Protein AF-0000000078568867 (afdb_homodimer)

Nearest PDB structures (foldseek):
  6jbj-assembly1_B  TM=8.547E-01  e=1.380E-29  Homo sapiens
  8jxq-assembly1_A  TM=6.816E-01  e=1.260E-15  Homo sapiens
  8jy4-assembly1_A  TM=6.192E-01  e=1.119E-14  Homo sapiens
  9br2-assembly1_A  TM=6.337E-01  e=1.371E-14  Homo sapiens
  9c2i-assembly1_A  TM=6.452E-01  e=4.409E-14  Homo sapiens

InterPro domains:
  IPR003439 ABC transporter-like, ATP-binding domain [PF00005] (253-400)
  IPR003439 ABC transporter-like, ATP-binding domain [PS50893] (235-458)
  IPR003593 AAA+ ATPase domain [SM00382] (261-450)
  IPR011527 ABC transporter type 1, transmembrane domain [PF06472] (1-153)
  IPR017871 ABC transporter-like, conserved site [PS00211] (372-386)
  IPR027417 P-loop containing nucleoside triphosphate hydrolase [G3DSA:3.40.50.300] (222-439)
  IPR027417 P-loop containing nucleoside triphosphate hydrolase [SSF52540] (234-438)
  IPR036640 ABC transporter type 1, transmembrane domain superfamily [G3DSA:1.20.1560.10] (2-210)
  IPR050835 ATP-binding cassette sub-family D [PTHR11384] (1-449)

Solvent-accessible surface area (backbone atoms only — not comparable to full-atom values): 48227 Å² total; per-residue (Å²): 102,69,62,53,55,51,30,50,49,51,32,51,48,42,41,62,67,51,36,48,57,48,66,68,47,42,59,59,52,46,52,52,30,48,52,54,35,33,75,67,46,33,69,65,38,45,49,53,53,52,52,53,43,53,53,49,41,55,54,48,50,65,50,46,58,60,50,57,57,33,49,52,52,30,50,50,35,48,49,52,39,50,49,50,52,50,48,50,63,77,36,41,65,43,36,55,45,52,65,21,62,67,35,52,50,53,53,51,48,51,40,46,49,54,29,50,53,42,42,49,53,36,51,62,53,46,46,62,46,51,48,52,51,51,49,50,59,58,47,45,54,53,46,29,57,57,51,50,46,40,38,54,69,68,62,45,73,52,71,89,49,54,69,70,58,43,53,50,49,50,53,51,49,34,50,37,39,38,52,39,50,52,49,48,54,51,48,44,53,31,51,52,48,49,55,55,34,48,56,32,48,50,55,51,48,49,50,52,51,50,52,50,45,46,59,64,68,58,59,65,58,75,76,64,44,58,49,50,91,77,54,70,37,34,35,38,32,47,45,24,17,35,42,56,88,93,43,86,61,60,29,35,40,59,41,62,50,74,39,46,59,89,50,26,38,33,40,34,47,55,79,87,33,40,70,66,56,50,52,32,37,73,74,63,75,37,72,66,74,38,62,45,75,47,48,40,50,42,81,85,40,38,46,42,40,44,59,62,68,76,55,78,75,78,41,52,15,56,46,46,61,34,48,45,51,54,80,69,89,76,65,91,51,87,81,64,58,66,66,60,52,52,51,46,28,49,75,65,71,45,52,65,55,39,66,73,38,75,31,51,78,33,58,29,95,60,54,60,66,77,70,48,50,69,38,54,39,30,48,48,54,47,41,19,48,63,70,69,55,35,54,32,37,39,29,35,38,47,54,56,64,41,24,65,66,56,37,52,49,51,55,49,48,36,54,72,72,62,36,34,42,38,37,36,50,59,60,72,77,54,53,83,78,29,41,22,35,38,41,41,71,34,38,75,42,65,48,77,40,77,46,41,69,64,51,61,70,74,104,102,69,63,52,54,50,30,50,49,50,34,51,45,40,41,62,68,49,37,48,57,48,65,68,47,43,60,59,54,45,50,52,32,48,50,55,34,32,75,68,47,32,69,65,40,47,49,53,52,52,52,53,43,53,52,51,41,55,53,47,51,65,49,46,57,61,48,56,59,33,50,51,52,31,50,51,34,47,50,52,38,48,49,52,54,51,49,49,62,77,38,40,65,44,36,55,45,51,66,21,62,66,35,53,51,52,52,51,47,51,38,48,50,54,29,50,52,40,44,50,52,36,53,61,53,46,47,61,46,51,48,51,50,51,50,50,59,56,47,43,54,53,47,30,57,56,52,51,46,40,37,54,68,68,62,46,73,53,72,86,49,54,70,70,58,43,54,50,50,50,52,52,51,33,51,36,39,39,52,40,49,52,49,46,54,51,47,44,54,31,52,52,46,51,54,55,33,49,55,30,49,48,53,50,47,50,50,51,50,48,52,50,46,46,57,63,70,56,58,64,56,74,78,61,44,55,50,50,90,77,54,70,40,33,36,37,32,47,45,24,20,34,41,56,87,93,42,86,62,61,29,35,39,58,42,61,48,74,38,45,59,90,49,26,38,34,39,34,47,54,79,86,33,39,70,65,56,49,52,32,36,74,73,61,74,38,72,65,74,36,62,44,73,48,49,40,50,40,81,87,40,37,46,41,41,44,57,61,69,77,54,79,77,78,40,51,16,58,48,45,62,34,49,44,52,54,80,70,89,72,70,89,52,85,82,65,59,64,65,60,50,52,52,46,29,49,74,65,70,44,52,65,55,37,66,73,38,76,31,52,77,33,58,29,94,58,54,60,67,77,70,47,50,68,39,52,38,30,48,48,53,47,42,20,48,64,69,69,56,34,55,31,36,41,29,34,37,47,54,58,64,39,24,65,67,57,39,50,50,51,55,51,48,35,55,72,72,62,37,34,41,38,35,36,50,57,60,74,76,54,53,83,77,29,40,22,34,39,40,41,70,35,38,74,40,65,47,78,41,78,47,41,66,65,51,58,70,72,104

Secondary structure (DSSP, 8-state):
-HHHHHHHHHHHHIIIIIIHHHHHHHHHHHHHHHHHHHHHHHHHHHHHHHHHHHHHHHHHHHHHHHHHHHHHHHHHHHHHHHHHHHHHHHTHHHHHHTT-HHHHHHHHHHHHHHHHHHHHHHHHHHHHHHHHHHHHHHHHHHHHHHHHHIIIIIS-TTTTS-HHHHHHHHHHHHHHHHHHHHHHHHHHHHHHHHHHHHHHHHHHHHHHHHHHHHHHH----TT-----TT-SEEEEEEEEEEE-TT--SEEEEEEEEEEETT--EEEEE-TTSSHHHHHHHHTTSS--SEEEEEE---TTTEEEE-SS-----SS--HHHHHHTTS---SS--TTS-HHHHHHHHHHTT-THHHHHHTSSSSPPSS-HHHHS-HHHHHHHHHHHHHHH--SEEEEESTTTTS-HHHHHHHHHHHHHTT-EEEEE---GGGGGG-SEEEEE-SBT-EEEES-HHHHHHH-/-HHHHHHHHHHHHIIIIIIHHHHHHHHHHHHHHHHHHHHHHHHHHHHHHHHHHHHHHHHHHHHHHHHHHHHHHHHHHHHHHHHHHHHHHHTHHHHHHTT-HHHHHHHHHHHHHHHHHHHHHHHHHHHHHHHHHHHHHHHHHHHHHHHHHIIIIIS-TTTTS-HHHHHHHHHHHHHHHHHHHHHHHHHHHHHHHHHHHHHHHHHHHHHHHHHHHHHHH----GGG----TT-SEEEEEEEEEEE-TT--SEEEEEEEEEEETT--EEEEE-TTSSHHHHHHHHTTSS--SEEEEEE---TTTEEEE-SS-----SS--HHHHHHTTS---STT-TTS-HHHHHHHHHHTT-THHHHHHTSSSSPPSS-HHHHS-HHHHHHHHHHHHHHH--SEEEEESTTTTS-HHHHHHHHHHHHHTT-EEEEE---GGGGGG-SEEEEE-SBT-EEEES-HHHHHHH-

Foldseek 3Di:
DVLLVVLVVLLVCLCVPQAVVLVVVLVVLLVVLLVVLCVQLNPVLSVVLVVLLVVLLVVLCVLCVVLLVLVVQLVVLVVVLVVLVVVCVLCVVVCVVVVCPVVSVVVSVVSVVSSVVSVVVSVVSVVVSVVSLVVLLVVLLVVLLVSNCCVVPPVVVCVPPDPVVVVVSSVVSSVSSNSSSVSSSSVSSNVSSVVSSVVSVVVNVVVVVVVVVCVVPPVVVLVPLVQPVPDQFQKFWAQWWADDVPDPDTLATGDTDTHGLQFAEEEEEDPPSQLLVVVCVLSVVGPTPDTDMHGNDHPLQEEEADQAFDQDDDQFFLLCRLQPPDDDPQDPPVPADPVLLCVLCVLLVNNVVCVQQVHRRHGRPDGPSSPDDRQNRLSSSLSNCLRSLHQEYEYENSCVPPDLVSVVSSLVSCVVSNHHYYYYDHDPSCLVSGQKYWYGYTYHDIDIGRGSVVVVVVD/DVLLVVLVVLLVCLCVPQAVVLVVVLVVLLVVLLVVLCVQLNPVLSVVLVVLLVVLLVVLCVLCVVLLVLVVQLVVLVVVLVVLVVVCVLCVVVCVVVVCPVVSVVVSVVSVVSSVVSVVVSVVSVVVSVVSLVVSLVVLLVVLLVSNCCVVPPVVVCVPPDPVVVVVSSVVSSVSSNSSSVSSSSVSSNVSSVVSSVVSVVVNVVVVVVVVVCVVPPVVVLVPLPQPVPDQFQKFWAQWWADDVPDPDTLATGDTDTHGLQFAEEEEEDPPSQLLVVVCVLSVVGPTPDTDMHGNDHPLQEEEADQAFDQDDDQFFLLCRLQPPDDDPADDPVPADVVLLCVLCVLLVNNVVCVQQVHRRHGRPDGPSSPDDRQNRLSSSLSNCLRSLHQEYEYENSCVPPDLVSVVSSLVSCVVSNHHYYYYDHDPSCLVSGQKYWYRYTYHDIDIGRGSVVVVVVD

Structure (mmCIF, N/CA/C/O backbone):
data_AF-0000000078568867-model_v1
#
loop_
_entity.id
_entity.type
_entity.pdbx_description
1 polymer 'ABC transporter domain-containing protein'
#
loop_
_atom_site.group_PDB
_atom_site.id
_atom_site.type_symbol
_atom_site.label_atom_id
_atom_site.label_alt_id
_atom_site.label_comp_id
_atom_site.label_asym_id
_atom_site.label_entity_id
_atom_site.label_seq_id
_atom_site.pdbx_PDB_ins_code
_atom_site.Cartn_x
_atom_site.Cartn_y
_atom_site.Cartn_z
_atom_site.occupancy
_atom_site.B_iso_or_equiv
_atom_site.auth_seq_id
_atom_site.auth_comp_id
_atom_site.auth_asym_id
_atom_site.auth_atom_id
_atom_site.pdbx_PDB_model_num
ATOM 1 N N . ASP A 1 1 ? -5.836 -9.906 3.936 1 60.16 1 ASP A N 1
ATOM 2 C CA . ASP A 1 1 ? -6.773 -9.852 2.816 1 60.16 1 ASP A CA 1
ATOM 3 C C . ASP A 1 1 ? -6.199 -10.555 1.587 1 60.16 1 ASP A C 1
ATOM 5 O O . ASP A 1 1 ? -6.848 -11.422 1 1 60.16 1 ASP A O 1
ATOM 9 N N . GLN A 1 2 ? -5.012 -10.109 1.369 1 57.75 2 GLN A N 1
ATOM 10 C CA . GLN A 1 2 ? -4.41 -10.773 0.221 1 57.75 2 GLN A CA 1
ATOM 11 C C . GLN A 1 2 ? -4.27 -12.273 0.468 1 57.75 2 GLN A C 1
ATOM 13 O O . GLN A 1 2 ? -4.527 -13.086 -0.427 1 57.75 2 GLN A O 1
ATOM 18 N N . ARG A 1 3 ? -4.062 -12.477 1.697 1 62.53 3 ARG A N 1
ATOM 19 C CA . ARG A 1 3 ? -3.893 -13.875 2.066 1 62.53 3 ARG A CA 1
ATOM 20 C C . ARG A 1 3 ? -5.203 -14.641 1.921 1 62.53 3 ARG A C 1
ATOM 22 O O . ARG A 1 3 ? -5.215 -15.773 1.436 1 62.53 3 ARG A O 1
ATOM 29 N N . ILE A 1 4 ? -6.312 -13.953 2.154 1 71.19 4 ILE A N 1
ATOM 30 C CA . ILE A 1 4 ? -7.605 -14.625 2.109 1 71.19 4 ILE A CA 1
ATOM 31 C C . ILE A 1 4 ? -8.008 -14.883 0.657 1 71.19 4 ILE A C 1
ATOM 33 O O . ILE A 1 4 ? -8.5 -15.961 0.321 1 71.19 4 ILE A O 1
ATOM 37 N N . THR A 1 5 ? -7.773 -13.844 -0.093 1 68.75 5 THR A N 1
ATOM 38 C CA . THR A 1 5 ? -8.109 -13.992 -1.505 1 68.75 5 THR A CA 1
ATOM 39 C C . THR A 1 5 ? -7.266 -15.086 -2.152 1 68.75 5 THR A C 1
ATOM 41 O O . THR A 1 5 ? -7.777 -15.891 -2.939 1 68.75 5 THR A O 1
ATOM 44 N N . GLN A 1 6 ? -6.031 -15.039 -1.758 1 67.62 6 GLN A N 1
ATOM 45 C CA . GLN A 1 6 ? -5.141 -16.047 -2.301 1 67.62 6 GLN A CA 1
ATOM 46 C C . GLN A 1 6 ? -5.52 -17.438 -1.8 1 67.62 6 GLN A C 1
ATOM 48 O O . GLN A 1 6 ? -5.492 -18.406 -2.561 1 67.62 6 GLN A O 1
ATOM 53 N N . ASP A 1 7 ? -5.895 -17.484 -0.525 1 72.19 7 ASP A N 1
ATOM 54 C CA . ASP A 1 7 ? -6.312 -18.75 0.047 1 72.19 7 ASP A CA 1
ATOM 55 C C . ASP A 1 7 ? -7.586 -19.266 -0.623 1 72.19 7 ASP A C 1
ATOM 57 O O . ASP A 1 7 ? -7.711 -20.469 -0.903 1 72.19 7 ASP A O 1
ATOM 61 N N . ALA A 1 8 ? -8.523 -18.359 -0.867 1 77.31 8 ALA A N 1
ATOM 62 C CA . ALA A 1 8 ? -9.773 -18.75 -1.521 1 77.31 8 ALA A CA 1
ATOM 63 C C . ALA A 1 8 ? -9.516 -19.25 -2.941 1 77.31 8 ALA A C 1
ATOM 65 O O . ALA A 1 8 ? -10.102 -20.234 -3.377 1 77.31 8 ALA A O 1
ATOM 66 N N . GLU A 1 9 ? -8.672 -18.547 -3.582 1 74.69 9 GLU A N 1
ATOM 67 C CA . GLU A 1 9 ? -8.344 -18.938 -4.949 1 74.69 9 GLU A CA 1
ATOM 68 C C . GLU A 1 9 ? -7.656 -20.297 -4.98 1 74.69 9 GLU A C 1
ATOM 70 O O . GLU A 1 9 ? -7.984 -21.141 -5.816 1 74.69 9 GLU A O 1
ATOM 75 N N . ARG A 1 10 ? -6.719 -20.469 -4.145 1 73.5 10 ARG A N 1
ATOM 76 C CA . ARG A 1 10 ? -5.996 -21.734 -4.086 1 73.5 10 ARG A CA 1
ATOM 77 C C . ARG A 1 10 ? -6.926 -22.875 -3.693 1 73.5 10 ARG A C 1
ATOM 79 O O . ARG A 1 10 ? -6.82 -23.984 -4.23 1 73.5 10 ARG A O 1
ATOM 86 N N . MET A 1 11 ? -7.816 -22.594 -2.758 1 79.31 11 MET A N 1
ATOM 87 C CA . MET A 1 11 ? -8.789 -23.594 -2.34 1 79.31 11 MET A CA 1
ATOM 88 C C . MET A 1 11 ? -9.68 -24.016 -3.506 1 79.31 11 MET A C 1
ATOM 90 O O . MET A 1 11 ? -9.852 -25.203 -3.77 1 79.31 11 MET A O 1
ATOM 94 N N . CYS A 1 12 ? -10.227 -23 -4.223 1 79.12 12 CYS A N 1
ATOM 95 C CA . CYS A 1 12 ? -11.133 -23.281 -5.324 1 79.12 12 CYS A CA 1
ATOM 96 C C . CYS A 1 12 ? -10.406 -23.984 -6.469 1 79.12 12 CYS A C 1
ATOM 98 O O . CYS A 1 12 ? -10.938 -24.906 -7.074 1 79.12 12 CYS A O 1
ATOM 100 N N . SER A 1 13 ? -9.211 -23.547 -6.707 1 77.25 13 SER A N 1
ATOM 101 C CA . SER A 1 13 ? -8.43 -24.172 -7.777 1 77.25 13 SER A CA 1
ATOM 102 C C . SER A 1 13 ? -8.055 -25.594 -7.43 1 77.25 13 SER A C 1
ATOM 104 O O . SER A 1 13 ? -8.156 -26.5 -8.273 1 77.25 13 SER A O 1
ATOM 106 N N . THR A 1 14 ? -7.605 -25.781 -6.195 1 76.25 14 THR A N 1
ATOM 107 C CA . THR A 1 14 ? -7.242 -27.125 -5.75 1 76.25 14 THR A CA 1
ATOM 108 C C . THR A 1 14 ? -8.461 -28.047 -5.77 1 76.25 14 THR A C 1
ATOM 110 O O . THR A 1 14 ? -8.359 -29.203 -6.168 1 76.25 14 THR A O 1
ATOM 113 N N . LEU A 1 15 ? -9.578 -27.5 -5.398 1 79.94 15 LEU A N 1
ATOM 114 C CA . LEU A 1 15 ? -10.812 -28.281 -5.379 1 79.94 15 LEU A CA 1
ATOM 115 C C . LEU A 1 15 ? -11.242 -28.641 -6.793 1 79.94 15 LEU A C 1
ATOM 117 O O . LEU A 1 15 ? -11.539 -29.812 -7.07 1 79.94 15 LEU A O 1
ATOM 121 N N . ALA A 1 16 ? -11.211 -27.672 -7.648 1 76.62 16 ALA A N 1
ATOM 122 C CA . ALA A 1 16 ? -11.758 -27.859 -8.992 1 76.62 16 ALA A CA 1
ATOM 123 C C . ALA A 1 16 ? -10.789 -28.656 -9.867 1 76.62 16 ALA A C 1
ATOM 125 O O . ALA A 1 16 ? -11.211 -29.516 -10.656 1 76.62 16 ALA A O 1
ATOM 126 N N . LYS A 1 17 ? -9.445 -28.422 -9.68 1 74.69 17 LYS A N 1
ATOM 127 C CA . LYS A 1 17 ? -8.484 -29 -10.617 1 74.69 17 LYS A CA 1
ATOM 128 C C . LYS A 1 17 ? -7.895 -30.297 -10.055 1 74.69 17 LYS A C 1
ATOM 130 O O . LYS A 1 17 ? -7.648 -31.25 -10.805 1 74.69 17 LYS A O 1
ATOM 135 N N . ASN A 1 18 ? -7.711 -30.328 -8.781 1 75.31 18 ASN A N 1
ATOM 136 C CA . ASN A 1 18 ? -6.91 -31.422 -8.25 1 75.31 18 ASN A CA 1
ATOM 137 C C . ASN A 1 18 ? -7.77 -32.406 -7.477 1 75.31 18 ASN A C 1
ATOM 139 O O . ASN A 1 18 ? -7.402 -33.594 -7.34 1 75.31 18 ASN A O 1
ATOM 143 N N . ILE A 1 19 ? -8.969 -32 -6.98 1 78.56 19 ILE A N 1
ATOM 144 C CA . ILE A 1 19 ? -9.711 -32.906 -6.094 1 78.56 19 ILE A CA 1
ATOM 145 C C . ILE A 1 19 ? -10.93 -33.469 -6.82 1 78.56 19 ILE A C 1
ATOM 147 O O . ILE A 1 19 ? -11.094 -34.688 -6.906 1 78.56 19 ILE A O 1
ATOM 151 N N . PHE A 1 20 ? -11.719 -32.688 -7.504 1 79.81 20 PHE A N 1
ATOM 152 C CA . PHE A 1 20 ? -12.992 -33.094 -8.078 1 79.81 20 PHE A CA 1
ATOM 153 C C . PHE A 1 20 ? -12.781 -34.156 -9.164 1 79.81 20 PHE A C 1
ATOM 155 O O . PHE A 1 20 ? -13.438 -35.188 -9.172 1 79.81 20 PHE A O 1
ATOM 162 N N . PRO A 1 21 ? -11.836 -33.906 -10.086 1 75.81 21 PRO A N 1
ATOM 163 C CA . PRO A 1 21 ? -11.656 -34.938 -11.133 1 75.81 21 PRO A CA 1
ATOM 164 C C . PRO A 1 21 ? -11.195 -36.281 -10.578 1 75.81 21 PRO A C 1
ATOM 166 O O . PRO A 1 21 ? -11.641 -37.312 -11.047 1 75.81 21 PRO A O 1
ATOM 169 N N . TYR A 1 22 ? -10.383 -36.281 -9.594 1 75.44 22 TYR A N 1
ATOM 170 C CA . TYR A 1 22 ? -9.82 -37.5 -9.062 1 75.44 22 TYR A CA 1
ATOM 171 C C . TYR A 1 22 ? -10.844 -38.25 -8.219 1 75.44 22 TYR A C 1
ATOM 173 O O . TYR A 1 22 ? -10.938 -39.469 -8.273 1 75.44 22 TYR A O 1
ATOM 181 N N . ILE A 1 23 ? -11.664 -37.469 -7.5 1 76.94 23 ILE A N 1
ATOM 182 C CA . ILE A 1 23 ? -12.656 -38.094 -6.637 1 76.94 23 ILE A CA 1
ATOM 183 C C . ILE A 1 23 ? -13.75 -38.719 -7.492 1 76.94 23 ILE A C 1
ATOM 185 O O . ILE A 1 23 ? -14.289 -39.781 -7.137 1 76.94 23 ILE A O 1
ATOM 189 N N . LEU A 1 24 ? -14.039 -38.188 -8.625 1 77.25 24 LEU A N 1
ATOM 190 C CA . LEU A 1 24 ? -15.141 -38.656 -9.461 1 77.25 24 LEU A CA 1
ATOM 191 C C . LEU A 1 24 ? -14.703 -39.875 -10.297 1 77.25 24 LEU A C 1
ATOM 193 O O . LEU A 1 24 ? -15.469 -40.812 -10.469 1 77.25 24 LEU A O 1
ATOM 197 N N . ILE A 1 25 ? -13.461 -39.906 -10.797 1 76.19 25 ILE A N 1
ATOM 198 C CA . ILE A 1 25 ? -13.039 -40.906 -11.773 1 76.19 25 ILE A CA 1
ATOM 199 C C . ILE A 1 25 ? -12.266 -42.031 -11.07 1 76.19 25 ILE A C 1
ATOM 201 O O . ILE A 1 25 ? -12.406 -43.219 -11.414 1 76.19 25 ILE A O 1
ATOM 205 N N . SER A 1 26 ? -11.555 -41.719 -10.023 1 77.25 26 SER A N 1
ATOM 206 C CA . SER A 1 26 ? -10.578 -42.656 -9.438 1 77.25 26 SER A CA 1
ATOM 207 C C . SER A 1 26 ? -11.258 -43.875 -8.82 1 77.25 26 SER A C 1
ATOM 209 O O . SER A 1 26 ? -10.812 -45 -9.023 1 77.25 26 SER A O 1
ATOM 211 N N . PRO A 1 27 ? -12.375 -43.688 -8.133 1 77.44 27 PRO A N 1
ATOM 212 C CA . PRO A 1 27 ? -12.969 -44.875 -7.531 1 77.44 27 PRO A CA 1
ATOM 213 C C . PRO A 1 27 ? -13.438 -45.875 -8.57 1 77.44 27 PRO A C 1
ATOM 215 O O . PRO A 1 27 ? -13.289 -47.094 -8.367 1 77.44 27 PRO A O 1
ATOM 218 N N . GLY A 1 28 ? -14.008 -45.406 -9.648 1 79.06 28 GLY A N 1
ATOM 219 C CA . GLY A 1 28 ? -14.43 -46.312 -10.711 1 79.06 28 GLY A CA 1
ATOM 220 C C . GLY A 1 28 ? -13.273 -47.031 -11.375 1 79.06 28 GLY A C 1
ATOM 221 O O . GLY A 1 28 ? -13.344 -48.25 -11.602 1 79.06 28 GLY A O 1
ATOM 222 N N . VAL A 1 29 ? -12.211 -46.344 -11.617 1 80.56 29 VAL A N 1
ATOM 223 C CA . VAL A 1 29 ? -11.055 -46.938 -12.281 1 80.56 29 VAL A CA 1
ATOM 224 C C . VAL A 1 29 ? -10.352 -47.906 -11.344 1 80.56 29 VAL A C 1
ATOM 226 O O . VAL A 1 29 ? -9.945 -49 -11.758 1 80.56 29 VAL A O 1
ATOM 229 N N . ILE A 1 30 ? -10.242 -47.562 -10.094 1 81.94 30 ILE A N 1
ATOM 230 C CA . ILE A 1 30 ? -9.578 -48.406 -9.117 1 81.94 30 ILE A CA 1
ATOM 231 C C . ILE A 1 30 ? -10.375 -49.719 -8.938 1 81.94 30 ILE A C 1
ATOM 233 O O . ILE A 1 30 ? -9.805 -50.812 -8.898 1 81.94 30 ILE A O 1
ATOM 237 N N . ALA A 1 31 ? -11.703 -49.562 -8.914 1 83.38 31 ALA A N 1
ATOM 238 C CA . ALA A 1 31 ? -12.547 -50.75 -8.742 1 83.38 31 ALA A CA 1
ATOM 239 C C . ALA A 1 31 ? -12.438 -51.688 -9.938 1 83.38 31 ALA A C 1
ATOM 241 O O . ALA A 1 31 ? -12.312 -52.906 -9.781 1 83.38 31 ALA A O 1
ATOM 242 N N . TRP A 1 32 ? -12.438 -51.094 -11.117 1 84.06 32 TRP A N 1
ATOM 243 C CA . TRP A 1 32 ? -12.375 -51.875 -12.336 1 84.06 32 TRP A CA 1
ATOM 244 C C . TRP A 1 32 ? -11.047 -52.625 -12.438 1 84.06 32 TRP A C 1
ATOM 246 O O . TRP A 1 32 ? -11.016 -53.844 -12.68 1 84.06 32 TRP A O 1
ATOM 256 N N . TYR A 1 33 ? -10.016 -52 -12.164 1 81.44 33 TYR A N 1
ATOM 257 C CA . TYR A 1 33 ? -8.703 -52.594 -12.344 1 81.44 33 TYR A CA 1
ATOM 258 C C . TYR A 1 33 ? -8.359 -53.531 -11.18 1 81.44 33 TYR A C 1
ATOM 260 O O . TYR A 1 33 ? -7.551 -54.438 -11.328 1 81.44 33 TYR A O 1
ATOM 268 N N . THR A 1 34 ? -8.922 -53.25 -10.055 1 83.44 34 THR A N 1
ATOM 269 C CA . THR A 1 34 ? -8.789 -54.219 -8.953 1 83.44 34 THR A CA 1
ATOM 270 C C . THR A 1 34 ? -9.461 -55.531 -9.297 1 83.44 34 THR A C 1
ATOM 272 O O . THR A 1 34 ? -8.906 -56.594 -9.031 1 83.44 34 THR A O 1
ATOM 275 N N . TYR A 1 35 ? -10.617 -55.375 -9.938 1 84 35 TYR A N 1
ATOM 276 C CA . TYR A 1 35 ? -11.344 -56.594 -10.344 1 84 35 TYR A CA 1
ATOM 277 C C . TYR A 1 35 ? -10.562 -57.375 -11.398 1 84 35 TYR A C 1
ATOM 279 O O . TYR A 1 35 ? -10.445 -58.594 -11.312 1 84 35 TYR A O 1
ATOM 287 N N . LYS A 1 36 ? -10.023 -56.688 -12.336 1 80.94 36 LYS A N 1
ATOM 288 C CA . LYS A 1 36 ? -9.266 -57.344 -13.398 1 80.94 36 LYS A CA 1
ATOM 289 C C . LYS A 1 36 ? -7.992 -58 -12.859 1 80.94 36 LYS A C 1
ATOM 291 O O . LYS A 1 36 ? -7.578 -59.062 -13.32 1 80.94 36 LYS A O 1
ATOM 296 N N . THR A 1 37 ? -7.367 -57.344 -11.945 1 78.69 37 THR A N 1
ATOM 297 C CA . THR A 1 37 ? -6.16 -57.906 -11.328 1 78.69 37 THR A CA 1
ATOM 298 C C . THR A 1 37 ? -6.492 -59.125 -10.492 1 78.69 37 THR A C 1
ATOM 300 O O . THR A 1 37 ? -5.727 -60.094 -10.461 1 78.69 37 THR A O 1
ATOM 303 N N . TRP A 1 38 ? -7.613 -59 -9.875 1 79.19 38 TRP A N 1
ATOM 304 C CA . TRP A 1 38 ? -8.055 -60.156 -9.086 1 79.19 38 TRP A CA 1
ATOM 305 C C . TRP A 1 38 ? -8.305 -61.375 -9.977 1 79.19 38 TRP A C 1
ATOM 307 O O . TRP A 1 38 ? -7.961 -62.5 -9.609 1 79.19 38 TRP A O 1
ATOM 317 N N . ALA A 1 39 ? -8.82 -61.188 -11.117 1 77.31 39 ALA A N 1
ATOM 318 C CA . ALA A 1 39 ? -9.141 -62.281 -12.039 1 77.31 39 ALA A CA 1
ATOM 319 C C . ALA A 1 39 ? -7.875 -62.906 -12.625 1 77.31 39 ALA A C 1
ATOM 321 O O . ALA A 1 39 ? -7.852 -64.062 -12.961 1 77.31 39 ALA A O 1
ATOM 322 N N . THR A 1 40 ? -6.891 -62.031 -12.633 1 72.69 40 THR A N 1
ATOM 323 C CA . THR A 1 40 ?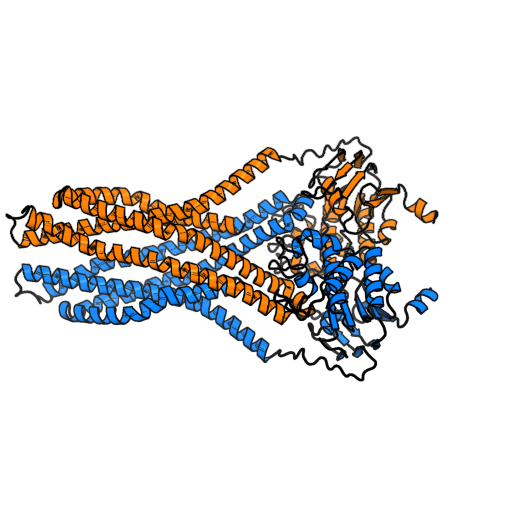 -5.695 -62.531 -13.305 1 72.69 40 THR A CA 1
ATOM 324 C C . THR A 1 40 ? -4.664 -63.031 -12.297 1 72.69 40 THR A C 1
ATOM 326 O O . THR A 1 40 ? -4.047 -64.062 -12.484 1 72.69 40 THR A O 1
ATOM 329 N N . ALA A 1 41 ? -4.367 -62.156 -11.281 1 72.44 41 ALA A N 1
ATOM 330 C CA . ALA A 1 41 ? -3.279 -62.469 -10.359 1 72.44 41 ALA A CA 1
ATOM 331 C C . ALA A 1 41 ? -3.82 -62.906 -9 1 72.44 41 ALA A C 1
ATOM 333 O O . ALA A 1 41 ? -3.049 -63.188 -8.078 1 72.44 41 ALA A O 1
ATOM 334 N N . GLY A 1 42 ? -5.141 -63.094 -8.852 1 72.31 42 GLY A N 1
ATOM 335 C CA . GLY A 1 42 ? -5.73 -63.562 -7.609 1 72.31 42 GLY A CA 1
ATOM 336 C C . GLY A 1 42 ? -5.629 -62.562 -6.48 1 72.31 42 GLY A C 1
ATOM 337 O O . GLY A 1 42 ? -5.254 -61.406 -6.699 1 72.31 42 GLY A O 1
ATOM 338 N N . GLY A 1 43 ? -5.98 -62.875 -5.332 1 72.88 43 GLY A N 1
ATOM 339 C CA . GLY A 1 43 ? -5.988 -62.062 -4.133 1 72.88 43 GLY A CA 1
ATOM 340 C C . GLY A 1 43 ? -4.602 -61.625 -3.705 1 72.88 43 GLY A C 1
ATOM 341 O O . GLY A 1 43 ? -4.43 -60.5 -3.197 1 72.88 43 GLY A O 1
ATOM 342 N N . PHE A 1 44 ? -3.643 -62.5 -4.059 1 75.06 44 PHE A N 1
ATOM 343 C CA . PHE A 1 44 ? -2.271 -62.188 -3.678 1 75.06 44 PHE A CA 1
ATOM 344 C C . PHE A 1 44 ? -1.736 -61.031 -4.496 1 75.06 44 PHE A C 1
ATOM 346 O O . PHE A 1 44 ? -1.054 -60.156 -3.965 1 75.06 44 PHE A O 1
ATOM 353 N N . GLY A 1 45 ? -2.102 -60.938 -5.77 1 72.75 45 GLY A N 1
ATOM 354 C CA . GLY A 1 45 ? -1.673 -59.812 -6.605 1 72.75 45 GLY A CA 1
ATOM 355 C C . GLY A 1 45 ? -2.264 -58.5 -6.18 1 72.75 45 GLY A C 1
ATOM 356 O O . GLY A 1 45 ? -1.55 -57.469 -6.09 1 72.75 45 GLY A O 1
ATOM 357 N N . VAL A 1 46 ? -3.494 -58.562 -5.801 1 76.75 46 VAL A N 1
ATOM 358 C CA . VAL A 1 46 ? -4.188 -57.344 -5.371 1 76.75 46 VAL A CA 1
ATOM 359 C C . VAL A 1 46 ? -3.631 -56.906 -4.023 1 76.75 46 VAL A C 1
ATOM 361 O O . VAL A 1 46 ? -3.4 -55.688 -3.818 1 76.75 46 VAL A O 1
ATOM 364 N N . GLY A 1 47 ? -3.359 -57.812 -3.16 1 80.06 47 GLY A N 1
ATOM 365 C CA . GLY A 1 47 ? -2.85 -57.469 -1.837 1 80.06 47 GLY A CA 1
ATOM 366 C C . GLY A 1 47 ? -1.49 -56.812 -1.869 1 80.06 47 GLY A C 1
ATOM 367 O O . GLY A 1 47 ? -1.256 -55.844 -1.149 1 80.06 47 GLY A O 1
ATOM 368 N N . ILE A 1 48 ? -0.622 -57.25 -2.768 1 78.69 48 ILE A N 1
ATOM 369 C CA . ILE A 1 48 ? 0.729 -56.719 -2.852 1 78.69 48 ILE A CA 1
ATOM 370 C C . ILE A 1 48 ? 0.68 -55.312 -3.41 1 78.69 48 ILE A C 1
ATOM 372 O O . ILE A 1 48 ? 1.44 -54.438 -2.98 1 78.69 48 ILE A O 1
ATOM 376 N N . ILE A 1 49 ? -0.205 -55.094 -4.355 1 77.88 49 ILE A N 1
ATOM 377 C CA . ILE A 1 49 ? -0.316 -53.781 -4.957 1 77.88 49 ILE A CA 1
ATOM 378 C C . ILE A 1 49 ? -0.857 -52.781 -3.93 1 77.88 49 ILE A C 1
ATOM 380 O O . ILE A 1 49 ? -0.343 -51.656 -3.801 1 77.88 49 ILE A O 1
ATOM 384 N N . TYR A 1 50 ? -1.868 -53.219 -3.197 1 82.06 50 TYR A N 1
ATOM 385 C CA . TYR A 1 50 ? -2.467 -52.344 -2.199 1 82.06 50 TYR A CA 1
ATOM 386 C C . TYR A 1 50 ? -1.494 -52.094 -1.059 1 82.06 50 TYR A C 1
ATOM 388 O O . TYR A 1 50 ? -1.453 -50.969 -0.521 1 82.06 50 TYR A O 1
ATOM 396 N N . LEU A 1 51 ? -0.736 -53.094 -0.691 1 81.75 51 LEU A N 1
ATOM 397 C CA . LEU A 1 51 ? 0.274 -52.906 0.344 1 81.75 51 LEU A CA 1
ATOM 398 C C . LEU A 1 51 ? 1.34 -51.906 -0.116 1 81.75 51 LEU A C 1
ATOM 400 O O . LEU A 1 51 ? 1.775 -51.062 0.661 1 81.75 51 LEU A O 1
ATOM 404 N N . TYR A 1 52 ? 1.766 -51.969 -1.35 1 78.88 52 TYR A N 1
ATOM 405 C CA . TYR A 1 52 ? 2.723 -51.031 -1.948 1 78.88 52 TYR A CA 1
ATOM 406 C C . TYR A 1 52 ? 2.189 -49.625 -1.928 1 78.88 52 TYR A C 1
ATOM 408 O O . TYR A 1 52 ? 2.928 -48.688 -1.62 1 78.88 52 TYR A O 1
ATOM 416 N N . PHE A 1 53 ? 0.959 -49.531 -2.16 1 77.44 53 PHE A N 1
ATOM 417 C CA . PHE A 1 53 ? 0.333 -48.219 -2.219 1 77.44 53 PHE A CA 1
ATOM 418 C C . PHE A 1 53 ? 0.209 -47.625 -0.826 1 77.44 53 PHE A C 1
ATOM 420 O O . PHE A 1 53 ? 0.439 -46.406 -0.639 1 77.44 53 PHE A O 1
ATOM 427 N N . ILE A 1 54 ? -0.236 -48.375 0.078 1 80.06 54 ILE A N 1
ATOM 428 C CA . ILE A 1 54 ? -0.418 -47.906 1.441 1 80.06 54 ILE A CA 1
ATOM 429 C C . ILE A 1 54 ? 0.922 -47.438 2.008 1 80.06 54 ILE A C 1
ATOM 431 O O . ILE A 1 54 ? 1.001 -46.406 2.66 1 80.06 54 ILE A O 1
ATOM 435 N N . LEU A 1 55 ? 1.987 -48.125 1.655 1 78.81 55 LEU A N 1
ATOM 436 C CA . LEU A 1 55 ? 3.32 -47.75 2.107 1 78.81 55 LEU A CA 1
ATOM 437 C C . LEU A 1 55 ? 3.766 -46.469 1.462 1 78.81 55 LEU A C 1
ATOM 439 O O . LEU A 1 55 ? 4.387 -45.625 2.115 1 78.81 55 LEU A O 1
ATOM 443 N N . GLY A 1 56 ? 3.451 -46.281 0.198 1 75.25 56 GLY A N 1
ATOM 444 C CA . GLY A 1 56 ? 3.793 -45.031 -0.496 1 75.25 56 GLY A CA 1
ATOM 445 C C . GLY A 1 56 ? 3.057 -43.812 0.043 1 75.25 56 GLY A C 1
ATOM 446 O O . GLY A 1 56 ? 3.648 -42.75 0.216 1 75.25 56 GLY A O 1
ATOM 447 N N . VAL A 1 57 ? 1.802 -44.125 0.331 1 74.06 57 VAL A N 1
ATOM 448 C CA . VAL A 1 57 ? 0.96 -43.031 0.821 1 74.06 57 VAL A CA 1
ATOM 449 C C . VAL A 1 57 ? 1.436 -42.594 2.205 1 74.06 57 VAL A C 1
ATOM 451 O O . VAL A 1 57 ? 1.506 -41.406 2.494 1 74.06 57 VAL A O 1
ATOM 454 N N . ILE A 1 58 ? 1.699 -43.5 3.018 1 77 58 ILE A N 1
ATOM 455 C CA . ILE A 1 58 ? 2.146 -43.188 4.375 1 77 58 ILE A CA 1
ATOM 456 C C . ILE A 1 58 ? 3.484 -42.469 4.328 1 77 58 ILE A C 1
ATOM 458 O O . ILE A 1 58 ? 3.676 -41.469 5.023 1 77 58 ILE A O 1
ATOM 462 N N . ALA A 1 59 ? 4.379 -42.875 3.451 1 76.31 59 ALA A N 1
ATOM 463 C CA . ALA A 1 59 ? 5.688 -42.25 3.312 1 76.31 59 ALA A CA 1
ATOM 464 C C . ALA A 1 59 ? 5.551 -40.812 2.791 1 76.31 59 ALA A C 1
ATOM 466 O O . ALA A 1 59 ? 6.242 -39.906 3.262 1 76.31 59 ALA A O 1
ATOM 467 N N . ASN A 1 60 ? 4.676 -40.625 1.872 1 74.81 60 ASN A N 1
ATOM 468 C CA . ASN A 1 60 ? 4.461 -39.312 1.283 1 74.81 60 ASN A CA 1
ATOM 469 C C . ASN A 1 60 ? 3.855 -38.312 2.293 1 74.81 60 ASN A C 1
ATOM 471 O O . ASN A 1 60 ? 4.219 -37.156 2.322 1 74.81 60 ASN A O 1
ATOM 475 N N . ARG A 1 61 ? 2.982 -38.844 3.07 1 73.31 61 ARG A N 1
ATOM 476 C CA . ARG A 1 61 ? 2.332 -38 4.066 1 73.31 61 ARG A CA 1
ATOM 477 C C . ARG A 1 61 ? 3.33 -37.5 5.113 1 73.31 61 ARG A C 1
ATOM 479 O O . ARG A 1 61 ? 3.277 -36.375 5.551 1 73.31 61 ARG A O 1
ATOM 486 N N . ILE A 1 62 ? 4.172 -38.312 5.473 1 77.88 62 ILE A N 1
ATOM 487 C CA . ILE A 1 62 ? 5.148 -38 6.508 1 77.88 62 ILE A CA 1
ATOM 488 C C . ILE A 1 62 ? 6.141 -36.969 5.977 1 77.88 62 ILE A C 1
ATOM 490 O O . ILE A 1 62 ? 6.52 -36.031 6.688 1 77.88 62 ILE A O 1
ATOM 494 N N . ILE A 1 63 ? 6.457 -37.031 4.734 1 75.75 63 ILE A N 1
ATOM 495 C CA . ILE A 1 63 ? 7.496 -36.156 4.168 1 75.75 63 ILE A CA 1
ATOM 496 C C . ILE A 1 63 ? 6.895 -34.844 3.746 1 75.75 63 ILE A C 1
ATOM 498 O O . ILE A 1 63 ? 7.527 -33.781 3.889 1 75.75 63 ILE A O 1
ATOM 502 N N . VAL A 1 64 ? 5.652 -34.844 3.299 1 73.25 64 VAL A N 1
ATOM 503 C CA . VAL A 1 64 ? 5.035 -33.656 2.719 1 73.25 64 VAL A CA 1
ATOM 504 C C . VAL A 1 64 ? 4.449 -32.781 3.828 1 73.25 64 VAL A C 1
ATOM 506 O O . VAL A 1 64 ? 4.352 -31.562 3.678 1 73.25 64 VAL A O 1
ATOM 509 N N . SER A 1 65 ? 4.141 -33.281 4.949 1 75.5 65 SER A N 1
ATOM 510 C CA . SER A 1 65 ? 3.484 -32.562 6.027 1 75.5 65 SER A CA 1
ATOM 511 C C . SER A 1 65 ? 4.312 -31.359 6.465 1 75.5 65 SER A C 1
ATOM 513 O O . SER A 1 65 ? 3.797 -30.234 6.566 1 75.5 65 SER A O 1
ATOM 515 N N . PRO A 1 66 ? 5.617 -31.531 6.641 1 75.62 66 PRO A N 1
ATOM 516 C CA . PRO A 1 66 ? 6.402 -30.359 7.043 1 75.62 66 PRO A CA 1
ATOM 517 C C . PRO A 1 66 ? 6.559 -29.344 5.918 1 75.62 66 PRO A C 1
ATOM 519 O O . PRO A 1 66 ? 6.859 -28.172 6.176 1 75.62 66 PRO A O 1
ATOM 522 N N . LEU A 1 67 ? 6.387 -29.734 4.68 1 75.25 67 LEU A N 1
ATOM 523 C CA . LEU A 1 67 ? 6.559 -28.859 3.523 1 75.25 67 LEU A CA 1
ATOM 524 C C . LEU A 1 67 ? 5.516 -27.734 3.527 1 75.25 67 LEU A C 1
ATOM 526 O O . LEU A 1 67 ? 5.793 -26.625 3.084 1 75.25 67 LEU A O 1
ATOM 530 N N . THR A 1 68 ? 4.406 -28.031 4.098 1 70.69 68 THR A N 1
ATOM 531 C CA . THR A 1 68 ? 3.342 -27.031 4.145 1 70.69 68 THR A CA 1
ATOM 532 C C . THR A 1 68 ? 3.736 -25.859 5.039 1 70.69 68 THR A C 1
ATOM 534 O O . THR A 1 68 ? 3.473 -24.703 4.707 1 70.69 68 THR A O 1
ATOM 537 N N . LYS A 1 69 ? 4.375 -26.234 6.09 1 76.88 69 LYS A N 1
ATOM 538 C CA . LYS A 1 69 ? 4.824 -25.172 7 1 76.88 69 LYS A CA 1
ATOM 539 C C . LYS A 1 69 ? 5.941 -24.344 6.371 1 76.88 69 LYS A C 1
ATOM 541 O O . LYS A 1 69 ? 5.98 -23.125 6.539 1 76.88 69 LYS A O 1
ATOM 546 N N . TRP A 1 70 ? 6.797 -25.016 5.586 1 79.81 70 TRP A N 1
ATOM 547 C CA . TRP A 1 70 ? 7.895 -24.312 4.922 1 79.81 70 TRP A CA 1
ATOM 548 C C . TRP A 1 70 ? 7.363 -23.375 3.836 1 79.81 70 TRP A C 1
ATOM 550 O O . TRP A 1 70 ? 7.859 -22.266 3.672 1 79.81 70 TRP A O 1
ATOM 560 N N . THR A 1 71 ? 6.391 -23.75 3.217 1 75.81 71 THR A N 1
ATOM 561 C CA . THR A 1 71 ? 5.809 -22.938 2.16 1 75.81 71 THR A CA 1
ATOM 562 C C . THR A 1 71 ? 5.141 -21.688 2.748 1 75.81 71 THR A C 1
ATOM 564 O O . THR A 1 71 ? 5.227 -20.609 2.176 1 75.81 71 THR A O 1
ATOM 567 N N . ALA A 1 72 ? 4.543 -21.938 3.859 1 75.5 72 ALA A N 1
ATOM 568 C CA . ALA A 1 72 ? 3.906 -20.812 4.527 1 75.5 72 ALA A CA 1
ATOM 569 C C . ALA A 1 72 ? 4.938 -19.766 4.953 1 75.5 72 ALA A C 1
ATOM 571 O O . ALA A 1 72 ? 4.703 -18.562 4.828 1 75.5 72 ALA A O 1
ATOM 572 N N . ARG A 1 73 ? 6.066 -20.297 5.395 1 83.81 73 ARG A N 1
ATOM 573 C CA . ARG A 1 73 ? 7.137 -19.391 5.812 1 83.81 73 ARG A CA 1
ATOM 574 C C . ARG A 1 73 ? 7.691 -18.625 4.625 1 83.81 73 ARG A C 1
ATOM 576 O O . ARG A 1 73 ? 7.996 -17.438 4.738 1 83.81 73 ARG A O 1
ATOM 583 N N . VAL A 1 74 ? 7.824 -19.219 3.561 1 82.75 74 VAL A N 1
ATOM 584 C CA . VAL A 1 74 ? 8.328 -18.578 2.354 1 82.75 74 VAL A CA 1
ATOM 585 C C . VAL A 1 74 ? 7.344 -17.516 1.882 1 82.75 74 VAL A C 1
ATOM 587 O O . VAL A 1 74 ? 7.746 -16.422 1.489 1 82.75 74 VAL A O 1
ATOM 590 N N . GLU A 1 75 ? 6.09 -17.844 1.964 1 75.69 75 GLU A N 1
ATOM 591 C CA . GLU A 1 75 ? 5.059 -16.906 1.53 1 75.69 75 GLU A CA 1
ATOM 592 C C . GLU A 1 75 ? 5.055 -15.656 2.396 1 75.69 75 GLU A C 1
ATOM 594 O O . GLU A 1 75 ? 4.871 -14.547 1.891 1 75.69 75 GLU A O 1
ATOM 599 N N . LYS A 1 76 ? 5.246 -15.922 3.604 1 81.69 76 LYS A N 1
ATOM 600 C CA . LYS A 1 76 ? 5.312 -14.781 4.512 1 81.69 76 LYS A CA 1
ATOM 601 C C . LYS A 1 76 ? 6.508 -13.891 4.191 1 81.69 76 LYS A C 1
ATOM 603 O O . LYS A 1 76 ? 6.375 -12.664 4.129 1 81.69 76 LYS A O 1
ATOM 608 N N . CYS A 1 77 ? 7.656 -14.469 4 1 85.81 77 CYS A N 1
ATOM 609 C CA . CYS A 1 77 ? 8.859 -13.711 3.678 1 85.81 77 CYS A CA 1
ATOM 610 C C . CYS A 1 77 ? 8.711 -13 2.338 1 85.81 77 CYS A C 1
ATOM 612 O O . CYS A 1 77 ? 9.219 -11.891 2.162 1 85.81 77 CYS A O 1
ATOM 614 N N . GLU A 1 78 ? 8.055 -13.609 1.453 1 81.56 78 GLU A N 1
ATOM 615 C CA . GLU A 1 78 ? 7.797 -12.984 0.16 1 81.56 78 GLU A CA 1
ATOM 616 C C . GLU A 1 78 ? 6.879 -11.773 0.306 1 81.56 78 GLU A C 1
ATOM 618 O O . GLU A 1 78 ? 7.086 -10.75 -0.354 1 81.56 78 GLU A O 1
ATOM 623 N N . GLY A 1 79 ? 5.91 -11.945 1.085 1 76.94 79 GLY A N 1
ATOM 624 C CA . GLY A 1 79 ? 5.023 -10.828 1.366 1 76.94 79 GLY A CA 1
ATOM 625 C C . GLY A 1 79 ? 5.734 -9.641 1.987 1 76.94 79 GLY A C 1
ATOM 626 O O . GLY A 1 79 ? 5.5 -8.492 1.596 1 76.94 79 GLY A O 1
ATOM 627 N N . ASP A 1 80 ? 6.559 -9.93 2.912 1 83.75 80 ASP A N 1
ATOM 628 C CA . ASP A 1 80 ? 7.336 -8.883 3.561 1 83.75 80 ASP A CA 1
ATOM 629 C C . ASP A 1 80 ? 8.25 -8.18 2.561 1 83.75 80 ASP A C 1
ATOM 631 O O . ASP A 1 80 ? 8.414 -6.957 2.609 1 83.75 80 ASP A O 1
ATOM 635 N N . PHE A 1 81 ? 8.859 -8.945 1.742 1 85.69 81 PHE A N 1
ATOM 636 C CA . PHE A 1 81 ? 9.75 -8.398 0.727 1 85.69 81 PHE A CA 1
ATOM 637 C C . PHE A 1 81 ? 8.984 -7.516 -0.251 1 85.69 81 PHE A C 1
ATOM 639 O O . PHE A 1 81 ? 9.461 -6.441 -0.632 1 85.69 81 PHE A O 1
ATOM 646 N N . ARG A 1 82 ? 7.875 -7.93 -0.583 1 77.62 82 ARG A N 1
ATOM 647 C CA . ARG A 1 82 ? 7.035 -7.141 -1.479 1 77.62 82 ARG A CA 1
ATOM 648 C C . ARG A 1 82 ? 6.594 -5.844 -0.814 1 77.62 82 ARG A C 1
ATOM 650 O O . ARG A 1 82 ? 6.551 -4.793 -1.458 1 77.62 82 ARG A O 1
ATOM 657 N N . TYR A 1 83 ? 6.242 -5.949 0.32 1 81.56 83 TYR A N 1
ATOM 658 C CA . TYR A 1 83 ? 5.836 -4.77 1.072 1 81.56 83 TYR A CA 1
ATOM 659 C C . TYR A 1 83 ? 6.961 -3.744 1.132 1 81.56 83 TYR A C 1
ATOM 661 O O . TYR A 1 83 ? 6.723 -2.543 0.996 1 81.56 83 TYR A O 1
ATOM 669 N N . LYS A 1 84 ? 8.125 -4.262 1.413 1 86.75 84 LYS A N 1
ATOM 670 C CA . LYS A 1 84 ? 9.281 -3.373 1.453 1 86.75 84 LYS A CA 1
ATOM 671 C C . LYS A 1 84 ? 9.477 -2.664 0.115 1 86.75 84 LYS A C 1
ATOM 673 O O . LYS A 1 84 ? 9.75 -1.462 0.077 1 86.75 84 LYS A O 1
ATOM 678 N N . HIS A 1 85 ? 9.297 -3.318 -0.964 1 83.19 85 HIS A N 1
ATOM 679 C CA . HIS A 1 85 ? 9.453 -2.727 -2.287 1 83.19 85 HIS A CA 1
ATOM 680 C C . HIS A 1 85 ? 8.391 -1.662 -2.545 1 83.19 85 HIS A C 1
ATOM 682 O O . HIS A 1 85 ? 8.688 -0.609 -3.115 1 83.19 85 HIS A O 1
ATOM 688 N N . VAL A 1 86 ? 7.223 -1.952 -2.145 1 78.94 86 VAL A N 1
ATOM 689 C CA . VAL A 1 86 ? 6.133 -1.002 -2.326 1 78.94 86 VAL A CA 1
ATOM 690 C C . VAL A 1 86 ? 6.402 0.26 -1.511 1 78.94 86 VAL A C 1
ATOM 692 O O . VAL A 1 86 ? 6.172 1.375 -1.985 1 78.94 86 VAL A O 1
ATOM 695 N N . THR A 1 87 ? 6.879 0.043 -0.354 1 85.19 87 THR A N 1
ATOM 696 C CA . THR A 1 87 ? 7.16 1.169 0.528 1 85.19 87 THR A CA 1
ATOM 697 C C . THR A 1 87 ? 8.266 2.049 -0.056 1 85.19 87 THR A C 1
ATOM 699 O O . THR A 1 87 ? 8.203 3.275 0.045 1 85.19 87 THR A O 1
ATOM 702 N N . VAL A 1 88 ? 9.297 1.438 -0.621 1 87.44 88 VAL A N 1
ATOM 703 C CA . VAL A 1 88 ? 10.391 2.184 -1.223 1 87.44 88 VAL A CA 1
ATOM 704 C C . VAL A 1 88 ? 9.875 3.014 -2.395 1 87.44 88 VAL A C 1
ATOM 706 O O . VAL A 1 88 ? 10.273 4.168 -2.572 1 87.44 88 VAL A O 1
ATOM 709 N N . ARG A 1 89 ? 8.977 2.502 -3.111 1 82.75 89 ARG A N 1
ATOM 710 C CA . ARG A 1 89 ? 8.43 3.201 -4.27 1 82.75 89 ARG A CA 1
ATOM 711 C C . ARG A 1 89 ? 7.527 4.352 -3.838 1 82.75 89 ARG A C 1
ATOM 713 O O . ARG A 1 89 ? 7.609 5.453 -4.387 1 82.75 89 ARG A O 1
ATOM 720 N N . LYS A 1 90 ? 6.68 4.051 -2.871 1 80.94 90 LYS A N 1
ATOM 721 C CA . LYS A 1 90 ? 5.695 5.035 -2.42 1 80.94 90 LYS A CA 1
ATOM 722 C C . LYS A 1 90 ? 6.375 6.203 -1.711 1 80.94 90 LYS A C 1
ATOM 724 O O . LYS A 1 90 ? 5.871 7.328 -1.738 1 80.94 90 LYS A O 1
ATOM 729 N N . ASN A 1 91 ? 7.504 5.855 -1.1 1 88.38 91 ASN A N 1
ATOM 730 C CA . ASN A 1 91 ? 8.203 6.883 -0.333 1 88.38 91 ASN A CA 1
ATOM 731 C C . ASN A 1 91 ? 9.547 7.234 -0.961 1 88.38 91 ASN A C 1
ATOM 733 O O . ASN A 1 91 ? 10.523 7.48 -0.251 1 88.38 91 ASN A O 1
ATOM 737 N N . ALA A 1 92 ? 9.547 7.16 -2.289 1 86.94 92 ALA A N 1
ATOM 738 C CA . ALA A 1 92 ? 10.805 7.418 -2.998 1 86.94 92 ALA A CA 1
ATOM 739 C C . ALA A 1 92 ? 11.281 8.844 -2.76 1 86.94 92 ALA A C 1
ATOM 741 O O . ALA A 1 92 ? 12.477 9.078 -2.551 1 86.94 92 ALA A O 1
ATOM 742 N N . GLU A 1 93 ? 10.398 9.789 -2.754 1 87.31 93 GLU A N 1
ATOM 743 C CA . GLU A 1 93 ? 10.773 11.18 -2.547 1 87.31 93 GLU A CA 1
ATOM 744 C C . GLU A 1 93 ? 11.281 11.414 -1.128 1 87.31 93 GLU A C 1
ATOM 746 O O . GLU A 1 93 ? 12.305 12.062 -0.929 1 87.31 93 GLU A O 1
ATOM 751 N N . GLU A 1 94 ? 10.539 10.922 -0.229 1 90.38 94 GLU A N 1
ATOM 752 C CA . GLU A 1 94 ? 10.938 11.086 1.168 1 90.38 94 GLU A CA 1
ATOM 753 C C . GLU A 1 94 ? 12.289 10.43 1.441 1 90.38 94 GLU A C 1
ATOM 755 O O . GLU A 1 94 ? 13.109 10.984 2.17 1 90.38 94 GLU A O 1
ATOM 760 N N . SER A 1 95 ? 12.438 9.242 0.863 1 91.31 95 SER A N 1
ATOM 761 C CA . SER A 1 95 ? 13.719 8.562 1.005 1 91.31 95 SER A CA 1
ATOM 762 C C . SER A 1 95 ? 14.844 9.375 0.373 1 91.31 95 SER A C 1
ATOM 764 O O . SER A 1 95 ? 15.953 9.43 0.913 1 91.31 95 SER A O 1
ATOM 766 N N . ALA A 1 96 ? 14.57 9.992 -0.74 1 88.69 96 ALA A N 1
ATOM 767 C CA . ALA A 1 96 ? 15.57 10.805 -1.422 1 88.69 96 ALA A CA 1
ATOM 768 C C . ALA A 1 96 ? 15.898 12.055 -0.611 1 88.69 96 ALA A C 1
ATOM 770 O O . ALA A 1 96 ? 17.047 12.5 -0.585 1 88.69 96 ALA A O 1
ATOM 771 N N . PHE A 1 97 ? 14.914 12.578 0.038 1 90.5 97 PHE A N 1
ATOM 772 C CA . PHE A 1 97 ? 15.141 13.742 0.894 1 90.5 97 PHE A CA 1
ATOM 773 C C . PHE A 1 97 ? 16.141 13.414 1.989 1 90.5 97 PHE A C 1
ATOM 775 O O . PHE A 1 97 ? 17.062 14.195 2.246 1 90.5 97 PHE A O 1
ATOM 782 N N . PHE A 1 98 ? 16.078 12.195 2.48 1 90.75 98 PHE A N 1
ATOM 783 C CA . PHE A 1 98 ? 16.953 11.789 3.58 1 90.75 98 PHE A CA 1
ATOM 784 C C . PHE A 1 98 ? 18.25 11.203 3.053 1 90.75 98 PHE A C 1
ATOM 786 O O . PHE A 1 98 ? 19.125 10.805 3.832 1 90.75 98 PHE A O 1
ATOM 793 N N . ASN A 1 99 ? 18.422 11.164 1.781 1 87.69 99 ASN A N 1
ATOM 794 C CA . ASN A 1 99 ? 19.578 10.484 1.197 1 87.69 99 ASN A CA 1
ATOM 795 C C . ASN A 1 99 ? 19.719 9.062 1.735 1 87.69 99 ASN A C 1
ATOM 797 O O . ASN A 1 99 ? 20.797 8.68 2.191 1 87.69 99 ASN A O 1
ATOM 801 N N . ALA A 1 100 ? 18.578 8.383 1.688 1 90.06 100 ALA A N 1
ATOM 802 C CA . ALA A 1 100 ? 18.516 7.082 2.354 1 90.06 100 ALA A CA 1
ATOM 803 C C . ALA A 1 100 ? 18.656 5.941 1.348 1 90.06 100 ALA A C 1
ATOM 805 O O . ALA A 1 100 ? 18.141 4.844 1.57 1 90.06 100 ALA A O 1
ATOM 806 N N . ALA A 1 101 ? 19.344 6.137 0.229 1 87.94 101 ALA A N 1
ATOM 807 C CA . ALA A 1 101 ? 19.469 5.102 -0.794 1 87.94 101 ALA A CA 1
ATOM 808 C C . ALA A 1 101 ? 20.203 3.881 -0.25 1 87.94 101 ALA A C 1
ATOM 810 O O . ALA A 1 101 ? 19.797 2.744 -0.485 1 87.94 101 ALA A O 1
ATOM 811 N N . ALA A 1 102 ? 21.297 4.145 0.454 1 89.62 102 ALA A N 1
ATOM 812 C CA . ALA A 1 102 ? 22.094 3.045 0.999 1 89.62 102 ALA A CA 1
ATOM 813 C C . ALA A 1 102 ? 21.297 2.258 2.037 1 89.62 102 ALA A C 1
ATOM 815 O O . ALA A 1 102 ? 21.375 1.027 2.086 1 89.62 102 ALA A O 1
ATOM 816 N N . PHE A 1 103 ? 20.609 2.969 2.82 1 91.62 103 PHE A N 1
ATOM 817 C CA . PHE A 1 103 ? 19.781 2.316 3.828 1 91.62 103 PHE A CA 1
ATOM 818 C C . PHE A 1 103 ? 18.719 1.437 3.172 1 91.62 103 PHE A C 1
ATOM 820 O O . PHE A 1 103 ? 18.516 0.29 3.578 1 91.62 103 PHE A O 1
ATOM 827 N N . GLU A 1 104 ? 18.016 1.996 2.221 1 91.81 104 GLU A N 1
ATOM 828 C CA . GLU A 1 104 ? 16.969 1.245 1.537 1 91.81 104 GLU A CA 1
ATOM 829 C C . GLU A 1 104 ? 17.531 -0.001 0.861 1 91.81 104 GLU A C 1
ATOM 831 O O . GLU A 1 104 ? 16.891 -1.052 0.846 1 91.81 104 GLU A O 1
ATOM 836 N N . GLU A 1 105 ? 18.75 0.136 0.291 1 91.81 105 GLU A N 1
ATOM 837 C CA . GLU A 1 105 ? 19.391 -1.019 -0.328 1 91.81 105 GLU A CA 1
ATOM 838 C C . GLU A 1 105 ? 19.703 -2.096 0.708 1 91.81 105 GLU A C 1
ATOM 840 O O . GLU A 1 105 ? 19.438 -3.277 0.482 1 91.81 105 GLU A O 1
ATOM 845 N N . SER A 1 106 ? 20.266 -1.652 1.793 1 91.56 106 SER A N 1
ATOM 846 C CA . SER A 1 106 ? 20.641 -2.59 2.846 1 91.56 106 SER A CA 1
ATOM 847 C C . SER A 1 106 ? 19.422 -3.311 3.408 1 91.56 106 SER A C 1
ATOM 849 O O . SER A 1 106 ? 19.438 -4.527 3.598 1 91.56 106 SER A O 1
ATOM 851 N N . GLU A 1 107 ? 18.391 -2.535 3.697 1 91.44 107 GLU A N 1
ATOM 852 C CA . GLU A 1 107 ? 17.188 -3.133 4.254 1 91.44 107 GLU A CA 1
ATOM 853 C C . GLU A 1 107 ? 16.5 -4.047 3.24 1 91.44 107 GLU A C 1
ATOM 855 O O . GLU A 1 107 ? 15.977 -5.102 3.602 1 91.44 107 GLU A O 1
ATOM 860 N N . SER A 1 108 ? 16.422 -3.656 2.016 1 91.44 108 SER A N 1
ATOM 861 C CA . SER A 1 108 ? 15.859 -4.512 0.978 1 91.44 108 SER A CA 1
ATOM 862 C C . SER A 1 108 ? 16.641 -5.812 0.845 1 91.44 108 SER A C 1
ATOM 864 O O . SER A 1 108 ? 16.062 -6.879 0.655 1 91.44 108 SER A O 1
ATOM 866 N N . ASN A 1 109 ? 17.984 -5.723 0.933 1 92.19 109 ASN A N 1
ATOM 867 C CA . ASN A 1 109 ? 18.828 -6.91 0.863 1 92.19 109 ASN A CA 1
ATOM 868 C C . ASN A 1 109 ? 18.594 -7.832 2.059 1 92.19 109 ASN A C 1
ATOM 870 O O . ASN A 1 109 ? 18.672 -9.055 1.931 1 92.19 109 ASN A O 1
ATOM 874 N N . ARG A 1 110 ? 18.391 -7.164 3.146 1 90.75 110 ARG A N 1
ATOM 875 C CA . ARG A 1 110 ? 18.109 -7.961 4.336 1 90.75 110 ARG A CA 1
ATOM 876 C C . ARG A 1 110 ? 16.828 -8.781 4.148 1 90.75 110 ARG A C 1
ATOM 878 O O . ARG A 1 110 ? 16.812 -9.977 4.445 1 90.75 110 ARG A O 1
ATOM 885 N N . PHE A 1 111 ? 15.766 -8.172 3.668 1 91.06 111 PHE A N 1
ATOM 886 C CA . PHE A 1 111 ? 14.523 -8.875 3.395 1 91.06 111 PHE A CA 1
ATOM 887 C C . PHE A 1 111 ? 14.727 -9.953 2.338 1 91.06 111 PHE A C 1
ATOM 889 O O . PHE A 1 111 ? 14.18 -11.047 2.449 1 91.06 111 PHE A O 1
ATOM 896 N N . PHE A 1 112 ? 15.562 -9.633 1.318 1 91.5 112 PHE A N 1
ATOM 897 C CA . PHE A 1 112 ? 15.836 -10.562 0.228 1 91.5 112 PHE A CA 1
ATOM 898 C C . PHE A 1 112 ? 16.578 -11.797 0.738 1 91.5 112 PHE A C 1
ATOM 900 O O . PHE A 1 112 ? 16.234 -12.922 0.378 1 91.5 112 PHE A O 1
ATOM 907 N N . MET A 1 113 ? 17.547 -11.578 1.562 1 92.38 113 MET A N 1
ATOM 908 C CA . MET A 1 113 ? 18.344 -12.695 2.076 1 92.38 113 MET A CA 1
ATOM 909 C C . MET A 1 113 ? 17.5 -13.594 2.975 1 92.38 113 MET A C 1
ATOM 911 O O . MET A 1 113 ? 17.672 -14.812 2.973 1 92.38 113 MET A O 1
ATOM 915 N N . ARG A 1 114 ? 16.672 -12.992 3.744 1 91 114 ARG A N 1
ATOM 916 C CA . ARG A 1 114 ? 15.75 -13.781 4.566 1 91 114 ARG A CA 1
ATOM 917 C C . ARG A 1 114 ? 14.852 -14.656 3.699 1 91 114 ARG A C 1
ATOM 919 O O . ARG A 1 114 ? 14.594 -15.812 4.027 1 91 114 ARG A O 1
ATOM 926 N N . LEU A 1 115 ? 14.336 -14.094 2.633 1 90.31 115 LEU A N 1
ATOM 927 C CA . LEU A 1 115 ? 13.5 -14.836 1.694 1 90.31 115 LEU A CA 1
ATOM 928 C C . LEU A 1 115 ? 14.289 -15.961 1.033 1 90.31 115 LEU A C 1
ATOM 930 O O . LEU A 1 115 ? 13.805 -17.094 0.935 1 90.31 115 LEU A O 1
ATOM 934 N N . LEU A 1 116 ? 15.555 -15.68 0.632 1 92 116 LEU A N 1
ATOM 935 C CA . LEU A 1 116 ? 16.391 -16.656 -0.041 1 92 116 LEU A CA 1
ATOM 936 C C . LEU A 1 116 ? 16.688 -17.844 0.879 1 92 116 LEU A C 1
ATOM 938 O O . LEU A 1 116 ? 16.672 -19 0.443 1 92 116 LEU A O 1
ATOM 942 N N . LYS A 1 117 ? 16.953 -17.516 2.135 1 92.81 117 LYS A N 1
ATOM 943 C CA . LYS A 1 117 ? 17.266 -18.578 3.1 1 92.81 117 LYS A CA 1
ATOM 944 C C . LYS A 1 117 ? 16.062 -19.484 3.322 1 92.81 117 LYS A C 1
ATOM 946 O O . LYS A 1 117 ? 16.188 -20.703 3.35 1 92.81 117 LYS A O 1
ATOM 951 N N . ARG A 1 118 ? 14.922 -18.891 3.502 1 89.69 118 ARG A N 1
ATOM 952 C CA . ARG A 1 118 ? 13.711 -19.672 3.713 1 89.69 118 ARG A CA 1
ATOM 953 C C . ARG A 1 118 ? 13.344 -20.453 2.453 1 89.69 118 ARG A C 1
ATOM 955 O O . ARG A 1 118 ? 12.836 -21.578 2.535 1 89.69 118 ARG A O 1
ATOM 962 N N . GLN A 1 119 ? 13.547 -19.891 1.273 1 87.88 119 GLN A N 1
ATOM 963 C CA . GLN A 1 119 ? 13.266 -20.562 0.005 1 87.88 119 GLN A CA 1
ATOM 964 C C . GLN A 1 119 ? 14.18 -21.766 -0.198 1 87.88 119 GLN A C 1
ATOM 966 O O . GLN A 1 119 ? 13.75 -22.797 -0.699 1 87.88 119 GLN A O 1
ATOM 971 N N . LEU A 1 120 ? 15.469 -21.594 0.123 1 89.75 120 LEU A N 1
ATOM 972 C CA . LEU A 1 120 ? 16.406 -22.703 0.029 1 89.75 120 LEU A CA 1
ATOM 973 C C . LEU A 1 120 ? 16.016 -23.828 0.977 1 89.75 120 LEU A C 1
ATOM 975 O O . LEU A 1 120 ? 16.109 -25 0.618 1 89.75 120 LEU A O 1
ATOM 979 N N . GLY A 1 121 ? 15.602 -23.438 2.16 1 85.81 121 GLY A N 1
ATOM 980 C CA . GLY A 1 121 ? 15.125 -24.438 3.092 1 85.81 121 GLY A CA 1
ATOM 981 C C . GLY A 1 121 ? 13.922 -25.219 2.576 1 85.81 121 GLY A C 1
ATOM 982 O O . GLY A 1 121 ? 13.883 -26.438 2.676 1 85.81 121 GLY A O 1
ATOM 983 N N . ALA A 1 122 ? 12.977 -24.547 2.014 1 83.69 122 ALA A N 1
ATOM 984 C CA . ALA A 1 122 ? 11.781 -25.172 1.462 1 83.69 122 ALA A CA 1
ATOM 985 C C . ALA A 1 122 ? 12.133 -26.078 0.278 1 83.69 122 ALA A C 1
ATOM 987 O O . ALA A 1 122 ? 11.586 -27.172 0.139 1 83.69 122 ALA A O 1
ATOM 988 N N . THR A 1 123 ? 13.094 -25.625 -0.609 1 83.81 123 THR A N 1
ATOM 989 C CA . THR A 1 123 ? 13.492 -26.391 -1.783 1 83.81 123 THR A CA 1
ATOM 990 C C . THR A 1 123 ? 14.227 -27.672 -1.373 1 83.81 123 THR A C 1
ATOM 992 O O . THR A 1 123 ? 14.023 -28.719 -1.976 1 83.81 123 THR A O 1
ATOM 995 N N . LEU A 1 124 ? 15.047 -27.547 -0.36 1 85.56 124 LEU A N 1
ATOM 996 C CA . LEU A 1 124 ? 15.781 -28.703 0.12 1 85.56 124 LEU A CA 1
ATOM 997 C C . LEU A 1 124 ? 14.828 -29.734 0.729 1 85.56 124 LEU A C 1
ATOM 999 O O . LEU A 1 124 ? 15.078 -30.938 0.64 1 85.56 124 LEU A O 1
ATOM 1003 N N . TRP A 1 125 ? 13.766 -29.219 1.235 1 80.62 125 TRP A N 1
ATOM 1004 C CA . TRP A 1 125 ? 12.789 -30.141 1.822 1 80.62 125 TRP A CA 1
ATOM 1005 C C . TRP A 1 125 ? 11.906 -30.766 0.744 1 80.62 125 TRP A C 1
ATOM 1007 O O . TRP A 1 125 ? 11.32 -31.828 0.951 1 80.62 125 TRP A O 1
ATOM 1017 N N . LYS A 1 126 ? 11.75 -30.156 -0.378 1 78.56 126 LYS A N 1
ATOM 1018 C CA . LYS A 1 126 ? 10.969 -30.688 -1.489 1 78.56 126 LYS A CA 1
ATOM 1019 C C . LYS A 1 126 ? 11.695 -31.844 -2.178 1 78.56 126 LYS A C 1
ATOM 1021 O O . LYS A 1 126 ? 11.062 -32.719 -2.752 1 78.56 126 LYS A O 1
ATOM 1026 N N . TYR A 1 127 ? 13.023 -31.906 -2.02 1 82.5 127 TYR A N 1
ATOM 1027 C CA . TYR A 1 127 ? 13.844 -32.875 -2.729 1 82.5 127 TYR A CA 1
ATOM 1028 C C . TYR A 1 127 ? 13.516 -34.312 -2.275 1 82.5 127 TYR A C 1
ATOM 1030 O O . TYR A 1 127 ? 13.25 -35.188 -3.102 1 82.5 127 TYR A O 1
ATOM 1038 N N . PRO A 1 128 ? 13.508 -34.562 -0.979 1 78.56 128 PRO A N 1
ATOM 1039 C CA . PRO A 1 128 ? 13.188 -35.938 -0.566 1 78.56 128 PRO A CA 1
ATOM 1040 C C . PRO A 1 128 ? 11.773 -36.344 -0.962 1 78.56 128 PRO A C 1
ATOM 1042 O O . PRO A 1 128 ? 11.539 -37.5 -1.3 1 78.56 128 PRO A O 1
ATOM 1045 N N . ALA A 1 129 ? 10.852 -35.406 -0.882 1 73.88 129 ALA A N 1
ATOM 1046 C CA . ALA A 1 129 ? 9.484 -35.719 -1.279 1 73.88 129 ALA A CA 1
ATOM 1047 C C . ALA A 1 129 ? 9.414 -36.094 -2.758 1 73.88 129 ALA A C 1
ATOM 1049 O O . ALA A 1 129 ? 8.75 -37.062 -3.135 1 73.88 129 ALA A O 1
ATOM 1050 N N . GLN A 1 130 ? 10.117 -35.375 -3.592 1 75.12 130 GLN A N 1
ATOM 1051 C CA . GLN A 1 130 ? 10.125 -35.625 -5.027 1 75.12 130 GLN A CA 1
ATOM 1052 C C . GLN A 1 130 ? 10.859 -36.938 -5.336 1 75.12 130 GLN A C 1
ATOM 1054 O O . GLN A 1 130 ? 10.469 -37.688 -6.238 1 75.12 130 GLN A O 1
ATOM 1059 N N . PHE A 1 131 ? 11.891 -37.125 -4.617 1 77.69 131 PHE A N 1
ATOM 1060 C CA . PHE A 1 131 ? 12.648 -38.375 -4.785 1 77.69 131 PHE A CA 1
ATOM 1061 C C . PHE A 1 131 ? 11.773 -39.594 -4.477 1 77.69 131 PHE A C 1
ATOM 1063 O O . PHE A 1 131 ? 11.758 -40.562 -5.234 1 77.69 131 PHE A O 1
ATOM 1070 N N . LEU A 1 132 ? 11.109 -39.531 -3.408 1 75.31 132 LEU A N 1
ATOM 1071 C CA . LEU A 1 132 ? 10.242 -40.625 -3.008 1 75.31 132 LEU A CA 1
ATOM 1072 C C . LEU A 1 132 ? 9.148 -40.875 -4.039 1 75.31 132 LEU A C 1
ATOM 1074 O O . LEU A 1 132 ? 8.82 -42 -4.355 1 75.31 132 LEU A O 1
ATOM 1078 N N . GLN A 1 133 ? 8.664 -39.781 -4.488 1 72.69 133 GLN A N 1
ATOM 1079 C CA . GLN A 1 133 ? 7.609 -39.906 -5.488 1 72.69 133 GLN A CA 1
ATOM 1080 C C . GLN A 1 133 ? 8.133 -40.562 -6.77 1 72.69 133 GLN A C 1
ATOM 1082 O O . GLN A 1 133 ? 7.492 -41.438 -7.316 1 72.69 133 GLN A O 1
ATOM 1087 N N . ASN A 1 134 ? 9.273 -40.094 -7.211 1 73 134 ASN A N 1
ATOM 1088 C CA . ASN A 1 134 ? 9.875 -40.656 -8.414 1 73 134 ASN A CA 1
ATOM 1089 C C . ASN A 1 134 ? 10.25 -42.125 -8.211 1 73 134 ASN A C 1
ATOM 1091 O O . ASN A 1 134 ? 10.117 -42.938 -9.125 1 73 134 ASN A O 1
ATOM 1095 N N . PHE A 1 135 ? 10.711 -42.375 -7.031 1 74.06 135 PHE A N 1
ATOM 1096 C CA . PHE A 1 135 ? 11.062 -43.75 -6.68 1 74.06 135 PHE A CA 1
ATOM 1097 C C . PHE A 1 135 ? 9.836 -44.656 -6.758 1 74.06 135 PHE A C 1
ATOM 1099 O O . PHE A 1 135 ? 9.898 -45.75 -7.336 1 74.06 135 PHE A O 1
ATOM 1106 N N . PHE A 1 136 ? 8.781 -44.219 -6.258 1 72.31 136 PHE A N 1
ATOM 1107 C CA . PHE A 1 136 ? 7.559 -45 -6.234 1 72.31 136 PHE A CA 1
ATOM 1108 C C . PHE A 1 136 ? 6.988 -45.156 -7.641 1 72.31 136 PHE A C 1
ATOM 1110 O O . PHE A 1 136 ? 6.438 -46.219 -7.98 1 72.31 136 PHE A O 1
ATOM 1117 N N . ASP A 1 137 ? 7.125 -44.125 -8.461 1 69.62 137 ASP A N 1
ATOM 1118 C CA . ASP A 1 137 ? 6.621 -44.188 -9.828 1 69.62 137 ASP A CA 1
ATOM 1119 C C . ASP A 1 137 ? 7.418 -45.188 -10.664 1 69.62 137 ASP A C 1
ATOM 1121 O O . ASP A 1 137 ? 6.844 -46 -11.406 1 69.62 137 ASP A O 1
ATOM 1125 N N . TYR A 1 138 ? 8.688 -45.156 -10.492 1 69.19 138 TYR A N 1
ATOM 1126 C CA . TYR A 1 138 ? 9.562 -46.031 -11.273 1 69.19 138 TYR A CA 1
ATOM 1127 C C . TYR A 1 138 ? 9.469 -47.469 -10.797 1 69.19 138 TYR A C 1
ATOM 1129 O O . TYR A 1 138 ? 9.359 -48.406 -11.609 1 69.19 138 TYR A O 1
ATOM 1137 N N . TYR A 1 139 ? 9.422 -47.656 -9.562 1 72.94 139 TYR A N 1
ATOM 1138 C CA . TYR A 1 139 ? 9.453 -49 -9.031 1 72.94 139 TYR A CA 1
ATOM 1139 C C . TYR A 1 139 ? 8.062 -49.625 -9.047 1 72.94 139 TYR A C 1
ATOM 1141 O O . TYR A 1 139 ? 7.922 -50.875 -9.008 1 72.94 139 TYR A O 1
ATOM 1149 N N . GLY A 1 140 ? 7.051 -48.75 -9.125 1 70.38 140 GLY A N 1
ATOM 1150 C CA . GLY A 1 140 ? 5.719 -49.312 -9.336 1 70.38 140 GLY A CA 1
ATOM 1151 C C . GLY A 1 140 ? 5.59 -50.062 -10.641 1 70.38 140 GLY A C 1
ATOM 1152 O O . GLY A 1 140 ? 4.945 -51.125 -10.68 1 70.38 140 GLY A O 1
ATOM 1153 N N . ALA A 1 141 ? 6.32 -49.594 -11.641 1 68.06 141 ALA A N 1
ATOM 1154 C CA . ALA A 1 141 ? 6.32 -50.281 -12.93 1 68.06 141 ALA A CA 1
ATOM 1155 C C . ALA A 1 141 ? 7.02 -51.656 -12.828 1 68.06 141 ALA A C 1
ATOM 1157 O O . ALA A 1 141 ? 6.559 -52.625 -13.398 1 68.06 141 ALA A O 1
ATOM 1158 N N . ILE A 1 142 ? 8.078 -51.688 -12.016 1 71.81 142 ILE A N 1
ATOM 1159 C CA . ILE A 1 142 ? 8.828 -52.906 -11.852 1 71.81 142 ILE A CA 1
ATOM 1160 C C . ILE A 1 142 ? 7.996 -53.906 -11.055 1 71.81 142 ILE A C 1
ATOM 1162 O O . ILE A 1 142 ? 7.977 -55.125 -11.375 1 71.81 142 ILE A O 1
ATOM 1166 N N . LEU A 1 143 ? 7.312 -53.375 -10.109 1 75.56 143 LEU A N 1
ATOM 1167 C CA . LEU A 1 143 ? 6.484 -54.219 -9.258 1 75.56 143 LEU A CA 1
ATOM 1168 C C . LEU A 1 143 ? 5.406 -54.938 -10.07 1 75.56 143 LEU A C 1
ATOM 1170 O O . LEU A 1 143 ? 5.059 -56.062 -9.781 1 75.56 143 LEU A O 1
ATOM 1174 N N . SER A 1 144 ? 4.918 -54.281 -11.148 1 73 144 SER A N 1
ATOM 1175 C CA . SER A 1 144 ? 3.885 -54.875 -12 1 73 144 SER A CA 1
ATOM 1176 C C . SER A 1 144 ? 4.383 -56.156 -12.672 1 73 144 SER A C 1
ATOM 1178 O O . SER A 1 144 ? 3.627 -57.125 -12.82 1 73 144 SER A O 1
ATOM 1180 N N . TYR A 1 145 ? 5.703 -56.219 -12.914 1 73.38 145 TYR A N 1
ATOM 1181 C CA . TYR A 1 145 ? 6.27 -57.406 -13.555 1 73.38 145 TYR A CA 1
ATOM 1182 C C . TYR A 1 145 ? 6.586 -58.469 -12.531 1 73.38 145 TYR A C 1
ATOM 1184 O O . TYR A 1 145 ? 6.43 -59.688 -12.812 1 73.38 145 TYR A O 1
ATOM 1192 N N . VAL A 1 146 ? 6.941 -58.031 -11.359 1 74.5 146 VAL A N 1
ATOM 1193 C CA . VAL A 1 146 ? 7.316 -58.969 -10.312 1 74.5 146 VAL A CA 1
ATOM 1194 C C . VAL A 1 146 ? 6.074 -59.719 -9.828 1 74.5 146 VAL A C 1
ATOM 1196 O O . VAL A 1 146 ? 6.133 -60.938 -9.531 1 74.5 146 VAL A O 1
ATOM 1199 N N . ILE A 1 147 ? 4.965 -59.094 -9.867 1 74.69 147 ILE A N 1
ATOM 1200 C CA . ILE A 1 147 ? 3.723 -59.688 -9.375 1 74.69 147 ILE A CA 1
ATOM 1201 C C . ILE A 1 147 ? 3.291 -60.812 -10.305 1 74.69 147 ILE A C 1
ATOM 1203 O O . ILE A 1 147 ? 2.719 -61.812 -9.859 1 74.69 147 ILE A O 1
ATOM 1207 N N . GLN A 1 148 ? 3.707 -60.688 -11.562 1 72.5 148 GLN A N 1
ATOM 1208 C CA . GLN A 1 148 ? 3.275 -61.656 -12.539 1 72.5 148 GLN A CA 1
ATOM 1209 C C . GLN A 1 148 ? 4.062 -62.969 -12.391 1 72.5 148 GLN A C 1
ATOM 1211 O O . GLN A 1 148 ? 3.637 -64 -12.875 1 72.5 148 GLN A O 1
ATOM 1216 N N . VAL A 1 149 ? 5.168 -62.844 -11.734 1 69.31 149 VAL A N 1
ATOM 1217 C CA . VAL A 1 149 ? 5.996 -64.062 -11.555 1 69.31 149 VAL A CA 1
ATOM 1218 C C . VAL A 1 149 ? 5.266 -65.062 -10.672 1 69.31 149 VAL A C 1
ATOM 1220 O O . VAL A 1 149 ? 5.418 -66.25 -10.852 1 69.31 149 VAL A O 1
ATOM 1223 N N . PHE A 1 150 ? 4.418 -64.562 -9.938 1 68.5 150 PHE A N 1
ATOM 1224 C CA . PHE A 1 150 ? 3.781 -65.438 -8.969 1 68.5 150 PHE A CA 1
ATOM 1225 C C . PHE A 1 150 ? 2.744 -66.312 -9.648 1 68.5 150 PHE A C 1
ATOM 1227 O O . PHE A 1 150 ? 2.791 -67.562 -9.516 1 68.5 150 PHE A O 1
ATOM 1234 N N . PRO A 1 151 ? 1.808 -65.75 -10.391 1 65.25 151 PRO A N 1
ATOM 1235 C CA . PRO A 1 151 ? 0.853 -66.625 -11.047 1 65.25 151 PRO A CA 1
ATOM 1236 C C . PRO A 1 151 ? 1.513 -67.562 -12.078 1 65.25 151 PRO A C 1
ATOM 1238 O O . PRO A 1 151 ? 1.071 -68.688 -12.281 1 65.25 151 PRO A O 1
ATOM 1241 N N . ILE A 1 152 ? 2.564 -67.125 -12.672 1 67.56 152 ILE A N 1
ATOM 1242 C CA . ILE A 1 152 ? 3.172 -67.938 -13.742 1 67.56 152 ILE A CA 1
ATOM 1243 C C . ILE A 1 152 ? 4.043 -69 -13.156 1 67.56 152 ILE A C 1
ATOM 1245 O O . ILE A 1 152 ? 3.957 -70.188 -13.586 1 67.56 152 ILE A O 1
ATOM 1249 N N . PHE A 1 153 ? 4.816 -68.625 -12.188 1 65.38 153 PHE A N 1
ATOM 1250 C CA . PHE A 1 153 ? 5.816 -69.562 -11.758 1 65.38 153 PHE A CA 1
ATOM 1251 C C . PHE A 1 153 ? 5.387 -70.25 -10.469 1 65.38 153 PHE A C 1
ATOM 1253 O O . PHE A 1 153 ? 5.73 -71.438 -10.227 1 65.38 153 PHE A O 1
ATOM 1260 N N . ILE A 1 154 ? 4.691 -69.5 -9.734 1 63.28 154 ILE A N 1
ATOM 1261 C CA . ILE A 1 154 ? 4.4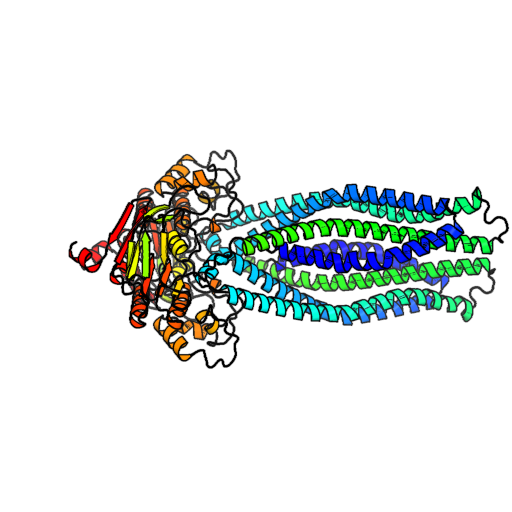22 -70.125 -8.414 1 63.28 154 ILE A CA 1
ATOM 1262 C C . ILE A 1 154 ? 3.066 -70.812 -8.43 1 63.28 154 ILE A C 1
ATOM 1264 O O . ILE A 1 154 ? 2.951 -71.938 -7.988 1 63.28 154 ILE A O 1
ATOM 1268 N N . PHE A 1 155 ? 2.07 -70.125 -8.953 1 63.88 155 PHE A N 1
ATOM 1269 C CA . PHE A 1 155 ? 0.741 -70.688 -8.867 1 63.88 155 PHE A CA 1
ATOM 1270 C C . PHE A 1 155 ? 0.433 -71.5 -10.117 1 63.88 155 PHE A C 1
ATOM 1272 O O . PHE A 1 155 ? -0.543 -72.25 -10.148 1 63.88 155 PHE A O 1
ATOM 1279 N N . ASN A 1 156 ? 1.433 -71.625 -11.109 1 63.75 156 ASN A N 1
ATOM 1280 C CA . ASN A 1 156 ? 1.313 -72.375 -12.344 1 63.75 156 ASN A CA 1
ATOM 1281 C C . ASN A 1 156 ? -0.07 -72.25 -12.969 1 63.75 156 ASN A C 1
ATOM 1283 O O . ASN A 1 156 ? -0.675 -73.188 -13.406 1 63.75 156 ASN A O 1
ATOM 1287 N N . SER A 1 157 ? -0.64 -71 -12.773 1 60.66 157 SER A N 1
ATOM 1288 C CA . SER A 1 157 ? -2.012 -70.812 -13.219 1 60.66 157 SER A CA 1
ATOM 1289 C C . SER A 1 157 ? -2.113 -70.875 -14.734 1 60.66 157 SER A C 1
ATOM 1291 O O . SER A 1 157 ? -3.201 -71 -15.289 1 60.66 157 SER A O 1
ATOM 1293 N N . TYR A 1 158 ? -0.965 -70.812 -15.5 1 63.47 158 TYR A N 1
ATOM 1294 C CA . TYR A 1 158 ? -1.008 -70.75 -16.953 1 63.47 158 TYR A CA 1
ATOM 1295 C C . TYR A 1 158 ? -0.276 -71.938 -17.562 1 63.47 158 TYR A C 1
ATOM 1297 O O . TYR A 1 158 ? 0.228 -71.812 -18.688 1 63.47 158 TYR A O 1
ATOM 1305 N N . LYS A 1 159 ? -0.132 -73 -16.906 1 63.53 159 LYS A N 1
ATOM 1306 C CA . LYS A 1 159 ? 0.622 -74.125 -17.359 1 63.53 159 LYS A CA 1
ATOM 1307 C C . LYS A 1 159 ? 0.1 -74.625 -18.703 1 63.53 159 LYS A C 1
ATOM 1309 O O . LYS A 1 159 ? 0.878 -75.062 -19.562 1 63.53 159 LYS A O 1
ATOM 1314 N N . ASP A 1 160 ? -1.304 -74.562 -18.859 1 64.88 160 ASP A N 1
ATOM 1315 C CA . ASP A 1 160 ? -1.827 -75.188 -20.062 1 64.88 160 ASP A CA 1
ATOM 1316 C C . ASP A 1 160 ? -1.945 -74.188 -21.219 1 64.88 160 ASP A C 1
ATOM 1318 O O . ASP A 1 160 ? -2.488 -74.562 -22.281 1 64.88 160 ASP A O 1
ATOM 1322 N N . MET A 1 161 ? -1.401 -73.062 -21.047 1 66.25 161 MET A N 1
ATOM 1323 C CA . MET A 1 161 ? -1.627 -72.062 -22.094 1 66.25 161 MET A CA 1
ATOM 1324 C C . MET A 1 161 ? -0.465 -72.062 -23.078 1 66.25 161 MET A C 1
ATOM 1326 O O . MET A 1 161 ? 0.682 -72.312 -22.703 1 66.25 161 MET A O 1
ATOM 1330 N N . ASP A 1 162 ? -0.765 -72 -24.375 1 73.19 162 ASP A N 1
ATOM 1331 C CA . ASP A 1 162 ? 0.23 -71.938 -25.438 1 73.19 162 ASP A CA 1
ATOM 1332 C C . ASP A 1 162 ? 1.081 -70.625 -25.281 1 73.19 162 ASP A C 1
ATOM 1334 O O . ASP A 1 162 ? 0.627 -69.688 -24.703 1 73.19 162 ASP A O 1
ATOM 1338 N N . PRO A 1 163 ? 2.34 -70.75 -25.547 1 69.62 163 PRO A N 1
ATOM 1339 C CA . PRO A 1 163 ? 3.314 -69.688 -25.297 1 69.62 163 PRO A CA 1
ATOM 1340 C C . PRO A 1 163 ? 2.842 -68.312 -25.828 1 69.62 163 PRO A C 1
ATOM 1342 O O . PRO A 1 163 ? 2.986 -67.312 -25.141 1 69.62 163 PRO A O 1
ATOM 1345 N N . PRO A 1 164 ? 2.211 -68.312 -27.031 1 66.5 164 PRO A N 1
ATOM 1346 C CA . PRO A 1 164 ? 1.765 -67 -27.484 1 66.5 164 PRO A CA 1
ATOM 1347 C C . PRO A 1 164 ? 0.643 -66.438 -26.625 1 66.5 164 PRO A C 1
ATOM 1349 O O . PRO A 1 164 ? 0.619 -65.188 -26.375 1 66.5 164 PRO A O 1
ATOM 1352 N N . THR A 1 165 ? -0.219 -67.312 -26.234 1 71 165 THR A N 1
ATOM 1353 C CA . THR A 1 165 ? -1.328 -66.875 -25.406 1 71 165 THR A CA 1
ATOM 1354 C C . THR A 1 165 ? -0.833 -66.438 -24.016 1 71 165 THR A C 1
ATOM 1356 O O . THR A 1 165 ? -1.358 -65.5 -23.422 1 71 165 THR A O 1
ATOM 1359 N N . LEU A 1 166 ? 0.212 -67.062 -23.641 1 71.81 166 LEU A N 1
ATOM 1360 C CA . LEU A 1 166 ? 0.802 -66.75 -22.344 1 71.81 166 LEU A CA 1
ATOM 1361 C C . LEU A 1 166 ? 1.455 -65.375 -22.391 1 71.81 166 LEU A C 1
ATOM 1363 O O . LEU A 1 166 ? 1.326 -64.625 -21.453 1 71.81 166 LEU A O 1
ATOM 1367 N N . ALA A 1 167 ? 2.121 -65.062 -23.453 1 68.5 167 ALA A N 1
ATOM 1368 C CA . ALA A 1 167 ? 2.77 -63.781 -23.609 1 68.5 167 ALA A CA 1
ATOM 1369 C C . ALA A 1 167 ? 1.741 -62.656 -23.656 1 68.5 167 ALA A C 1
ATOM 1371 O O . ALA A 1 167 ? 1.963 -61.594 -23.078 1 68.5 167 ALA A O 1
ATOM 1372 N N . GLN A 1 168 ? 0.648 -62.938 -24.281 1 67.75 168 GLN A N 1
ATOM 1373 C CA . GLN A 1 168 ? -0.426 -61.969 -24.359 1 67.75 168 GLN A CA 1
ATOM 1374 C C . GLN A 1 168 ? -1.037 -61.719 -22.984 1 67.75 168 GLN A C 1
ATOM 1376 O O . GLN A 1 168 ? -1.328 -60.562 -22.625 1 67.75 168 GLN A O 1
ATOM 1381 N N . GLN A 1 169 ? -1.208 -62.75 -22.297 1 70.56 169 GLN A N 1
ATOM 1382 C CA . GLN A 1 169 ? -1.803 -62.625 -20.969 1 70.56 169 GLN A CA 1
ATOM 1383 C C . GLN A 1 169 ? -0.871 -61.875 -20.016 1 70.56 169 GLN A C 1
ATOM 1385 O O . GLN A 1 169 ? -1.324 -61.094 -19.188 1 70.56 169 GLN A O 1
ATOM 1390 N N . ILE A 1 170 ? 0.374 -62.094 -20.188 1 71.12 170 ILE A N 1
ATOM 1391 C CA . ILE A 1 170 ? 1.364 -61.438 -19.359 1 71.12 170 ILE A CA 1
ATOM 1392 C C . ILE A 1 170 ? 1.354 -59.938 -19.641 1 71.12 170 ILE A C 1
ATOM 1394 O O . ILE A 1 170 ? 1.396 -59.125 -18.719 1 71.12 170 ILE A O 1
ATOM 1398 N N . SER A 1 171 ? 1.261 -59.594 -20.875 1 69.88 171 SER A N 1
ATOM 1399 C CA . SER A 1 171 ? 1.222 -58.188 -21.266 1 69.88 171 SER A CA 1
ATOM 1400 C C . SER A 1 171 ? -0.054 -57.531 -20.781 1 69.88 171 SER A C 1
ATOM 1402 O O . SER A 1 171 ? -0.014 -56.406 -20.281 1 69.88 171 SER A O 1
ATOM 1404 N N . ASN A 1 172 ? -1.162 -58.25 -20.891 1 70 172 ASN A N 1
ATOM 1405 C CA . ASN A 1 172 ? -2.428 -57.688 -20.422 1 70 172 ASN A CA 1
ATOM 1406 C C . ASN A 1 172 ? -2.42 -57.469 -18.906 1 70 172 ASN A C 1
ATOM 1408 O O . ASN A 1 172 ? -2.893 -56.438 -18.422 1 70 172 ASN A O 1
ATOM 1412 N N . ASN A 1 173 ? -1.897 -58.438 -18.266 1 72.62 173 ASN A N 1
ATOM 1413 C CA . ASN A 1 173 ? -1.827 -58.312 -16.812 1 72.62 173 ASN A CA 1
ATOM 1414 C C . ASN A 1 173 ? -0.919 -57.156 -16.391 1 72.62 173 ASN A C 1
ATOM 1416 O O . ASN A 1 173 ? -1.222 -56.469 -15.438 1 72.62 173 ASN A O 1
ATOM 1420 N N . ALA A 1 174 ? 0.155 -57.062 -17.125 1 71.88 174 ALA A N 1
ATOM 1421 C CA . ALA A 1 174 ? 1.072 -55.969 -16.828 1 71.88 174 ALA A CA 1
ATOM 1422 C C . ALA A 1 174 ? 0.385 -54.594 -16.984 1 71.88 174 ALA A C 1
ATOM 1424 O O . ALA A 1 174 ? 0.59 -53.688 -16.188 1 71.88 174 ALA A O 1
ATOM 1425 N N . PHE A 1 175 ? -0.459 -54.5 -17.969 1 69.88 175 PHE A N 1
ATOM 1426 C CA . PHE A 1 175 ? -1.198 -53.281 -18.219 1 69.88 175 PHE A CA 1
ATOM 1427 C C . PHE A 1 175 ? -2.168 -52.969 -17.094 1 69.88 175 PHE A C 1
ATOM 1429 O O . PHE A 1 175 ? -2.256 -51.844 -16.625 1 69.88 175 PHE A O 1
ATOM 1436 N N . TYR A 1 176 ? -2.811 -53.938 -16.641 1 73.25 176 TYR A N 1
ATOM 1437 C CA . TYR A 1 176 ? -3.77 -53.75 -15.555 1 73.25 176 TYR A CA 1
ATOM 1438 C C . TYR A 1 176 ? -3.068 -53.312 -14.281 1 73.25 176 TYR A C 1
ATOM 1440 O O . TYR A 1 176 ? -3.557 -52.438 -13.57 1 73.25 176 TYR A O 1
ATOM 1448 N N . PHE A 1 177 ? -1.946 -53.906 -14.078 1 74.38 177 PHE A N 1
ATOM 1449 C CA . PHE A 1 177 ? -1.224 -53.594 -12.852 1 74.38 177 PHE A CA 1
ATOM 1450 C C . PHE A 1 177 ? -0.669 -52.156 -12.898 1 74.38 177 PHE A C 1
ATOM 1452 O O . PHE A 1 177 ? -0.729 -51.438 -11.898 1 74.38 177 PHE A O 1
ATOM 1459 N N . ILE A 1 178 ? -0.209 -51.812 -14 1 73.81 178 ILE A N 1
ATOM 1460 C CA . ILE A 1 178 ? 0.356 -50.469 -14.164 1 73.81 178 ILE A CA 1
ATOM 1461 C C . ILE A 1 178 ? -0.737 -49.438 -13.977 1 73.81 178 ILE A C 1
ATOM 1463 O O . ILE A 1 178 ? -0.522 -48.406 -13.312 1 73.81 178 ILE A O 1
ATOM 1467 N N . TYR A 1 179 ? -1.846 -49.656 -14.523 1 72.75 179 TYR A N 1
ATOM 1468 C CA . TYR A 1 179 ? -2.961 -48.719 -14.406 1 72.75 179 TYR A CA 1
ATOM 1469 C C . TYR A 1 179 ? -3.43 -48.594 -12.961 1 72.75 179 TYR A C 1
ATOM 1471 O O . TYR A 1 179 ? -3.789 -47.531 -12.5 1 72.75 179 TYR A O 1
ATOM 1479 N N . LEU A 1 180 ? -3.473 -49.719 -12.305 1 74.38 180 LEU A N 1
ATOM 1480 C CA . LEU A 1 180 ? -3.854 -49.719 -10.898 1 74.38 180 LEU A CA 1
ATOM 1481 C C . LEU A 1 180 ? -2.84 -48.938 -10.07 1 74.38 180 LEU A C 1
ATOM 1483 O O . LEU A 1 180 ? -3.217 -48.125 -9.211 1 74.38 180 LEU A O 1
ATOM 1487 N N . ILE A 1 181 ? -1.641 -49.156 -10.367 1 74.19 181 ILE A N 1
ATOM 1488 C CA . ILE A 1 181 ? -0.573 -48.469 -9.664 1 74.19 181 ILE A CA 1
ATOM 1489 C C . ILE A 1 181 ? -0.662 -46.969 -9.938 1 74.19 181 ILE A C 1
ATOM 1491 O O . ILE A 1 181 ? -0.517 -46.156 -9.023 1 74.19 181 ILE A O 1
ATOM 1495 N N . ASN A 1 182 ? -0.924 -46.5 -11.18 1 73.5 182 ASN A N 1
ATOM 1496 C CA . ASN A 1 182 ? -1.081 -45.125 -11.555 1 73.5 182 ASN A CA 1
ATOM 1497 C C . ASN A 1 182 ? -2.271 -44.469 -10.844 1 73.5 182 ASN A C 1
ATOM 1499 O O . ASN A 1 182 ? -2.213 -43.312 -10.461 1 73.5 182 ASN A O 1
ATOM 1503 N N . SER A 1 183 ? -3.291 -45.25 -10.703 1 74.31 183 SER A N 1
ATOM 1504 C CA . SER A 1 183 ? -4.465 -44.75 -9.992 1 74.31 183 SER A CA 1
ATOM 1505 C C . SER A 1 183 ? -4.145 -44.438 -8.531 1 74.31 183 SER A C 1
ATOM 1507 O O . SER A 1 183 ? -4.633 -43.469 -7.973 1 74.31 183 SER A O 1
ATOM 1509 N N . PHE A 1 184 ? -3.336 -45.281 -8.023 1 73.06 184 PHE A N 1
ATOM 1510 C CA . PHE A 1 184 ? -2.98 -45.062 -6.625 1 73.06 184 PHE A CA 1
ATOM 1511 C C . PHE A 1 184 ? -2.055 -43.844 -6.48 1 73.06 184 PHE A C 1
ATOM 1513 O O . PHE A 1 184 ? -2.133 -43.125 -5.492 1 73.06 184 PHE A O 1
ATOM 1520 N N . THR A 1 185 ? -1.166 -43.656 -7.434 1 70.31 185 THR A N 1
ATOM 1521 C CA . THR A 1 185 ? -0.331 -42.438 -7.441 1 70.31 185 THR A CA 1
ATOM 1522 C C . THR A 1 185 ? -1.189 -41.188 -7.48 1 70.31 185 THR A C 1
ATOM 1524 O O . THR A 1 185 ? -0.903 -40.219 -6.785 1 70.31 185 THR A O 1
ATOM 1527 N N . ARG A 1 186 ? -2.18 -41.25 -8.219 1 73.06 186 ARG A N 1
ATOM 1528 C CA . ARG A 1 186 ? -3.102 -40.125 -8.312 1 73.06 186 ARG A CA 1
ATOM 1529 C C . ARG A 1 186 ? -3.82 -39.875 -6.984 1 73.06 186 ARG A C 1
ATOM 1531 O O . ARG A 1 186 ? -4.113 -38.75 -6.621 1 73.06 186 ARG A O 1
ATOM 1538 N N . LEU A 1 187 ? -4.113 -40.906 -6.289 1 71.69 187 LEU A N 1
ATOM 1539 C CA . LEU A 1 187 ? -4.766 -40.812 -4.988 1 71.69 187 LEU A CA 1
ATOM 1540 C C . LEU A 1 187 ? -3.85 -40.125 -3.98 1 71.69 187 LEU A C 1
ATOM 1542 O O . LEU A 1 187 ? -4.312 -39.375 -3.125 1 71.69 187 LEU A O 1
ATOM 1546 N N . THR A 1 188 ? -2.66 -40.469 -4.066 1 69.81 188 THR A N 1
ATOM 1547 C CA . THR A 1 188 ? -1.706 -39.812 -3.182 1 69.81 188 THR A CA 1
ATOM 1548 C C . THR A 1 188 ? -1.638 -38.312 -3.477 1 69.81 188 THR A C 1
ATOM 1550 O O . THR A 1 188 ? -1.562 -37.5 -2.557 1 69.81 188 THR A O 1
ATOM 1553 N N . ASP A 1 189 ? -1.636 -37.938 -4.793 1 71.69 189 ASP A N 1
ATOM 1554 C CA . ASP A 1 189 ? -1.693 -36.531 -5.18 1 71.69 189 ASP A CA 1
ATOM 1555 C C . ASP A 1 189 ? -2.943 -35.844 -4.621 1 71.69 189 ASP A C 1
ATOM 1557 O O . ASP A 1 189 ? -2.891 -34.688 -4.184 1 71.69 189 ASP A O 1
ATOM 1561 N N . LEU A 1 190 ? -3.994 -36.594 -4.609 1 72.5 190 LEU A N 1
ATOM 1562 C CA . LEU A 1 190 ? -5.258 -36.125 -4.078 1 72.5 190 LEU A CA 1
ATOM 1563 C C . LEU A 1 190 ? -5.156 -35.875 -2.576 1 72.5 190 LEU A C 1
ATOM 1565 O O . LEU A 1 190 ? -5.648 -34.844 -2.076 1 72.5 190 LEU A O 1
ATOM 1569 N N . ALA A 1 191 ? -4.535 -36.812 -1.918 1 67.81 191 ALA A N 1
ATOM 1570 C CA . ALA A 1 191 ? -4.383 -36.656 -0.473 1 67.81 191 ALA A CA 1
ATOM 1571 C C . ALA A 1 191 ? -3.572 -35.406 -0.13 1 67.81 191 ALA A C 1
ATOM 1573 O O . ALA A 1 191 ? -3.91 -34.688 0.804 1 67.81 191 ALA A O 1
ATOM 1574 N N . LEU A 1 192 ? -2.531 -35.188 -0.884 1 67.88 192 LEU A N 1
ATOM 1575 C CA . LEU A 1 192 ? -1.7 -34 -0.672 1 67.88 192 LEU A CA 1
ATOM 1576 C C . LEU A 1 192 ? -2.484 -32.719 -0.954 1 67.88 192 LEU A C 1
ATOM 1578 O O . LEU A 1 192 ? -2.391 -31.75 -0.199 1 67.88 192 LEU A O 1
ATOM 1582 N N . ALA A 1 193 ? -3.197 -32.781 -2.008 1 70.69 193 ALA A N 1
ATOM 1583 C CA . ALA A 1 193 ? -4.027 -31.641 -2.369 1 70.69 193 ALA A CA 1
ATOM 1584 C C . ALA A 1 193 ? -5.074 -31.359 -1.292 1 70.69 193 ALA A C 1
ATOM 1586 O O . ALA A 1 193 ? -5.348 -30.203 -0.971 1 70.69 193 ALA A O 1
ATOM 1587 N N . LEU A 1 194 ? -5.648 -32.406 -0.743 1 72.38 194 LEU A N 1
ATOM 1588 C CA . LEU A 1 194 ? -6.637 -32.281 0.321 1 72.38 194 LEU A CA 1
ATOM 1589 C C . LEU A 1 194 ? -6.008 -31.672 1.572 1 72.38 194 LEU A C 1
ATOM 1591 O O . LEU A 1 194 ? -6.637 -30.875 2.262 1 72.38 194 LEU A O 1
ATOM 1595 N N . GLY A 1 195 ? -4.832 -32.156 1.854 1 67.88 195 GLY A N 1
ATOM 1596 C CA . GLY A 1 195 ? -4.117 -31.562 2.98 1 67.88 195 GLY A CA 1
ATOM 1597 C C . GLY A 1 195 ? -3.869 -30.078 2.83 1 67.88 195 GLY A C 1
ATOM 1598 O O . GLY A 1 195 ? -4.078 -29.312 3.771 1 67.88 195 GLY A O 1
ATOM 1599 N N . GLU A 1 196 ? -3.406 -29.719 1.64 1 70.06 196 GLU A N 1
ATOM 1600 C CA . GLU A 1 196 ? -3.195 -28.312 1.358 1 70.06 196 GLU A CA 1
ATOM 1601 C C . GLU A 1 196 ? -4.5 -27.531 1.464 1 70.06 196 GLU A C 1
ATOM 1603 O O . GLU A 1 196 ? -4.52 -26.406 1.994 1 70.06 196 GLU A O 1
ATOM 1608 N N . MET A 1 197 ? -5.543 -28.078 0.957 1 77.25 197 MET A N 1
ATOM 1609 C CA . MET A 1 197 ? -6.848 -27.422 0.964 1 77.25 197 MET A CA 1
ATOM 1610 C C . MET A 1 197 ? -7.355 -27.234 2.391 1 77.25 197 MET A C 1
ATOM 1612 O O . MET A 1 197 ? -8.016 -26.234 2.693 1 77.25 197 MET A O 1
ATOM 1616 N N . ALA A 1 198 ? -7.094 -28.219 3.191 1 74.75 198 ALA A N 1
ATOM 1617 C CA . ALA A 1 198 ? -7.531 -28.125 4.582 1 74.75 198 ALA A CA 1
ATOM 1618 C C . ALA A 1 198 ? -6.961 -26.875 5.258 1 74.75 198 ALA A C 1
ATOM 1620 O O . ALA A 1 198 ? -7.645 -26.219 6.043 1 74.75 198 ALA A O 1
ATOM 1621 N N . GLY A 1 199 ? -5.719 -26.625 4.992 1 69.31 199 GLY A N 1
ATOM 1622 C CA . GLY A 1 199 ? -5.117 -25.422 5.527 1 69.31 199 GLY A CA 1
ATOM 1623 C C . GLY A 1 199 ? -5.82 -24.156 5.078 1 69.31 199 GLY A C 1
ATOM 1624 O O . GLY A 1 199 ? -6.133 -23.281 5.898 1 69.31 199 GLY A O 1
ATOM 1625 N N . TYR A 1 200 ? -6.062 -24.078 3.758 1 76.38 200 TYR A N 1
ATOM 1626 C CA . TYR A 1 200 ? -6.773 -22.922 3.225 1 76.38 200 TYR A CA 1
ATOM 1627 C C . TYR A 1 200 ? -8.172 -22.828 3.822 1 76.38 200 TYR A C 1
ATOM 1629 O O . TYR A 1 200 ? -8.602 -21.734 4.219 1 76.38 200 TYR A O 1
ATOM 1637 N N . THR A 1 201 ? -8.852 -23.922 3.91 1 79.44 201 THR A N 1
ATOM 1638 C CA . THR A 1 201 ? -10.242 -23.969 4.367 1 79.44 201 THR A CA 1
ATOM 1639 C C . THR A 1 201 ? -10.336 -23.531 5.832 1 79.44 201 THR A C 1
ATOM 1641 O O . THR A 1 201 ? -11.289 -22.859 6.219 1 79.44 201 THR A O 1
ATOM 1644 N N . GLN A 1 202 ? -9.398 -23.984 6.586 1 77.94 202 GLN A N 1
ATOM 1645 C CA . GLN A 1 202 ? -9.406 -23.625 8 1 77.94 202 GLN A CA 1
ATOM 1646 C C . GLN A 1 202 ? -9.273 -22.109 8.18 1 77.94 202 GLN A C 1
ATOM 1648 O O . GLN A 1 202 ? -9.977 -21.516 9 1 77.94 202 GLN A O 1
ATOM 1653 N N . ARG A 1 203 ? -8.383 -21.578 7.469 1 74.44 203 ARG A N 1
ATOM 1654 C CA . ARG A 1 203 ? -8.172 -20.141 7.578 1 74.44 203 ARG A CA 1
ATOM 1655 C C . ARG A 1 203 ? -9.398 -19.375 7.105 1 74.44 203 ARG A C 1
ATOM 1657 O O . ARG A 1 203 ? -9.797 -18.391 7.727 1 74.44 203 ARG A O 1
ATOM 1664 N N . ILE A 1 204 ? -9.93 -19.781 6.059 1 80.75 204 ILE A N 1
ATOM 1665 C CA . ILE A 1 204 ? -11.133 -19.141 5.531 1 80.75 204 ILE A CA 1
ATOM 1666 C C . ILE A 1 204 ? -12.289 -19.328 6.512 1 80.75 204 ILE A C 1
ATOM 1668 O O . ILE A 1 204 ? -13.062 -18.391 6.75 1 80.75 204 ILE A O 1
ATOM 1672 N N . ALA A 1 205 ? -12.375 -20.484 7.016 1 80.94 205 ALA A N 1
ATOM 1673 C CA . ALA A 1 205 ? -13.445 -20.781 7.969 1 80.94 205 ALA A CA 1
ATOM 1674 C C . ALA A 1 205 ? -13.312 -19.922 9.219 1 80.94 205 ALA A C 1
ATOM 1676 O O . ALA A 1 205 ? -14.312 -19.453 9.766 1 80.94 205 ALA A O 1
ATOM 1677 N N . GLU A 1 206 ? -12.148 -19.781 9.664 1 81.19 206 GLU A N 1
ATOM 1678 C CA . GLU A 1 206 ? -11.906 -18.922 10.828 1 81.19 206 GLU A CA 1
ATOM 1679 C C . GLU A 1 206 ? -12.344 -17.484 10.555 1 81.19 206 GLU A C 1
ATOM 1681 O O . GLU A 1 206 ? -12.922 -16.828 11.43 1 81.19 206 GLU A O 1
ATOM 1686 N N . LEU A 1 207 ? -12 -17.031 9.422 1 81.12 207 LEU A N 1
ATOM 1687 C CA . LEU A 1 207 ? -12.398 -15.68 9.062 1 81.12 207 LEU A CA 1
ATOM 1688 C C . LEU A 1 207 ? -13.914 -15.547 9.016 1 81.12 207 LEU A C 1
ATOM 1690 O O . LEU A 1 207 ? -14.477 -14.57 9.508 1 81.12 207 LEU A O 1
ATOM 1694 N N . VAL A 1 208 ? -14.562 -16.516 8.43 1 81.75 208 VAL A N 1
ATOM 1695 C CA . VAL A 1 208 ? -16.016 -16.5 8.289 1 81.75 208 VAL A CA 1
ATOM 1696 C C . VAL A 1 208 ? -16.672 -16.578 9.664 1 81.75 208 VAL A C 1
ATOM 1698 O O . VAL A 1 208 ? -17.672 -15.906 9.922 1 81.75 208 VAL A O 1
ATOM 1701 N N . ARG A 1 209 ? -16.109 -17.375 10.469 1 81.75 209 ARG A N 1
ATOM 1702 C CA . ARG A 1 209 ? -16.641 -17.5 11.828 1 81.75 209 ARG A CA 1
ATOM 1703 C C . ARG A 1 209 ? -16.5 -16.188 12.586 1 81.75 209 ARG A C 1
ATOM 1705 O O . ARG A 1 209 ? -17.422 -15.781 13.297 1 81.75 209 ARG A O 1
ATOM 1712 N N . TYR A 1 210 ? -15.375 -15.617 12.406 1 81.06 210 TYR A N 1
ATOM 1713 C CA . TYR A 1 210 ? -15.148 -14.344 13.07 1 81.06 210 TYR A CA 1
ATOM 1714 C C . TYR A 1 210 ? -16.094 -13.273 12.547 1 81.06 210 TYR A C 1
ATOM 1716 O O . TYR A 1 210 ? -16.641 -12.484 13.32 1 81.06 210 TYR A O 1
ATOM 1724 N N . MET A 1 211 ? -16.25 -13.211 11.289 1 80.06 211 MET A N 1
ATOM 1725 C CA . MET A 1 211 ? -17.141 -12.227 10.68 1 80.06 211 MET A CA 1
ATOM 1726 C C . MET A 1 211 ? -18.578 -12.438 11.133 1 80.06 211 MET A C 1
ATOM 1728 O O . MET A 1 211 ? -19.312 -11.477 11.359 1 80.06 211 MET A O 1
ATOM 1732 N N . ARG A 1 212 ? -18.922 -13.641 11.258 1 76.81 212 ARG A N 1
ATOM 1733 C CA . ARG A 1 212 ? -20.281 -13.969 11.719 1 76.81 212 ARG A CA 1
ATOM 1734 C C . ARG A 1 212 ? -20.469 -13.555 13.172 1 76.81 212 ARG A C 1
ATOM 1736 O O . ARG A 1 212 ? -21.547 -13.078 13.547 1 76.81 212 ARG A O 1
ATOM 1743 N N . ARG A 1 213 ? -19.5 -13.703 13.922 1 76.69 213 ARG A N 1
ATOM 1744 C CA . ARG A 1 213 ? -19.562 -13.297 15.328 1 76.69 213 ARG A CA 1
ATOM 1745 C C . ARG A 1 213 ? -19.719 -11.789 15.461 1 76.69 213 ARG A C 1
ATOM 1747 O O . ARG A 1 213 ? -20.5 -11.305 16.281 1 76.69 213 ARG A O 1
ATOM 1754 N N . ILE A 1 214 ? -18.891 -11.109 14.664 1 73.81 214 ILE A N 1
ATOM 1755 C CA . ILE A 1 214 ? -18.953 -9.656 14.711 1 73.81 214 ILE A CA 1
ATOM 1756 C C . ILE A 1 214 ? -20.328 -9.18 14.266 1 73.81 214 ILE A C 1
ATOM 1758 O O . ILE A 1 214 ? -20.875 -8.234 14.836 1 73.81 214 ILE A O 1
ATOM 1762 N N . ASN A 1 215 ? -20.797 -9.844 13.234 1 65.88 215 ASN A N 1
ATOM 1763 C CA . ASN A 1 215 ? -22.109 -9.469 12.742 1 65.88 215 ASN A CA 1
ATOM 1764 C C . ASN A 1 215 ? -23.203 -9.734 13.781 1 65.88 215 ASN A C 1
ATOM 1766 O O . ASN A 1 215 ? -24.188 -8.992 13.859 1 65.88 215 ASN A O 1
ATOM 1770 N N . TYR A 1 216 ? -22.969 -10.766 14.5 1 60.88 216 TYR A N 1
ATOM 1771 C CA . TYR A 1 216 ? -23.938 -11.117 15.523 1 60.88 216 TYR A CA 1
ATOM 1772 C C . TYR A 1 216 ? -23.797 -10.227 16.75 1 60.88 216 TYR A C 1
ATOM 1774 O O . TYR A 1 216 ? -24.797 -9.805 17.344 1 60.88 216 TYR A O 1
ATOM 1782 N N . GLU A 1 217 ? -22.609 -10.203 17.25 1 57.97 217 GLU A N 1
ATOM 1783 C CA . GLU A 1 217 ? -22.391 -9.414 18.453 1 57.97 217 GLU A CA 1
ATOM 1784 C C . GLU A 1 217 ? -22.641 -7.93 18.203 1 57.97 217 GLU A C 1
ATOM 1786 O O . GLU A 1 217 ? -23.234 -7.242 19.031 1 57.97 217 GLU A O 1
ATOM 1791 N N . ASP A 1 218 ? -21.781 -7.363 17.391 1 53.69 218 ASP A N 1
ATOM 1792 C CA . ASP A 1 218 ? -21.641 -5.914 17.328 1 53.69 218 ASP A CA 1
ATOM 1793 C C . ASP A 1 218 ? -22.656 -5.305 16.375 1 53.69 218 ASP A C 1
ATOM 1795 O O . ASP A 1 218 ? -22.312 -4.457 15.547 1 53.69 218 ASP A O 1
ATOM 1799 N N . GLY A 1 219 ? -23.75 -5.98 16.047 1 49.69 219 GLY A N 1
ATOM 1800 C CA . GLY A 1 219 ? -24.75 -5.121 15.438 1 49.69 219 GLY A CA 1
ATOM 1801 C C . GLY A 1 219 ? -24.844 -3.75 16.078 1 49.69 219 GLY A C 1
ATOM 1802 O O . GLY A 1 219 ? -25.703 -3.512 16.938 1 49.69 219 GLY A O 1
ATOM 1803 N N . ILE A 1 220 ? -23.766 -3.264 16.391 1 48.06 220 ILE A N 1
ATOM 1804 C CA . ILE A 1 220 ? -23.875 -1.865 16.781 1 48.06 220 ILE A CA 1
ATOM 1805 C C . ILE A 1 220 ? -24.797 -1.124 15.828 1 48.06 220 ILE A C 1
ATOM 1807 O O . ILE A 1 220 ? -24.531 -1.05 14.625 1 48.06 220 ILE A O 1
ATOM 1811 N N . ASP A 1 221 ? -26 -1.226 15.984 1 47.88 221 ASP A N 1
ATOM 1812 C CA . ASP A 1 221 ? -27.031 -0.462 15.289 1 47.88 221 ASP A CA 1
ATOM 1813 C C . ASP A 1 221 ? -26.609 0.995 15.109 1 47.88 221 ASP A C 1
ATOM 1815 O O . ASP A 1 221 ? -26.641 1.777 16.062 1 47.88 221 ASP A O 1
ATOM 1819 N N . LEU A 1 222 ? -25.641 1.219 14.391 1 49.81 222 LEU A N 1
ATOM 1820 C CA . LEU A 1 222 ? -25.391 2.6 13.992 1 49.81 222 LEU A CA 1
ATOM 1821 C C . LEU A 1 222 ? -26.703 3.359 13.828 1 49.81 222 LEU A C 1
ATOM 1823 O O . LEU A 1 222 ? -26.703 4.59 13.742 1 49.81 222 LEU A O 1
ATOM 1827 N N . ASN A 1 223 ? -27.75 2.537 13.531 1 50.94 223 ASN A N 1
ATOM 1828 C CA . ASN A 1 223 ? -29.062 3.18 13.359 1 50.94 223 ASN A CA 1
ATOM 1829 C C . ASN A 1 223 ? -29.484 3.936 14.617 1 50.94 223 ASN A C 1
ATOM 1831 O O . ASN A 1 223 ? -30.469 4.676 14.594 1 50.94 223 ASN A O 1
ATOM 1835 N N . GLU A 1 224 ? -28.781 3.67 15.664 1 54.72 224 GLU A N 1
ATOM 1836 C CA . GLU A 1 224 ? -29.453 4.172 16.859 1 54.72 224 GLU A CA 1
ATOM 1837 C C . GLU A 1 224 ? -28.984 5.59 17.188 1 54.72 224 GLU A C 1
ATOM 1839 O O . GLU A 1 224 ? -28.469 5.836 18.281 1 54.72 224 GLU A O 1
ATOM 1844 N N . PHE A 1 225 ? -28.484 6.312 16.156 1 59.03 225 PHE A N 1
ATOM 1845 C CA . PHE A 1 225 ? -28.453 7.703 16.594 1 59.03 225 PHE A CA 1
ATOM 1846 C C . PHE A 1 225 ? -29.828 8.172 17.016 1 59.03 225 PHE A C 1
ATOM 1848 O O . PHE A 1 225 ? -30.812 7.984 16.297 1 59.03 225 PHE A O 1
ATOM 1855 N N . ASP A 1 226 ? -30.172 8.133 18.281 1 58.75 226 ASP A N 1
ATOM 1856 C CA . ASP A 1 226 ? -31.422 8.641 18.812 1 58.75 226 ASP A CA 1
ATOM 1857 C C . ASP A 1 226 ? -31.562 10.141 18.562 1 58.75 226 ASP A C 1
ATOM 1859 O O . ASP A 1 226 ? -30.953 10.953 19.266 1 58.75 226 ASP A O 1
ATOM 1863 N N . ASP A 1 227 ? -31.828 10.453 17.266 1 61.5 227 ASP A N 1
ATOM 1864 C CA . ASP A 1 227 ? -32.156 11.859 17.047 1 61.5 227 ASP A CA 1
ATOM 1865 C C . ASP A 1 227 ? -33.438 12.234 17.766 1 61.5 227 ASP A C 1
ATOM 1867 O O . ASP A 1 227 ? -34.531 11.828 17.344 1 61.5 227 ASP A O 1
ATOM 1871 N N . GLU A 1 228 ? -33.25 12.57 18.969 1 62.25 228 GLU A N 1
ATOM 1872 C CA . GLU A 1 228 ? -34.438 13.094 19.625 1 62.25 228 GLU A CA 1
ATOM 1873 C C . GLU A 1 228 ? -34.812 14.477 19.094 1 62.25 228 GLU A C 1
ATOM 1875 O O . GLU A 1 228 ? -34.156 15.461 19.438 1 62.25 228 GLU A O 1
ATOM 1880 N N . GLU A 1 229 ? -35.594 14.641 17.938 1 62.06 229 GLU A N 1
ATOM 1881 C CA . GLU A 1 229 ? -36.031 15.836 17.234 1 62.06 229 GLU A CA 1
ATOM 1882 C C . GLU A 1 229 ? -36.406 16.953 18.203 1 62.06 229 GLU A C 1
ATOM 1884 O O . GLU A 1 229 ? -36.281 18.125 17.875 1 62.06 229 GLU A O 1
ATOM 1889 N N . GLY A 1 230 ? -36.281 16.641 19.406 1 68.38 230 GLY A N 1
ATOM 1890 C CA . GLY A 1 230 ? -36.781 17.641 20.328 1 68.38 230 GLY A CA 1
ATOM 1891 C C . GLY A 1 230 ? -35.719 18.188 21.266 1 68.38 230 GLY A C 1
ATOM 1892 O O . GLY A 1 230 ? -35.969 19.141 22.016 1 68.38 230 GLY A O 1
ATOM 1893 N N . SER A 1 231 ? -34.562 17.75 21.016 1 83.44 231 SER A N 1
ATOM 1894 C CA . SER A 1 231 ? -33.562 18.219 21.969 1 83.44 231 SER A CA 1
ATOM 1895 C C . SER A 1 231 ? -32.906 19.5 21.484 1 83.44 231 SER A C 1
ATOM 1897 O O . SER A 1 231 ? -32.719 19.688 20.266 1 83.44 231 SER A O 1
ATOM 1899 N N . ALA A 1 232 ? -32.656 20.453 22.406 1 89.56 232 ALA A N 1
ATOM 1900 C CA . ALA A 1 232 ? -32 21.734 22.094 1 89.56 232 ALA A CA 1
ATOM 1901 C C . ALA A 1 232 ? -30.5 21.547 21.875 1 89.56 232 ALA A C 1
ATOM 1903 O O . ALA A 1 232 ? -29.844 22.375 21.25 1 89.56 232 ALA A O 1
ATOM 1904 N N . ASN A 1 233 ? -30.062 20.391 22.328 1 93.19 233 ASN A N 1
ATOM 1905 C CA . ASN A 1 233 ? -28.625 20.172 22.25 1 93.19 233 ASN A CA 1
ATOM 1906 C C . ASN A 1 233 ? -28.266 19.219 21.125 1 93.19 233 ASN A C 1
ATOM 1908 O O . ASN A 1 233 ? -28.984 18.266 20.859 1 93.19 233 ASN A O 1
ATOM 1912 N N . LEU A 1 234 ? -27.234 19.594 20.438 1 94.19 234 LEU A N 1
ATOM 1913 C CA . LEU A 1 234 ? -26.672 18.719 19.422 1 94.19 234 LEU A CA 1
ATOM 1914 C C . LEU A 1 234 ? -25.953 17.516 20.047 1 94.19 234 LEU A C 1
ATOM 1916 O O . LEU A 1 234 ? -26.125 16.391 19.609 1 94.19 234 LEU A O 1
ATOM 1920 N N . LEU A 1 235 ? -25.172 17.812 21.094 1 93.56 235 LEU A N 1
ATOM 1921 C CA . LEU A 1 235 ? -24.359 16.844 21.812 1 93.56 235 LEU A CA 1
ATOM 1922 C C . LEU A 1 235 ? -24.375 17.109 23.312 1 93.56 235 LEU A C 1
ATOM 1924 O O . LEU A 1 235 ? -24.297 18.266 23.734 1 93.56 235 LEU A O 1
ATOM 1928 N N . ALA A 1 236 ? -24.578 16.078 24.031 1 94.38 236 ALA A N 1
ATOM 1929 C CA . ALA A 1 236 ? -24.531 16.203 25.484 1 94.38 236 ALA A CA 1
ATOM 1930 C C . ALA A 1 236 ? -23.781 15.023 26.109 1 94.38 236 ALA A C 1
ATOM 1932 O O . ALA A 1 236 ? -24.031 13.867 25.75 1 94.38 236 ALA A O 1
ATOM 1933 N N . THR A 1 237 ? -22.797 15.328 26.859 1 95.88 237 THR A N 1
ATOM 1934 C CA . THR A 1 237 ? -22.047 14.289 27.562 1 95.88 237 THR A CA 1
ATOM 1935 C C . THR A 1 237 ? -22.188 14.445 29.062 1 95.88 237 THR A C 1
ATOM 1937 O O . THR A 1 237 ? -22.312 15.562 29.578 1 95.88 237 THR A O 1
ATOM 1940 N N . GLU A 1 238 ? -22.281 13.352 29.766 1 95.94 238 GLU A N 1
ATOM 1941 C CA . GLU A 1 238 ? -22.297 13.312 31.219 1 95.94 238 GLU A CA 1
ATOM 1942 C C . GLU A 1 238 ? -21.219 12.375 31.766 1 95.94 238 GLU A C 1
ATOM 1944 O O . GLU A 1 238 ? -21.328 11.156 31.641 1 95.94 238 GLU A O 1
ATOM 1949 N N . ASN A 1 239 ? -20.203 12.953 32.438 1 96.5 239 ASN A N 1
ATOM 1950 C CA . ASN A 1 239 ? -19.078 12.211 33 1 96.5 239 ASN A CA 1
ATOM 1951 C C . ASN A 1 239 ? -18.484 11.227 32 1 96.5 239 ASN A C 1
ATOM 1953 O O . ASN A 1 239 ? -18.25 10.062 32.344 1 96.5 239 ASN A O 1
ATOM 1957 N N . LEU A 1 240 ? -18.344 11.727 30.859 1 96.19 240 LEU A N 1
ATOM 1958 C CA . LEU A 1 240 ? -17.844 10.883 29.766 1 96.19 240 LEU A CA 1
ATOM 1959 C C . LEU A 1 240 ? -16.344 10.641 29.906 1 96.19 240 LEU A C 1
ATOM 1961 O O . LEU A 1 240 ? -15.586 11.586 30.141 1 96.19 240 LEU A O 1
ATOM 1965 N N . SER A 1 241 ? -15.969 9.414 29.859 1 96.31 241 SER A N 1
ATOM 1966 C CA . SER A 1 241 ? -14.562 9.016 29.844 1 96.31 241 SER A CA 1
ATOM 1967 C C . SER A 1 241 ? -14.266 8.07 28.688 1 96.31 241 SER A C 1
ATOM 1969 O O . SER A 1 241 ? -15.102 7.25 28.312 1 96.31 241 SER A O 1
ATOM 1971 N N . TYR A 1 242 ? -13.172 8.266 28.047 1 93.88 242 TYR A N 1
ATOM 1972 C CA . TYR A 1 242 ? -12.789 7.383 26.953 1 93.88 242 TYR A CA 1
ATOM 1973 C C . TYR A 1 242 ? -11.281 7.168 26.922 1 93.88 242 TYR A C 1
ATOM 1975 O O . TYR A 1 242 ? -10.523 7.977 27.469 1 93.88 242 TYR A O 1
ATOM 1983 N N . ALA A 1 243 ? -10.891 6.059 26.375 1 89.69 243 ALA A N 1
ATOM 1984 C CA . ALA A 1 243 ? -9.5 5.625 26.234 1 89.69 243 ALA A CA 1
ATOM 1985 C C . ALA A 1 243 ? -9.258 4.949 24.891 1 89.69 243 ALA A C 1
ATOM 1987 O O . ALA A 1 243 ? -10.211 4.57 24.203 1 89.69 243 ALA A O 1
ATOM 1988 N N . THR A 1 244 ? -8.008 4.973 24.469 1 83.06 244 THR A N 1
ATOM 1989 C CA . THR A 1 244 ? -7.656 4.199 23.281 1 83.06 244 THR A CA 1
ATOM 1990 C C . THR A 1 244 ? -8.016 2.729 23.469 1 83.06 244 THR A C 1
ATOM 1992 O O . THR A 1 244 ? -7.777 2.156 24.531 1 83.06 244 THR A O 1
ATOM 1995 N N . PRO A 1 245 ? -8.609 2.186 22.453 1 79.81 245 PRO A N 1
ATOM 1996 C CA . PRO A 1 245 ? -8.977 0.776 22.609 1 79.81 245 PRO A CA 1
ATOM 1997 C C . PRO A 1 245 ? -7.797 -0.11 23 1 79.81 245 PRO A C 1
ATOM 1999 O O . PRO A 1 245 ? -6.754 -0.074 22.328 1 79.81 245 PRO A O 1
ATOM 2002 N N . GLY A 1 246 ? -7.898 -0.833 23.953 1 70.94 246 GLY A N 1
ATOM 2003 C CA . GLY A 1 246 ? -6.848 -1.725 24.422 1 70.94 246 GLY A CA 1
ATOM 2004 C C . GLY A 1 246 ? -5.918 -1.074 25.422 1 70.94 246 GLY A C 1
ATOM 2005 O O . GLY A 1 246 ? -5.105 -1.754 26.062 1 70.94 246 GLY A O 1
ATOM 2006 N N . ASP A 1 247 ? -5.965 0.229 25.516 1 75 247 ASP A N 1
ATOM 2007 C CA . ASP A 1 247 ? -5.137 0.95 26.469 1 75 247 ASP A CA 1
ATOM 2008 C C . ASP A 1 247 ? -5.914 1.251 27.75 1 75 247 ASP A C 1
ATOM 2010 O O . ASP A 1 247 ? -7.012 1.806 27.703 1 75 247 ASP A O 1
ATOM 2014 N N . PRO A 1 248 ? -5.355 0.792 28.781 1 74.94 248 PRO A N 1
ATOM 2015 C CA . PRO A 1 248 ? -6.043 1.054 30.047 1 74.94 248 PRO A CA 1
ATOM 2016 C C . PRO A 1 248 ? -5.992 2.523 30.453 1 74.94 248 PRO A C 1
ATOM 2018 O O . PRO A 1 248 ? -6.82 2.979 31.25 1 74.94 248 PRO A O 1
ATOM 2021 N N . ASP A 1 249 ? -5.047 3.26 29.938 1 82.12 249 ASP A N 1
ATOM 2022 C CA . ASP A 1 249 ? -4.91 4.66 30.328 1 82.12 249 ASP A CA 1
ATOM 2023 C C . ASP A 1 249 ? -5.965 5.527 29.641 1 82.12 249 ASP A C 1
ATOM 2025 O O . ASP A 1 249 ? -6.086 5.52 28.422 1 82.12 249 ASP A O 1
ATOM 2029 N N . GLN A 1 250 ? -6.695 6.242 30.531 1 89.44 250 GLN A N 1
ATOM 2030 C CA . GLN A 1 250 ? -7.738 7.117 30.016 1 89.44 250 GLN A CA 1
ATOM 2031 C C . GLN A 1 250 ? -7.141 8.383 29.391 1 89.44 250 GLN A C 1
ATOM 2033 O O . GLN A 1 250 ? -6.156 8.922 29.906 1 89.44 250 GLN A O 1
ATOM 2038 N N . LEU A 1 251 ? -7.641 8.766 28.312 1 88.88 251 LEU A N 1
ATOM 2039 C CA . LEU A 1 251 ? -7.238 10.016 27.688 1 88.88 251 LEU A CA 1
ATOM 2040 C C . LEU A 1 251 ? -7.953 11.203 28.328 1 88.88 251 LEU A C 1
ATOM 2042 O O . LEU A 1 251 ? -7.316 12.172 28.734 1 88.88 251 LEU A O 1
ATOM 2046 N N . VAL A 1 252 ? -9.281 11.086 28.422 1 94.12 252 VAL A N 1
ATOM 2047 C CA . VAL A 1 252 ? -10.125 12.094 29.047 1 94.12 252 VAL A CA 1
ATOM 2048 C C . VAL A 1 252 ? -11.086 11.43 30.031 1 94.12 252 VAL A C 1
ATOM 2050 O O . VAL A 1 252 ? -11.617 10.352 29.75 1 94.12 252 VAL A O 1
ATOM 2053 N N . THR A 1 253 ? -11.219 12.055 31.172 1 95.19 253 THR A N 1
ATOM 2054 C CA . THR A 1 253 ? -12.102 11.516 32.188 1 95.19 253 THR A CA 1
ATOM 2055 C C . THR A 1 253 ? -13.141 12.555 32.625 1 95.19 253 THR A C 1
ATOM 2057 O O . THR A 1 253 ? -12.852 13.75 32.656 1 95.19 253 THR A O 1
ATOM 2060 N N . ASP A 1 254 ? -14.359 12.125 32.812 1 95.75 254 ASP A N 1
ATOM 2061 C CA . ASP A 1 254 ? -15.438 12.875 33.438 1 95.75 254 ASP A CA 1
ATOM 2062 C C . ASP A 1 254 ? -15.773 14.133 32.656 1 95.75 254 ASP A C 1
ATOM 2064 O O . ASP A 1 254 ? -15.906 15.219 33.219 1 95.75 254 ASP A O 1
ATOM 2068 N N . LEU A 1 255 ? -15.789 13.961 31.344 1 96.06 255 LEU A N 1
ATOM 2069 C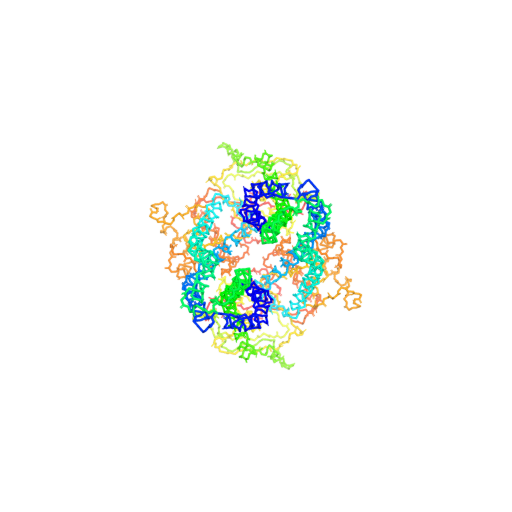 CA . LEU A 1 255 ? -16.125 15.086 30.453 1 96.06 255 LEU A CA 1
ATOM 2070 C C . LEU A 1 255 ? -17.625 15.312 30.422 1 96.06 255 LEU A C 1
ATOM 2072 O O . LEU A 1 255 ? -18.391 14.422 30.031 1 96.06 255 LEU A O 1
ATOM 2076 N N . SER A 1 256 ? -18.094 16.453 30.906 1 95.56 256 SER A N 1
ATOM 2077 C CA . SER A 1 256 ? -19.5 16.844 30.859 1 95.56 256 SER A CA 1
ATOM 2078 C C . SER A 1 256 ? -19.688 18.156 30.109 1 95.56 256 SER A C 1
ATOM 2080 O O . SER A 1 256 ? -19.125 19.188 30.5 1 95.56 256 SER A O 1
ATOM 2082 N N . LEU A 1 257 ? -20.406 18.062 29.016 1 94.62 257 LEU A N 1
ATOM 2083 C CA . LEU A 1 257 ? -20.641 19.281 28.234 1 94.62 257 LEU A CA 1
ATOM 2084 C C . LEU A 1 257 ? -21.938 19.156 27.453 1 94.62 257 LEU A C 1
ATOM 2086 O O . LEU A 1 257 ? -22.469 18.062 27.266 1 94.62 257 LEU A O 1
ATOM 2090 N N . SER A 1 258 ? -22.5 20.312 27.094 1 94.75 258 SER A N 1
ATOM 2091 C CA . SER A 1 258 ? -23.656 20.422 26.219 1 94.75 258 SER A CA 1
ATOM 2092 C C . SER A 1 258 ? -23.391 21.406 25.078 1 94.75 258 SER A C 1
ATOM 2094 O O . SER A 1 258 ? -23 22.547 25.328 1 94.75 258 SER A O 1
ATOM 2096 N N . VAL A 1 259 ? -23.609 20.906 23.922 1 95.62 259 VAL A N 1
ATOM 2097 C CA . VAL A 1 259 ? -23.422 21.75 22.734 1 95.62 259 VAL A CA 1
ATOM 2098 C C . VAL A 1 259 ? -24.766 22.031 22.078 1 95.62 259 VAL A C 1
ATOM 2100 O O . VAL A 1 259 ? -25.391 21.125 21.531 1 95.62 259 VAL A O 1
ATOM 2103 N N . PRO A 1 260 ? -25.172 23.312 22.109 1 95.62 260 PRO A N 1
ATOM 2104 C CA . PRO A 1 260 ? -26.453 23.641 21.453 1 95.62 260 PRO A CA 1
ATOM 2105 C C . PRO A 1 260 ? -26.406 23.422 19.953 1 95.62 260 PRO A C 1
ATOM 2107 O O . PRO A 1 260 ? -25.359 23.562 19.328 1 95.62 260 PRO A O 1
ATOM 2110 N N . LYS A 1 261 ? -27.562 23.203 19.312 1 94.5 261 LYS A N 1
ATOM 2111 C CA . LYS A 1 261 ? -27.703 22.922 17.891 1 94.5 261 LYS A CA 1
ATOM 2112 C C . LYS A 1 261 ? -27.328 24.125 17.047 1 94.5 261 LYS A C 1
ATOM 2114 O O . LYS A 1 261 ? -26.891 23.984 15.898 1 94.5 261 LYS A O 1
ATOM 2119 N N . ASN A 1 262 ? -27.391 25.281 17.578 1 93.38 262 ASN A N 1
ATOM 2120 C CA . ASN A 1 262 ? -27.156 26.484 16.797 1 93.38 262 ASN A CA 1
ATOM 2121 C C . ASN A 1 262 ? -25.781 27.078 17.078 1 93.38 262 ASN A C 1
ATOM 2123 O O . ASN A 1 262 ? -25.469 28.188 16.609 1 93.38 262 ASN A O 1
ATOM 2127 N N . LYS A 1 263 ? -24.969 26.359 17.797 1 96.19 263 LYS A N 1
ATOM 2128 C CA . LYS A 1 263 ? -23.641 26.875 18.141 1 96.19 263 LYS A CA 1
ATOM 2129 C C . LYS A 1 263 ? -22.547 25.969 17.578 1 96.19 263 LYS A C 1
ATOM 2131 O O . LYS A 1 263 ? -22.734 24.75 17.453 1 96.19 263 LYS A O 1
ATOM 2136 N N . THR A 1 264 ? -21.5 26.625 17.188 1 97.44 264 THR A N 1
ATOM 2137 C CA . THR A 1 264 ? -20.328 25.906 16.703 1 97.44 264 THR A CA 1
ATOM 2138 C C . THR A 1 264 ? -19.328 25.672 17.828 1 97.44 264 THR A C 1
ATOM 2140 O O . THR A 1 264 ? -19.219 26.5 18.75 1 97.44 264 THR A O 1
ATOM 2143 N N . LEU A 1 265 ? -18.656 24.531 17.781 1 97.88 265 LEU A N 1
ATOM 2144 C CA . LEU A 1 265 ? -17.734 24.156 18.859 1 97.88 265 LEU A CA 1
ATOM 2145 C C . LEU A 1 265 ? -16.344 23.875 18.297 1 97.88 265 LEU A C 1
ATOM 2147 O O . LEU A 1 265 ? -16.188 23.172 17.297 1 97.88 265 LEU A O 1
ATOM 2151 N N . LEU A 1 266 ? -15.352 24.5 18.906 1 97.56 266 LEU A N 1
ATOM 2152 C CA . LEU A 1 266 ? -13.945 24.234 18.625 1 97.56 266 LEU A CA 1
ATOM 2153 C C . LEU A 1 266 ? -13.32 23.375 19.734 1 97.56 266 LEU A C 1
ATOM 2155 O O . LEU A 1 266 ? -13.398 23.734 20.906 1 97.56 266 LEU A O 1
ATOM 2159 N N . ILE A 1 267 ? -12.812 22.266 19.359 1 96.38 267 ILE A N 1
ATOM 2160 C CA . ILE A 1 267 ? -12.109 21.422 20.312 1 96.38 267 ILE A CA 1
ATOM 2161 C C . ILE A 1 267 ? -10.602 21.609 20.156 1 96.38 267 ILE A C 1
ATOM 2163 O O . ILE A 1 267 ? -10.039 21.359 19.078 1 96.38 267 ILE A O 1
ATOM 2167 N N . THR A 1 268 ? -9.93 22.062 21.188 1 92.62 268 THR A N 1
ATOM 2168 C CA . THR A 1 268 ? -8.5 22.344 21.156 1 92.62 268 THR A CA 1
ATOM 2169 C C . THR A 1 268 ? -7.762 21.547 22.234 1 92.62 268 THR A C 1
ATOM 2171 O O . THR A 1 268 ? -8.391 21.016 23.141 1 92.62 268 THR A O 1
ATOM 2174 N N . GLY A 1 269 ? -6.5 21.438 22.047 1 86.12 269 GLY A N 1
ATOM 2175 C CA . GLY A 1 269 ? -5.633 20.719 22.953 1 86.12 269 GLY A CA 1
ATOM 2176 C C . GLY A 1 269 ? -4.316 20.297 22.328 1 86.12 269 GLY A C 1
ATOM 2177 O O . GLY A 1 269 ? -4.137 20.406 21.109 1 86.12 269 GLY A O 1
ATOM 2178 N N . THR A 1 270 ? -3.494 19.859 23.219 1 77.81 270 THR A N 1
ATOM 2179 C CA . THR A 1 270 ? -2.184 19.422 22.734 1 77.81 270 THR A CA 1
ATOM 2180 C C . THR A 1 270 ? -2.295 18.125 21.953 1 77.81 270 THR A C 1
ATOM 2182 O O . THR A 1 270 ? -3.311 17.422 22.031 1 77.81 270 THR A O 1
ATOM 2185 N N . SER A 1 271 ? -1.278 17.891 21.156 1 73 271 SER A N 1
ATOM 2186 C CA . SER A 1 271 ? -1.265 16.656 20.375 1 73 271 SER A CA 1
ATOM 2187 C C . SER A 1 271 ? -1.307 15.43 21.281 1 73 271 SER A C 1
ATOM 2189 O O . SER A 1 271 ? -0.576 15.359 22.281 1 73 271 SER A O 1
ATOM 2191 N N . GLY A 1 272 ? -2.211 14.5 21 1 75.12 272 GLY A N 1
ATOM 2192 C CA . GLY A 1 272 ? -2.297 13.25 21.734 1 75.12 272 GLY A CA 1
ATOM 2193 C C . GLY A 1 272 ? -3.199 13.344 22.953 1 75.12 272 GLY A C 1
ATOM 2194 O O . GLY A 1 272 ? -3.391 12.352 23.672 1 75.12 272 GLY A O 1
ATOM 2195 N N . VAL A 1 273 ? -3.787 14.43 23.094 1 80.69 273 VAL A N 1
ATOM 2196 C CA . VAL A 1 273 ? -4.562 14.648 24.312 1 80.69 273 VAL A CA 1
ATOM 2197 C C . VAL A 1 273 ? -5.891 13.898 24.219 1 80.69 273 VAL A C 1
ATOM 2199 O O . VAL A 1 273 ? -6.508 13.586 25.234 1 80.69 273 VAL A O 1
ATOM 2202 N N . GLY A 1 274 ? -6.398 13.641 22.953 1 87.56 274 GLY A N 1
ATOM 2203 C CA . GLY A 1 274 ? -7.633 12.883 22.828 1 87.56 274 GLY A CA 1
ATOM 2204 C C . GLY A 1 274 ? -8.656 13.57 21.938 1 87.56 274 GLY A C 1
ATOM 2205 O O . GLY A 1 274 ? -9.836 13.203 21.953 1 87.56 274 GLY A O 1
ATOM 2206 N N . LYS A 1 275 ? -8.344 14.609 21.219 1 90.62 275 LYS A N 1
ATOM 2207 C CA . LYS A 1 275 ? -9.273 15.32 20.344 1 90.62 275 LYS A CA 1
ATOM 2208 C C . LYS A 1 275 ? -9.906 14.375 19.328 1 90.62 275 LYS A C 1
ATOM 2210 O O . LYS A 1 275 ? -11.133 14.312 19.203 1 90.62 275 LYS A O 1
ATOM 2215 N N . THR A 1 276 ? -9.023 13.633 18.625 1 88.69 276 THR A N 1
ATOM 2216 C CA . THR A 1 276 ? -9.477 12.711 17.594 1 88.69 276 THR A CA 1
ATOM 2217 C C . THR A 1 276 ? -10.281 11.562 18.188 1 88.69 276 THR A C 1
ATOM 2219 O O . THR A 1 276 ? -11.273 11.125 17.609 1 88.69 276 THR A O 1
ATOM 2222 N N . SER A 1 277 ? -9.852 11.141 19.344 1 90.81 277 SER A N 1
ATOM 2223 C CA . SER A 1 277 ? -10.562 10.078 20.047 1 90.81 277 SER A CA 1
ATOM 2224 C C . SER A 1 277 ? -11.984 10.508 20.406 1 90.81 277 SER A C 1
ATOM 2226 O O . SER A 1 277 ? -12.914 9.703 20.344 1 90.81 277 SER A O 1
ATOM 2228 N N . PHE A 1 278 ? -12.125 11.758 20.828 1 94.94 278 PHE A N 1
ATOM 2229 C CA . PHE A 1 278 ? -13.453 12.273 21.141 1 94.94 278 PHE A CA 1
ATOM 2230 C C . PHE A 1 278 ? -14.352 12.234 19.922 1 94.94 278 PHE A C 1
ATOM 2232 O O . PHE A 1 278 ? -15.516 11.836 20.016 1 94.94 278 PHE A O 1
ATOM 2239 N N . VAL A 1 279 ? -13.82 12.617 18.766 1 94.81 279 VAL A N 1
ATOM 2240 C CA . VAL A 1 279 ? -14.594 12.602 17.531 1 94.81 279 VAL A CA 1
ATOM 2241 C C . VAL A 1 279 ? -14.977 11.172 17.188 1 94.81 279 VAL A C 1
ATOM 2243 O O . VAL A 1 279 ? -16.094 10.922 16.703 1 94.81 279 VAL A O 1
ATOM 2246 N N . ARG A 1 280 ? -14.047 10.234 17.453 1 93.06 280 ARG A N 1
ATOM 2247 C CA . ARG A 1 280 ? -14.336 8.82 17.234 1 93.06 280 ARG A CA 1
ATOM 2248 C C . ARG A 1 280 ? -15.484 8.352 18.125 1 93.06 280 ARG A C 1
ATOM 2250 O O . ARG A 1 280 ? -16.312 7.551 17.703 1 93.06 280 ARG A O 1
ATOM 2257 N N . VAL A 1 281 ? -15.5 8.828 19.281 1 93.25 281 VAL A N 1
ATOM 2258 C CA . VAL A 1 281 ? -16.547 8.477 20.219 1 93.25 281 VAL A CA 1
ATOM 2259 C C . VAL A 1 281 ? -17.875 9.062 19.75 1 93.25 281 VAL A C 1
ATOM 2261 O O . VAL A 1 281 ? -18.906 8.391 19.797 1 93.25 281 VAL A O 1
ATOM 2264 N N . ILE A 1 282 ? -17.844 10.328 19.312 1 93.88 282 ILE A N 1
ATOM 2265 C CA . ILE A 1 282 ? -19.047 10.977 18.812 1 93.88 282 ILE A CA 1
ATOM 2266 C C . ILE A 1 282 ? -19.609 10.18 17.641 1 93.88 282 ILE A C 1
ATOM 2268 O O . ILE A 1 282 ? -20.828 9.984 17.547 1 93.88 282 ILE A O 1
ATOM 2272 N N . ARG A 1 283 ? -18.703 9.711 16.734 1 92.81 283 ARG A N 1
ATOM 2273 C CA . ARG A 1 283 ? -19.094 8.984 15.539 1 92.81 283 ARG A CA 1
ATOM 2274 C C . ARG A 1 283 ? -19.438 7.535 15.852 1 92.81 283 ARG A C 1
ATOM 2276 O O . ARG A 1 283 ? -19.844 6.777 14.969 1 92.81 283 ARG A O 1
ATOM 2283 N N . LYS A 1 284 ? -19.234 7.062 17.109 1 89.5 284 LYS A N 1
ATOM 2284 C CA . LYS A 1 284 ? -19.516 5.723 17.609 1 89.5 284 LYS A CA 1
ATOM 2285 C C . LYS A 1 284 ? -18.531 4.703 17.047 1 89.5 284 LYS A C 1
ATOM 2287 O O . LYS A 1 284 ? -18.891 3.547 16.812 1 89.5 284 LYS A O 1
ATOM 2292 N N . LEU A 1 285 ? -17.438 5.23 16.719 1 88.44 285 LEU A N 1
ATOM 2293 C CA . LEU A 1 285 ? -16.375 4.316 16.312 1 88.44 285 LEU A CA 1
ATOM 2294 C C . LEU A 1 285 ? -15.688 3.713 17.547 1 88.44 285 LEU A C 1
ATOM 2296 O O . LEU A 1 285 ? -15.188 2.588 17.484 1 88.44 285 LEU A O 1
ATOM 2300 N N . TRP A 1 286 ? -15.609 4.52 18.578 1 89.5 286 TRP A N 1
ATOM 2301 C CA . TRP A 1 286 ? -15.086 4.074 19.859 1 89.5 286 TRP A CA 1
ATOM 2302 C C . TRP A 1 286 ? -16.172 4.078 20.922 1 89.5 286 TRP A C 1
ATOM 2304 O O . TRP A 1 286 ? -17.016 4.973 20.953 1 89.5 286 TRP A O 1
ATOM 2314 N N . LYS A 1 287 ? -16.094 3.088 21.781 1 89.06 287 LYS A N 1
ATOM 2315 C CA . LYS A 1 287 ? -17 3.053 22.922 1 89.06 287 LYS A CA 1
ATOM 2316 C C . LYS A 1 287 ? -16.422 3.791 24.125 1 89.06 287 LYS A C 1
ATOM 2318 O O . LYS A 1 287 ? -15.227 3.66 24.422 1 89.06 287 LYS A O 1
ATOM 2323 N N . PRO A 1 288 ? -17.297 4.594 24.703 1 93.19 288 PRO A N 1
ATOM 2324 C CA . PRO A 1 288 ? -16.812 5.219 25.938 1 93.19 288 PRO A CA 1
ATOM 2325 C C . PRO A 1 288 ? -16.531 4.203 27.031 1 93.19 288 PRO A C 1
ATOM 2327 O O . PRO A 1 288 ? -17.156 3.143 27.078 1 93.19 288 PRO A O 1
ATOM 2330 N N . THR A 1 289 ? -15.531 4.492 27.844 1 93.19 289 THR A N 1
ATOM 2331 C CA . THR A 1 289 ? -15.18 3.627 28.953 1 93.19 289 THR A CA 1
ATOM 2332 C C . THR A 1 289 ? -16.125 3.867 30.141 1 93.19 289 THR A C 1
ATOM 2334 O O . THR A 1 289 ? -16.406 2.949 30.906 1 93.19 289 THR A O 1
ATOM 2337 N N . ALA A 1 290 ? -16.547 5.023 30.281 1 93.75 290 ALA A N 1
ATOM 2338 C CA . ALA A 1 290 ? -17.484 5.406 31.344 1 93.75 290 ALA A CA 1
ATOM 2339 C C . ALA A 1 290 ? -18.297 6.629 30.938 1 93.75 290 ALA A C 1
ATOM 2341 O O . ALA A 1 290 ? -17.922 7.352 30 1 93.75 290 ALA A O 1
ATOM 2342 N N . GLY A 1 291 ? -19.469 6.734 31.531 1 94.88 291 GLY A N 1
ATOM 2343 C CA . GLY A 1 291 ? -20.312 7.883 31.266 1 94.88 291 GLY A CA 1
ATOM 2344 C C . GLY A 1 291 ? -21.266 7.664 30.094 1 94.88 291 GLY A C 1
ATOM 2345 O O . GLY A 1 291 ? -21.453 6.531 29.641 1 94.88 291 GLY A O 1
ATOM 2346 N N . THR A 1 292 ? -21.922 8.805 29.719 1 93.81 292 THR A N 1
ATOM 2347 C CA . THR A 1 292 ? -22.906 8.703 28.641 1 93.81 292 THR A CA 1
ATOM 2348 C C . THR A 1 292 ? -22.734 9.852 27.656 1 93.81 292 THR A C 1
ATOM 2350 O O . THR A 1 292 ? -22.234 10.914 28 1 93.81 292 THR A O 1
ATOM 2353 N N . ILE A 1 293 ? -23.125 9.562 26.469 1 93.5 293 ILE A N 1
ATOM 2354 C CA . ILE A 1 293 ? -23.141 10.562 25.406 1 93.5 293 ILE A CA 1
ATOM 2355 C C . ILE A 1 293 ? -24.453 10.5 24.641 1 93.5 293 ILE A C 1
ATOM 2357 O O . ILE A 1 293 ? -24.906 9.422 24.25 1 93.5 293 ILE A O 1
ATOM 2361 N N . VAL A 1 294 ? -25.109 11.633 24.609 1 92.06 294 VAL A N 1
ATOM 2362 C CA . VAL A 1 294 ? -26.344 11.742 23.844 1 92.06 294 VAL A CA 1
ATOM 2363 C C . VAL A 1 294 ? -26.094 12.492 22.547 1 92.06 294 VAL A C 1
ATOM 2365 O O . VAL A 1 294 ? -25.562 13.609 22.547 1 92.06 294 VAL A O 1
ATOM 2368 N N . ARG A 1 295 ? -26.453 11.867 21.484 1 92.88 295 ARG A N 1
ATOM 2369 C CA . ARG A 1 295 ? -26.266 12.414 20.141 1 92.88 295 ARG A CA 1
ATOM 2370 C C . ARG A 1 295 ? -27.594 12.773 19.5 1 92.88 295 ARG A C 1
ATOM 2372 O O . ARG A 1 295 ? -28.438 11.898 19.266 1 92.88 295 ARG A O 1
ATOM 2379 N N . ASN A 1 296 ? -27.781 13.992 19.266 1 91.94 296 ASN A N 1
ATOM 2380 C CA . ASN A 1 296 ? -29.047 14.414 18.672 1 91.94 296 ASN A CA 1
ATOM 2381 C C . ASN A 1 296 ? -28.875 14.766 17.188 1 91.94 296 ASN A C 1
ATOM 2383 O O . ASN A 1 296 ? -29.266 15.859 16.766 1 91.94 296 ASN A O 1
ATOM 2387 N N . PHE A 1 297 ? -28.234 13.914 16.453 1 90.94 297 PHE A N 1
ATOM 2388 C CA . PHE A 1 297 ? -28.094 14 15.008 1 90.94 297 PHE A CA 1
ATOM 2389 C C . PHE A 1 297 ? -28.234 12.625 14.367 1 90.94 297 PHE A C 1
ATOM 2391 O O . PHE A 1 297 ? -28.219 11.602 15.055 1 90.94 297 PHE A O 1
ATOM 2398 N N . ASN A 1 298 ? -28.469 12.594 13.102 1 87 298 ASN A N 1
ATOM 2399 C CA . ASN A 1 298 ? -28.625 11.352 12.359 1 87 298 ASN A CA 1
ATOM 2400 C C . ASN A 1 298 ? -27.719 11.32 11.133 1 87 298 ASN A C 1
ATOM 2402 O O . ASN A 1 298 ? -27.172 12.352 10.727 1 87 298 ASN A O 1
ATOM 2406 N N . PRO A 1 299 ? -27.422 10.188 10.656 1 82.94 299 PRO A N 1
ATOM 2407 C CA . PRO A 1 299 ? -26.5 10.039 9.531 1 82.94 299 PRO A CA 1
ATOM 2408 C C . PRO A 1 299 ? -26.969 10.797 8.289 1 82.94 299 PRO A C 1
ATOM 2410 O O . PRO A 1 299 ? -26.156 11.117 7.418 1 82.94 299 PRO A O 1
ATOM 2413 N N . ARG A 1 300 ? -28.266 11.188 8.266 1 86.5 300 ARG A N 1
ATOM 2414 C CA . ARG A 1 300 ? -28.812 11.859 7.09 1 86.5 300 ARG A CA 1
ATOM 2415 C C . ARG A 1 300 ? -28.5 13.352 7.125 1 86.5 300 ARG A C 1
ATOM 2417 O O . ARG A 1 300 ? -28.359 13.984 6.074 1 86.5 300 ARG A O 1
ATOM 2424 N N . ASN A 1 301 ? -28.344 13.836 8.281 1 91.44 301 ASN A N 1
ATOM 2425 C CA . ASN A 1 301 ? -28.156 15.281 8.367 1 91.44 301 ASN A CA 1
ATOM 2426 C C . ASN A 1 301 ? -26.766 15.641 8.859 1 91.44 301 ASN A C 1
ATOM 2428 O O . ASN A 1 301 ? -26.484 16.797 9.164 1 91.44 301 ASN A O 1
ATOM 2432 N N . THR A 1 302 ? -25.969 14.625 8.938 1 94.5 302 THR A N 1
ATOM 2433 C CA . THR A 1 302 ? -24.641 14.891 9.477 1 94.5 302 THR A CA 1
ATOM 2434 C C . THR A 1 302 ? -23.562 14.273 8.594 1 94.5 302 THR A C 1
ATOM 2436 O O . THR A 1 302 ? -23.812 13.273 7.914 1 94.5 302 THR A O 1
ATOM 2439 N N . MET A 1 303 ? -22.422 14.875 8.57 1 95.81 303 MET A N 1
ATOM 2440 C CA . MET A 1 303 ? -21.234 14.344 7.91 1 95.81 303 MET A CA 1
ATOM 2441 C C . MET A 1 303 ? -20 14.445 8.812 1 95.81 303 MET A C 1
ATOM 2443 O O . MET A 1 303 ? -19.938 15.336 9.664 1 95.81 303 MET A O 1
ATOM 2447 N N . PHE A 1 304 ? -19.188 13.484 8.68 1 96.62 304 PHE A N 1
ATOM 2448 C CA . PHE A 1 304 ? -17.938 13.469 9.422 1 96.62 304 PHE A CA 1
ATOM 2449 C C . PHE A 1 304 ? -16.75 13.539 8.469 1 96.62 304 PHE A C 1
ATOM 2451 O O . PHE A 1 304 ? -16.734 12.867 7.438 1 96.62 304 PHE A O 1
ATOM 2458 N N . VAL A 1 305 ? -15.836 14.414 8.758 1 96.12 305 VAL A N 1
ATOM 2459 C CA . VAL A 1 305 ? -14.625 14.562 7.965 1 96.12 305 VAL A CA 1
ATOM 2460 C C . VAL A 1 305 ? -13.414 14.117 8.789 1 96.12 305 VAL A C 1
ATOM 2462 O O . VAL A 1 305 ? -13.078 14.742 9.789 1 96.12 305 VAL A O 1
ATOM 2465 N N . PRO A 1 306 ? -12.711 13.086 8.32 1 93.44 306 PRO A N 1
ATOM 2466 C CA . PRO A 1 306 ? -11.562 12.586 9.078 1 93.44 306 PRO A CA 1
ATOM 2467 C C . PRO A 1 306 ? -10.328 13.469 8.922 1 93.44 306 PRO A C 1
ATOM 2469 O O . PRO A 1 306 ? -10.297 14.344 8.055 1 93.44 306 PRO A O 1
ATOM 2472 N N . GLN A 1 307 ? -9.453 13.164 9.82 1 86.88 307 GLN A N 1
ATOM 2473 C CA . GLN A 1 307 ? -8.195 13.906 9.812 1 86.88 307 GLN A CA 1
ATOM 2474 C C . GLN A 1 307 ? -7.438 13.688 8.508 1 86.88 307 GLN A C 1
ATOM 2476 O O . GLN A 1 307 ? -6.977 14.648 7.883 1 86.88 307 GLN A O 1
ATOM 2481 N N . ARG A 1 308 ? -7.41 12.453 8.148 1 86.25 308 ARG A N 1
ATOM 2482 C CA . ARG A 1 308 ? -6.789 12.117 6.875 1 86.25 308 ARG A CA 1
ATOM 2483 C C . ARG A 1 308 ? -7.82 12.07 5.754 1 86.25 308 ARG A C 1
ATOM 2485 O O . ARG A 1 308 ? -8.766 11.273 5.809 1 86.25 308 ARG A O 1
ATOM 2492 N N . PRO A 1 309 ? -7.605 12.938 4.75 1 90.44 309 PRO A N 1
ATOM 2493 C CA . PRO A 1 309 ? -8.547 12.859 3.633 1 90.44 309 PRO A CA 1
ATOM 2494 C C . PRO A 1 309 ? -8.531 11.5 2.936 1 90.44 309 PRO A C 1
ATOM 2496 O O . PRO A 1 309 ? -7.469 10.891 2.797 1 90.44 309 PRO A O 1
ATOM 2499 N N . TYR A 1 310 ? -9.711 11.102 2.623 1 92.88 310 TYR A N 1
ATOM 2500 C CA . TYR A 1 310 ? -9.844 9.836 1.91 1 92.88 310 TYR A CA 1
ATOM 2501 C C . TYR A 1 310 ? -10.438 10.047 0.523 1 92.88 310 TYR A C 1
ATOM 2503 O O . TYR A 1 310 ? -11.594 10.461 0.393 1 92.88 310 TYR A O 1
ATOM 2511 N N . LEU A 1 311 ? -9.648 9.75 -0.451 1 93.75 311 LEU A N 1
ATOM 2512 C CA . LEU A 1 311 ? -10.062 9.789 -1.849 1 93.75 311 LEU A CA 1
ATOM 2513 C C . LEU A 1 311 ? -10.039 8.391 -2.463 1 93.75 311 LEU A C 1
ATOM 2515 O O . LEU A 1 311 ? -8.977 7.914 -2.881 1 93.75 311 LEU A O 1
ATOM 2519 N N . PRO A 1 312 ? -11.195 7.781 -2.545 1 91.75 312 PRO A N 1
ATOM 2520 C CA . PRO A 1 312 ? -11.25 6.391 -2.998 1 91.75 312 PRO A CA 1
ATOM 2521 C C . PRO A 1 312 ? -10.602 6.191 -4.367 1 91.75 312 PRO A C 1
ATOM 2523 O O . PRO A 1 312 ? -10.742 7.043 -5.25 1 91.75 312 PRO A O 1
ATOM 2526 N N . PRO A 1 313 ? -9.938 5.105 -4.527 1 89 313 PRO A N 1
ATOM 2527 C CA . PRO A 1 313 ? -9.328 4.789 -5.82 1 89 313 PRO A CA 1
ATOM 2528 C C . PRO A 1 313 ? -10.32 4.191 -6.809 1 89 313 PRO A C 1
ATOM 2530 O O . PRO A 1 313 ? -11.477 3.947 -6.457 1 89 313 PRO A O 1
ATOM 2533 N N . GLY A 1 314 ? -9.875 3.943 -8.094 1 84.44 314 GLY A N 1
ATOM 2534 C CA . GLY A 1 314 ? -10.703 3.285 -9.094 1 84.44 314 GLY A CA 1
ATOM 2535 C C . GLY A 1 314 ? -10.984 4.16 -10.305 1 84.44 314 GLY A C 1
ATOM 2536 O O . GLY A 1 314 ? -12.047 4.047 -10.922 1 84.44 314 GLY A O 1
ATOM 2537 N N . GLN A 1 315 ? -10.164 5.027 -10.516 1 86.75 315 GLN A N 1
ATOM 2538 C CA . GLN A 1 315 ? -10.32 5.918 -11.664 1 86.75 315 GLN A CA 1
ATOM 2539 C C . GLN A 1 315 ? -11.648 6.66 -11.609 1 86.75 315 GLN A C 1
ATOM 2541 O O . GLN A 1 315 ? -12.367 6.723 -12.609 1 86.75 315 GLN A O 1
ATOM 2546 N N . LEU A 1 316 ? -11.938 7.07 -10.422 1 90.69 316 LEU A N 1
ATOM 2547 C CA . LEU A 1 316 ? -13.172 7.82 -10.25 1 90.69 316 LEU A CA 1
ATOM 2548 C C . LEU A 1 316 ? -13.055 9.211 -10.867 1 90.69 316 LEU A C 1
ATOM 2550 O O . LEU A 1 316 ? -11.984 9.828 -10.82 1 90.69 316 LEU A O 1
ATOM 2554 N N . SER A 1 317 ? -14.156 9.656 -11.414 1 92.31 317 SER A N 1
ATOM 2555 C CA . SER A 1 317 ? -14.203 11.016 -11.945 1 92.31 317 SER A CA 1
ATOM 2556 C C . SER A 1 317 ? -14.219 12.047 -10.82 1 92.31 317 SER A C 1
ATOM 2558 O O . SER A 1 317 ? -14.398 11.695 -9.648 1 92.31 317 SER A O 1
ATOM 2560 N N . LEU A 1 318 ? -13.984 13.289 -11.211 1 94.44 318 LEU A N 1
ATOM 2561 C CA . LEU A 1 318 ? -14.039 14.375 -10.242 1 94.44 318 LEU A CA 1
ATOM 2562 C C . LEU A 1 318 ? -15.422 14.469 -9.609 1 94.44 318 LEU A C 1
ATOM 2564 O O . LEU A 1 318 ? -15.539 14.68 -8.398 1 94.44 318 LEU A O 1
ATOM 2568 N N . ARG A 1 319 ? -16.422 14.32 -10.414 1 93.88 319 ARG A N 1
ATOM 2569 C CA . ARG A 1 319 ? -17.781 14.328 -9.914 1 93.88 319 ARG A CA 1
ATOM 2570 C C . ARG A 1 319 ? -18 13.234 -8.875 1 93.88 319 ARG A C 1
ATOM 2572 O O . ARG A 1 319 ? -18.562 13.477 -7.809 1 93.88 319 ARG A O 1
ATOM 2579 N N . GLN A 1 320 ? -17.531 12.078 -9.172 1 92.69 320 GLN A N 1
ATOM 2580 C CA . GLN A 1 320 ? -17.703 10.945 -8.273 1 92.69 320 GLN A CA 1
ATOM 2581 C C . GLN A 1 320 ? -16.969 11.18 -6.949 1 92.69 320 GLN A C 1
ATOM 2583 O O . GLN A 1 320 ? -17.438 10.758 -5.891 1 92.69 320 GLN A O 1
ATOM 2588 N N . GLN A 1 321 ? -15.836 11.797 -7.059 1 94.12 321 GLN A N 1
ATOM 2589 C CA . GLN A 1 321 ? -15.078 12.117 -5.852 1 94.12 321 GLN A CA 1
ATOM 2590 C C . GLN A 1 321 ? -15.859 13.07 -4.953 1 94.12 321 GLN A C 1
ATOM 2592 O O . GLN A 1 321 ? -15.844 12.93 -3.73 1 94.12 321 GLN A O 1
ATOM 2597 N N . ILE A 1 322 ? -16.547 13.992 -5.566 1 95.06 322 ILE A N 1
ATOM 2598 C CA . ILE A 1 322 ? -17.25 15.031 -4.816 1 95.06 322 ILE A CA 1
ATOM 2599 C C . ILE A 1 322 ? -18.547 14.469 -4.246 1 95.06 322 ILE A C 1
ATOM 2601 O O . ILE A 1 322 ? -18.922 14.781 -3.111 1 95.06 322 ILE A O 1
ATOM 2605 N N . VAL A 1 323 ? -19.172 13.609 -4.988 1 94 323 VAL A N 1
ATOM 2606 C CA . VAL A 1 323 ? -20.469 13.078 -4.574 1 94 323 VAL A CA 1
ATOM 2607 C C . VAL A 1 323 ? -20.266 11.961 -3.553 1 94 323 VAL A C 1
ATOM 2609 O O . VAL A 1 323 ? -21.188 11.617 -2.814 1 94 323 VAL A O 1
ATOM 2612 N N . PHE A 1 324 ? -19.047 11.539 -3.504 1 93.38 324 PHE A N 1
ATOM 2613 C CA . PHE A 1 324 ? -18.719 10.547 -2.486 1 93.38 324 PHE A CA 1
ATOM 2614 C C . PHE A 1 324 ? -19.188 11.008 -1.112 1 93.38 324 PHE A C 1
ATOM 2616 O O . PHE A 1 324 ? -19.031 12.172 -0.753 1 93.38 324 PHE A O 1
ATOM 2623 N N . PRO A 1 325 ? -19.969 10.031 -0.423 1 92.19 325 PRO A N 1
ATOM 2624 C CA . PRO A 1 325 ? -20.031 8.57 -0.496 1 92.19 325 PRO A CA 1
ATOM 2625 C C . PRO A 1 325 ? -21.25 8.078 -1.279 1 92.19 325 PRO A C 1
ATOM 2627 O O . PRO A 1 325 ? -21.547 6.875 -1.287 1 92.19 325 PRO A O 1
ATOM 2630 N N . GLN A 1 326 ? -21.953 9.062 -1.821 1 89.38 326 GLN A N 1
ATOM 2631 C CA . GLN A 1 326 ? -23.062 8.68 -2.688 1 89.38 326 GLN A CA 1
ATOM 2632 C C . GLN A 1 326 ? -22.562 7.949 -3.932 1 89.38 326 GLN A C 1
ATOM 2634 O O . GLN A 1 326 ? -21.516 8.305 -4.492 1 89.38 326 GLN A O 1
ATOM 2639 N N . ILE A 1 327 ? -23.281 6.938 -4.32 1 86.75 327 ILE A N 1
ATOM 2640 C CA . ILE A 1 327 ? -22.891 6.145 -5.48 1 86.75 327 ILE A CA 1
ATOM 2641 C C . ILE A 1 327 ? -23.391 6.812 -6.758 1 86.75 327 ILE A C 1
ATOM 2643 O O . ILE A 1 327 ? -24.578 7.102 -6.887 1 86.75 327 ILE A O 1
ATOM 2647 N N . ASP A 1 328 ? -22.406 7.184 -7.559 1 80.62 328 ASP A N 1
ATOM 2648 C CA . ASP A 1 328 ? -22.719 7.754 -8.867 1 80.62 328 ASP A CA 1
ATOM 2649 C C . ASP A 1 328 ? -22.516 6.73 -9.977 1 80.62 328 ASP A C 1
ATOM 2651 O O . ASP A 1 328 ? -21.391 6.336 -10.273 1 80.62 328 ASP A O 1
ATOM 2655 N N . HIS A 1 329 ? -23.516 6.184 -10.492 1 71.06 329 HIS A N 1
ATOM 2656 C CA . HIS A 1 329 ? -23.422 5.16 -11.523 1 71.06 329 HIS A CA 1
ATOM 2657 C C . HIS A 1 329 ? -23.234 5.789 -12.906 1 71.06 329 HIS A C 1
ATOM 2659 O O . HIS A 1 329 ? -23.328 5.102 -13.922 1 71.06 329 HIS A O 1
ATOM 2665 N N . GLY A 1 330 ? -22.594 6.973 -13.008 1 61.62 330 GLY A N 1
ATOM 2666 C CA . GLY A 1 330 ? -22.188 7.551 -14.281 1 61.62 330 GLY A CA 1
ATOM 2667 C C . GLY A 1 330 ? -23.281 8.375 -14.938 1 61.62 330 GLY A C 1
ATOM 2668 O O . GLY A 1 330 ? -23.047 9.508 -15.352 1 61.62 330 GLY A O 1
ATOM 2669 N N . HIS A 1 331 ? -24.328 7.668 -15.469 1 55.84 331 HIS A N 1
ATOM 2670 C CA . HIS A 1 331 ? -25.188 8.281 -16.469 1 55.84 331 HIS A CA 1
ATOM 2671 C C . HIS A 1 331 ? -25.906 9.508 -15.898 1 55.84 331 HIS A C 1
ATOM 2673 O O . HIS A 1 331 ? -25.859 9.758 -14.695 1 55.84 331 HIS A O 1
ATOM 2679 N N . ASP A 1 332 ? -26.797 10.125 -16.812 1 56.06 332 ASP A N 1
ATOM 2680 C CA . ASP A 1 332 ? -27.656 11.297 -16.766 1 56.06 332 ASP A CA 1
ATOM 2681 C C . ASP A 1 332 ? -28.453 11.344 -15.469 1 56.06 332 ASP A C 1
ATOM 2683 O O . ASP A 1 332 ? -29.656 11.07 -15.453 1 56.06 332 ASP A O 1
ATOM 2687 N N . THR A 1 333 ? -27.734 11 -14.492 1 59.69 333 THR A N 1
ATOM 2688 C CA . THR A 1 333 ? -28.641 11.086 -13.352 1 59.69 333 THR A CA 1
ATOM 2689 C C . THR A 1 333 ? -28.984 12.531 -13.047 1 59.69 333 THR A C 1
ATOM 2691 O O . THR A 1 333 ? -28.109 13.359 -12.797 1 59.69 333 THR A O 1
ATOM 2694 N N . LYS A 1 334 ? -30.125 12.969 -13.445 1 60.41 334 LYS A N 1
ATOM 2695 C CA . LYS A 1 334 ? -30.766 14.273 -13.258 1 60.41 334 LYS A CA 1
ATOM 2696 C C . LYS A 1 334 ? -30.625 14.742 -11.812 1 60.41 334 LYS A C 1
ATOM 2698 O O . LYS A 1 334 ? -30.781 15.93 -11.516 1 60.41 334 LYS A O 1
ATOM 2703 N N . GLU A 1 335 ? -29.969 13.797 -10.984 1 75.81 335 GLU A N 1
ATOM 2704 C CA . GLU A 1 335 ? -30.016 14.148 -9.57 1 75.81 335 GLU A CA 1
ATOM 2705 C C . GLU A 1 335 ? -28.734 14.875 -9.141 1 75.81 335 GLU A C 1
ATOM 2707 O O . GLU A 1 335 ? -28.719 15.57 -8.125 1 75.81 335 GLU A O 1
ATOM 2712 N N . ILE A 1 336 ? -27.734 14.805 -10.086 1 82 336 ILE A N 1
ATOM 2713 C CA . ILE A 1 336 ? -26.484 15.453 -9.695 1 82 336 ILE A CA 1
ATOM 2714 C C . ILE A 1 336 ? -26.328 16.781 -10.438 1 82 336 ILE A C 1
ATOM 2716 O O . ILE A 1 336 ? -26.422 16.828 -11.672 1 82 336 ILE A O 1
ATOM 2720 N N . ASP A 1 337 ? -26.234 17.828 -9.734 1 85.19 337 ASP A N 1
ATOM 2721 C CA . ASP A 1 337 ? -26.109 19.188 -10.266 1 85.19 337 ASP A CA 1
ATOM 2722 C C . ASP A 1 337 ? -24.656 19.531 -10.562 1 85.19 337 ASP A C 1
ATOM 2724 O O . ASP A 1 337 ? -23.922 19.953 -9.664 1 85.19 337 ASP A O 1
ATOM 2728 N N . ASN A 1 338 ? -24.328 19.453 -11.812 1 90.31 338 ASN A N 1
ATOM 2729 C CA . ASN A 1 338 ? -22.953 19.734 -12.219 1 90.31 338 ASN A CA 1
ATOM 2730 C C . ASN A 1 338 ? -22.594 21.203 -12.008 1 90.31 338 ASN A C 1
ATOM 2732 O O . ASN A 1 338 ? -21.438 21.531 -11.703 1 90.31 338 ASN A O 1
ATOM 2736 N N . ASN A 1 339 ? -23.562 22.016 -12.094 1 91.94 339 ASN A N 1
ATOM 2737 C CA . ASN A 1 339 ? -23.312 23.438 -11.898 1 91.94 339 ASN A CA 1
ATOM 2738 C C . ASN A 1 339 ? -22.969 23.75 -10.445 1 91.94 339 ASN A C 1
ATOM 2740 O O . ASN A 1 339 ? -22.109 24.578 -10.172 1 91.94 339 ASN A O 1
ATOM 2744 N N . LYS A 1 340 ? -23.688 23.062 -9.586 1 94.62 340 LYS A N 1
ATOM 2745 C CA . LYS A 1 340 ? -23.391 23.203 -8.164 1 94.62 340 LYS A CA 1
ATOM 2746 C C . LYS A 1 340 ? -21.953 22.781 -7.859 1 94.62 340 LYS A C 1
ATOM 2748 O O . LYS A 1 340 ? -21.25 23.438 -7.102 1 94.62 340 LYS A O 1
ATOM 2753 N N . ILE A 1 341 ? -21.578 21.766 -8.516 1 95.5 341 ILE A N 1
ATOM 2754 C CA . ILE A 1 341 ? -20.234 21.219 -8.297 1 95.5 341 ILE A CA 1
ATOM 2755 C C . ILE A 1 341 ? -19.188 22.219 -8.797 1 95.5 341 ILE A C 1
ATOM 2757 O O . ILE A 1 341 ? -18.203 22.484 -8.102 1 95.5 341 ILE A O 1
ATOM 2761 N N . VAL A 1 342 ? -19.422 22.766 -9.938 1 95.62 342 VAL A N 1
ATOM 2762 C CA . VAL A 1 342 ? -18.469 23.703 -10.523 1 95.62 342 VAL A CA 1
ATOM 2763 C C . VAL A 1 342 ? -18.359 24.938 -9.633 1 95.62 342 VAL A C 1
ATOM 2765 O O . VAL A 1 342 ? -17.25 25.438 -9.391 1 95.62 342 VAL A O 1
ATOM 2768 N N . SER A 1 343 ? -19.422 25.391 -9.133 1 96.5 343 SER A N 1
ATOM 2769 C CA . SER A 1 343 ? -19.453 26.562 -8.266 1 96.5 343 SER A CA 1
ATOM 2770 C C . SER A 1 343 ? -18.672 26.312 -6.977 1 96.5 343 SER A C 1
ATOM 2772 O O . SER A 1 343 ? -17.938 27.188 -6.508 1 96.5 343 SER A O 1
ATOM 2774 N N . ILE A 1 344 ? -18.844 25.156 -6.457 1 97.12 344 ILE A N 1
ATOM 2775 C CA . ILE A 1 344 ? -18.172 24.797 -5.223 1 97.12 344 ILE A CA 1
ATOM 2776 C C . ILE A 1 344 ? -16.672 24.703 -5.469 1 97.12 344 ILE A C 1
ATOM 2778 O O . ILE A 1 344 ? -15.867 25.203 -4.668 1 97.12 344 ILE A O 1
ATOM 2782 N N . LEU A 1 345 ? -16.328 24.141 -6.586 1 96.31 345 LEU A N 1
ATOM 2783 C CA . LEU A 1 345 ? -14.914 24 -6.926 1 96.31 345 LEU A CA 1
ATOM 2784 C C . LEU A 1 345 ? -14.266 25.359 -7.125 1 96.31 345 LEU A C 1
ATOM 2786 O O . LEU A 1 345 ? -13.125 25.578 -6.711 1 96.31 345 LEU A O 1
ATOM 2790 N N . GLU A 1 346 ? -14.961 26.188 -7.68 1 95.31 346 GLU A N 1
ATOM 2791 C CA . GLU A 1 346 ? -14.453 27.547 -7.871 1 95.31 346 GLU A CA 1
ATOM 2792 C C . GLU A 1 346 ? -14.305 28.266 -6.539 1 95.31 346 GLU A C 1
ATOM 2794 O O . GLU A 1 346 ? -13.289 28.938 -6.301 1 95.31 346 GLU A O 1
ATOM 2799 N N . ALA A 1 347 ? -15.281 28.109 -5.711 1 96.06 347 ALA A N 1
ATOM 2800 C CA . ALA A 1 347 ? -15.258 28.766 -4.402 1 96.06 347 ALA A CA 1
ATOM 2801 C C . ALA A 1 347 ? -14.086 28.281 -3.562 1 96.06 347 ALA A C 1
ATOM 2803 O O . ALA A 1 347 ? -13.539 29.031 -2.754 1 96.06 347 ALA A O 1
ATOM 2804 N N . LEU A 1 348 ? -13.695 27.047 -3.762 1 95.38 348 LEU A N 1
ATOM 2805 C CA . LEU A 1 348 ? -12.617 26.453 -2.977 1 95.38 348 LEU A CA 1
ATOM 2806 C C . LEU A 1 348 ? -11.289 26.531 -3.727 1 95.38 348 LEU A C 1
ATOM 2808 O O . LEU A 1 348 ? -10.312 25.891 -3.322 1 95.38 348 LEU A O 1
ATOM 2812 N N . ARG A 1 349 ? -11.266 27.156 -4.844 1 89.25 349 ARG A N 1
ATOM 2813 C CA . ARG A 1 349 ? -10.07 27.359 -5.656 1 89.25 349 ARG A CA 1
ATOM 2814 C C . ARG A 1 349 ? -9.531 26.031 -6.176 1 89.25 349 ARG A C 1
ATOM 2816 O O . ARG A 1 349 ? -8.32 25.781 -6.098 1 89.25 349 ARG A O 1
ATOM 2823 N N . LEU A 1 350 ? -10.445 25.156 -6.633 1 91.62 350 LEU A N 1
ATOM 2824 C CA . LEU A 1 350 ? -10.062 23.844 -7.164 1 91.62 350 LEU A CA 1
ATOM 2825 C C . LEU A 1 350 ? -10.484 23.719 -8.625 1 91.62 350 LEU A C 1
ATOM 2827 O O . LEU A 1 350 ? -10.594 22.594 -9.148 1 91.62 350 LEU A O 1
ATOM 2831 N N . ARG A 1 351 ? -10.734 24.781 -9.258 1 89.12 351 ARG A N 1
ATOM 2832 C CA . ARG A 1 351 ? -11.219 24.75 -10.641 1 89.12 351 ARG A CA 1
ATOM 2833 C C . ARG A 1 351 ? -10.211 24.078 -11.555 1 89.12 351 ARG A C 1
ATOM 2835 O O . ARG A 1 351 ? -10.594 23.422 -12.531 1 89.12 351 ARG A O 1
ATOM 2842 N N . THR A 1 352 ? -8.969 24.125 -11.297 1 85.88 352 THR A N 1
ATOM 2843 C CA . THR A 1 352 ? -7.902 23.562 -12.125 1 85.88 352 THR A CA 1
ATOM 2844 C C . THR A 1 352 ? -8.016 22.047 -12.203 1 85.88 352 THR A C 1
ATOM 2846 O O . THR A 1 352 ? -7.504 21.438 -13.141 1 85.88 352 THR A O 1
ATOM 2849 N N . LEU A 1 353 ? -8.641 21.469 -11.242 1 89.75 353 LEU A N 1
ATOM 2850 C CA . LEU A 1 353 ? -8.805 20.016 -11.242 1 89.75 353 LEU A CA 1
ATOM 2851 C C . LEU A 1 353 ? -9.695 19.578 -12.391 1 89.75 353 LEU A C 1
ATOM 2853 O O . LEU A 1 353 ? -9.555 18.453 -12.898 1 89.75 353 LEU A O 1
ATOM 2857 N N . ILE A 1 354 ? -10.617 20.469 -12.797 1 91.12 354 ILE A N 1
ATOM 2858 C CA . ILE A 1 354 ? -11.508 20.141 -13.906 1 91.12 354 ILE A CA 1
ATOM 2859 C C . ILE A 1 354 ? -10.695 19.969 -15.188 1 91.12 354 ILE A C 1
ATOM 2861 O O . ILE A 1 354 ? -10.906 19.016 -15.938 1 91.12 354 ILE A O 1
ATOM 2865 N N . SER A 1 355 ? -9.758 20.844 -15.344 1 86.06 355 SER A N 1
ATOM 2866 C CA . SER A 1 355 ? -8.914 20.781 -16.531 1 86.06 355 SER A CA 1
ATOM 2867 C C . SER A 1 355 ? -7.965 19.578 -16.469 1 86.06 355 SER A C 1
ATOM 2869 O O . SER A 1 355 ? -7.684 18.953 -17.5 1 86.06 355 SER A O 1
ATOM 2871 N N . MET A 1 356 ? -7.555 19.312 -15.359 1 84.06 356 MET A N 1
ATOM 2872 C CA . MET A 1 356 ? -6.629 18.188 -15.18 1 84.06 356 MET A CA 1
ATOM 2873 C C . MET A 1 356 ? -7.289 16.875 -15.555 1 84.06 356 MET A C 1
ATOM 2875 O O . MET A 1 356 ? -6.633 15.977 -16.094 1 84.06 356 MET A O 1
ATOM 2879 N N . CYS A 1 357 ? -8.57 16.734 -15.266 1 87.38 357 CYS A N 1
ATOM 2880 C CA . CYS A 1 357 ? -9.289 15.484 -15.5 1 87.38 357 CYS A CA 1
ATOM 2881 C C . CYS A 1 357 ? -9.93 15.477 -16.891 1 87.38 357 CYS A C 1
ATOM 2883 O O . CYS A 1 357 ? -10.391 14.438 -17.359 1 87.38 357 CYS A O 1
ATOM 2885 N N . GLY A 1 358 ? -9.953 16.562 -17.578 1 84.25 358 GLY A N 1
ATOM 2886 C CA . GLY A 1 358 ? -10.609 16.656 -18.875 1 84.25 358 GLY A CA 1
ATOM 2887 C C . GLY A 1 358 ? -12.094 16.969 -18.766 1 84.25 358 GLY A C 1
ATOM 2888 O O . GLY A 1 358 ? -12.742 17.25 -19.766 1 84.25 358 GLY A O 1
ATOM 2889 N N . GLY A 1 359 ? -12.656 16.859 -17.578 1 87.75 359 GLY A N 1
ATOM 2890 C CA . GLY A 1 359 ? -14.062 17.094 -17.328 1 87.75 359 GLY A CA 1
ATOM 2891 C C . GLY A 1 359 ? -14.508 16.625 -15.953 1 87.75 359 GLY A C 1
ATOM 2892 O O . GLY A 1 359 ? -13.703 16.125 -15.172 1 87.75 359 GLY A O 1
ATOM 2893 N N . LEU A 1 360 ? -15.828 16.797 -15.727 1 90.75 360 LEU A N 1
ATOM 2894 C CA . LEU A 1 360 ? -16.375 16.438 -14.422 1 90.75 360 LEU A CA 1
ATOM 2895 C C . LEU A 1 360 ? -16.688 14.945 -14.367 1 90.75 360 LEU A C 1
ATOM 2897 O O . LEU A 1 360 ? -16.625 14.336 -13.297 1 90.75 360 LEU A O 1
ATOM 2901 N N . THR A 1 361 ? -17.016 14.391 -15.516 1 89.56 361 THR A N 1
ATOM 2902 C CA . THR A 1 361 ? -17.531 13.031 -15.516 1 89.56 361 THR A CA 1
ATOM 2903 C C . THR A 1 361 ? -16.516 12.055 -16.109 1 89.56 361 THR A C 1
ATOM 2905 O O . THR A 1 361 ? -16.734 10.844 -16.078 1 89.56 361 THR A O 1
ATOM 2908 N N . ASP A 1 362 ? -15.43 12.562 -16.531 1 88.81 362 ASP A N 1
ATOM 2909 C CA . ASP A 1 362 ? -14.422 11.703 -17.141 1 88.81 362 ASP A CA 1
ATOM 2910 C C . ASP A 1 362 ? -13.633 10.945 -16.062 1 88.81 362 ASP A C 1
ATOM 2912 O O . ASP A 1 362 ? -13.266 11.516 -15.039 1 88.81 362 ASP A O 1
ATOM 2916 N N . PRO A 1 363 ? -13.5 9.695 -16.375 1 88.81 363 PRO A N 1
ATOM 2917 C CA . PRO A 1 363 ? -12.648 8.953 -15.438 1 88.81 363 PRO A CA 1
ATOM 2918 C C . PRO A 1 363 ? -11.219 9.492 -15.391 1 88.81 363 PRO A C 1
ATOM 2920 O O . PRO A 1 363 ? -10.672 9.898 -16.422 1 88.81 363 PRO A O 1
ATOM 2923 N N . SER A 1 364 ? -10.664 9.445 -14.203 1 87.75 364 SER A N 1
ATOM 2924 C CA . SER A 1 364 ? -9.312 9.977 -14.031 1 87.75 364 SER A CA 1
ATOM 2925 C C . SER A 1 364 ? -8.266 8.953 -14.453 1 87.75 364 SER A C 1
ATOM 2927 O O . SER A 1 364 ? -8.461 7.75 -14.273 1 87.75 364 SER A O 1
ATOM 2929 N N . ASN A 1 365 ? -7.211 9.438 -15 1 84.81 365 ASN A N 1
ATOM 2930 C CA . ASN A 1 365 ? -6.105 8.57 -15.398 1 84.81 365 ASN A CA 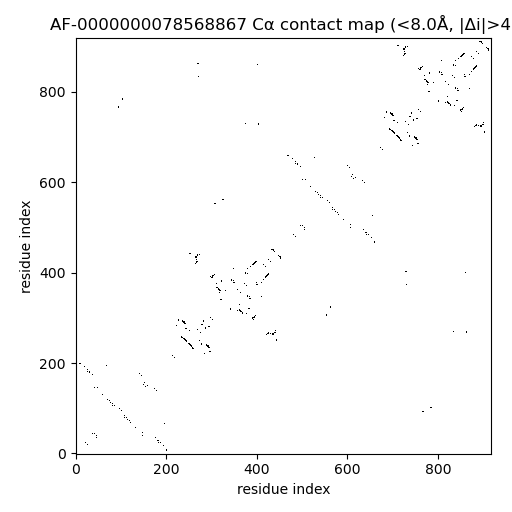1
ATOM 2931 C C . ASN A 1 365 ? -5.039 8.492 -14.312 1 84.81 365 ASN A C 1
ATOM 2933 O O . ASN A 1 365 ? -3.949 7.961 -14.547 1 84.81 365 ASN A O 1
ATOM 2937 N N . PHE A 1 366 ? -5.371 9.102 -13.141 1 82.75 366 PHE A N 1
ATOM 2938 C CA . PHE A 1 366 ? -4.449 9.094 -12.016 1 82.75 366 PHE A CA 1
ATOM 2939 C C . PHE A 1 366 ? -5.184 8.781 -10.719 1 82.75 366 PHE A C 1
ATOM 2941 O O . PHE A 1 366 ? -6.414 8.781 -10.68 1 82.75 366 PHE A O 1
ATOM 2948 N N . GLU A 1 367 ? -4.406 8.438 -9.734 1 85.38 367 GLU A N 1
ATOM 2949 C CA . GLU A 1 367 ? -4.98 8.234 -8.406 1 85.38 367 GLU A CA 1
ATOM 2950 C C . GLU A 1 367 ? -4.996 9.531 -7.602 1 85.38 367 GLU A C 1
ATOM 2952 O O . GLU A 1 367 ? -3.951 10.148 -7.398 1 85.38 367 GLU A O 1
ATOM 2957 N N . TRP A 1 368 ? -6.113 9.891 -7.195 1 89.31 368 TRP A N 1
ATOM 2958 C CA . TRP A 1 368 ? -6.34 11.172 -6.531 1 89.31 368 TRP A CA 1
ATOM 2959 C C . TRP A 1 368 ? -5.473 11.305 -5.285 1 89.31 368 TRP A C 1
ATOM 2961 O O . TRP A 1 368 ? -4.84 12.344 -5.07 1 89.31 368 TRP A O 1
ATOM 2971 N N . GLN A 1 369 ? -5.402 10.258 -4.488 1 86.44 369 GLN A N 1
ATOM 2972 C CA . GLN A 1 369 ? -4.715 10.273 -3.203 1 86.44 369 GLN A CA 1
ATOM 2973 C C . GLN A 1 369 ? -3.219 10.516 -3.385 1 86.44 369 GLN A C 1
ATOM 2975 O O . GLN A 1 369 ? -2.584 11.164 -2.547 1 86.44 369 GLN A O 1
ATOM 2980 N N . ASP A 1 370 ? -2.717 10.133 -4.496 1 77.62 370 ASP A N 1
ATOM 2981 C CA . ASP A 1 370 ? -1.277 10.188 -4.727 1 77.62 370 ASP A CA 1
ATOM 2982 C C . ASP A 1 370 ? -0.889 11.461 -5.465 1 77.62 370 ASP A C 1
ATOM 2984 O O . ASP A 1 370 ? 0.26 11.906 -5.395 1 77.62 370 ASP A O 1
ATOM 2988 N N . THR A 1 371 ? -1.804 12.023 -6.117 1 80 371 THR A N 1
ATOM 2989 C CA . THR A 1 371 ? -1.496 13.109 -7.039 1 80 371 THR A CA 1
ATOM 2990 C C . THR A 1 371 ? -1.734 14.469 -6.371 1 80 371 THR A C 1
ATOM 2992 O O . THR A 1 371 ? -0.961 15.406 -6.57 1 80 371 THR A O 1
ATOM 2995 N N . LEU A 1 372 ? -2.691 14.539 -5.508 1 84.06 372 LEU A N 1
ATOM 2996 C CA . LEU A 1 372 ? -3.064 15.82 -4.926 1 84.06 372 LEU A CA 1
ATOM 2997 C C . LEU A 1 372 ? -2.213 16.125 -3.697 1 84.06 372 LEU A C 1
ATOM 2999 O O . LEU A 1 372 ? -1.842 15.219 -2.949 1 84.06 372 LEU A O 1
ATOM 3003 N N . SER A 1 373 ? -1.966 17.391 -3.502 1 77.12 373 SER A N 1
ATOM 3004 C CA . SER A 1 373 ? -1.316 17.859 -2.277 1 77.12 373 SER A CA 1
ATOM 3005 C C . SER A 1 373 ? -2.242 17.719 -1.074 1 77.12 373 SER A C 1
ATOM 3007 O O . SER A 1 373 ? -3.457 17.578 -1.231 1 77.12 373 SER A O 1
ATOM 3009 N N . PRO A 1 374 ? -1.676 17.703 0.106 1 82.06 374 PRO A N 1
ATOM 3010 C CA . PRO A 1 374 ? -2.514 17.609 1.304 1 82.06 374 PRO A CA 1
ATOM 3011 C C . PRO A 1 374 ? -3.562 18.719 1.378 1 82.06 374 PRO A C 1
ATOM 3013 O O . PRO A 1 374 ? -4.707 18.469 1.763 1 82.06 374 PRO A O 1
ATOM 3016 N N . GLY A 1 375 ? -3.195 19.906 1.018 1 85.5 375 GLY A N 1
ATOM 3017 C CA . GLY A 1 375 ? -4.148 21 1.006 1 85.5 375 GLY A CA 1
ATOM 3018 C C . GLY A 1 375 ? -5.266 20.812 -0.005 1 85.5 375 GLY A C 1
ATOM 3019 O O . GLY A 1 375 ? -6.426 21.094 0.284 1 85.5 375 GLY A O 1
ATOM 3020 N N . GLU A 1 376 ? -4.871 20.328 -1.137 1 85.75 376 GLU A N 1
ATOM 3021 C CA . GLU A 1 376 ? -5.867 20.062 -2.168 1 85.75 376 GLU A CA 1
ATOM 3022 C C . GLU A 1 376 ? -6.816 18.938 -1.739 1 85.75 376 GLU A C 1
ATOM 3024 O O . GLU A 1 376 ? -8.016 19 -2.004 1 85.75 376 GLU A O 1
ATOM 3029 N N . GLN A 1 377 ? -6.234 18 -1.087 1 92.12 377 GLN A N 1
ATOM 3030 C CA . GLN A 1 377 ? -7.047 16.875 -0.604 1 92.12 377 GLN A CA 1
ATOM 3031 C C . GLN A 1 377 ? -8.062 17.359 0.432 1 92.12 377 GLN A C 1
ATOM 3033 O O . GLN A 1 377 ? -9.227 16.938 0.408 1 92.12 377 GLN A O 1
ATOM 3038 N N . GLN A 1 378 ? -7.629 18.203 1.323 1 92.75 378 GLN A N 1
ATOM 3039 C CA . GLN A 1 378 ? -8.531 18.719 2.35 1 92.75 378 GLN A CA 1
ATOM 3040 C C . GLN A 1 378 ? -9.617 19.594 1.736 1 92.75 378 GLN A C 1
ATOM 3042 O O . GLN A 1 378 ? -10.789 19.5 2.121 1 92.75 378 GLN A O 1
ATOM 3047 N N . ARG A 1 379 ? -9.227 20.422 0.767 1 94.81 379 ARG A N 1
ATOM 3048 C CA . ARG A 1 379 ? -10.227 21.266 0.112 1 94.81 379 ARG A CA 1
ATOM 3049 C C . ARG A 1 379 ? -11.234 20.422 -0.664 1 94.81 379 ARG A C 1
ATOM 3051 O O . ARG A 1 379 ? -12.422 20.75 -0.7 1 94.81 379 ARG A O 1
ATOM 3058 N N . LEU A 1 380 ? -10.758 19.391 -1.269 1 95.31 380 LEU A N 1
ATOM 3059 C CA . LEU A 1 380 ? -11.664 18.516 -1.99 1 95.31 380 LEU A CA 1
ATOM 3060 C C . LEU A 1 380 ? -12.625 17.812 -1.029 1 95.31 380 LEU A C 1
ATOM 3062 O O . LEU A 1 380 ? -13.797 17.609 -1.354 1 95.31 380 LEU A O 1
ATOM 3066 N N . SER A 1 381 ? -12.141 17.406 0.1 1 96.06 381 SER A N 1
ATOM 3067 C CA . SER A 1 381 ? -13 16.844 1.13 1 96.06 381 SER A CA 1
ATOM 3068 C C . SER A 1 381 ? -14.078 17.828 1.559 1 96.06 381 SER A C 1
ATOM 3070 O O . SER A 1 381 ? -15.227 17.438 1.802 1 96.06 381 SER A O 1
ATOM 3072 N N . MET A 1 382 ? -13.695 19.078 1.62 1 97.25 382 MET A N 1
ATOM 3073 C CA . MET A 1 382 ? -14.656 20.109 1.992 1 97.25 382 MET A CA 1
ATOM 3074 C C . MET A 1 382 ? -15.68 20.328 0.882 1 97.25 382 MET A C 1
ATOM 3076 O O . MET A 1 382 ? -16.828 20.656 1.154 1 97.25 382 MET A O 1
ATOM 3080 N N . ALA A 1 383 ? -15.203 20.125 -0.346 1 97.38 383 ALA A N 1
ATOM 3081 C CA . ALA A 1 383 ? -16.141 20.219 -1.463 1 97.38 383 ALA A CA 1
ATOM 3082 C C . ALA A 1 383 ? -17.281 19.203 -1.3 1 97.38 383 ALA A C 1
ATOM 3084 O O . ALA A 1 383 ? -18.438 19.516 -1.623 1 97.38 383 ALA A O 1
ATOM 3085 N N . ARG A 1 384 ? -16.984 18.078 -0.77 1 96.12 384 ARG A N 1
ATOM 3086 C CA . ARG A 1 384 ? -17.984 17.047 -0.486 1 96.12 384 ARG A CA 1
ATOM 3087 C C . ARG A 1 384 ? -19 17.562 0.528 1 96.12 384 ARG A C 1
ATOM 3089 O O . ARG A 1 384 ? -20.203 17.375 0.355 1 96.12 384 ARG A O 1
ATOM 3096 N N . VAL A 1 385 ? -18.516 18.172 1.515 1 97.38 385 VAL A N 1
ATOM 3097 C CA . VAL A 1 385 ? -19.375 18.656 2.588 1 97.38 385 VAL A CA 1
ATOM 3098 C C . VAL A 1 385 ? -20.312 19.734 2.043 1 97.38 385 VAL A C 1
ATOM 3100 O O . VAL A 1 385 ? -21.516 19.703 2.309 1 97.38 385 VAL A O 1
ATOM 3103 N N . LEU A 1 386 ? -19.781 20.641 1.29 1 97.88 386 LEU A N 1
ATOM 3104 C CA . LEU A 1 386 ? -20.594 21.719 0.742 1 97.88 386 LEU A CA 1
ATOM 3105 C C . LEU A 1 386 ? -21.625 21.172 -0.242 1 97.88 386 LEU A C 1
ATOM 3107 O O . LEU A 1 386 ? -22.75 21.688 -0.31 1 97.88 386 LEU A O 1
ATOM 3111 N N . TYR A 1 387 ? -21.203 20.188 -0.999 1 96.81 387 TYR A N 1
ATOM 3112 C CA . TYR A 1 387 ? -22.125 19.609 -1.976 1 96.81 387 TYR A CA 1
ATOM 3113 C C . TYR A 1 387 ? -23.312 18.938 -1.284 1 96.81 387 TYR A C 1
ATOM 3115 O O . TYR A 1 387 ? -24.469 19.172 -1.656 1 96.81 387 TYR A O 1
ATOM 3123 N N . HIS A 1 388 ? -23.047 18.109 -0.297 1 95.31 388 HIS A N 1
ATOM 3124 C CA . HIS A 1 388 ? -24.094 17.391 0.403 1 95.31 388 HIS A CA 1
ATOM 3125 C C . HIS A 1 388 ? -24.875 18.312 1.33 1 95.31 388 HIS A C 1
ATOM 3127 O O . HIS A 1 388 ? -26.031 18.031 1.674 1 95.31 388 HIS A O 1
ATOM 3133 N N . ASN A 1 389 ? -24.281 19.359 1.781 1 96.25 389 ASN A N 1
ATOM 3134 C CA . ASN A 1 389 ? -24.891 20.406 2.58 1 96.25 389 ASN A CA 1
ATOM 3135 C C . ASN A 1 389 ? -25.609 19.844 3.803 1 96.25 389 ASN A C 1
ATOM 3137 O O . ASN A 1 389 ? -26.797 20.094 3.996 1 96.25 389 ASN A O 1
ATOM 3141 N N . PRO A 1 390 ? -24.875 19.141 4.676 1 96.31 390 PRO A N 1
ATOM 3142 C CA . PRO A 1 390 ? -25.484 18.641 5.91 1 96.31 390 PRO A CA 1
ATOM 3143 C C . PRO A 1 390 ? -25.812 19.75 6.906 1 96.31 390 PRO A C 1
ATOM 3145 O O . PRO A 1 390 ? -25.281 20.859 6.797 1 96.31 390 PRO A O 1
ATOM 3148 N N . THR A 1 391 ? -26.703 19.422 7.836 1 96.06 391 THR A N 1
ATOM 3149 C CA . THR A 1 391 ? -27.016 20.375 8.891 1 96.06 391 THR A CA 1
ATOM 3150 C C . THR A 1 391 ? -25.844 20.531 9.844 1 96.06 391 THR A C 1
ATOM 3152 O O . THR A 1 391 ? -25.562 21.641 10.305 1 96.06 391 THR A O 1
ATOM 3155 N N . TYR A 1 392 ? -25.234 19.406 10.109 1 96.56 392 TYR A N 1
ATOM 3156 C CA . TYR A 1 392 ? -24.094 19.391 11.016 1 96.56 392 TYR A CA 1
ATOM 3157 C C . TYR A 1 392 ? -22.891 18.703 10.383 1 96.56 392 TYR A C 1
ATOM 3159 O O . TYR A 1 392 ? -23.031 17.703 9.672 1 96.56 392 TYR A O 1
ATOM 3167 N N . VAL A 1 393 ? -21.719 19.203 10.648 1 97.81 393 VAL A N 1
ATOM 3168 C CA . VAL A 1 393 ? -20.516 18.531 10.18 1 97.81 393 VAL A CA 1
ATOM 3169 C C . VAL A 1 393 ? -19.484 18.469 11.32 1 97.81 393 VAL A C 1
ATOM 3171 O O . VAL A 1 393 ? -19.344 19.422 12.078 1 97.81 393 VAL A O 1
ATOM 3174 N N . PHE A 1 394 ? -18.969 17.328 11.531 1 97.81 394 PHE A N 1
ATOM 3175 C CA . PHE A 1 394 ? -17.875 17.109 12.469 1 97.81 394 PHE A CA 1
ATOM 3176 C C . PHE A 1 394 ? -16.547 16.984 11.734 1 97.81 394 PHE A C 1
ATOM 3178 O O . PHE A 1 394 ? -16.391 16.109 10.875 1 97.81 394 PHE A O 1
ATOM 3185 N N . MET A 1 395 ? -15.625 17.828 12.062 1 97.19 395 MET A N 1
ATOM 3186 C CA . MET A 1 395 ? -14.375 17.875 11.312 1 97.19 395 MET A CA 1
ATOM 3187 C C . MET A 1 395 ? -13.18 17.641 12.227 1 97.19 395 MET A C 1
ATOM 3189 O O . MET A 1 395 ? -12.922 18.406 13.148 1 97.19 395 MET A O 1
ATOM 3193 N N . ASP A 1 396 ? -12.445 16.625 11.914 1 94.75 396 ASP A N 1
ATOM 3194 C CA . ASP A 1 396 ? -11.25 16.297 12.68 1 94.75 396 ASP A CA 1
ATOM 3195 C C . ASP A 1 396 ? -10 16.844 12.008 1 94.75 396 ASP A C 1
ATOM 3197 O O . ASP A 1 396 ? -9.406 16.172 11.156 1 94.75 396 ASP A O 1
ATOM 3201 N N . GLU A 1 397 ? -9.539 17.953 12.383 1 90.62 397 GLU A N 1
ATOM 3202 C CA . GLU A 1 397 ? -8.367 18.641 11.836 1 90.62 397 GLU A CA 1
ATOM 3203 C C . GLU A 1 397 ? -8.406 18.656 10.312 1 90.62 397 GLU A C 1
ATOM 3205 O O . GLU A 1 397 ? -7.414 18.312 9.656 1 90.62 397 GLU A O 1
ATOM 3210 N N . ALA A 1 398 ? -9.555 19.062 9.852 1 92.94 398 ALA A N 1
ATOM 3211 C CA . ALA A 1 398 ? -9.836 18.938 8.422 1 92.94 398 ALA A CA 1
ATOM 3212 C C . ALA A 1 398 ? -9.219 20.094 7.641 1 92.94 398 ALA A C 1
ATOM 3214 O O . ALA A 1 398 ? -9.227 20.094 6.41 1 92.94 398 ALA A O 1
ATOM 3215 N N . THR A 1 399 ? -8.648 21.109 8.359 1 91.56 399 THR A N 1
ATOM 3216 C CA . THR A 1 399 ? -8.07 22.266 7.68 1 91.56 399 THR A CA 1
ATOM 3217 C C . THR A 1 399 ? -6.621 22.484 8.117 1 91.56 399 THR A C 1
ATOM 3219 O O . THR A 1 399 ? -6.09 23.578 8 1 91.56 399 THR A O 1
ATOM 3222 N N . SER A 1 400 ? -6.051 21.438 8.609 1 83.88 400 SER A N 1
ATOM 3223 C CA . SER A 1 400 ? -4.723 21.547 9.203 1 83.88 400 SER A CA 1
ATOM 3224 C C . SER A 1 400 ? -3.662 21.812 8.133 1 83.88 400 SER A C 1
ATOM 3226 O O . SER A 1 400 ? -2.635 22.422 8.414 1 83.88 400 SER A O 1
ATOM 3228 N N . SER A 1 401 ? -3.914 21.391 6.945 1 81.06 401 SER A N 1
ATOM 3229 C CA . SER A 1 401 ? -2.92 21.531 5.887 1 81.06 401 SER A CA 1
ATOM 3230 C C . SER A 1 401 ? -3.232 22.734 4.992 1 81.06 401 SER A C 1
ATOM 3232 O O . SER A 1 401 ? -2.6 22.906 3.951 1 81.06 401 SER A O 1
ATOM 3234 N N . LEU A 1 402 ? -4.176 23.531 5.434 1 86.62 402 LEU A N 1
ATOM 3235 C CA . LEU A 1 402 ? -4.559 24.703 4.633 1 86.62 402 LEU A CA 1
ATOM 3236 C C . LEU A 1 402 ? -3.836 25.953 5.117 1 86.62 402 LEU A C 1
ATOM 3238 O O . LEU A 1 402 ? -3.488 26.062 6.297 1 86.62 402 LEU A O 1
ATOM 3242 N N . SER A 1 403 ? -3.656 26.859 4.191 1 83.31 403 SER A N 1
ATOM 3243 C CA . SER A 1 403 ? -3.197 28.188 4.586 1 83.31 403 SER A CA 1
ATOM 3244 C C . SER A 1 403 ? -4.266 28.922 5.387 1 83.31 403 SER A C 1
ATOM 3246 O O . SER A 1 403 ? -5.426 28.516 5.414 1 83.31 403 SER A O 1
ATOM 3248 N N . VAL A 1 404 ? -3.828 29.969 6.047 1 85.5 404 VAL A N 1
ATOM 3249 C CA . VAL A 1 404 ? -4.734 30.75 6.891 1 85.5 404 VAL A CA 1
ATOM 3250 C C . VAL A 1 404 ? -5.887 31.281 6.051 1 85.5 404 VAL A C 1
ATOM 3252 O O . VAL A 1 404 ? -7.047 31.234 6.465 1 85.5 404 VAL A O 1
ATOM 3255 N N . ASP A 1 405 ? -5.527 31.719 4.902 1 87.31 405 ASP A N 1
ATOM 3256 C CA . ASP A 1 405 ? -6.543 32.281 4.02 1 87.31 405 ASP A CA 1
ATOM 3257 C C . ASP A 1 405 ? -7.508 31.203 3.531 1 87.31 405 ASP A C 1
ATOM 3259 O O . ASP A 1 405 ? -8.719 31.422 3.473 1 87.31 405 ASP A O 1
ATOM 3263 N N . ALA A 1 406 ? -6.977 30.078 3.164 1 90 406 ALA A N 1
ATOM 3264 C CA . ALA A 1 406 ? -7.809 28.984 2.691 1 90 406 ALA A CA 1
ATOM 3265 C C . ALA A 1 406 ? -8.703 28.453 3.811 1 90 406 ALA A C 1
ATOM 3267 O O . ALA A 1 406 ? -9.852 28.078 3.568 1 90 406 ALA A O 1
ATOM 3268 N N . GLU A 1 407 ? -8.141 28.375 4.953 1 93.06 407 GLU A N 1
ATOM 3269 C CA . GLU A 1 407 ? -8.914 27.953 6.117 1 93.06 407 GLU A CA 1
ATOM 3270 C C . GLU A 1 407 ? -10.078 28.906 6.375 1 93.06 407 GLU A C 1
ATOM 3272 O O . GLU A 1 407 ? -11.211 28.469 6.59 1 93.06 407 GLU A O 1
ATOM 3277 N N . ALA A 1 408 ? -9.766 30.203 6.355 1 94.12 408 ALA A N 1
ATOM 3278 C CA . ALA A 1 408 ? -10.805 31.219 6.547 1 94.12 408 ALA A CA 1
ATOM 3279 C C . ALA A 1 408 ? -11.898 31.078 5.488 1 94.12 408 ALA A C 1
ATOM 3281 O O . ALA A 1 408 ? -13.086 31.172 5.797 1 94.12 408 ALA A O 1
ATOM 3282 N N . ASN A 1 409 ? -11.477 30.844 4.324 1 95.38 409 ASN A N 1
ATOM 3283 C CA . ASN A 1 409 ? -12.414 30.672 3.223 1 95.38 409 ASN A CA 1
ATOM 3284 C C . ASN A 1 409 ? -13.344 29.484 3.461 1 95.38 409 ASN A C 1
ATOM 3286 O O . ASN A 1 409 ? -14.555 29.578 3.223 1 95.38 409 ASN A O 1
ATOM 3290 N N . VAL A 1 410 ? -12.844 28.406 3.879 1 96.69 410 VAL A N 1
ATOM 3291 C CA . VAL A 1 410 ? -13.617 27.203 4.125 1 96.69 410 VAL A CA 1
ATOM 3292 C C . VAL A 1 410 ? -14.672 27.469 5.195 1 96.69 410 VAL A C 1
ATOM 3294 O O . VAL A 1 410 ? -15.852 27.141 5.008 1 96.69 410 VAL A O 1
ATOM 3297 N N . TYR A 1 411 ? -14.328 28.047 6.305 1 97.5 411 TYR A N 1
ATOM 3298 C CA . TYR A 1 411 ? -15.266 28.297 7.398 1 97.5 411 TYR A CA 1
ATOM 3299 C C . TYR A 1 411 ? -16.297 29.344 7.008 1 97.5 411 TYR A C 1
ATOM 3301 O O . TYR A 1 411 ? -17.469 29.25 7.414 1 97.5 411 TYR A O 1
ATOM 3309 N N . ASP A 1 412 ? -15.852 30.297 6.188 1 97.69 412 ASP A N 1
ATOM 3310 C CA . ASP A 1 412 ? -16.812 31.266 5.672 1 97.69 412 ASP A CA 1
ATOM 3311 C C . ASP A 1 412 ? -17.859 30.594 4.793 1 97.69 412 ASP A C 1
ATOM 3313 O O . ASP A 1 412 ? -19.047 30.938 4.852 1 97.69 412 ASP A O 1
ATOM 3317 N N . LEU A 1 413 ? -17.406 29.719 3.996 1 97.94 413 LEU A N 1
ATOM 3318 C CA . LEU A 1 413 ? -18.312 28.984 3.125 1 97.94 413 LEU A CA 1
ATOM 3319 C C . LEU A 1 413 ? -19.281 28.141 3.941 1 97.94 413 LEU A C 1
ATOM 3321 O O . LEU A 1 413 ? -20.453 28.031 3.613 1 97.94 413 LEU A O 1
ATOM 3325 N N . LEU A 1 414 ? -18.797 27.484 4.977 1 98 414 LEU A N 1
ATOM 3326 C CA . LEU A 1 414 ? -19.656 26.688 5.844 1 98 414 LEU A CA 1
ATOM 3327 C C . LEU A 1 414 ? -20.766 27.547 6.438 1 98 414 LEU A C 1
ATOM 3329 O O . LEU A 1 414 ? -21.922 27.141 6.477 1 98 414 LEU A O 1
ATOM 3333 N N . LYS A 1 415 ? -20.406 28.766 6.855 1 97.25 415 LYS A N 1
ATOM 3334 C CA . LYS A 1 415 ? -21.391 29.703 7.406 1 97.25 415 LYS A CA 1
ATOM 3335 C C . LYS A 1 415 ? -22.391 30.125 6.348 1 97.25 415 LYS A C 1
ATOM 3337 O O . LYS A 1 415 ? -23.594 30.172 6.613 1 97.25 415 LYS A O 1
ATOM 3342 N N . LYS A 1 416 ? -21.844 30.391 5.223 1 97.19 416 LYS A N 1
ATOM 3343 C CA . LYS A 1 416 ? -22.703 30.828 4.117 1 97.19 416 LYS A CA 1
ATOM 3344 C C . LYS A 1 416 ? -23.719 29.75 3.748 1 97.19 416 LYS A C 1
ATOM 3346 O O . LYS A 1 416 ? -24.844 30.062 3.389 1 97.19 416 LYS A O 1
ATOM 3351 N N . TYR A 1 417 ? -23.328 28.531 3.803 1 97.25 417 TYR A N 1
ATOM 3352 C CA . TYR A 1 417 ? -24.203 27.406 3.439 1 97.25 417 TYR A CA 1
ATOM 3353 C C . TYR A 1 417 ? -25.094 27.016 4.602 1 97.25 417 TYR A C 1
ATOM 3355 O O . TYR A 1 417 ? -25.922 26.109 4.48 1 97.25 417 TYR A O 1
ATOM 3363 N N . GLY A 1 418 ? -24.906 27.609 5.762 1 96.81 418 GLY A N 1
ATOM 3364 C CA . GLY A 1 418 ? -25.766 27.359 6.918 1 96.81 418 GLY A CA 1
ATOM 3365 C C . GLY A 1 418 ? -25.438 26.078 7.641 1 96.81 418 GLY A C 1
ATOM 3366 O O . GLY A 1 418 ? -26.312 25.453 8.242 1 96.81 418 GLY A O 1
ATOM 3367 N N . ILE A 1 419 ? -24.234 25.609 7.562 1 97.5 419 ILE A N 1
ATOM 3368 C CA . ILE A 1 419 ? -23.797 24.359 8.18 1 97.5 419 ILE A CA 1
ATOM 3369 C C . ILE A 1 419 ? -23.234 24.641 9.57 1 97.5 419 ILE A C 1
ATOM 3371 O O . ILE A 1 419 ? -22.391 25.531 9.742 1 97.5 419 ILE A O 1
ATOM 3375 N N . THR A 1 420 ? -23.766 23.953 10.578 1 97.38 420 THR A N 1
ATOM 3376 C CA . THR A 1 420 ? -23.188 24.016 11.914 1 97.38 420 THR A CA 1
ATOM 3377 C C . THR A 1 420 ? -22.062 22.984 12.055 1 97.38 420 THR A C 1
ATOM 3379 O O . THR A 1 420 ? -22.172 21.859 11.562 1 97.38 420 THR A O 1
ATOM 3382 N N . TYR A 1 421 ? -20.984 23.406 12.711 1 97.81 421 TYR A N 1
ATOM 3383 C CA . TYR A 1 421 ? -19.844 22.5 12.68 1 97.81 421 TYR A CA 1
ATOM 3384 C C . TYR A 1 421 ? -19.188 22.391 14.062 1 97.81 421 TYR A C 1
ATOM 3386 O O . TYR A 1 421 ? -19.266 23.328 14.859 1 97.81 421 TYR A O 1
ATOM 3394 N N . VAL A 1 422 ? -18.719 21.234 14.32 1 97.56 422 VAL A N 1
ATOM 3395 C CA . VAL A 1 422 ? -17.797 20.922 15.414 1 97.56 422 VAL A CA 1
ATOM 3396 C C . VAL A 1 422 ? -16.438 20.531 14.844 1 97.56 422 VAL A C 1
ATOM 3398 O O . VAL A 1 422 ? -16.328 19.594 14.055 1 97.56 422 VAL A O 1
ATOM 3401 N N . SER A 1 423 ? -15.438 21.266 15.156 1 97.12 423 SER A N 1
ATOM 3402 C CA . SER A 1 423 ? -14.141 21.016 14.539 1 97.12 423 SER A CA 1
ATOM 3403 C C . SER A 1 423 ? -13.039 20.922 15.594 1 97.12 423 SER A C 1
ATOM 3405 O O . SER A 1 423 ? -13.172 21.484 16.688 1 97.12 423 SER A O 1
ATOM 3407 N N . THR A 1 424 ? -12.055 20.125 15.281 1 95.06 424 THR A N 1
ATOM 3408 C CA . THR A 1 424 ? -10.844 20.062 16.094 1 95.06 424 THR A CA 1
ATOM 3409 C C . THR A 1 424 ? -9.695 20.781 15.398 1 95.06 424 THR A C 1
ATOM 3411 O O . THR A 1 424 ? -9.664 20.891 14.172 1 95.06 424 THR A O 1
ATOM 3414 N N . GLY A 1 425 ? -8.789 21.391 16.156 1 88.38 425 GLY A N 1
ATOM 3415 C CA . GLY A 1 425 ? -7.625 22.062 15.594 1 88.38 425 GLY A CA 1
ATOM 3416 C C . GLY A 1 425 ? -6.684 22.609 16.641 1 88.38 425 GLY A C 1
ATOM 3417 O O . GLY A 1 425 ? -7 22.609 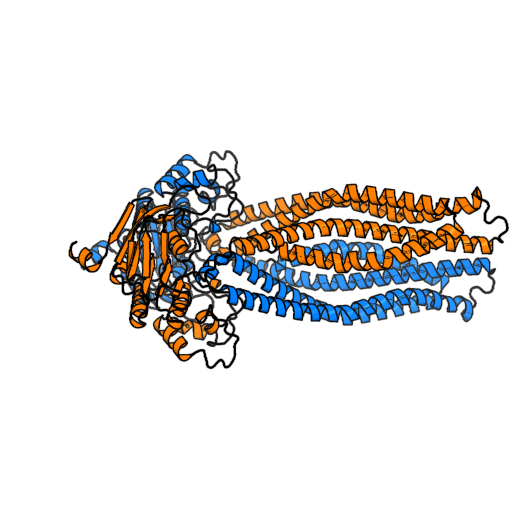17.828 1 88.38 425 GLY A O 1
ATOM 3418 N N . HIS A 1 426 ? -5.57 23.109 16.125 1 80.5 426 HIS A N 1
ATOM 3419 C CA . HIS A 1 426 ? -4.547 23.656 17.016 1 80.5 426 HIS A CA 1
ATOM 3420 C C . HIS A 1 426 ? -4.293 25.141 16.719 1 80.5 426 HIS A C 1
ATOM 3422 O O . HIS A 1 426 ? -3.701 25.844 17.531 1 80.5 426 HIS A O 1
ATOM 3428 N N . ARG A 1 427 ? -4.805 25.562 15.648 1 81.06 427 ARG A N 1
ATOM 3429 C CA . ARG A 1 427 ? -4.488 26.922 15.227 1 81.06 427 ARG A CA 1
ATOM 3430 C C . ARG A 1 427 ? -5.363 27.938 15.945 1 81.06 427 ARG A C 1
ATOM 3432 O O . ARG A 1 427 ? -6.586 27.797 16 1 81.06 427 ARG A O 1
ATOM 3439 N N . PRO A 1 428 ? -4.758 28.969 16.422 1 84.56 428 PRO A N 1
ATOM 3440 C CA . PRO A 1 428 ? -5.539 30 17.109 1 84.56 428 PRO A CA 1
ATOM 3441 C C . PRO A 1 428 ? -6.516 30.719 16.172 1 84.56 428 PRO A C 1
ATOM 3443 O O . PRO A 1 428 ? -7.547 31.219 16.625 1 84.56 428 PRO A O 1
ATOM 3446 N N . THR A 1 429 ? -6.215 30.75 14.898 1 86.25 429 THR A N 1
ATOM 3447 C CA . THR A 1 429 ? -7.059 31.453 13.938 1 86.25 429 THR A CA 1
ATOM 3448 C C . THR A 1 429 ? -8.453 30.828 13.891 1 86.25 429 THR A C 1
ATOM 3450 O O . THR A 1 429 ? -9.414 31.484 13.477 1 86.25 429 THR A O 1
ATOM 3453 N N . LEU A 1 430 ? -8.609 29.672 14.375 1 91.75 430 LEU A N 1
ATOM 3454 C CA . LEU A 1 430 ? -9.875 28.953 14.312 1 91.75 430 LEU A CA 1
ATOM 3455 C C . LEU A 1 430 ? -10.883 29.516 15.305 1 91.75 430 LEU A C 1
ATOM 3457 O O . LEU A 1 430 ? -12.094 29.359 15.133 1 91.75 430 LEU A O 1
ATOM 3461 N N . ARG A 1 431 ? -10.383 30.188 16.25 1 92.81 431 ARG A N 1
ATOM 3462 C CA . ARG A 1 431 ? -11.227 30.688 17.328 1 92.81 431 ARG A CA 1
ATOM 3463 C C . ARG A 1 431 ? -12.227 31.719 16.797 1 92.81 431 ARG A C 1
ATOM 3465 O O . ARG A 1 431 ? -13.367 31.781 17.266 1 92.81 431 ARG A O 1
ATOM 3472 N N . SER A 1 432 ? -11.82 32.438 15.789 1 93.12 432 SER A N 1
ATOM 3473 C CA . SER A 1 432 ? -12.672 33.5 15.25 1 93.12 432 SER A CA 1
ATOM 3474 C C . SER A 1 432 ? -13.867 32.938 14.5 1 93.12 432 SER A C 1
ATOM 3476 O O . SER A 1 432 ? -14.852 33.625 14.25 1 93.12 432 SER A O 1
ATOM 3478 N N . PHE A 1 433 ? -13.867 31.656 14.273 1 95.88 433 PHE A N 1
ATOM 3479 C CA . PHE A 1 433 ? -14.922 31.062 13.461 1 95.88 433 PHE A CA 1
ATOM 3480 C C . PHE A 1 433 ? -15.844 30.203 14.32 1 95.88 433 PHE A C 1
ATOM 3482 O O . PHE A 1 433 ? -16.734 29.531 13.805 1 95.88 433 PHE A O 1
ATOM 3489 N N . HIS A 1 434 ? -15.633 30.219 15.609 1 97.19 434 HIS A N 1
ATOM 3490 C CA . HIS A 1 434 ? -16.406 29.344 16.469 1 97.19 434 HIS A CA 1
ATOM 3491 C C . HIS A 1 434 ? -17.047 30.125 17.609 1 97.19 434 HIS A C 1
ATOM 3493 O O . HIS A 1 434 ? -16.531 31.141 18.047 1 97.19 434 HIS A O 1
ATOM 3499 N N . ASN A 1 435 ? -18.188 29.609 18.156 1 96.62 435 ASN A N 1
ATOM 3500 C CA . ASN A 1 435 ? -18.891 30.203 19.281 1 96.62 435 ASN A CA 1
ATOM 3501 C C . ASN A 1 435 ? -18.359 29.703 20.609 1 96.62 435 ASN A C 1
ATOM 3503 O O . ASN A 1 435 ? -18.203 30.484 21.547 1 96.62 435 ASN A O 1
ATOM 3507 N N . MET A 1 436 ? -18.141 28.391 20.625 1 96.94 436 MET A N 1
ATOM 3508 C CA . MET A 1 436 ? -17.703 27.719 21.859 1 96.94 436 MET A CA 1
ATOM 3509 C C . MET A 1 436 ? -16.344 27.078 21.656 1 96.94 436 MET A C 1
ATOM 3511 O O . MET A 1 436 ? -15.93 26.812 20.516 1 96.94 436 MET A O 1
ATOM 3515 N N . GLU A 1 437 ? -15.68 26.844 22.781 1 96.81 437 GLU A N 1
ATOM 3516 C CA . GLU A 1 437 ? -14.375 26.172 22.75 1 96.81 437 GLU A CA 1
ATOM 3517 C C . GLU A 1 437 ? -14.227 25.188 23.891 1 96.81 437 GLU A C 1
ATOM 3519 O O . GLU A 1 437 ? -14.492 25.531 25.047 1 96.81 437 GLU A O 1
ATOM 3524 N N . LEU A 1 438 ? -13.938 24 23.562 1 96.75 438 LEU A N 1
ATOM 3525 C CA . LEU A 1 438 ? -13.562 22.984 24.531 1 96.75 438 LEU A CA 1
ATOM 3526 C C . LEU A 1 438 ? -12.055 22.766 24.531 1 96.75 438 LEU A C 1
ATOM 3528 O O . LEU A 1 438 ? -11.5 22.25 23.562 1 96.75 438 LEU A O 1
ATOM 3532 N N . ARG A 1 439 ? -11.438 23.109 25.625 1 94.75 439 ARG A N 1
ATOM 3533 C CA . ARG A 1 439 ? -9.992 22.922 25.75 1 94.75 439 ARG A CA 1
ATOM 3534 C C . ARG A 1 439 ? -9.68 21.656 26.547 1 94.75 439 ARG A C 1
ATOM 3536 O O . ARG A 1 439 ? -10 21.562 27.734 1 94.75 439 ARG A O 1
ATOM 3543 N N . LEU A 1 440 ? -9.039 20.75 25.859 1 93.38 440 LEU A N 1
ATOM 3544 C CA . LEU A 1 440 ? -8.625 19.516 26.516 1 93.38 440 LEU A CA 1
ATOM 3545 C C . LEU A 1 440 ? -7.164 19.594 26.953 1 93.38 440 LEU A C 1
ATOM 3547 O O . LEU A 1 440 ? -6.297 20 26.188 1 93.38 440 LEU A O 1
ATOM 3551 N N . GLN A 1 441 ? -6.875 19.297 28.172 1 87.81 441 GLN A N 1
ATOM 3552 C CA . GLN A 1 441 ? -5.52 19.344 28.703 1 87.81 441 GLN A CA 1
ATOM 3553 C C . GLN A 1 441 ? -5.09 17.984 29.25 1 87.81 441 GLN A C 1
ATOM 3555 O O . GLN A 1 441 ? -4.066 17.875 29.938 1 87.81 441 GLN A O 1
ATOM 3560 N N . GLY A 1 442 ? -5.805 16.922 29.078 1 85 442 GLY A N 1
ATOM 3561 C CA . GLY A 1 442 ? -5.457 15.57 29.5 1 85 442 GLY A CA 1
ATOM 3562 C C . GLY A 1 442 ? -6.238 15.109 30.719 1 85 442 GLY A C 1
ATOM 3563 O O . GLY A 1 442 ? -6.523 15.898 31.625 1 85 442 GLY A O 1
ATOM 3564 N N . LYS A 1 443 ? -6.543 13.914 30.688 1 88.69 443 LYS A N 1
ATOM 3565 C CA . LYS A 1 443 ? -7.246 13.258 31.781 1 88.69 443 LYS A CA 1
ATOM 3566 C C . LYS A 1 443 ? -8.438 14.086 32.25 1 88.69 443 LYS A C 1
ATOM 3568 O O . LYS A 1 443 ? -9.305 14.445 31.438 1 88.69 443 LYS A O 1
ATOM 3573 N N . ASN A 1 444 ? -8.375 14.57 33.531 1 84.75 444 ASN A N 1
ATOM 3574 C CA . ASN A 1 444 ? -9.547 15.258 34.062 1 84.75 444 ASN A CA 1
ATOM 3575 C C . ASN A 1 444 ? -9.43 16.766 33.906 1 84.75 444 ASN A C 1
ATOM 3577 O O . ASN A 1 444 ? -10.258 17.516 34.438 1 84.75 444 ASN A O 1
ATOM 3581 N N . GLU A 1 445 ? -8.516 17.172 33.156 1 91.38 445 GLU A N 1
ATOM 3582 C CA . GLU A 1 445 ? -8.312 18.609 32.969 1 91.38 445 GLU A CA 1
ATOM 3583 C C . GLU A 1 445 ? -8.867 19.078 31.625 1 91.38 445 GLU A C 1
ATOM 3585 O O . GLU A 1 445 ? -8.219 18.922 30.594 1 91.38 445 GLU A O 1
ATOM 3590 N N . TRP A 1 446 ? -10.125 19.609 31.703 1 94.06 446 TRP A N 1
ATOM 3591 C CA . TRP A 1 446 ? -10.75 20.203 30.516 1 94.06 446 TRP A CA 1
ATOM 3592 C C . TRP A 1 446 ? -11.539 21.453 30.906 1 94.06 446 TRP A C 1
ATOM 3594 O O . TRP A 1 446 ? -11.969 21.594 32.062 1 94.06 446 TRP A O 1
ATOM 3604 N N . LYS A 1 447 ? -11.602 22.391 30.016 1 94.12 447 LYS A N 1
ATOM 3605 C CA . LYS A 1 447 ? -12.305 23.641 30.234 1 94.12 447 LYS A CA 1
ATOM 3606 C C . LYS A 1 447 ? -13.227 23.984 29.062 1 94.12 447 LYS A C 1
ATOM 3608 O O . LYS A 1 447 ? -12.828 23.844 27.906 1 94.12 447 LYS A O 1
ATOM 3613 N N . LEU A 1 448 ? -14.453 24.328 29.406 1 94.5 448 LEU A N 1
ATOM 3614 C CA . LEU A 1 448 ? -15.414 24.734 28.375 1 94.5 448 LEU A CA 1
ATOM 3615 C C . LEU A 1 448 ? -15.625 26.234 28.391 1 94.5 448 LEU A C 1
ATOM 3617 O O . LEU A 1 448 ? -15.977 26.812 29.422 1 94.5 448 LEU A O 1
ATOM 3621 N N . ILE A 1 449 ? -15.289 26.828 27.281 1 94.5 449 ILE A N 1
ATOM 3622 C CA . ILE A 1 449 ? -15.57 28.25 27.078 1 94.5 449 ILE A CA 1
ATOM 3623 C C . ILE A 1 449 ? -16.859 28.406 26.266 1 94.5 449 ILE A C 1
ATOM 3625 O O . ILE A 1 449 ? -16.891 28.094 25.078 1 94.5 449 ILE A O 1
ATOM 3629 N N . GLU A 1 450 ? -17.875 28.922 26.781 1 92.12 450 GLU A N 1
ATOM 3630 C CA . GLU A 1 450 ? -19.203 28.969 26.172 1 92.12 450 GLU A CA 1
ATOM 3631 C C . GLU A 1 450 ? -19.281 30.078 25.125 1 92.12 450 GLU A C 1
ATOM 3633 O O . GLU A 1 450 ? -20.062 29.984 24.172 1 92.12 450 GLU A O 1
ATOM 3638 N N . ASN A 1 451 ? -18.516 31.188 25.328 1 91.62 451 ASN A N 1
ATOM 3639 C CA . ASN A 1 451 ? -18.484 32.281 24.375 1 91.62 451 ASN A CA 1
ATOM 3640 C C . ASN A 1 451 ? -17.062 32.781 24.141 1 91.62 451 ASN A C 1
ATOM 3642 O O . ASN A 1 451 ? -16.531 33.562 24.938 1 91.62 451 ASN A O 1
ATOM 3646 N N . ILE A 1 452 ? -16.562 32.438 22.984 1 90.25 452 ILE A N 1
ATOM 3647 C CA . ILE A 1 452 ? -15.172 32.781 22.672 1 90.25 452 ILE A CA 1
ATOM 3648 C C . ILE A 1 452 ? -15.008 34.281 22.547 1 90.25 452 ILE A C 1
ATOM 3650 O O . ILE A 1 452 ? -14 34.844 23 1 90.25 452 ILE A O 1
ATOM 3654 N N . GLU A 1 453 ? -15.938 35 21.938 1 83.81 453 GLU A N 1
ATOM 3655 C CA . GLU A 1 453 ? -15.859 36.438 21.734 1 83.81 453 GLU A CA 1
ATOM 3656 C C . GLU A 1 453 ? -15.773 37.188 23.062 1 83.81 453 GLU A C 1
ATOM 3658 O O . GLU A 1 453 ? -14.992 38.125 23.203 1 83.81 453 GLU A O 1
ATOM 3663 N N . GLU A 1 454 ? -16.562 36.719 23.984 1 75.94 454 GLU A N 1
ATOM 3664 C CA . GLU A 1 454 ? -16.578 37.375 25.297 1 75.94 454 GLU A CA 1
ATOM 3665 C C . GLU A 1 454 ? -15.266 37.156 26.031 1 75.94 454 GLU A C 1
ATOM 3667 O O . GLU A 1 454 ? -14.773 38.062 26.703 1 75.94 454 GLU A O 1
ATOM 3672 N N . GLU A 1 455 ? -14.703 36.094 25.797 1 73.62 455 GLU A N 1
ATOM 3673 C CA . GLU A 1 455 ? -13.445 35.781 26.484 1 73.62 455 GLU A CA 1
ATOM 3674 C C . GLU A 1 455 ? -12.281 36.562 25.859 1 73.62 455 GLU A C 1
ATOM 3676 O O . GLU A 1 455 ? -11.383 37 26.562 1 73.62 455 GLU A O 1
ATOM 3681 N N . SER A 1 456 ? -12.289 36.625 24.609 1 69.75 456 SER A N 1
ATOM 3682 C CA . SER A 1 456 ? -11.227 37.344 23.906 1 69.75 456 SER A CA 1
ATOM 3683 C C . SER A 1 456 ? -11.242 38.812 24.266 1 69.75 456 SER A C 1
ATOM 3685 O O . SER A 1 456 ? -10.188 39.469 24.328 1 69.75 456 SER A O 1
ATOM 3687 N N . GLU A 1 457 ? -12.43 39.375 24.469 1 56.03 457 GLU A N 1
ATOM 3688 C CA . GLU A 1 457 ? -12.562 40.781 24.891 1 56.03 457 GLU A CA 1
ATOM 3689 C C . GLU A 1 457 ? -12.07 40.969 26.312 1 56.03 457 GLU A C 1
ATOM 3691 O O . GLU A 1 457 ? -11.539 42.031 26.656 1 56.03 457 GLU A O 1
ATOM 3696 N N . LYS A 1 458 ? -12.086 40 27.094 1 57.09 458 LYS A N 1
ATOM 3697 C CA . LYS A 1 458 ? -11.625 40.125 28.484 1 57.09 458 LYS A CA 1
ATOM 3698 C C . LYS A 1 458 ? -10.102 40.062 28.547 1 57.09 458 LYS A C 1
ATOM 3700 O O . LYS A 1 458 ? -9.5 40.594 29.5 1 57.09 458 LYS A O 1
ATOM 3705 N N . LEU A 1 459 ? -9.523 39.5 27.578 1 48.59 459 LEU A N 1
ATOM 3706 C CA . LEU A 1 459 ? -8.062 39.5 27.594 1 48.59 459 LEU A CA 1
ATOM 3707 C C . LEU A 1 459 ? -7.52 40.75 26.922 1 48.59 459 LEU A C 1
ATOM 3709 O O . LEU A 1 459 ? -6.434 41.219 27.266 1 48.59 459 LEU A O 1
ATOM 3713 N N . ASP B 1 1 ? 6.352 -2.896 -9.953 1 60.16 1 ASP B N 1
ATOM 3714 C CA . ASP B 1 1 ? 7.316 -3.639 -9.156 1 60.16 1 ASP B CA 1
ATOM 3715 C C . ASP B 1 1 ? 6.855 -5.074 -8.93 1 60.16 1 ASP B C 1
ATOM 3717 O O . ASP B 1 1 ? 7.602 -6.023 -9.188 1 60.16 1 ASP B O 1
ATOM 3721 N N . GLN B 1 2 ? 5.648 -5.062 -8.484 1 57.66 2 GLN B N 1
ATOM 3722 C CA . GLN B 1 2 ? 5.156 -6.422 -8.281 1 57.66 2 GLN B CA 1
ATOM 3723 C C . GLN B 1 2 ? 5.145 -7.203 -9.594 1 57.66 2 GLN B C 1
ATOM 3725 O O . GLN B 1 2 ? 5.512 -8.383 -9.617 1 57.66 2 GLN B O 1
ATOM 3730 N N . ARG B 1 3 ? 4.898 -6.41 -10.547 1 62.41 3 ARG B N 1
ATOM 3731 C CA . ARG B 1 3 ? 4.84 -7.043 -11.859 1 62.41 3 ARG B CA 1
ATOM 3732 C C . ARG B 1 3 ? 6.219 -7.527 -12.297 1 62.41 3 ARG B C 1
ATOM 3734 O O . ARG B 1 3 ? 6.355 -8.625 -12.844 1 62.41 3 ARG B O 1
ATOM 3741 N N . ILE B 1 4 ? 7.254 -6.805 -11.875 1 70.81 4 ILE B N 1
ATOM 3742 C CA . ILE B 1 4 ? 8.602 -7.156 -12.305 1 70.81 4 ILE B CA 1
ATOM 3743 C C . ILE B 1 4 ? 9.086 -8.391 -11.539 1 70.81 4 ILE B C 1
ATOM 3745 O O . ILE B 1 4 ? 9.688 -9.289 -12.125 1 70.81 4 ILE B O 1
ATOM 3749 N N . THR B 1 5 ? 8.789 -8.32 -10.273 1 67.69 5 THR B N 1
ATOM 3750 C CA . THR B 1 5 ? 9.195 -9.461 -9.461 1 67.69 5 THR B CA 1
ATOM 3751 C C . THR B 1 5 ? 8.484 -10.734 -9.914 1 67.69 5 THR B C 1
ATOM 3753 O O . THR B 1 5 ? 9.086 -11.805 -9.984 1 67.69 5 THR B O 1
ATOM 3756 N N . GLN B 1 6 ? 7.238 -10.508 -10.18 1 67.62 6 GLN B N 1
ATOM 3757 C CA . GLN B 1 6 ? 6.461 -11.648 -10.648 1 67.62 6 GLN B CA 1
ATOM 3758 C C . GLN B 1 6 ? 6.949 -12.125 -12.016 1 67.62 6 GLN B C 1
ATOM 3760 O O . GLN B 1 6 ? 7.035 -13.328 -12.258 1 67.62 6 GLN B O 1
ATOM 3765 N N . ASP B 1 7 ? 7.277 -11.148 -12.859 1 71.5 7 ASP B N 1
ATOM 3766 C CA . ASP B 1 7 ? 7.789 -11.492 -14.188 1 71.5 7 ASP B CA 1
ATOM 3767 C C . ASP B 1 7 ? 9.125 -12.227 -14.086 1 71.5 7 ASP B C 1
ATOM 3769 O O . ASP B 1 7 ? 9.367 -13.195 -14.805 1 71.5 7 ASP B O 1
ATOM 3773 N N . ALA B 1 8 ? 9.984 -11.734 -13.18 1 76.75 8 ALA B N 1
ATOM 3774 C CA . ALA B 1 8 ? 11.281 -12.375 -12.992 1 76.75 8 ALA B CA 1
ATOM 3775 C C . ALA B 1 8 ? 11.125 -13.797 -12.461 1 76.75 8 ALA B C 1
ATOM 3777 O O . ALA B 1 8 ? 11.812 -14.719 -12.906 1 76.75 8 ALA B O 1
ATOM 3778 N N . GLU B 1 9 ? 10.25 -13.914 -11.555 1 74.19 9 GLU B N 1
ATOM 3779 C CA . GLU B 1 9 ? 10 -15.234 -10.984 1 74.19 9 GLU B CA 1
ATOM 3780 C C . GLU B 1 9 ? 9.445 -16.203 -12.023 1 74.19 9 GLU B C 1
ATOM 3782 O O . GLU B 1 9 ? 9.875 -17.344 -12.109 1 74.19 9 GLU B O 1
ATOM 3787 N N . ARG B 1 10 ? 8.5 -15.742 -12.734 1 73.06 10 ARG B N 1
ATOM 3788 C CA . ARG B 1 10 ? 7.891 -16.578 -13.766 1 73.06 10 ARG B CA 1
ATOM 3789 C C . ARG B 1 10 ? 8.906 -16.938 -14.844 1 73.06 10 ARG B C 1
ATOM 3791 O O . ARG B 1 10 ? 8.922 -18.062 -15.344 1 73.06 10 ARG B O 1
ATOM 3798 N N . MET B 1 11 ? 9.742 -15.961 -15.195 1 78.62 11 MET B N 1
ATOM 3799 C CA . MET B 1 11 ? 10.781 -16.203 -16.188 1 78.62 11 MET B CA 1
ATOM 3800 C C . MET B 1 11 ? 11.75 -17.281 -15.703 1 78.62 11 MET B C 1
ATOM 3802 O O . MET B 1 11 ? 12.039 -18.234 -16.438 1 78.62 11 MET B O 1
ATOM 3806 N N . CYS B 1 12 ? 12.227 -17.125 -14.453 1 78.62 12 CYS B N 1
ATOM 3807 C CA . CYS B 1 12 ? 13.195 -18.062 -13.898 1 78.62 12 CYS B CA 1
ATOM 3808 C C . CYS B 1 12 ? 12.586 -19.453 -13.727 1 78.62 12 CYS B C 1
ATOM 3810 O O . CYS B 1 12 ? 13.227 -20.469 -14.023 1 78.62 12 CYS B O 1
ATOM 3812 N N . SER B 1 13 ? 11.359 -19.453 -13.305 1 76.69 13 SER B N 1
ATOM 3813 C CA . SER B 1 13 ? 10.68 -20.734 -13.117 1 76.69 13 SER B CA 1
ATOM 3814 C C . SER B 1 13 ? 10.43 -21.422 -14.445 1 76.69 13 SER B C 1
ATOM 3816 O O . SER B 1 13 ? 10.641 -22.641 -14.578 1 76.69 13 SER B O 1
ATOM 3818 N N . THR B 1 14 ? 9.953 -20.641 -15.406 1 75.75 14 THR B N 1
ATOM 3819 C CA . THR B 1 14 ? 9.695 -21.203 -16.734 1 75.75 14 THR B CA 1
ATOM 3820 C C . THR B 1 14 ? 10.992 -21.703 -17.359 1 75.75 14 THR B C 1
ATOM 3822 O O . THR B 1 14 ? 11.016 -22.766 -17.984 1 75.75 14 THR B O 1
ATOM 3825 N N . LEU B 1 15 ? 12.039 -20.969 -17.141 1 79.31 15 LEU B N 1
ATOM 3826 C CA . LEU B 1 15 ? 13.336 -21.344 -17.688 1 79.31 15 LEU B CA 1
ATOM 3827 C C . LEU B 1 15 ? 13.859 -22.625 -17.031 1 79.31 15 LEU B C 1
ATOM 3829 O O . LEU B 1 15 ? 14.273 -23.562 -17.719 1 79.31 15 LEU B O 1
ATOM 3833 N N . ALA B 1 16 ? 13.773 -22.641 -15.734 1 76 16 ALA B N 1
ATOM 3834 C CA . ALA B 1 16 ? 14.383 -23.734 -14.977 1 76 16 ALA B CA 1
ATOM 3835 C C . ALA B 1 16 ? 13.531 -25 -15.047 1 76 16 ALA B C 1
ATOM 3837 O O . ALA B 1 16 ? 14.055 -26.109 -15.164 1 76 16 ALA B O 1
ATOM 3838 N N . LYS B 1 17 ? 12.164 -24.828 -15.039 1 74.25 17 LYS B N 1
ATOM 3839 C CA . LYS B 1 17 ? 11.297 -26 -14.914 1 74.25 17 LYS B CA 1
ATOM 3840 C C . LYS B 1 17 ? 10.797 -26.453 -16.281 1 74.25 17 LYS B C 1
ATOM 3842 O O . LYS B 1 17 ? 10.672 -27.656 -16.531 1 74.25 17 LYS B O 1
ATOM 3847 N N . ASN B 1 18 ? 10.578 -25.531 -17.141 1 74.62 18 ASN B N 1
ATOM 3848 C CA . ASN B 1 18 ? 9.859 -25.906 -18.359 1 74.62 18 ASN B CA 1
ATOM 3849 C C . ASN B 1 18 ? 10.781 -25.891 -19.562 1 74.62 18 ASN B C 1
ATOM 3851 O O . ASN B 1 18 ? 10.523 -26.594 -20.547 1 74.62 18 ASN B O 1
ATOM 3855 N N . ILE B 1 19 ? 11.914 -25.125 -19.531 1 77.94 19 ILE B N 1
ATOM 3856 C CA . ILE B 1 19 ? 12.695 -24.969 -20.75 1 77.94 19 ILE B CA 1
ATOM 3857 C C . ILE B 1 19 ? 13.984 -25.781 -20.656 1 77.94 19 ILE B C 1
ATOM 3859 O O . ILE B 1 19 ? 14.266 -26.625 -21.516 1 77.94 19 ILE B O 1
ATOM 3863 N N . PHE B 1 20 ? 14.727 -25.734 -19.594 1 79.31 20 PHE B N 1
ATOM 3864 C CA . PHE B 1 20 ? 16.047 -26.312 -19.484 1 79.31 20 PHE B CA 1
ATOM 3865 C C . PHE B 1 20 ? 15.977 -27.844 -19.578 1 79.31 20 PHE B C 1
ATOM 3867 O O . PHE B 1 20 ? 16.734 -28.453 -20.328 1 79.31 20 PHE B O 1
ATOM 3874 N N . PRO B 1 21 ? 15.047 -28.453 -18.828 1 75.5 21 PRO B N 1
ATOM 3875 C CA . PRO B 1 21 ? 15 -29.922 -18.922 1 75.5 21 PRO B CA 1
ATOM 3876 C C . PRO B 1 21 ? 14.641 -30.406 -20.328 1 75.5 21 PRO B C 1
ATOM 3878 O O . PRO B 1 21 ? 15.195 -31.406 -20.797 1 75.5 21 PRO B O 1
ATOM 3881 N N . TYR B 1 22 ? 13.797 -29.734 -21 1 75.12 22 TYR B N 1
ATOM 3882 C CA . TYR B 1 22 ? 13.328 -30.188 -22.297 1 75.12 22 TYR B CA 1
ATOM 3883 C C . TYR B 1 22 ? 14.383 -29.938 -23.375 1 75.12 22 TYR B C 1
ATOM 3885 O O . TYR B 1 22 ? 14.578 -30.766 -24.266 1 75.12 22 TYR B O 1
ATOM 3893 N N . ILE B 1 23 ? 15.102 -28.828 -23.203 1 76.81 23 ILE B N 1
ATOM 3894 C CA . ILE B 1 23 ? 16.109 -28.5 -24.203 1 76.81 23 ILE B CA 1
ATOM 3895 C C . ILE B 1 23 ? 17.297 -29.453 -24.094 1 76.81 23 ILE B C 1
ATOM 3897 O O . ILE B 1 23 ? 17.906 -29.828 -25.094 1 76.81 23 ILE B O 1
ATOM 3901 N N . LEU B 1 24 ? 17.562 -29.938 -22.938 1 76.94 24 LEU B N 1
ATOM 3902 C CA . LEU B 1 24 ? 18.734 -30.781 -22.703 1 76.94 24 LEU B CA 1
ATOM 3903 C C . LEU B 1 24 ? 18.438 -32.219 -23.094 1 76.94 24 LEU B C 1
ATOM 3905 O O . LEU B 1 24 ? 19.297 -32.906 -23.656 1 76.94 24 LEU B O 1
ATOM 3909 N N . ILE B 1 25 ? 17.219 -32.75 -22.859 1 76 25 ILE B N 1
ATOM 3910 C CA . ILE B 1 25 ? 16.922 -34.156 -23 1 76 25 ILE B CA 1
ATOM 3911 C C . ILE B 1 25 ? 16.234 -34.406 -24.344 1 76 25 ILE B C 1
ATOM 3913 O O . ILE B 1 25 ? 16.484 -35.438 -25 1 76 25 ILE B O 1
ATOM 3917 N N . SER B 1 26 ? 15.461 -33.469 -24.812 1 77.19 26 SER B N 1
ATOM 3918 C CA . SER B 1 26 ? 14.547 -33.719 -25.938 1 77.19 26 SER B CA 1
ATOM 3919 C C . SER B 1 26 ? 15.312 -33.969 -27.234 1 77.19 26 SER B C 1
ATOM 3921 O O . SER B 1 26 ? 14.977 -34.906 -27.984 1 77.19 26 SER B O 1
ATOM 3923 N N . PRO B 1 27 ? 16.391 -33.25 -27.484 1 77.5 27 PRO B N 1
ATOM 3924 C CA . PRO B 1 27 ? 17.062 -33.5 -28.75 1 77.5 27 PRO B CA 1
ATOM 3925 C C . PRO B 1 27 ? 17.656 -34.906 -28.828 1 77.5 27 PRO B C 1
ATOM 3927 O O . PRO B 1 27 ? 17.609 -35.562 -29.891 1 77.5 27 PRO B O 1
ATOM 3930 N N . GLY B 1 28 ? 18.219 -35.375 -27.75 1 79.06 28 GLY B N 1
ATOM 3931 C CA . GLY B 1 28 ? 18.766 -36.719 -27.719 1 79.06 28 GLY B CA 1
ATOM 3932 C C . GLY B 1 28 ? 17.703 -37.781 -27.891 1 79.06 28 GLY B C 1
ATOM 3933 O O . GLY B 1 28 ? 17.875 -38.75 -28.656 1 79.06 28 GLY B O 1
ATOM 3934 N N . VAL B 1 29 ? 16.578 -37.625 -27.266 1 80.44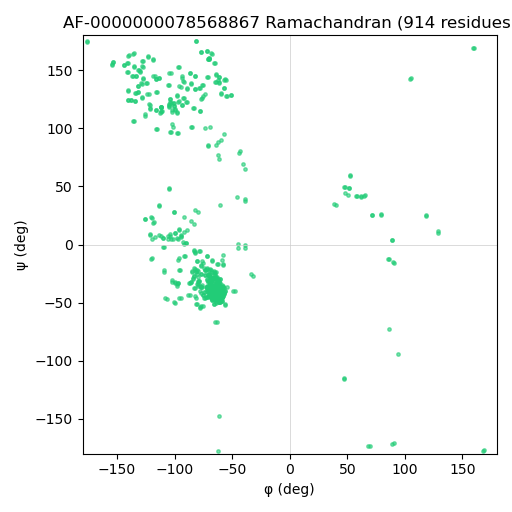 29 VAL B N 1
ATOM 3935 C CA . VAL B 1 29 ? 15.492 -38.594 -27.312 1 80.44 29 VAL B CA 1
ATOM 3936 C C . VAL B 1 29 ? 14.852 -38.594 -28.703 1 80.44 29 VAL B C 1
ATOM 3938 O O . VAL B 1 29 ? 14.562 -39.625 -29.281 1 80.44 29 VAL B O 1
ATOM 3941 N N . ILE B 1 30 ? 14.664 -37.406 -29.25 1 81.94 30 ILE B N 1
ATOM 3942 C CA . ILE B 1 30 ? 14.047 -37.281 -30.562 1 81.94 30 ILE B CA 1
ATOM 3943 C C . ILE B 1 30 ? 14.953 -37.906 -31.625 1 81.94 30 ILE B C 1
ATOM 3945 O O . ILE B 1 30 ? 14.477 -38.625 -32.5 1 81.94 30 ILE B O 1
ATOM 3949 N N . ALA B 1 31 ? 16.25 -37.688 -31.484 1 83.69 31 ALA B N 1
ATOM 3950 C CA . ALA B 1 31 ? 17.203 -38.25 -32.438 1 83.69 31 ALA B CA 1
ATOM 3951 C C . ALA B 1 31 ? 17.219 -39.781 -32.375 1 83.69 31 ALA B C 1
ATOM 3953 O O . ALA B 1 31 ? 17.203 -40.438 -33.406 1 83.69 31 ALA B O 1
ATOM 3954 N N . TRP B 1 32 ? 17.219 -40.281 -31.172 1 84.06 32 TRP B N 1
ATOM 3955 C CA . TRP B 1 32 ? 17.266 -41.719 -30.984 1 84.06 32 TRP B CA 1
ATOM 3956 C C . TRP B 1 32 ? 16.016 -42.375 -31.531 1 84.06 32 TRP B C 1
ATOM 3958 O O . TRP B 1 32 ? 16.109 -43.344 -32.281 1 84.06 32 TRP B O 1
ATOM 3968 N N . TYR B 1 33 ? 14.914 -41.875 -31.281 1 81.5 33 TYR B N 1
ATOM 3969 C CA . TYR B 1 33 ? 13.664 -42.531 -31.672 1 81.5 33 TYR B CA 1
ATOM 3970 C C . TYR B 1 33 ? 13.359 -42.25 -33.156 1 81.5 33 TYR B C 1
ATOM 3972 O O . TYR B 1 33 ? 12.648 -43.031 -33.781 1 81.5 33 TYR B O 1
ATOM 3980 N N . THR B 1 34 ? 13.859 -41.188 -33.656 1 83.5 34 THR B N 1
ATOM 3981 C CA . THR B 1 34 ? 13.773 -40.969 -35.094 1 83.5 34 THR B CA 1
ATOM 3982 C C . THR B 1 34 ? 14.57 -42.031 -35.844 1 83.5 34 THR B C 1
ATOM 3984 O O . THR B 1 34 ? 14.109 -42.562 -36.844 1 83.5 34 THR B O 1
ATOM 3987 N N . TYR B 1 35 ? 15.734 -42.312 -35.281 1 84.06 35 TYR B N 1
ATOM 3988 C CA . TYR B 1 35 ? 16.578 -43.344 -35.875 1 84.06 35 TYR B CA 1
ATOM 3989 C C . TYR B 1 35 ? 15.906 -44.719 -35.812 1 84.06 35 TYR B C 1
ATOM 3991 O O . TYR B 1 35 ? 15.906 -45.469 -36.812 1 84.06 35 TYR B O 1
ATOM 3999 N N . LYS B 1 36 ? 15.344 -45.031 -34.75 1 81.06 36 LYS B N 1
ATOM 4000 C CA . LYS B 1 36 ? 14.695 -46.344 -34.562 1 81.06 36 LYS B CA 1
ATOM 4001 C C . LYS B 1 36 ? 13.461 -46.438 -35.469 1 81.06 36 LYS B C 1
ATOM 4003 O O . LYS B 1 36 ? 13.156 -47.531 -36 1 81.06 36 LYS B O 1
ATOM 4008 N N . THR B 1 37 ? 12.742 -45.406 -35.594 1 78.75 37 THR B N 1
ATOM 4009 C CA . THR B 1 37 ? 11.57 -45.375 -36.469 1 78.75 37 THR B CA 1
ATOM 4010 C C . THR B 1 37 ? 11.977 -45.5 -37.906 1 78.75 37 THR B C 1
ATOM 4012 O O . THR B 1 37 ? 11.297 -46.188 -38.719 1 78.75 37 THR B O 1
ATOM 4015 N N . TRP B 1 38 ? 13.055 -44.875 -38.188 1 79.12 38 TRP B N 1
ATOM 4016 C CA . TRP B 1 38 ? 13.57 -44.969 -39.562 1 79.12 38 TRP B CA 1
ATOM 4017 C C . TRP B 1 38 ? 13.961 -46.406 -39.875 1 79.12 38 TRP B C 1
ATOM 4019 O O . TRP B 1 38 ? 13.703 -46.906 -41 1 79.12 38 TRP B O 1
ATOM 4029 N N . ALA B 1 39 ? 14.5 -47.125 -38.969 1 77.12 39 ALA B N 1
ATOM 4030 C CA . ALA B 1 39 ? 14.953 -48.5 -39.188 1 77.12 39 ALA B CA 1
ATOM 4031 C C . ALA B 1 39 ? 13.773 -49.469 -39.344 1 77.12 39 ALA B C 1
ATOM 4033 O O . ALA B 1 39 ? 13.875 -50.5 -40 1 77.12 39 ALA B O 1
ATOM 4034 N N . THR B 1 40 ? 12.711 -48.969 -38.719 1 72.56 40 THR B N 1
ATOM 4035 C CA . THR B 1 40 ? 11.594 -49.906 -38.719 1 72.56 40 THR B CA 1
ATOM 4036 C C . THR B 1 40 ? 10.57 -49.562 -39.781 1 72.56 40 THR B C 1
ATOM 4038 O O . THR B 1 40 ? 10.055 -50.438 -40.469 1 72.56 40 THR B O 1
ATOM 4041 N N . ALA B 1 41 ? 10.164 -48.25 -39.812 1 72.19 41 ALA B N 1
ATOM 4042 C CA . ALA B 1 41 ? 9.07 -47.844 -40.688 1 72.19 41 ALA B CA 1
ATOM 4043 C C . ALA B 1 41 ? 9.594 -47.062 -41.906 1 72.19 41 ALA B C 1
ATOM 4045 O O . ALA B 1 41 ? 8.82 -46.625 -42.75 1 72.19 41 ALA B O 1
ATOM 4046 N N . GLY B 1 42 ? 10.922 -46.938 -42.062 1 72.06 42 GLY B N 1
ATOM 4047 C CA . GLY B 1 42 ? 11.508 -46.25 -43.219 1 72.06 42 GLY B CA 1
ATOM 4048 C C . GLY B 1 42 ? 11.273 -44.75 -43.188 1 72.06 42 GLY B C 1
ATOM 4049 O O . GLY B 1 42 ? 10.805 -44.219 -42.188 1 72.06 42 GLY B O 1
ATOM 4050 N N . GLY B 1 43 ? 11.602 -44.062 -44.156 1 72.69 43 GLY B N 1
ATOM 4051 C CA . GLY B 1 43 ? 11.484 -42.625 -44.312 1 72.69 43 GLY B CA 1
ATOM 4052 C C . GLY B 1 43 ? 10.047 -42.125 -44.312 1 72.69 43 GLY B C 1
ATOM 4053 O O . GLY B 1 43 ? 9.766 -41.031 -43.812 1 72.69 43 GLY B O 1
ATOM 4054 N N . PHE B 1 44 ? 9.195 -43.031 -44.781 1 75 44 PHE B N 1
ATOM 4055 C CA . PHE B 1 44 ? 7.789 -42.656 -44.844 1 75 44 PHE B CA 1
ATOM 4056 C C . PHE B 1 44 ? 7.188 -42.594 -43.438 1 75 44 PHE B C 1
ATOM 4058 O O . PHE B 1 44 ? 6.406 -41.688 -43.156 1 75 44 PHE B O 1
ATOM 4065 N N . GLY B 1 45 ? 7.578 -43.469 -42.531 1 72.69 45 GLY B N 1
ATOM 4066 C CA . GLY B 1 45 ? 7.09 -43.438 -41.188 1 72.69 45 GLY B CA 1
ATOM 4067 C C . GLY B 1 45 ? 7.543 -42.188 -40.406 1 72.69 45 GLY B C 1
ATOM 4068 O O . GLY B 1 45 ? 6.742 -41.531 -39.75 1 72.69 45 GLY B O 1
ATOM 4069 N N . VAL B 1 46 ? 8.766 -41.844 -40.656 1 76.81 46 VAL B N 1
ATOM 4070 C CA . VAL B 1 46 ? 9.328 -40.688 -40 1 76.81 46 VAL B CA 1
ATOM 4071 C C . VAL B 1 46 ? 8.68 -39.406 -40.531 1 76.81 46 VAL B C 1
ATOM 4073 O O . VAL B 1 46 ? 8.352 -38.5 -39.781 1 76.81 46 VAL B O 1
ATOM 4076 N N . GLY B 1 47 ? 8.461 -39.375 -41.812 1 79.88 47 GLY B N 1
ATOM 4077 C CA . GLY B 1 47 ? 7.879 -38.188 -42.438 1 79.88 47 GLY B CA 1
ATOM 4078 C C . GLY B 1 47 ? 6.465 -37.906 -41.969 1 79.88 47 GLY B C 1
ATOM 4079 O O . GLY B 1 47 ? 6.117 -36.75 -41.719 1 79.88 47 GLY B O 1
ATOM 4080 N N . ILE B 1 48 ? 5.672 -38.938 -41.781 1 78.5 48 ILE B N 1
ATOM 4081 C CA . ILE B 1 48 ? 4.281 -38.781 -41.375 1 78.5 48 ILE B CA 1
ATOM 4082 C C . ILE B 1 48 ? 4.227 -38.281 -39.906 1 78.5 48 ILE B C 1
ATOM 4084 O O . ILE B 1 48 ? 3.375 -37.469 -39.562 1 78.5 48 ILE B O 1
ATOM 4088 N N . ILE B 1 49 ? 5.121 -38.781 -39.125 1 77.94 49 ILE B N 1
ATOM 4089 C CA . ILE B 1 49 ? 5.141 -38.375 -37.719 1 77.94 49 ILE B CA 1
ATOM 4090 C C . ILE B 1 49 ? 5.555 -36.906 -37.625 1 77.94 49 ILE B C 1
ATOM 4092 O O . ILE B 1 49 ? 4.941 -36.156 -36.875 1 77.94 49 ILE B O 1
ATOM 4096 N N . TYR B 1 50 ? 6.57 -36.562 -38.375 1 82.06 50 TYR B N 1
ATOM 4097 C CA . TYR B 1 50 ? 7.051 -35.188 -38.344 1 82.06 50 TYR B CA 1
ATOM 4098 C C . TYR B 1 50 ? 6.016 -34.219 -38.906 1 82.06 50 TYR B C 1
ATOM 4100 O O . TYR B 1 50 ? 5.859 -33.094 -38.438 1 82.06 50 TYR B O 1
ATOM 4108 N N . LEU B 1 51 ? 5.332 -34.688 -39.969 1 81.62 51 LEU B N 1
ATOM 4109 C CA . LEU B 1 51 ? 4.266 -33.844 -40.531 1 81.62 51 LEU B CA 1
ATOM 4110 C C . LEU B 1 51 ? 3.139 -33.656 -39.531 1 81.62 51 LEU B C 1
ATOM 4112 O O . LEU B 1 51 ? 2.6 -32.562 -39.406 1 81.62 51 LEU B O 1
ATOM 4116 N N . TYR B 1 52 ? 2.771 -34.656 -38.781 1 78.5 52 TYR B N 1
ATOM 4117 C CA . TYR B 1 52 ? 1.762 -34.594 -37.719 1 78.5 52 TYR B CA 1
ATOM 4118 C C . TYR B 1 52 ? 2.168 -33.625 -36.625 1 78.5 52 TYR B C 1
ATOM 4120 O O . TYR B 1 52 ? 1.34 -32.844 -36.156 1 78.5 52 TYR B O 1
ATOM 4128 N N . PHE B 1 53 ? 3.387 -33.625 -36.375 1 77.5 53 PHE B N 1
ATOM 4129 C CA . PHE B 1 53 ? 3.898 -32.781 -35.312 1 77.5 53 PHE B CA 1
ATOM 4130 C C . PHE B 1 53 ? 3.91 -31.312 -35.75 1 77.5 53 PHE B C 1
ATOM 4132 O O . PHE B 1 53 ? 3.568 -30.422 -34.969 1 77.5 53 PHE B O 1
ATOM 4139 N N . ILE B 1 54 ? 4.387 -31.078 -36.906 1 79.81 54 ILE B N 1
ATOM 4140 C CA . ILE B 1 54 ? 4.469 -29.719 -37.438 1 79.81 54 ILE B CA 1
ATOM 4141 C C . ILE B 1 54 ? 3.068 -29.109 -37.5 1 79.81 54 ILE B C 1
ATOM 4143 O O . ILE B 1 54 ? 2.873 -27.938 -37.125 1 79.81 54 ILE B O 1
ATOM 4147 N N . LEU B 1 55 ? 2.088 -29.922 -37.844 1 78.56 55 LEU B N 1
ATOM 4148 C CA . LEU B 1 55 ? 0.709 -29.453 -37.906 1 78.56 55 LEU B CA 1
ATOM 4149 C C . LEU B 1 55 ? 0.178 -29.141 -36.5 1 78.56 55 LEU B C 1
ATOM 4151 O O . LEU B 1 55 ? -0.544 -28.156 -36.344 1 78.56 55 LEU B O 1
ATOM 4155 N N . GLY B 1 56 ? 0.531 -29.953 -35.531 1 75.06 56 GLY B N 1
ATOM 4156 C CA . GLY B 1 56 ? 0.111 -29.719 -34.188 1 75.06 56 GLY B CA 1
ATOM 4157 C C . GLY B 1 56 ? 0.717 -28.469 -33.562 1 75.06 56 GLY B C 1
ATOM 4158 O O . GLY B 1 56 ? 0.028 -27.703 -32.906 1 75.06 56 GLY B O 1
ATOM 4159 N N . VAL B 1 57 ? 1.977 -28.312 -33.938 1 73.88 57 VAL B N 1
ATOM 4160 C CA . VAL B 1 57 ? 2.699 -27.172 -33.375 1 73.88 57 VAL B CA 1
ATOM 4161 C C . VAL B 1 57 ? 2.131 -25.875 -33.969 1 73.88 57 VAL B C 1
ATOM 4163 O O . VAL B 1 57 ? 1.948 -24.891 -33.25 1 73.88 57 VAL B O 1
ATOM 4166 N N . ILE B 1 58 ? 1.91 -25.859 -35.188 1 76.94 58 ILE B N 1
ATOM 4167 C CA . ILE B 1 58 ? 1.385 -24.688 -35.875 1 76.94 58 ILE B CA 1
ATOM 4168 C C . ILE B 1 58 ? -0.009 -24.359 -35.344 1 76.94 58 ILE B C 1
ATOM 4170 O O . ILE B 1 58 ? -0.317 -23.203 -35.031 1 76.94 58 ILE B O 1
ATOM 4174 N N . ALA B 1 59 ? -0.833 -25.375 -35.125 1 76.31 59 ALA B N 1
ATOM 4175 C CA . ALA B 1 59 ? -2.186 -25.188 -34.594 1 76.31 59 ALA B CA 1
ATOM 4176 C C . ALA B 1 59 ? -2.152 -24.656 -33.188 1 76.31 59 ALA B C 1
ATOM 4178 O O . ALA B 1 59 ? -2.939 -23.766 -32.812 1 76.31 59 ALA B O 1
ATOM 4179 N N . ASN B 1 60 ? -1.259 -25.125 -32.375 1 74.62 60 ASN B N 1
ATOM 4180 C CA . ASN B 1 60 ? -1.138 -24.703 -31 1 74.62 60 ASN B CA 1
ATOM 4181 C C . ASN B 1 60 ? -0.661 -23.266 -30.891 1 74.62 60 ASN B C 1
ATOM 4183 O O . ASN B 1 60 ? -1.124 -22.516 -30.031 1 74.62 60 ASN B O 1
ATOM 4187 N N . ARG B 1 61 ? 0.222 -22.938 -31.75 1 73.12 61 ARG B N 1
ATOM 4188 C CA . ARG B 1 61 ? 0.753 -21.578 -31.719 1 73.12 61 ARG B CA 1
ATOM 4189 C C . ARG B 1 61 ? -0.326 -20.562 -32.094 1 73.12 61 ARG B C 1
ATOM 4191 O O . ARG B 1 61 ? -0.391 -19.484 -31.5 1 73.12 61 ARG B O 1
ATOM 4198 N N . ILE B 1 62 ? -1.111 -20.875 -32.969 1 77.69 62 ILE B N 1
ATOM 4199 C CA . ILE B 1 62 ? -2.154 -19.984 -33.438 1 77.69 62 ILE B CA 1
ATOM 4200 C C . ILE B 1 62 ? -3.211 -19.797 -32.344 1 77.69 62 ILE B C 1
ATOM 4202 O O . ILE B 1 62 ? -3.701 -18.688 -32.125 1 77.69 62 ILE B O 1
ATOM 4206 N N . ILE B 1 63 ? -3.463 -20.797 -31.578 1 75.62 63 ILE B N 1
ATOM 4207 C CA . ILE B 1 63 ? -4.551 -20.766 -30.609 1 75.62 63 ILE B CA 1
ATOM 4208 C C . ILE B 1 63 ? -4.047 -20.172 -29.297 1 75.62 63 ILE B C 1
ATOM 4210 O O . ILE B 1 63 ? -4.781 -19.438 -28.609 1 75.62 63 ILE B O 1
ATOM 4214 N N . VAL B 1 64 ? -2.799 -20.406 -28.969 1 73.12 64 VAL B N 1
ATOM 4215 C CA . VAL B 1 64 ? -2.26 -20.016 -27.656 1 73.12 64 VAL B CA 1
ATOM 4216 C C . VAL B 1 64 ? -1.801 -18.562 -27.703 1 73.12 64 VAL B C 1
ATOM 4218 O O . VAL B 1 64 ? -1.802 -17.875 -26.672 1 73.12 64 VAL B O 1
ATOM 4221 N N . SER B 1 65 ? -1.491 -18.016 -28.812 1 75.25 65 SER B N 1
ATOM 4222 C CA . SER B 1 65 ? -0.945 -16.672 -28.938 1 75.25 65 SER B CA 1
ATOM 4223 C C . SER B 1 65 ? -1.892 -15.633 -28.344 1 75.25 65 SER B C 1
ATOM 4225 O O . SER B 1 65 ? -1.476 -14.789 -27.531 1 75.25 65 SER B O 1
ATOM 4227 N N . PRO B 1 66 ? -3.18 -15.734 -28.625 1 75.38 66 PRO B N 1
ATOM 4228 C CA . PRO B 1 66 ? -4.074 -14.742 -28.031 1 75.38 66 PRO B CA 1
ATOM 4229 C C . PRO B 1 66 ? -4.273 -14.945 -26.531 1 75.38 66 PRO B C 1
ATOM 4231 O O . PRO B 1 66 ? -4.68 -14.023 -25.828 1 75.38 66 PRO B O 1
ATOM 4234 N N . LEU B 1 67 ? -4.02 -16.125 -26.016 1 75.12 67 LEU B N 1
ATOM 4235 C CA . LEU B 1 67 ? -4.215 -16.453 -24.609 1 75.12 67 LEU B CA 1
ATOM 4236 C C . LEU B 1 67 ? -3.275 -15.641 -23.719 1 75.12 67 LEU B C 1
ATOM 4238 O O . LEU B 1 67 ? -3.629 -15.281 -22.594 1 75.12 67 LEU B O 1
ATOM 4242 N N . THR B 1 68 ? -2.17 -15.297 -24.266 1 70.56 68 THR B N 1
ATOM 4243 C CA . THR B 1 68 ? -1.197 -14.523 -23.5 1 70.56 68 THR B CA 1
ATOM 4244 C C . THR B 1 68 ? -1.729 -13.125 -23.203 1 70.56 68 THR B C 1
ATOM 4246 O O . THR B 1 68 ? -1.555 -12.609 -22.094 1 70.56 68 THR B O 1
ATOM 4249 N N . LYS B 1 69 ? -2.379 -12.625 -24.203 1 76.75 69 LYS B N 1
ATOM 4250 C CA . LYS B 1 69 ? -2.955 -11.297 -24.016 1 76.75 69 LYS B CA 1
ATOM 4251 C C . LYS B 1 69 ? -4.113 -11.336 -23.016 1 76.75 69 LYS B C 1
ATOM 4253 O O . LYS B 1 69 ? -4.266 -10.422 -22.203 1 76.75 69 LYS B O 1
ATOM 4258 N N . TRP B 1 70 ? -4.879 -12.43 -23.031 1 79.75 70 TRP B N 1
ATOM 4259 C CA . TRP B 1 70 ? -6.004 -12.578 -22.109 1 79.75 70 TRP B CA 1
ATOM 4260 C C . TRP B 1 70 ? -5.516 -12.758 -20.672 1 79.75 70 TRP B C 1
ATOM 4262 O O . TRP B 1 70 ? -6.102 -12.203 -19.75 1 79.75 70 TRP B O 1
ATOM 4272 N N . THR B 1 71 ? -4.48 -13.383 -20.531 1 75.62 71 THR B N 1
ATOM 4273 C CA . THR B 1 71 ? -3.93 -13.602 -19.203 1 75.62 71 THR B CA 1
ATOM 4274 C C . THR B 1 71 ? -3.396 -12.297 -18.609 1 75.62 71 THR B C 1
ATOM 4276 O O . THR B 1 71 ? -3.555 -12.039 -17.422 1 75.62 71 THR B O 1
ATOM 4279 N N . ALA B 1 72 ? -2.828 -11.562 -19.484 1 75.44 72 ALA B N 1
ATOM 4280 C CA . ALA B 1 72 ? -2.32 -10.266 -19.047 1 75.44 72 ALA B CA 1
ATOM 4281 C C . ALA B 1 72 ? -3.457 -9.367 -18.562 1 75.44 72 ALA B C 1
ATOM 4283 O O . ALA B 1 72 ? -3.324 -8.664 -17.562 1 75.44 72 ALA B O 1
ATOM 4284 N N . ARG B 1 73 ? -4.555 -9.469 -19.312 1 83.62 73 ARG B N 1
ATOM 4285 C CA . ARG B 1 73 ? -5.715 -8.664 -18.938 1 83.62 73 ARG B CA 1
ATOM 4286 C C . ARG B 1 73 ? -6.289 -9.117 -17.594 1 83.62 73 ARG B C 1
ATOM 4288 O O . ARG B 1 73 ? -6.699 -8.289 -16.781 1 83.62 73 ARG B O 1
ATOM 4295 N N . VAL B 1 74 ? -6.32 -10.32 -17.375 1 82.56 74 VAL B N 1
ATOM 4296 C CA . VAL B 1 74 ? -6.836 -10.867 -16.125 1 82.56 74 VAL B CA 1
ATOM 4297 C C . VAL B 1 74 ? -5.93 -10.445 -14.961 1 82.56 74 VAL B C 1
ATOM 4299 O O . VAL B 1 74 ? -6.41 -10.07 -13.891 1 82.56 74 VAL B O 1
ATOM 4302 N N . GLU B 1 75 ? -4.652 -10.492 -15.211 1 75.88 75 GLU B N 1
ATOM 4303 C CA . GLU B 1 75 ? -3.691 -10.133 -14.172 1 75.88 75 GLU B CA 1
ATOM 4304 C C . GLU B 1 75 ? -3.832 -8.664 -13.789 1 75.88 75 GLU B C 1
ATOM 4306 O O . GLU B 1 75 ? -3.727 -8.312 -12.609 1 75.88 75 GLU B O 1
ATOM 4311 N N . LYS B 1 76 ? -4.047 -7.93 -14.781 1 81.5 76 LYS B N 1
ATOM 4312 C CA . LYS B 1 76 ? -4.25 -6.512 -14.508 1 81.5 76 LYS B CA 1
ATOM 4313 C C . LYS B 1 76 ? -5.504 -6.285 -13.672 1 81.5 76 LYS B C 1
ATOM 4315 O O . LYS B 1 76 ? -5.48 -5.527 -12.703 1 81.5 76 LYS B O 1
ATOM 4320 N N . CYS B 1 77 ? -6.594 -6.906 -14.039 1 85.88 77 CYS B N 1
ATOM 4321 C CA . CYS B 1 77 ? -7.848 -6.766 -13.305 1 85.88 77 CYS B CA 1
ATOM 4322 C C . CYS B 1 77 ? -7.715 -7.312 -11.891 1 85.88 77 CYS B C 1
ATOM 4324 O O . CYS B 1 77 ? -8.305 -6.773 -10.953 1 85.88 77 CYS B O 1
ATOM 4326 N N . GLU B 1 78 ? -6.957 -8.312 -11.758 1 81.75 78 GLU B N 1
ATOM 4327 C CA . GLU B 1 78 ? -6.707 -8.867 -10.43 1 81.75 78 GLU B CA 1
ATOM 4328 C C . GLU B 1 78 ? -5.906 -7.895 -9.57 1 81.75 78 GLU B C 1
ATOM 4330 O O . GLU B 1 78 ? -6.176 -7.754 -8.375 1 81.75 78 GLU B O 1
ATOM 4335 N N . GLY B 1 79 ? -4.949 -7.336 -10.156 1 77.06 79 GLY B N 1
ATOM 4336 C CA . GLY B 1 79 ? -4.172 -6.324 -9.453 1 77.06 79 GLY B CA 1
ATOM 4337 C C . GLY B 1 79 ? -5.012 -5.148 -8.984 1 77.06 79 GLY B C 1
ATOM 4338 O O . GLY B 1 79 ? -4.863 -4.684 -7.855 1 77.06 79 GLY B O 1
ATOM 4339 N N . ASP B 1 80 ? -5.852 -4.707 -9.844 1 83.88 80 ASP B N 1
ATOM 4340 C CA . ASP B 1 80 ? -6.742 -3.604 -9.5 1 83.88 80 ASP B CA 1
ATOM 4341 C C . ASP B 1 80 ? -7.676 -3.988 -8.352 1 83.88 80 ASP B C 1
ATOM 4343 O O . ASP B 1 80 ? -7.941 -3.176 -7.461 1 83.88 80 ASP B O 1
ATOM 4347 N N . PHE B 1 81 ? -8.18 -5.148 -8.422 1 85.88 81 PHE B N 1
ATOM 4348 C CA . PHE B 1 81 ? -9.07 -5.641 -7.379 1 85.88 81 PHE B CA 1
ATOM 4349 C C . PHE B 1 81 ? -8.344 -5.742 -6.047 1 85.88 81 PHE B C 1
ATOM 4351 O O . PHE B 1 81 ? -8.891 -5.375 -5.004 1 85.88 81 PHE B O 1
ATOM 4358 N N . ARG B 1 82 ? -7.191 -6.176 -6.094 1 77.88 82 ARG B N 1
ATOM 4359 C CA . ARG B 1 82 ? -6.387 -6.27 -4.883 1 77.88 82 ARG B CA 1
ATOM 4360 C C . ARG B 1 82 ? -6.086 -4.891 -4.312 1 77.88 82 ARG B C 1
ATOM 4362 O O . ARG B 1 82 ? -6.113 -4.695 -3.096 1 77.88 82 ARG B O 1
ATOM 4369 N N . TYR B 1 83 ? -5.777 -4.066 -5.109 1 81.62 83 TYR B N 1
ATOM 4370 C CA . TYR B 1 83 ? -5.5 -2.697 -4.688 1 81.62 83 TYR B CA 1
ATOM 4371 C C . TYR B 1 83 ? -6.711 -2.088 -3.996 1 81.62 83 TYR B C 1
ATOM 4373 O O . TYR B 1 83 ? -6.574 -1.392 -2.986 1 81.62 83 TYR B O 1
ATOM 4381 N N . LYS B 1 84 ? -7.848 -2.309 -4.625 1 86.88 84 LYS B N 1
ATOM 4382 C CA . LYS B 1 84 ? -9.078 -1.802 -4.02 1 86.88 84 LYS B CA 1
ATOM 4383 C C . LYS B 1 84 ? -9.281 -2.373 -2.621 1 86.88 84 LYS B C 1
ATOM 4385 O O . LYS B 1 84 ? -9.648 -1.646 -1.694 1 86.88 84 LYS B O 1
ATOM 4390 N N . HIS B 1 85 ? -8.992 -3.592 -2.406 1 83.31 85 HIS B N 1
ATOM 4391 C CA . HIS B 1 85 ? -9.148 -4.227 -1.103 1 83.31 85 HIS B CA 1
ATOM 4392 C C . HIS B 1 85 ? -8.172 -3.645 -0.084 1 83.31 85 HIS B C 1
ATOM 4394 O O . HIS B 1 85 ? -8.531 -3.422 1.073 1 83.31 85 HIS B O 1
ATOM 4400 N N . VAL B 1 86 ? -7.012 -3.438 -0.52 1 79.31 86 VAL B N 1
ATOM 4401 C CA . VAL B 1 86 ? -5.996 -2.869 0.362 1 79.31 86 VAL B CA 1
ATOM 4402 C C . VAL B 1 86 ? -6.406 -1.458 0.777 1 79.31 86 VAL B C 1
ATOM 4404 O O . VAL B 1 86 ? -6.254 -1.078 1.94 1 79.31 86 VAL B O 1
ATOM 4407 N N . THR B 1 87 ? -6.891 -0.76 -0.155 1 85.44 87 THR B N 1
ATOM 4408 C CA . THR B 1 87 ? -7.305 0.613 0.114 1 85.44 87 THR B CA 1
ATOM 4409 C C . THR B 1 87 ? -8.453 0.646 1.117 1 85.44 87 THR B C 1
ATOM 4411 O O . THR B 1 87 ? -8.5 1.521 1.984 1 85.44 87 THR B O 1
ATOM 4414 N N . VAL B 1 88 ? -9.414 -0.259 0.974 1 87.56 88 VAL B N 1
ATOM 4415 C CA . VAL B 1 88 ? -10.547 -0.327 1.888 1 87.56 88 VAL B CA 1
ATOM 4416 C C . VAL B 1 88 ? -10.055 -0.633 3.301 1 87.56 88 VAL B C 1
ATOM 4418 O O . VAL B 1 88 ? -10.547 -0.054 4.273 1 87.56 88 VAL B O 1
ATOM 4421 N N . ARG B 1 89 ? -9.094 -1.437 3.412 1 82.81 89 ARG B N 1
ATOM 4422 C CA . ARG B 1 89 ? -8.562 -1.813 4.719 1 82.81 89 ARG B CA 1
ATOM 4423 C C . ARG B 1 89 ? -7.781 -0.664 5.344 1 82.81 89 ARG B C 1
ATOM 4425 O O . ARG B 1 89 ? -7.941 -0.372 6.531 1 82.81 89 ARG B O 1
ATOM 4432 N N . LYS B 1 90 ? -6.949 -0.052 4.531 1 81.06 90 LYS B N 1
ATOM 4433 C CA . LYS B 1 90 ? -6.07 1.009 5.023 1 81.06 90 LYS B CA 1
ATOM 4434 C C . LYS B 1 90 ? -6.875 2.244 5.418 1 81.06 90 LYS B C 1
ATOM 4436 O O . LYS B 1 90 ? -6.469 2.998 6.305 1 81.06 90 LYS B O 1
ATOM 4441 N N . ASN B 1 91 ? -7.992 2.393 4.715 1 88.56 91 ASN B N 1
ATOM 4442 C CA . ASN B 1 91 ? -8.805 3.58 4.965 1 88.56 91 ASN B CA 1
ATOM 4443 C C . ASN B 1 91 ? -10.148 3.221 5.586 1 88.56 91 ASN B C 1
ATOM 4445 O O . ASN B 1 91 ? -11.172 3.834 5.266 1 88.56 91 ASN B O 1
ATOM 4449 N N . ALA B 1 92 ? -10.094 2.158 6.391 1 87 92 ALA B N 1
ATOM 4450 C CA . ALA B 1 92 ? -11.336 1.685 6.996 1 87 92 ALA B CA 1
ATOM 4451 C C . ALA B 1 92 ? -11.953 2.75 7.902 1 87 92 ALA B C 1
ATOM 4453 O O . ALA B 1 92 ? -13.164 2.961 7.887 1 87 92 ALA B O 1
ATOM 4454 N N . GLU B 1 93 ? -11.164 3.445 8.648 1 87.31 93 GLU B N 1
ATOM 4455 C CA . GLU B 1 93 ? -11.664 4.473 9.555 1 87.31 93 GLU B CA 1
ATOM 4456 C C . GLU B 1 93 ? -12.242 5.656 8.781 1 87.31 93 GLU B C 1
ATOM 4458 O O . GLU B 1 93 ? -13.328 6.145 9.102 1 87.31 93 GLU B O 1
ATOM 4463 N N . GLU B 1 94 ? -11.5 6.082 7.852 1 90.56 94 GLU B N 1
ATOM 4464 C CA . GLU B 1 94 ? -11.961 7.211 7.043 1 90.56 94 GLU B CA 1
ATOM 4465 C C . GLU B 1 94 ? -13.258 6.879 6.32 1 90.56 94 GLU B C 1
ATOM 4467 O O . GLU B 1 94 ? -14.156 7.715 6.227 1 90.56 94 GLU B O 1
ATOM 4472 N N . SER B 1 95 ? -13.281 5.652 5.789 1 91.38 95 SER B N 1
ATOM 4473 C CA . SER B 1 95 ? -14.508 5.211 5.133 1 91.38 95 SER B CA 1
ATOM 4474 C C . SER B 1 95 ? -15.672 5.164 6.113 1 91.38 95 SER B C 1
ATOM 4476 O O . SER B 1 95 ? -16.797 5.516 5.762 1 91.38 95 SER B O 1
ATOM 4478 N N . ALA B 1 96 ? -15.406 4.75 7.32 1 88.81 96 ALA B N 1
ATOM 4479 C CA . ALA B 1 96 ? -16.453 4.684 8.344 1 88.81 96 ALA B CA 1
ATOM 4480 C C . ALA B 1 96 ? -16.922 6.082 8.742 1 88.81 96 ALA B C 1
ATOM 4482 O O . ALA B 1 96 ? -18.094 6.293 9.008 1 88.81 96 ALA B O 1
ATOM 4483 N N . PHE B 1 97 ? -16 6.996 8.766 1 90.56 97 PHE B N 1
ATOM 4484 C CA . PHE B 1 97 ? -16.359 8.375 9.07 1 90.56 97 PHE B CA 1
ATOM 4485 C C . PHE B 1 97 ? -17.375 8.906 8.07 1 90.56 97 PHE B C 1
ATOM 4487 O O . PHE B 1 97 ? -18.359 9.531 8.453 1 90.56 97 PHE B O 1
ATOM 4494 N N . PHE B 1 98 ? -17.219 8.5 6.816 1 90.94 98 PHE B N 1
ATOM 4495 C CA . PHE B 1 98 ? -18.094 8.992 5.758 1 90.94 98 PHE B CA 1
ATOM 4496 C C . PHE B 1 98 ? -19.312 8.102 5.602 1 90.94 98 PHE B C 1
ATOM 4498 O O . PHE B 1 98 ? -20.172 8.359 4.754 1 90.94 98 PHE B O 1
ATOM 4505 N N . ASN B 1 99 ? -19.438 7.094 6.395 1 88 99 ASN B N 1
ATOM 4506 C CA . ASN B 1 99 ? -20.5 6.113 6.215 1 88 99 ASN B CA 1
ATOM 4507 C C . ASN B 1 99 ? -20.547 5.586 4.785 1 88 99 ASN B C 1
ATOM 4509 O O . ASN B 1 99 ? -21.594 5.586 4.148 1 88 99 ASN B O 1
ATOM 4513 N N . ALA B 1 100 ? -19.344 5.211 4.344 1 90.25 100 ALA B N 1
ATOM 4514 C CA . ALA B 1 100 ? -19.203 4.875 2.93 1 90.25 100 ALA B CA 1
ATOM 4515 C C . ALA B 1 100 ? -19.203 3.361 2.723 1 90.25 100 ALA B C 1
ATOM 4517 O O . ALA B 1 100 ? -18.609 2.859 1.765 1 90.25 100 ALA B O 1
ATOM 4518 N N . ALA B 1 101 ? -19.844 2.582 3.568 1 88.25 101 ALA B N 1
ATOM 4519 C CA . ALA B 1 101 ? -19.844 1.126 3.453 1 88.25 101 ALA B CA 1
ATOM 4520 C C . ALA B 1 101 ? -20.484 0.68 2.145 1 88.25 101 ALA B C 1
ATOM 4522 O O . ALA B 1 101 ? -19.969 -0.2 1.455 1 88.25 101 ALA B O 1
ATOM 4523 N N . ALA B 1 102 ? -21.625 1.295 1.843 1 89.81 102 ALA B N 1
ATOM 4524 C CA . ALA B 1 102 ? -22.344 0.924 0.625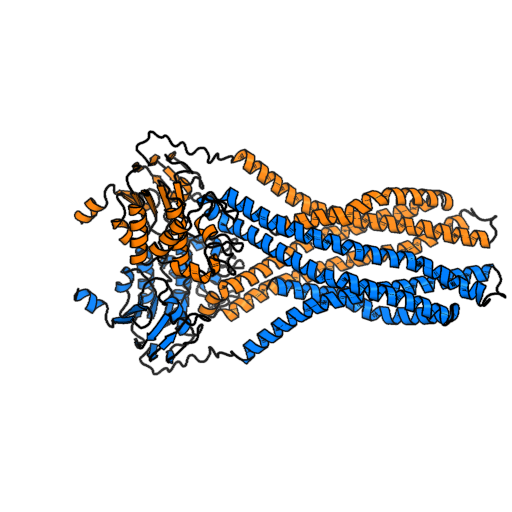 1 89.81 102 ALA B CA 1
ATOM 4525 C C . ALA B 1 102 ? -21.531 1.262 -0.618 1 89.81 102 ALA B C 1
ATOM 4527 O O . ALA B 1 102 ? -21.5 0.491 -1.58 1 89.81 102 ALA B O 1
ATOM 4528 N N . PHE B 1 103 ? -20.938 2.369 -0.573 1 91.81 103 PHE B N 1
ATOM 4529 C CA . PHE B 1 103 ? -20.094 2.775 -1.689 1 91.81 103 PHE B CA 1
ATOM 4530 C C . PHE B 1 103 ? -18.938 1.797 -1.883 1 91.81 103 PHE B C 1
ATOM 4532 O O . PHE B 1 103 ? -18.656 1.377 -3.006 1 91.81 103 PHE B O 1
ATOM 4539 N N . GLU B 1 104 ? -18.25 1.505 -0.799 1 91.88 104 GLU B N 1
ATOM 4540 C CA . GLU B 1 104 ? -17.109 0.59 -0.876 1 91.88 104 GLU B CA 1
ATOM 4541 C C . GLU B 1 104 ? -17.547 -0.777 -1.4 1 91.88 104 GLU B C 1
ATOM 4543 O O . GLU B 1 104 ? -16.812 -1.414 -2.16 1 91.88 104 GLU B O 1
ATOM 4548 N N . GLU B 1 105 ? -18.734 -1.229 -0.984 1 91.94 105 GLU B N 1
ATOM 4549 C CA . GLU B 1 105 ? -19.25 -2.502 -1.479 1 91.94 105 GLU B CA 1
ATOM 4550 C C . GLU B 1 105 ? -19.516 -2.443 -2.982 1 91.94 105 GLU B C 1
ATOM 4552 O O . GLU B 1 105 ? -19.141 -3.357 -3.719 1 91.94 105 GLU B O 1
ATOM 4557 N N . SER B 1 106 ? -20.141 -1.38 -3.373 1 91.62 106 SER B N 1
ATOM 4558 C CA . SER B 1 106 ? -20.484 -1.224 -4.785 1 91.62 106 SER B CA 1
ATOM 4559 C C . SER B 1 106 ? -19.234 -1.159 -5.648 1 91.62 106 SER B C 1
ATOM 4561 O O . SER B 1 106 ? -19.156 -1.809 -6.695 1 91.62 106 SER B O 1
ATOM 4563 N N . GLU B 1 107 ? -18.281 -0.355 -5.207 1 91.56 107 GLU B N 1
ATOM 4564 C CA . GLU B 1 107 ? -17.062 -0.216 -5.977 1 91.56 107 GLU B CA 1
ATOM 4565 C C . GLU B 1 107 ? -16.266 -1.517 -5.98 1 91.56 107 GLU B C 1
ATOM 4567 O O . GLU B 1 107 ? -15.656 -1.88 -6.996 1 91.56 107 GLU B O 1
ATOM 4572 N N . SER B 1 108 ? -16.172 -2.186 -4.891 1 91.56 108 SER B N 1
ATOM 4573 C CA . SER B 1 108 ? -15.492 -3.477 -4.836 1 91.56 108 SER B CA 1
ATOM 4574 C C . SER B 1 108 ? -16.156 -4.488 -5.766 1 91.56 108 SER B C 1
ATOM 4576 O O . SER B 1 108 ? -15.469 -5.27 -6.43 1 91.56 108 SER B O 1
ATOM 4578 N N . ASN B 1 109 ? -17.5 -4.477 -5.809 1 92.25 109 ASN B N 1
ATOM 4579 C CA . ASN B 1 109 ? -18.234 -5.371 -6.695 1 92.25 109 ASN B CA 1
ATOM 4580 C C . ASN B 1 109 ? -17.969 -5.043 -8.164 1 92.25 109 ASN B C 1
ATOM 4582 O O . ASN B 1 109 ? -17.938 -5.938 -9.008 1 92.25 109 ASN B O 1
ATOM 4586 N N . ARG B 1 110 ? -17.875 -3.764 -8.352 1 90.81 110 ARG B N 1
ATOM 4587 C CA . ARG B 1 110 ? -17.562 -3.354 -9.719 1 90.81 110 ARG B CA 1
ATOM 4588 C C . ARG B 1 110 ? -16.219 -3.916 -10.172 1 90.81 110 ARG B C 1
ATOM 4590 O O . ARG B 1 110 ? -16.109 -4.457 -11.273 1 90.81 110 ARG B O 1
ATOM 4597 N N . PHE B 1 111 ? -15.188 -3.795 -9.352 1 91.12 111 PHE B N 1
ATOM 4598 C CA . PHE B 1 111 ? -13.875 -4.344 -9.664 1 91.12 111 PHE B CA 1
ATOM 4599 C C . PHE B 1 111 ? -13.945 -5.859 -9.797 1 91.12 111 PHE B C 1
ATOM 4601 O O . PHE B 1 111 ? -13.312 -6.438 -10.688 1 91.12 111 PHE B O 1
ATOM 4608 N N . PHE B 1 112 ? -14.75 -6.508 -8.945 1 91.38 112 PHE B N 1
ATOM 4609 C CA . PHE B 1 112 ? -14.891 -7.957 -8.945 1 91.38 112 PHE B CA 1
ATOM 4610 C C . PHE B 1 112 ? -15.547 -8.438 -10.242 1 91.38 112 PHE B C 1
ATOM 4612 O O . PHE B 1 112 ? -15.102 -9.406 -10.844 1 91.38 112 PHE B O 1
ATOM 4619 N N . MET B 1 113 ? -16.562 -7.75 -10.641 1 92.38 113 MET B N 1
ATOM 4620 C CA . MET B 1 113 ? -17.281 -8.148 -11.852 1 92.38 113 MET B CA 1
ATOM 4621 C C . MET B 1 113 ? -16.406 -7.98 -13.086 1 92.38 113 MET B C 1
ATOM 4623 O O . MET B 1 113 ? -16.469 -8.789 -14.016 1 92.38 113 MET B O 1
ATOM 4627 N N . ARG B 1 114 ? -15.664 -6.938 -13.102 1 91 114 ARG B N 1
ATOM 4628 C CA . ARG B 1 114 ? -14.727 -6.746 -14.195 1 91 114 ARG B CA 1
ATOM 4629 C C . ARG B 1 114 ? -13.711 -7.883 -14.258 1 91 114 ARG B C 1
ATOM 4631 O O . ARG B 1 114 ? -13.367 -8.367 -15.344 1 91 114 ARG B O 1
ATOM 4638 N N . LEU B 1 115 ? -13.203 -8.289 -13.117 1 90.31 115 LEU B N 1
ATOM 4639 C CA . LEU B 1 115 ? -12.266 -9.406 -13.031 1 90.31 115 LEU B CA 1
ATOM 4640 C C . LEU B 1 115 ? -12.922 -10.703 -13.484 1 90.31 115 LEU B C 1
ATOM 4642 O O . LEU B 1 115 ? -12.336 -11.461 -14.258 1 90.31 115 LEU B O 1
ATOM 4646 N N . LEU B 1 116 ? -14.188 -10.945 -13.07 1 91.94 116 LEU B N 1
ATOM 4647 C CA . LEU B 1 116 ? -14.906 -12.164 -13.414 1 91.94 116 LEU B CA 1
ATOM 4648 C C . LEU B 1 116 ? -15.141 -12.25 -14.922 1 91.94 116 LEU B C 1
ATOM 4650 O O . LEU B 1 116 ? -15 -13.328 -15.508 1 91.94 116 LEU B O 1
ATOM 4654 N N . LYS B 1 117 ? -15.492 -11.117 -15.5 1 92.75 117 LYS B N 1
ATOM 4655 C CA . LYS B 1 117 ? -15.742 -11.094 -16.938 1 92.75 117 LYS B CA 1
ATOM 4656 C C . LYS B 1 117 ? -14.469 -11.398 -17.734 1 92.75 117 LYS B C 1
ATOM 4658 O O . LYS B 1 117 ? -14.5 -12.18 -18.688 1 92.75 117 LYS B O 1
ATOM 4663 N N . ARG B 1 118 ? -13.406 -10.781 -17.344 1 89.81 118 ARG B N 1
ATOM 4664 C CA . ARG B 1 118 ? -12.148 -11.023 -18.047 1 89.81 118 ARG B CA 1
ATOM 4665 C C . ARG B 1 118 ? -11.656 -12.445 -17.797 1 89.81 118 ARG B C 1
ATOM 4667 O O . ARG B 1 118 ? -11.062 -13.062 -18.688 1 89.81 118 ARG B O 1
ATOM 4674 N N . GLN B 1 119 ? -11.859 -12.992 -16.609 1 87.94 119 GLN B N 1
ATOM 4675 C CA . GLN B 1 119 ? -11.469 -14.367 -16.281 1 87.94 119 GLN B CA 1
ATOM 4676 C C . GLN B 1 119 ? -12.266 -15.375 -17.094 1 87.94 119 GLN B C 1
ATOM 4678 O O . GLN B 1 119 ? -11.727 -16.391 -17.547 1 87.94 119 GLN B O 1
ATOM 4683 N N . LEU B 1 120 ? -13.57 -15.133 -17.234 1 89.75 120 LEU B N 1
ATOM 4684 C CA . LEU B 1 120 ? -14.406 -16 -18.047 1 89.75 120 LEU B CA 1
ATOM 4685 C C . LEU B 1 120 ? -13.961 -15.977 -19.5 1 89.75 120 LEU B C 1
ATOM 4687 O O . LEU B 1 120 ? -13.93 -17.016 -20.172 1 89.75 120 LEU B O 1
ATOM 4691 N N . GLY B 1 121 ? -13.633 -14.781 -19.969 1 85.69 121 GLY B N 1
ATOM 4692 C CA . GLY B 1 121 ? -13.117 -14.68 -21.328 1 85.69 121 GLY B CA 1
ATOM 4693 C C . GLY B 1 121 ? -11.836 -15.469 -21.531 1 85.69 121 GLY B C 1
ATOM 4694 O O . GLY B 1 121 ? -11.688 -16.172 -22.516 1 85.69 121 GLY B O 1
ATOM 4695 N N . ALA B 1 122 ? -10.922 -15.383 -20.609 1 83.62 122 ALA B N 1
ATOM 4696 C CA . ALA B 1 122 ? -9.656 -16.109 -20.688 1 83.62 122 ALA B CA 1
ATOM 4697 C C . ALA B 1 122 ? -9.883 -17.609 -20.609 1 83.62 122 ALA B C 1
ATOM 4699 O O . ALA B 1 122 ? -9.234 -18.375 -21.328 1 83.62 122 ALA B O 1
ATOM 4700 N N . THR B 1 123 ? -10.836 -18.078 -19.734 1 83.69 123 THR B N 1
ATOM 4701 C CA . THR B 1 123 ? -11.125 -19.5 -19.578 1 83.69 123 THR B CA 1
ATOM 4702 C C . THR B 1 123 ? -11.758 -20.078 -20.844 1 83.69 123 THR B C 1
ATOM 4704 O O . THR B 1 123 ? -11.445 -21.203 -21.25 1 83.69 123 THR B O 1
ATOM 4707 N N . LEU B 1 124 ? -12.617 -19.297 -21.438 1 85.56 124 LEU B N 1
ATOM 4708 C CA . LEU B 1 124 ? -13.266 -19.75 -22.656 1 85.56 124 LEU B CA 1
ATOM 4709 C C . LEU B 1 124 ? -12.258 -19.859 -23.797 1 85.56 124 LEU B C 1
ATOM 4711 O O . LEU B 1 124 ? -12.391 -20.734 -24.672 1 85.56 124 LEU B O 1
ATOM 4715 N N . TRP B 1 125 ? -11.258 -19.062 -23.719 1 80.25 125 TRP B N 1
ATOM 4716 C CA . TRP B 1 125 ? -10.234 -19.125 -24.75 1 80.25 125 TRP B CA 1
ATOM 4717 C C . TRP B 1 125 ? -9.258 -20.266 -24.484 1 80.25 125 TRP B C 1
ATOM 4719 O O . TRP B 1 125 ? -8.586 -20.75 -25.406 1 80.25 125 TRP B O 1
ATOM 4729 N N . LYS B 1 126 ? -9.117 -20.719 -23.297 1 78.44 126 LYS B N 1
ATOM 4730 C CA . LYS B 1 126 ? -8.25 -21.844 -22.938 1 78.44 126 LYS B CA 1
ATOM 4731 C C . LYS B 1 126 ? -8.852 -23.172 -23.391 1 78.44 126 LYS B C 1
ATOM 4733 O O . LYS B 1 126 ? -8.125 -24.125 -23.672 1 78.44 126 LYS B O 1
ATOM 4738 N N . TYR B 1 127 ? -10.172 -23.203 -23.594 1 82.5 127 TYR B N 1
ATOM 4739 C CA . TYR B 1 127 ? -10.875 -24.438 -23.906 1 82.5 127 TYR B CA 1
ATOM 4740 C C . TYR B 1 127 ? -10.445 -24.984 -25.266 1 82.5 127 TYR B C 1
ATOM 4742 O O . TYR B 1 127 ? -10.078 -26.156 -25.375 1 82.5 127 TYR B O 1
ATOM 4750 N N . PRO B 1 128 ? -10.461 -24.172 -26.312 1 78.25 128 PRO B N 1
ATOM 4751 C CA . PRO B 1 128 ? -10.039 -24.719 -27.594 1 78.25 128 PRO B CA 1
ATOM 4752 C C . PRO B 1 128 ? -8.578 -25.156 -27.594 1 78.25 128 PRO B C 1
ATOM 4754 O O . PRO B 1 128 ? -8.234 -26.156 -28.25 1 78.25 128 PRO B O 1
ATOM 4757 N N . ALA B 1 129 ? -7.754 -24.406 -26.906 1 73.75 129 ALA B N 1
ATOM 4758 C CA . ALA B 1 129 ? -6.348 -24.797 -26.828 1 73.75 129 ALA B CA 1
ATOM 4759 C C . ALA B 1 129 ? -6.184 -26.156 -26.141 1 73.75 129 ALA B C 1
ATOM 4761 O O . ALA B 1 129 ? -5.418 -27 -26.594 1 73.75 129 ALA B O 1
ATOM 4762 N N . GLN B 1 130 ? -6.902 -26.375 -25.078 1 75 130 GLN B N 1
ATOM 4763 C CA . GLN B 1 130 ? -6.832 -27.625 -24.344 1 75 130 GLN B CA 1
ATOM 4764 C C . GLN B 1 130 ? -7.441 -28.781 -25.156 1 75 130 GLN B C 1
ATOM 4766 O O . GLN B 1 130 ? -6.949 -29.906 -25.109 1 75 130 GLN B O 1
ATOM 4771 N N . PHE B 1 131 ? -8.477 -28.453 -25.812 1 77.44 131 PHE B N 1
ATOM 4772 C CA . PHE B 1 131 ? -9.109 -29.438 -26.672 1 77.44 131 PHE B CA 1
ATOM 4773 C C . PHE B 1 131 ? -8.141 -29.906 -27.766 1 77.44 131 PHE B C 1
ATOM 4775 O O . PHE B 1 131 ? -8.008 -31.109 -28 1 77.44 131 PHE B O 1
ATOM 4782 N N . LEU B 1 132 ? -7.531 -29 -28.391 1 75.25 132 LEU B N 1
ATOM 4783 C CA . LEU B 1 132 ? -6.59 -29.344 -29.453 1 75.25 132 LEU B CA 1
ATOM 4784 C C . LEU B 1 132 ? -5.434 -30.172 -28.906 1 75.25 132 LEU B C 1
ATOM 4786 O O . LEU B 1 132 ? -4.992 -31.125 -29.562 1 75.25 132 LEU B O 1
ATOM 4790 N N . GLN B 1 133 ? -5.035 -29.781 -27.781 1 72.69 133 GLN B N 1
ATOM 4791 C CA . GLN B 1 133 ? -3.934 -30.5 -27.172 1 72.69 133 GLN B CA 1
ATOM 4792 C C . GLN B 1 133 ? -4.34 -31.938 -26.844 1 72.69 133 GLN B C 1
ATOM 4794 O O . GLN B 1 133 ? -3.602 -32.875 -27.156 1 72.69 133 GLN B O 1
ATOM 4799 N N . ASN B 1 134 ? -5.5 -32.094 -26.266 1 73 134 ASN B N 1
ATOM 4800 C CA . ASN B 1 134 ? -5.992 -33.438 -25.938 1 73 134 ASN B CA 1
ATOM 4801 C C . ASN B 1 134 ? -6.25 -34.25 -27.188 1 73 134 ASN B C 1
ATOM 4803 O O . ASN B 1 134 ? -6.004 -35.469 -27.203 1 73 134 ASN B O 1
ATOM 4807 N N . PHE B 1 135 ? -6.738 -33.562 -28.156 1 74.06 135 PHE B N 1
ATOM 4808 C CA . PHE B 1 135 ? -6.98 -34.219 -29.438 1 74.06 135 PHE B CA 1
ATOM 4809 C C . PHE B 1 135 ? -5.68 -34.75 -30.031 1 74.06 135 PHE B C 1
ATOM 4811 O O . PHE B 1 135 ? -5.625 -35.906 -30.484 1 74.06 135 PHE B O 1
ATOM 4818 N N . PHE B 1 136 ? -4.688 -34 -29.984 1 72.38 136 PHE B N 1
ATOM 4819 C CA . PHE B 1 136 ? -3.4 -34.375 -30.547 1 72.38 136 PHE B CA 1
ATOM 4820 C C . PHE B 1 136 ? -2.76 -35.5 -29.734 1 72.38 136 PHE B C 1
ATOM 4822 O O . PHE B 1 136 ? -2.107 -36.375 -30.297 1 72.38 136 PHE B O 1
ATOM 4829 N N . ASP B 1 137 ? -2.951 -35.469 -28.422 1 69.62 137 ASP B N 1
ATOM 4830 C CA . ASP B 1 137 ? -2.385 -36.5 -27.562 1 69.62 137 ASP B CA 1
ATOM 4831 C C . ASP B 1 137 ? -3.055 -37.844 -27.812 1 69.62 137 ASP B C 1
ATOM 4833 O O . ASP B 1 137 ? -2.379 -38.875 -27.906 1 69.62 137 ASP B O 1
ATOM 4837 N N . TYR B 1 138 ? -4.328 -37.812 -27.953 1 69.44 138 TYR B N 1
ATOM 4838 C CA . TYR B 1 138 ? -5.086 -39.031 -28.125 1 69.44 138 TYR B CA 1
ATOM 4839 C C . TYR B 1 138 ? -4.895 -39.594 -29.531 1 69.44 138 TYR B C 1
ATOM 4841 O O . TYR B 1 138 ? -4.668 -40.812 -29.703 1 69.44 138 TYR B O 1
ATOM 4849 N N . TYR B 1 139 ? -4.887 -38.781 -30.484 1 72.75 139 TYR B N 1
ATOM 4850 C CA . TYR B 1 139 ? -4.82 -39.25 -31.859 1 72.75 139 TYR B CA 1
ATOM 4851 C C . TYR B 1 139 ? -3.381 -39.562 -32.25 1 72.75 139 TYR B C 1
ATOM 4853 O O . TYR B 1 139 ? -3.139 -40.312 -33.219 1 72.75 139 TYR B O 1
ATOM 4861 N N . GLY B 1 140 ? -2.451 -38.969 -31.5 1 70.12 140 GLY B N 1
ATOM 4862 C CA . GLY B 1 140 ? -1.071 -39.344 -31.734 1 70.12 140 GLY B CA 1
ATOM 4863 C C . GLY B 1 140 ? -0.826 -40.812 -31.453 1 70.12 140 GLY B C 1
ATOM 4864 O O . GLY B 1 140 ? -0.093 -41.5 -32.188 1 70.12 140 GLY B O 1
ATOM 4865 N N . ALA B 1 141 ? -1.541 -41.344 -30.469 1 67.88 141 ALA B N 1
ATOM 4866 C CA . ALA B 1 141 ? -1.43 -42.75 -30.141 1 67.88 141 ALA B CA 1
ATOM 4867 C C . ALA B 1 141 ? -2.018 -43.625 -31.25 1 67.88 141 ALA B C 1
ATOM 4869 O O . ALA B 1 141 ? -1.448 -44.656 -31.609 1 67.88 141 ALA B O 1
ATOM 4870 N N . ILE B 1 142 ? -3.1 -43.125 -31.844 1 71.62 142 ILE B N 1
ATOM 4871 C CA . ILE B 1 142 ? -3.748 -43.875 -32.938 1 71.62 142 ILE B CA 1
ATOM 4872 C C . ILE B 1 142 ? -2.867 -43.844 -34.156 1 71.62 142 ILE B C 1
ATOM 4874 O O . ILE B 1 142 ? -2.73 -44.875 -34.844 1 71.62 142 ILE B O 1
ATOM 4878 N N . LEU B 1 143 ? -2.277 -42.719 -34.344 1 75.5 143 LEU B N 1
ATOM 4879 C CA . LEU B 1 143 ? -1.422 -42.562 -35.531 1 75.5 143 LEU B CA 1
ATOM 4880 C C . LEU B 1 143 ? -0.249 -43.531 -35.469 1 75.5 143 LEU B C 1
ATOM 4882 O O . LEU B 1 143 ? 0.187 -44.031 -36.531 1 75.5 143 LEU B O 1
ATOM 4886 N N . SER B 1 144 ? 0.221 -43.875 -34.281 1 72.88 144 SER B N 1
ATOM 4887 C CA . SER B 1 144 ? 1.34 -44.812 -34.125 1 72.88 144 SER B CA 1
ATOM 4888 C C . SER B 1 144 ? 0.988 -46.188 -34.688 1 72.88 144 SER B C 1
ATOM 4890 O O . SER B 1 144 ? 1.832 -46.875 -35.281 1 72.88 144 SER B O 1
ATOM 4892 N N . TYR B 1 145 ? -0.318 -46.531 -34.625 1 73.12 145 TYR B N 1
ATOM 4893 C CA . TYR B 1 145 ? -0.749 -47.844 -35.125 1 73.12 145 TYR B CA 1
ATOM 4894 C C . TYR B 1 145 ? -1.016 -47.781 -36.625 1 73.12 145 TYR B C 1
ATOM 4896 O O . TYR B 1 145 ? -0.741 -48.75 -37.344 1 73.12 145 TYR B O 1
ATOM 4904 N N . VAL B 1 146 ? -1.458 -46.656 -37.062 1 74.44 146 VAL B N 1
ATOM 4905 C CA . VAL B 1 146 ? -1.798 -46.5 -38.469 1 74.44 146 VAL B CA 1
ATOM 4906 C C . VAL B 1 146 ? -0.523 -46.5 -39.312 1 74.44 146 VAL B C 1
ATOM 4908 O O . VAL B 1 146 ? -0.496 -47.062 -40.406 1 74.44 146 VAL B O 1
ATOM 4911 N N . ILE B 1 147 ? 0.526 -46 -38.75 1 74.56 147 ILE B N 1
ATOM 4912 C CA . ILE B 1 147 ? 1.786 -45.906 -39.469 1 74.56 147 ILE B CA 1
ATOM 4913 C C . ILE B 1 147 ? 2.359 -47.312 -39.719 1 74.56 147 ILE B C 1
ATOM 4915 O O . ILE B 1 147 ? 2.992 -47.562 -40.75 1 74.56 147 ILE B O 1
ATOM 4919 N N . GLN B 1 148 ? 1.996 -48.219 -38.812 1 72.31 148 GLN B N 1
ATOM 4920 C CA . GLN B 1 148 ? 2.557 -49.562 -38.938 1 72.31 148 GLN B CA 1
ATOM 4921 C C . GLN B 1 148 ? 1.878 -50.344 -40.031 1 72.31 148 GLN B C 1
ATOM 4923 O O . GLN B 1 148 ? 2.418 -51.344 -40.5 1 72.31 148 GLN B O 1
ATOM 4928 N N . VAL B 1 149 ? 0.735 -49.875 -40.406 1 69.12 149 VAL B N 1
ATOM 4929 C CA . VAL B 1 149 ? 0.007 -50.594 -41.469 1 69.12 149 VAL B CA 1
ATOM 4930 C C . VAL B 1 149 ? 0.783 -50.5 -42.781 1 69.12 149 VAL B C 1
ATOM 4932 O O . VAL B 1 149 ? 0.74 -51.438 -43.594 1 69.12 149 VAL B O 1
ATOM 4935 N N . PHE B 1 150 ? 1.544 -49.531 -42.844 1 68.06 150 PHE B N 1
ATOM 4936 C CA . PHE B 1 150 ? 2.215 -49.312 -44.094 1 68.06 150 PHE B CA 1
ATOM 4937 C C . PHE B 1 150 ? 3.354 -50.312 -44.312 1 68.06 150 PHE B C 1
ATOM 4939 O O . PHE B 1 150 ? 3.408 -51 -45.312 1 68.06 150 PHE B O 1
ATOM 4946 N N . PRO B 1 151 ? 4.258 -50.438 -43.375 1 65.12 151 PRO B N 1
ATOM 4947 C CA . PRO B 1 151 ? 5.312 -51.438 -43.594 1 65.12 151 PRO B CA 1
ATOM 4948 C C . PRO B 1 151 ? 4.781 -52.844 -43.625 1 65.12 151 PRO B C 1
ATOM 4950 O O . PRO B 1 151 ? 5.324 -53.688 -44.344 1 65.12 151 PRO B O 1
ATOM 4953 N N . ILE B 1 152 ? 3.734 -53.125 -42.969 1 67.5 152 ILE B N 1
ATOM 4954 C CA . ILE B 1 152 ? 3.242 -54.5 -42.875 1 67.5 152 ILE B CA 1
ATOM 4955 C C . ILE B 1 152 ? 2.443 -54.844 -44.125 1 67.5 152 ILE B C 1
ATOM 4957 O O . ILE B 1 152 ? 2.645 -55.906 -44.719 1 67.5 152 ILE B O 1
ATOM 4961 N N . PHE B 1 153 ? 1.598 -53.906 -44.469 1 65.06 153 PHE B N 1
ATOM 4962 C CA . PHE B 1 153 ? 0.665 -54.312 -45.531 1 65.06 153 PHE B CA 1
ATOM 4963 C C . PHE B 1 153 ? 1.089 -53.719 -46.875 1 65.06 153 PHE B C 1
ATOM 4965 O O . PHE B 1 153 ? 0.84 -54.312 -47.906 1 65.06 153 PHE B O 1
ATOM 4972 N N . ILE B 1 154 ? 1.688 -52.594 -46.75 1 62.81 154 ILE B N 1
ATOM 4973 C CA . ILE B 1 154 ? 1.943 -51.969 -48.031 1 62.81 154 ILE B CA 1
ATOM 4974 C C . ILE B 1 154 ? 3.352 -52.312 -48.531 1 62.81 154 ILE B C 1
ATOM 4976 O O . ILE B 1 154 ? 3.543 -52.688 -49.656 1 62.81 154 ILE B O 1
ATOM 4980 N N . PHE B 1 155 ? 4.301 -52.188 -47.625 1 63.62 155 PHE B N 1
ATOM 4981 C CA . PHE B 1 155 ? 5.672 -52.375 -48.062 1 63.62 155 PHE B CA 1
ATOM 4982 C C . PHE B 1 155 ? 6.098 -53.844 -47.875 1 63.62 155 PHE B C 1
ATOM 4984 O O . PHE B 1 155 ? 7.129 -54.25 -48.406 1 63.62 155 PHE B O 1
ATOM 4991 N N . ASN B 1 156 ? 5.148 -54.719 -47.344 1 63.59 156 ASN B N 1
ATOM 4992 C CA . ASN B 1 156 ? 5.387 -56.156 -47.094 1 63.59 156 ASN B CA 1
ATOM 4993 C C . ASN B 1 156 ? 6.777 -56.406 -46.531 1 63.59 156 ASN B C 1
ATOM 4995 O O . ASN B 1 156 ? 7.477 -57.312 -46.969 1 63.59 156 ASN B O 1
ATOM 4999 N N . SER B 1 157 ? 7.234 -55.438 -45.719 1 60.41 157 SER B N 1
ATOM 5000 C CA . SER B 1 157 ? 8.602 -55.5 -45.219 1 60.41 157 SER B CA 1
ATOM 5001 C C . SER B 1 157 ? 8.766 -56.688 -44.25 1 60.41 157 SER B C 1
ATOM 5003 O O . SER B 1 157 ? 9.891 -57.125 -43.969 1 60.41 157 SER B O 1
ATOM 5005 N N . TYR B 1 158 ? 7.656 -57.312 -43.75 1 63.69 158 TYR B N 1
ATOM 5006 C CA . TYR B 1 158 ? 7.758 -58.375 -42.75 1 63.69 158 TYR B CA 1
ATOM 5007 C C . TYR B 1 158 ? 7.156 -59.688 -43.281 1 63.69 158 TYR B C 1
ATOM 5009 O O . TYR B 1 158 ? 6.703 -60.531 -42.5 1 63.69 158 TYR B O 1
ATOM 5017 N N . LYS B 1 159 ? 7.066 -59.875 -44.531 1 63.94 159 LYS B N 1
ATOM 5018 C CA . LYS B 1 159 ? 6.441 -61.062 -45.156 1 63.94 159 LYS B CA 1
ATOM 5019 C C . LYS B 1 159 ? 7.066 -62.344 -44.625 1 63.94 159 LYS B C 1
ATOM 5021 O O . LYS B 1 159 ? 6.367 -63.344 -44.438 1 63.94 159 LYS B O 1
ATOM 5026 N N . ASP B 1 160 ? 8.445 -62.25 -44.375 1 64.81 160 ASP B N 1
ATOM 5027 C CA . ASP B 1 160 ? 9.078 -63.531 -44.094 1 64.81 160 ASP B CA 1
ATOM 5028 C C . ASP B 1 160 ? 9.156 -63.781 -42.594 1 64.81 160 ASP B C 1
ATOM 5030 O O . ASP B 1 160 ? 9.758 -64.75 -42.125 1 64.81 160 ASP B O 1
ATOM 5034 N N . MET B 1 161 ? 8.516 -62.938 -41.812 1 66.38 161 MET B N 1
ATOM 5035 C CA . MET B 1 161 ? 8.695 -63.094 -40.375 1 66.38 161 MET B CA 1
ATOM 5036 C C . MET B 1 161 ? 7.582 -63.938 -39.781 1 66.38 161 MET B C 1
ATOM 5038 O O . MET B 1 161 ? 6.445 -63.906 -40.25 1 66.38 161 MET B O 1
ATOM 5042 N N . ASP B 1 162 ? 7.926 -64.875 -38.906 1 73.12 162 ASP B N 1
ATOM 5043 C CA . ASP B 1 162 ? 6.969 -65.688 -38.156 1 73.12 162 ASP B CA 1
ATOM 5044 C C . ASP B 1 162 ? 6.008 -64.812 -37.344 1 73.12 162 ASP B C 1
ATOM 5046 O O . ASP B 1 162 ? 6.355 -63.719 -36.938 1 73.12 162 ASP B O 1
ATOM 5050 N N . PRO B 1 163 ? 4.781 -65.188 -37.281 1 69.44 163 PRO B N 1
ATOM 5051 C CA . PRO B 1 163 ? 3.711 -64.375 -36.656 1 69.44 163 PRO B CA 1
ATOM 5052 C C . PRO B 1 163 ? 4.086 -63.875 -35.281 1 69.44 163 PRO B C 1
ATOM 5054 O O . PRO B 1 163 ? 3.832 -62.688 -34.969 1 69.44 163 PRO B O 1
ATOM 5057 N N . PRO B 1 164 ? 4.762 -64.75 -34.469 1 66.56 164 PRO B N 1
ATOM 5058 C CA . PRO B 1 164 ? 5.113 -64.188 -33.156 1 66.56 164 PRO B CA 1
ATOM 5059 C C . PRO B 1 164 ? 6.148 -63.094 -33.25 1 66.56 164 PRO B C 1
ATOM 5061 O O . PRO B 1 164 ? 6.059 -62.094 -32.5 1 66.56 164 PRO B O 1
ATOM 5064 N N . THR B 1 165 ? 7.074 -63.281 -34.125 1 70.81 165 THR B N 1
ATOM 5065 C CA . THR B 1 165 ? 8.109 -62.25 -34.281 1 70.81 165 THR B CA 1
ATOM 5066 C C . THR B 1 165 ? 7.52 -60.969 -34.875 1 70.81 165 THR B C 1
ATOM 5068 O O . THR B 1 165 ? 7.938 -59.875 -34.531 1 70.81 165 THR B O 1
ATOM 5071 N N . LEU B 1 166 ? 6.523 -61.188 -35.688 1 71.88 166 LEU B N 1
ATOM 5072 C CA . LEU B 1 166 ? 5.855 -60.062 -36.281 1 71.88 166 LEU B CA 1
ATOM 5073 C C . LEU B 1 166 ? 5.09 -59.25 -35.25 1 71.88 166 LEU B C 1
ATOM 5075 O O . LEU B 1 166 ? 5.113 -58.031 -35.25 1 71.88 166 LEU B O 1
ATOM 5079 N N . ALA B 1 167 ? 4.445 -59.938 -34.375 1 68.5 167 ALA B N 1
ATOM 5080 C CA . ALA B 1 167 ? 3.693 -59.281 -33.312 1 68.5 167 ALA B CA 1
ATOM 5081 C C . ALA B 1 167 ? 4.621 -58.5 -32.375 1 68.5 167 ALA B C 1
ATOM 5083 O O . ALA B 1 167 ? 4.285 -57.375 -31.953 1 68.5 167 ALA B O 1
ATOM 5084 N N . GLN B 1 168 ? 5.762 -59.062 -32.156 1 67.81 168 GLN B N 1
ATOM 5085 C CA . GLN B 1 168 ? 6.75 -58.375 -31.312 1 67.81 168 GLN B CA 1
ATOM 5086 C C . GLN B 1 168 ? 7.281 -57.125 -31.984 1 67.81 168 GLN B C 1
ATOM 5088 O O . GLN B 1 168 ? 7.457 -56.094 -31.344 1 67.81 168 GLN B O 1
ATOM 5093 N N . GLN B 1 169 ? 7.504 -57.25 -33.219 1 70.5 169 GLN B N 1
ATOM 5094 C CA . GLN B 1 169 ? 8.031 -56.125 -33.969 1 70.5 169 GLN B CA 1
ATOM 5095 C C . GLN B 1 169 ? 7 -55 -34.062 1 70.5 169 GLN B C 1
ATOM 5097 O O . GLN B 1 169 ? 7.348 -53.812 -34 1 70.5 169 GLN B O 1
ATOM 5102 N N . ILE B 1 170 ? 5.793 -55.375 -34.156 1 70.94 170 ILE B N 1
ATOM 5103 C CA . ILE B 1 170 ? 4.715 -54.406 -34.25 1 70.94 170 ILE B CA 1
ATOM 5104 C C . ILE B 1 170 ? 4.605 -53.656 -32.906 1 70.94 170 ILE B C 1
ATOM 5106 O O . ILE B 1 170 ? 4.453 -52.406 -32.906 1 70.94 170 ILE B O 1
ATOM 5110 N N . SER B 1 171 ? 4.723 -54.344 -31.859 1 69.81 171 SER B N 1
ATOM 5111 C CA . SER B 1 171 ? 4.652 -53.75 -30.547 1 69.81 171 SER B CA 1
ATOM 5112 C C . SER B 1 171 ? 5.844 -52.812 -30.297 1 69.81 171 SER B C 1
ATOM 5114 O O . SER B 1 171 ? 5.684 -51.719 -29.766 1 69.81 171 SER B O 1
ATOM 5116 N N . ASN B 1 172 ? 7.02 -53.281 -30.719 1 69.94 172 ASN B N 1
ATOM 5117 C CA . ASN B 1 172 ? 8.211 -52.438 -30.562 1 69.94 172 ASN B CA 1
ATOM 5118 C C . ASN B 1 172 ? 8.117 -51.156 -31.391 1 69.94 172 ASN B C 1
ATOM 5120 O O . ASN B 1 172 ? 8.484 -50.094 -30.906 1 69.94 172 ASN B O 1
ATOM 5124 N N . ASN B 1 173 ? 7.648 -51.344 -32.562 1 72.5 173 ASN B N 1
ATOM 5125 C CA . ASN B 1 173 ? 7.508 -50.188 -33.406 1 72.5 173 ASN B CA 1
ATOM 5126 C C . ASN B 1 173 ? 6.484 -49.188 -32.844 1 72.5 173 ASN B C 1
ATOM 5128 O O . ASN B 1 173 ? 6.684 -48 -32.938 1 72.5 173 ASN B O 1
ATOM 5132 N N . ALA B 1 174 ? 5.434 -49.781 -32.344 1 71.75 174 ALA B N 1
ATOM 5133 C CA . ALA B 1 174 ? 4.414 -48.938 -31.734 1 71.75 174 ALA B CA 1
ATOM 5134 C C . ALA B 1 174 ? 4.988 -48.125 -30.578 1 71.75 174 ALA B C 1
ATOM 5136 O O . ALA B 1 174 ? 4.672 -46.938 -30.422 1 71.75 174 ALA B O 1
ATOM 5137 N N . PHE B 1 175 ? 5.848 -48.719 -29.812 1 69.94 175 PHE B N 1
ATOM 5138 C CA . PHE B 1 175 ? 6.488 -48.062 -28.688 1 69.94 175 PHE B CA 1
ATOM 5139 C C . PHE B 1 175 ? 7.379 -46.906 -29.156 1 69.94 175 PHE B C 1
ATOM 5141 O O . PHE B 1 175 ? 7.355 -45.812 -28.594 1 69.94 175 PHE B O 1
ATOM 5148 N N . TYR B 1 176 ? 8.094 -47.156 -30.172 1 73.25 176 TYR B N 1
ATOM 5149 C CA . TYR B 1 176 ? 8.984 -46.125 -30.703 1 73.25 176 TYR B CA 1
ATOM 5150 C C . TYR B 1 176 ? 8.203 -44.938 -31.219 1 73.25 176 TYR B C 1
ATOM 5152 O O . TYR B 1 176 ? 8.578 -43.781 -30.984 1 73.25 176 TYR B O 1
ATOM 5160 N N . PHE B 1 177 ? 7.117 -45.25 -31.828 1 74.31 177 PHE B N 1
ATOM 5161 C CA . PHE B 1 177 ? 6.32 -44.156 -32.406 1 74.31 177 PHE B CA 1
ATOM 5162 C C . PHE B 1 177 ? 5.652 -43.344 -31.344 1 74.31 177 PHE B C 1
ATOM 5164 O O . PHE B 1 177 ? 5.605 -42.094 -31.438 1 74.31 177 PHE B O 1
ATOM 5171 N N . ILE B 1 178 ? 5.215 -43.969 -30.375 1 73.88 178 ILE B N 1
ATOM 5172 C CA . ILE B 1 178 ? 4.547 -43.281 -29.281 1 73.88 178 ILE B CA 1
ATOM 5173 C C . ILE B 1 178 ? 5.539 -42.375 -28.562 1 73.88 178 ILE B C 1
ATOM 5175 O O . ILE B 1 178 ? 5.211 -41.25 -28.219 1 73.88 178 ILE B O 1
ATOM 5179 N N . TYR B 1 179 ? 6.68 -42.844 -28.328 1 72.75 179 TYR B N 1
ATOM 5180 C CA . TYR B 1 179 ? 7.703 -42.062 -27.641 1 72.75 179 TYR B CA 1
ATOM 5181 C C . TYR B 1 179 ? 8.102 -40.844 -28.484 1 72.75 179 TYR B C 1
ATOM 5183 O O . TYR B 1 179 ? 8.352 -39.781 -27.938 1 72.75 179 TYR B O 1
ATOM 5191 N N . LEU B 1 180 ? 8.211 -41.062 -29.766 1 74.38 180 LEU B N 1
ATOM 5192 C CA . LEU B 1 180 ? 8.539 -39.969 -30.641 1 74.38 180 LEU B CA 1
ATOM 5193 C C . LEU B 1 180 ? 7.426 -38.906 -30.625 1 74.38 180 LEU B C 1
ATOM 5195 O O . LEU B 1 180 ? 7.699 -37.719 -30.562 1 74.38 180 LEU B O 1
ATOM 5199 N N . ILE B 1 181 ? 6.262 -39.406 -30.656 1 74.19 181 ILE B N 1
ATOM 5200 C CA . ILE B 1 181 ? 5.113 -38.5 -30.641 1 74.19 181 ILE B CA 1
ATOM 5201 C C . ILE B 1 181 ? 5.078 -37.75 -29.312 1 74.19 181 ILE B C 1
ATOM 5203 O O . ILE B 1 181 ? 4.832 -36.531 -29.297 1 74.19 181 ILE B O 1
ATOM 5207 N N . ASN B 1 182 ? 5.344 -38.375 -28.156 1 73.5 182 ASN B N 1
ATOM 5208 C CA . ASN B 1 182 ? 5.387 -37.719 -26.844 1 73.5 182 ASN B CA 1
ATOM 5209 C C . ASN B 1 182 ? 6.488 -36.688 -26.766 1 73.5 182 ASN B C 1
ATOM 5211 O O . ASN B 1 182 ? 6.312 -35.625 -26.125 1 73.5 182 ASN B O 1
ATOM 5215 N N . SER B 1 183 ? 7.578 -36.969 -27.391 1 74.19 183 SER B N 1
ATOM 5216 C CA . SER B 1 183 ? 8.672 -36 -27.422 1 74.19 183 SER B CA 1
ATOM 5217 C C . SER B 1 183 ? 8.273 -34.75 -28.156 1 74.19 183 SER B C 1
ATOM 5219 O O . SER B 1 183 ? 8.656 -33.625 -27.75 1 74.19 183 SER B O 1
ATOM 5221 N N . PHE B 1 184 ? 7.52 -34.938 -29.156 1 72.88 184 PHE B N 1
ATOM 5222 C CA . PHE B 1 184 ? 7.098 -33.781 -29.922 1 72.88 184 PHE B CA 1
ATOM 5223 C C . PHE B 1 184 ? 6.059 -32.969 -29.141 1 72.88 184 PHE B C 1
ATOM 5225 O O . PHE B 1 184 ? 6.035 -31.75 -29.219 1 72.88 184 PHE B O 1
ATOM 5232 N N . THR B 1 185 ? 5.188 -33.656 -28.406 1 70.25 185 THR B N 1
ATOM 5233 C CA . THR B 1 185 ? 4.246 -32.938 -27.547 1 70.25 185 THR B CA 1
ATOM 5234 C C . THR B 1 185 ? 4.984 -32.094 -26.516 1 70.25 185 THR B C 1
ATOM 5236 O O . THR B 1 185 ? 4.578 -30.953 -26.234 1 70.25 185 THR B O 1
ATOM 5239 N N . ARG B 1 186 ? 5.992 -32.594 -26.031 1 72.94 186 ARG B N 1
ATOM 5240 C CA . ARG B 1 186 ? 6.809 -31.859 -25.062 1 72.94 186 ARG B CA 1
ATOM 5241 C C . ARG B 1 186 ? 7.457 -30.641 -25.719 1 72.94 186 ARG B C 1
ATOM 5243 O O . ARG B 1 186 ? 7.637 -29.609 -25.078 1 72.94 186 ARG B O 1
ATOM 5250 N N . LEU B 1 187 ? 7.832 -30.75 -26.953 1 71.5 187 LEU B N 1
ATOM 5251 C CA . LEU B 1 187 ? 8.422 -29.641 -27.672 1 71.5 187 LEU B CA 1
ATOM 5252 C C . LEU B 1 187 ? 7.414 -28.516 -27.859 1 71.5 187 LEU B C 1
ATOM 5254 O O . LEU B 1 187 ? 7.777 -27.328 -27.812 1 71.5 187 LEU B O 1
ATOM 5258 N N . THR B 1 188 ? 6.266 -28.906 -28.109 1 69.19 188 THR B N 1
ATOM 5259 C CA . THR B 1 188 ? 5.223 -27.891 -28.234 1 69.19 188 THR B CA 1
ATOM 5260 C C . THR B 1 188 ? 5.027 -27.156 -26.906 1 69.19 188 THR B C 1
ATOM 5262 O O . THR B 1 188 ? 4.844 -25.938 -26.891 1 69.19 188 THR B O 1
ATOM 5265 N N . ASP B 1 189 ? 5.035 -27.906 -25.766 1 71.5 189 ASP B N 1
ATOM 5266 C CA . ASP B 1 189 ? 4.977 -27.281 -24.438 1 71.5 189 ASP B CA 1
ATOM 5267 C C . ASP B 1 189 ? 6.137 -26.312 -24.234 1 71.5 189 ASP B C 1
ATOM 5269 O O . ASP B 1 189 ? 5.965 -25.25 -23.641 1 71.5 189 ASP B O 1
ATOM 5273 N N . LEU B 1 190 ? 7.25 -26.703 -24.766 1 72.25 190 LEU B N 1
ATOM 5274 C CA . LEU B 1 190 ? 8.445 -25.875 -24.688 1 72.25 190 LEU B CA 1
ATOM 5275 C C . LEU B 1 190 ? 8.266 -24.578 -25.469 1 72.25 190 LEU B C 1
ATOM 5277 O O . LEU B 1 190 ? 8.641 -23.5 -25 1 72.25 190 LEU B O 1
ATOM 5281 N N . ALA B 1 191 ? 7.723 -24.734 -26.641 1 67.56 191 ALA B N 1
ATOM 5282 C CA . ALA B 1 191 ? 7.504 -23.562 -27.484 1 67.56 191 ALA B CA 1
ATOM 5283 C C . ALA B 1 191 ? 6.566 -22.578 -26.797 1 67.56 191 ALA B C 1
ATOM 5285 O O . ALA B 1 191 ? 6.801 -21.359 -26.828 1 67.56 191 ALA B O 1
ATOM 5286 N N . LEU B 1 192 ? 5.535 -23.094 -26.188 1 67.44 192 LEU B N 1
ATOM 5287 C CA . LEU B 1 192 ? 4.586 -22.25 -25.469 1 67.44 192 LEU B CA 1
ATOM 5288 C C . LEU B 1 192 ? 5.258 -21.562 -24.281 1 67.44 192 LEU B C 1
ATOM 5290 O O . LEU B 1 192 ? 5.047 -20.375 -24.031 1 67.44 192 LEU B O 1
ATOM 5294 N N . ALA B 1 193 ? 6.012 -22.344 -23.609 1 69.94 193 ALA B N 1
ATOM 5295 C CA . ALA B 1 193 ? 6.742 -21.797 -22.469 1 69.94 193 ALA B CA 1
ATOM 5296 C C . ALA B 1 193 ? 7.719 -20.719 -22.906 1 69.94 193 ALA B C 1
ATOM 5298 O O . ALA B 1 193 ? 7.871 -19.703 -22.219 1 69.94 193 ALA B O 1
ATOM 5299 N N . LEU B 1 194 ? 8.367 -20.938 -24.031 1 71.62 194 LEU B N 1
ATOM 5300 C CA . LEU B 1 194 ? 9.305 -19.953 -24.562 1 71.62 194 LEU B CA 1
ATOM 5301 C C . LEU B 1 194 ? 8.578 -18.672 -24.953 1 71.62 194 LEU B C 1
ATOM 5303 O O . LEU B 1 194 ? 9.117 -17.578 -24.766 1 71.62 194 LEU B O 1
ATOM 5307 N N . GLY B 1 195 ? 7.449 -18.859 -25.547 1 66.88 195 GLY B N 1
ATOM 5308 C CA . GLY B 1 195 ? 6.645 -17.688 -25.891 1 66.88 195 GLY B CA 1
ATOM 5309 C C . GLY B 1 195 ? 6.266 -16.859 -24.672 1 66.88 195 GLY B C 1
ATOM 5310 O O . GLY B 1 195 ? 6.379 -15.633 -24.688 1 66.88 195 GLY B O 1
ATOM 5311 N N . GLU B 1 196 ? 5.82 -17.578 -23.641 1 69.44 196 GLU B N 1
ATOM 5312 C CA . GLU B 1 196 ? 5.488 -16.906 -22.406 1 69.44 196 GLU B CA 1
ATOM 5313 C C . GLU B 1 196 ? 6.715 -16.203 -21.812 1 69.44 196 GLU B C 1
ATOM 5315 O O . GLU B 1 196 ? 6.613 -15.078 -21.312 1 69.44 196 GLU B O 1
ATOM 5320 N N . MET B 1 197 ? 7.797 -16.844 -21.859 1 76.56 197 MET B N 1
ATOM 5321 C CA . MET B 1 197 ? 9.039 -16.312 -21.312 1 76.56 197 MET B CA 1
ATOM 5322 C C . MET B 1 197 ? 9.477 -15.062 -22.062 1 76.56 197 MET B C 1
ATOM 5324 O O . MET B 1 197 ? 10.039 -14.141 -21.484 1 76.56 197 MET B O 1
ATOM 5328 N N . ALA B 1 198 ? 9.281 -15.125 -23.344 1 74.06 198 ALA B N 1
ATOM 5329 C CA . ALA B 1 198 ? 9.664 -13.977 -24.156 1 74.06 198 ALA B CA 1
ATOM 5330 C C . ALA B 1 198 ? 8.969 -12.703 -23.688 1 74.06 198 ALA B C 1
ATOM 5332 O O . ALA B 1 198 ? 9.57 -11.625 -23.672 1 74.06 198 ALA B O 1
ATOM 5333 N N . GLY B 1 199 ? 7.727 -12.836 -23.375 1 67.81 199 GLY B N 1
ATOM 5334 C CA . GLY B 1 199 ? 7.004 -11.695 -22.828 1 67.81 199 GLY B CA 1
ATOM 5335 C C . GLY B 1 199 ? 7.613 -11.156 -21.547 1 67.81 199 GLY B C 1
ATOM 5336 O O . GLY B 1 199 ? 7.82 -9.953 -21.406 1 67.81 199 GLY B O 1
ATOM 5337 N N . TYR B 1 200 ? 7.883 -12.102 -20.625 1 75.44 200 TYR B N 1
ATOM 5338 C CA . TYR B 1 200 ? 8.508 -11.703 -19.375 1 75.44 200 TYR B CA 1
ATOM 5339 C C . TYR B 1 200 ? 9.875 -11.07 -19.625 1 75.44 200 TYR B C 1
ATOM 5341 O O . TYR B 1 200 ? 10.203 -10.039 -19.031 1 75.44 200 TYR B O 1
ATOM 5349 N N . THR B 1 201 ? 10.641 -11.656 -20.469 1 78.62 201 THR B N 1
ATOM 5350 C CA . THR B 1 201 ? 12.008 -11.219 -20.75 1 78.62 201 THR B CA 1
ATOM 5351 C C . THR B 1 201 ? 12.023 -9.828 -21.375 1 78.62 201 THR B C 1
ATOM 5353 O O . THR B 1 201 ? 12.891 -9.016 -21.062 1 78.62 201 THR B O 1
ATOM 5356 N N . GLN B 1 202 ? 11.102 -9.617 -22.234 1 77.38 202 GLN B N 1
ATOM 5357 C CA . GLN B 1 202 ? 11.023 -8.312 -22.875 1 77.38 202 GLN B CA 1
ATOM 5358 C C . GLN B 1 202 ? 10.758 -7.203 -21.859 1 77.38 202 GLN B C 1
ATOM 5360 O O . GLN B 1 202 ? 11.383 -6.141 -21.906 1 77.38 202 GLN B O 1
ATOM 5365 N N . ARG B 1 203 ? 9.852 -7.484 -21.047 1 74.12 203 ARG B N 1
ATOM 5366 C CA . ARG B 1 203 ? 9.516 -6.484 -20.031 1 74.12 203 ARG B CA 1
ATOM 5367 C C . ARG B 1 203 ? 10.688 -6.238 -19.094 1 74.12 203 ARG B C 1
ATOM 5369 O O . ARG B 1 203 ? 10.969 -5.094 -18.734 1 74.12 203 ARG B O 1
ATOM 5376 N N . ILE B 1 204 ? 11.281 -7.254 -18.688 1 80.31 204 ILE B N 1
ATOM 5377 C CA . ILE B 1 204 ? 12.438 -7.137 -17.812 1 80.31 204 ILE B CA 1
ATOM 5378 C C . ILE B 1 204 ? 13.57 -6.41 -18.531 1 80.31 204 ILE B C 1
ATOM 5380 O O . ILE B 1 204 ? 14.25 -5.566 -17.938 1 80.31 204 ILE B O 1
ATOM 5384 N N . ALA B 1 205 ? 13.75 -6.781 -19.734 1 80.62 205 ALA B N 1
ATOM 5385 C CA . ALA B 1 205 ? 14.805 -6.156 -20.531 1 80.62 205 ALA B CA 1
ATOM 5386 C C . ALA B 1 205 ? 14.555 -4.66 -20.703 1 80.62 205 ALA B C 1
ATOM 5388 O O . ALA B 1 205 ? 15.492 -3.857 -20.656 1 80.62 205 ALA B O 1
ATOM 5389 N N . GLU B 1 206 ? 13.352 -4.328 -20.938 1 81.19 206 GLU B N 1
ATOM 5390 C CA . GLU B 1 206 ? 12.992 -2.918 -21.047 1 81.19 206 GLU B CA 1
ATOM 5391 C C . GLU B 1 206 ? 13.312 -2.158 -19.766 1 81.19 206 GLU B C 1
ATOM 5393 O O . GLU B 1 206 ? 13.789 -1.024 -19.812 1 81.19 206 GLU B O 1
ATOM 5398 N N . LEU B 1 207 ? 12.984 -2.758 -18.703 1 81 207 LEU B N 1
ATOM 5399 C CA . LEU B 1 207 ? 13.266 -2.125 -17.422 1 81 207 LEU B CA 1
ATOM 5400 C C . LEU B 1 207 ? 14.766 -1.951 -17.219 1 81 207 LEU B C 1
ATOM 5402 O O . LEU B 1 207 ? 15.219 -0.895 -16.766 1 81 207 LEU B O 1
ATOM 5406 N N . VAL B 1 208 ? 15.508 -2.967 -17.547 1 81.75 208 VAL B N 1
ATOM 5407 C CA . VAL B 1 208 ? 16.953 -2.936 -17.375 1 81.75 208 VAL B CA 1
ATOM 5408 C C . VAL B 1 208 ? 17.562 -1.888 -18.297 1 81.75 208 VAL B C 1
ATOM 5410 O O . VAL B 1 208 ? 18.484 -1.166 -17.906 1 81.75 208 VAL B O 1
ATOM 5413 N N . ARG B 1 209 ? 17.047 -1.821 -19.453 1 81.62 209 ARG B N 1
ATOM 5414 C CA . ARG B 1 209 ? 17.531 -0.828 -20.406 1 81.62 209 ARG B CA 1
ATOM 5415 C C . ARG B 1 209 ? 17.266 0.588 -19.906 1 81.62 209 ARG B C 1
ATOM 5417 O O . ARG B 1 209 ? 18.125 1.467 -20.016 1 81.62 209 ARG B O 1
ATOM 5424 N N . TYR B 1 210 ? 16.094 0.708 -19.422 1 81 210 TYR B N 1
ATOM 5425 C CA . TYR B 1 210 ? 15.727 2.018 -18.891 1 81 210 TYR B CA 1
ATOM 5426 C C . TYR B 1 210 ? 16.594 2.391 -17.703 1 81 210 TYR B C 1
ATOM 5428 O O . TYR B 1 210 ? 17.047 3.537 -17.578 1 81 210 TYR B O 1
ATOM 5436 N N . MET B 1 211 ? 16.781 1.504 -16.828 1 80 211 MET B N 1
ATOM 5437 C CA . MET B 1 211 ? 17.594 1.754 -15.641 1 80 211 MET B CA 1
ATOM 5438 C C . MET B 1 211 ? 19.031 2.08 -16.031 1 80 211 MET B C 1
ATOM 5440 O O . MET B 1 211 ? 19.672 2.936 -15.414 1 80 211 MET B O 1
ATOM 5444 N N . ARG B 1 212 ? 19.484 1.424 -17 1 76.69 212 ARG B N 1
ATOM 5445 C CA . ARG B 1 212 ? 20.844 1.676 -17.484 1 76.69 212 ARG B CA 1
ATOM 5446 C C . ARG B 1 212 ? 20.953 3.062 -18.109 1 76.69 212 ARG B C 1
ATOM 5448 O O . ARG B 1 212 ? 21.969 3.746 -17.953 1 76.69 212 ARG B O 1
ATOM 5455 N N . ARG B 1 213 ? 19.969 3.467 -18.75 1 76.44 213 ARG B N 1
ATOM 5456 C CA . ARG B 1 213 ? 19.938 4.797 -19.359 1 76.44 213 ARG B CA 1
ATOM 5457 C C . ARG B 1 213 ? 19.953 5.883 -18.281 1 76.44 213 ARG B C 1
ATOM 5459 O O . ARG B 1 213 ? 20.656 6.887 -18.422 1 76.44 213 ARG B O 1
ATOM 5466 N N . ILE B 1 214 ? 19.094 5.648 -17.297 1 73.75 214 ILE B N 1
ATOM 5467 C CA . ILE B 1 214 ? 19.016 6.625 -16.219 1 73.75 214 ILE B CA 1
ATOM 5468 C C . ILE B 1 214 ? 20.359 6.719 -15.508 1 73.75 214 ILE B C 1
ATOM 5470 O O . ILE B 1 214 ? 20.812 7.809 -15.133 1 73.75 214 ILE B O 1
ATOM 5474 N N . ASN B 1 215 ? 20.922 5.555 -15.336 1 65.88 215 ASN B N 1
ATOM 5475 C CA . ASN B 1 215 ? 22.219 5.535 -14.656 1 65.88 215 ASN B CA 1
ATOM 5476 C C . ASN B 1 215 ? 23.281 6.242 -15.484 1 65.88 215 ASN B C 1
ATOM 5478 O O . ASN B 1 215 ? 24.188 6.871 -14.93 1 65.88 215 ASN B O 1
ATOM 5482 N N . TYR B 1 216 ? 23.109 6.09 -16.734 1 61 216 TYR B N 1
ATOM 5483 C CA . TYR B 1 216 ? 24.078 6.727 -17.625 1 61 216 TYR B CA 1
ATOM 5484 C C . TYR B 1 216 ? 23.797 8.219 -17.75 1 61 216 TYR B C 1
ATOM 5486 O O . TYR B 1 216 ? 24.734 9.031 -17.75 1 61 216 TYR B O 1
ATOM 5494 N N . GLU B 1 217 ? 22.594 8.516 -18.094 1 57.94 217 GLU B N 1
ATOM 5495 C CA . GLU B 1 217 ? 22.266 9.922 -18.297 1 57.94 217 GLU B CA 1
ATOM 5496 C C . GLU B 1 217 ? 22.391 10.703 -16.984 1 57.94 217 GLU B C 1
ATOM 5498 O O . GLU B 1 217 ? 22.875 11.836 -16.984 1 57.94 217 GLU B O 1
ATOM 5503 N N . ASP B 1 218 ? 21.516 10.359 -16.078 1 53.84 218 ASP B N 1
ATOM 5504 C CA . ASP B 1 218 ? 21.25 11.227 -14.922 1 53.84 218 ASP B CA 1
ATOM 5505 C C . ASP B 1 218 ? 22.281 10.992 -13.82 1 53.84 218 ASP B C 1
ATOM 5507 O O . ASP B 1 218 ? 21.984 11.164 -12.641 1 53.84 218 ASP B O 1
ATOM 5511 N N . GLY B 1 219 ? 23.422 10.383 -14.102 1 49.91 219 GLY B N 1
ATOM 5512 C CA . GLY B 1 219 ? 24.406 10.547 -13.031 1 49.91 219 GLY B CA 1
ATOM 5513 C C . GLY B 1 219 ? 24.375 11.93 -12.406 1 49.91 219 GLY B C 1
ATOM 5514 O O . GLY B 1 219 ? 25.203 12.781 -12.742 1 49.91 219 GLY B O 1
ATOM 5515 N N . ILE B 1 220 ? 23.25 12.406 -12.289 1 48.31 220 ILE B N 1
ATOM 5516 C CA . ILE B 1 220 ? 23.234 13.625 -11.492 1 48.31 220 ILE B CA 1
ATOM 5517 C C . ILE B 1 220 ? 24.109 13.438 -10.25 1 48.31 220 ILE B C 1
ATOM 5519 O O . ILE B 1 220 ? 23.844 12.57 -9.414 1 48.31 220 ILE B O 1
ATOM 5523 N N . ASP B 1 221 ? 25.328 13.531 -10.367 1 48.06 221 ASP B N 1
ATOM 5524 C CA . ASP B 1 221 ? 26.312 13.539 -9.289 1 48.06 221 ASP B CA 1
ATOM 5525 C C . ASP B 1 221 ? 25.812 14.367 -8.102 1 48.06 221 ASP B C 1
ATOM 5527 O O . ASP B 1 221 ? 25.766 15.594 -8.18 1 48.06 221 ASP B O 1
ATOM 5531 N N . LEU B 1 222 ? 24.875 13.93 -7.441 1 49.97 222 LEU B N 1
ATOM 5532 C CA . LEU B 1 222 ? 24.578 14.539 -6.148 1 49.97 222 LEU B CA 1
ATOM 5533 C C . LEU B 1 222 ? 25.859 15.055 -5.492 1 49.97 222 LEU B C 1
ATOM 5535 O O . LEU B 1 222 ? 25.797 15.812 -4.523 1 49.97 222 LEU B O 1
ATOM 5539 N N . ASN B 1 223 ? 26.969 14.352 -5.914 1 50.78 223 ASN B N 1
ATOM 5540 C CA . ASN B 1 223 ? 28.234 14.797 -5.344 1 50.78 223 ASN B CA 1
ATOM 5541 C C . ASN B 1 223 ? 28.5 16.266 -5.648 1 50.78 223 ASN B C 1
ATOM 5543 O O . ASN B 1 223 ? 29.453 16.859 -5.137 1 50.78 223 ASN B O 1
ATOM 5547 N N . GLU B 1 224 ? 27.672 16.781 -6.488 1 54.88 224 GLU B N 1
ATOM 5548 C CA . GLU B 1 224 ? 28.125 18.094 -6.973 1 54.88 224 GLU B CA 1
ATOM 5549 C C . GLU B 1 224 ? 27.625 19.219 -6.074 1 54.88 224 GLU B C 1
ATOM 5551 O O . GLU B 1 224 ? 27.562 20.375 -6.496 1 54.88 224 GLU B O 1
ATOM 5556 N N . PHE B 1 225 ? 27.094 18.828 -4.867 1 59.03 225 PHE B N 1
ATOM 5557 C CA . PHE B 1 225 ? 26.953 20.031 -4.047 1 59.03 225 PHE B CA 1
ATOM 5558 C C . PHE B 1 225 ? 28.297 20.703 -3.838 1 59.03 225 PHE B C 1
ATOM 5560 O O . PHE B 1 225 ? 29.266 20.062 -3.4 1 59.03 225 PHE B O 1
ATOM 5567 N N . ASP B 1 226 ? 28.688 21.609 -4.688 1 58.84 226 ASP B N 1
ATOM 5568 C CA . ASP B 1 226 ? 29.906 22.391 -4.531 1 58.84 226 ASP B CA 1
ATOM 5569 C C . ASP B 1 226 ? 29.859 23.25 -3.268 1 58.84 226 ASP B C 1
ATOM 5571 O O . ASP B 1 226 ? 29.156 24.266 -3.221 1 58.84 226 ASP B O 1
ATOM 5575 N N . ASP B 1 227 ? 30.094 22.547 -2.137 1 62.41 227 ASP B N 1
ATOM 5576 C CA . ASP B 1 227 ? 30.266 23.375 -0.951 1 62.41 227 ASP B CA 1
ATOM 5577 C C . ASP B 1 227 ? 31.484 24.281 -1.089 1 62.41 227 ASP B C 1
ATOM 5579 O O . ASP B 1 227 ? 32.625 23.812 -1.024 1 62.41 227 ASP B O 1
ATOM 5583 N N . GLU B 1 228 ? 31.234 25.391 -1.651 1 63.06 228 GLU B N 1
ATOM 5584 C CA . GLU B 1 228 ? 32.344 26.344 -1.655 1 63.06 228 GLU B CA 1
ATOM 5585 C C . GLU B 1 228 ? 32.594 26.891 -0.258 1 63.06 228 GLU B C 1
ATOM 5587 O O . GLU B 1 228 ? 31.859 27.75 0.226 1 63.06 228 GLU B O 1
ATOM 5592 N N . GLU B 1 229 ? 33.406 26.219 0.658 1 62.69 229 GLU B N 1
ATOM 5593 C CA . GLU B 1 229 ? 33.75 26.531 2.037 1 62.69 229 GLU B CA 1
ATOM 5594 C C . GLU B 1 229 ? 33.969 28.031 2.23 1 62.69 229 GLU B C 1
ATOM 5596 O O . GLU B 1 229 ? 33.781 28.547 3.328 1 62.69 229 GLU B O 1
ATOM 5601 N N . GLY B 1 230 ? 33.875 28.688 1.167 1 68.62 230 GLY B N 1
ATOM 5602 C CA . GLY B 1 230 ? 34.25 30.078 1.333 1 68.62 230 GLY B CA 1
ATOM 5603 C C . GLY B 1 230 ? 33.125 31.047 1.073 1 68.62 230 GLY B C 1
ATOM 5604 O O . GLY B 1 230 ? 33.25 32.25 1.303 1 68.62 230 GLY B O 1
ATOM 5605 N N . SER B 1 231 ? 32 30.453 0.879 1 83.5 231 SER B N 1
ATOM 5606 C CA . SER B 1 231 ? 30.922 31.391 0.568 1 83.5 231 SER B CA 1
ATOM 5607 C C . SER B 1 231 ? 30.172 31.797 1.826 1 83.5 231 SER B C 1
ATOM 5609 O O . SER B 1 231 ? 30.031 31 2.758 1 83.5 231 SER B O 1
ATOM 5611 N N . ALA B 1 232 ? 29.797 33.094 1.92 1 89.5 232 ALA B N 1
ATOM 5612 C CA . ALA B 1 232 ? 29.062 33.625 3.055 1 89.5 232 ALA B CA 1
ATOM 5613 C C . ALA B 1 232 ? 27.594 33.219 2.998 1 89.5 232 ALA B C 1
ATOM 5615 O O . ALA B 1 232 ? 26.891 33.219 4.016 1 89.5 232 ALA B O 1
ATOM 5616 N N . ASN B 1 233 ? 27.234 32.75 1.824 1 93.19 233 ASN B N 1
ATOM 5617 C CA . ASN B 1 233 ? 25.828 32.438 1.651 1 93.19 233 ASN B CA 1
ATOM 5618 C C . ASN B 1 233 ? 25.578 30.922 1.661 1 93.19 233 ASN B C 1
ATOM 5620 O O . ASN B 1 233 ? 26.406 30.156 1.144 1 93.19 233 ASN B O 1
ATOM 5624 N N . LEU B 1 234 ? 24.562 30.562 2.338 1 94.19 234 LEU B N 1
ATOM 5625 C CA . LEU B 1 234 ? 24.109 29.172 2.326 1 94.19 234 LEU B CA 1
ATOM 5626 C C . LEU B 1 234 ? 23.484 28.812 0.983 1 94.19 234 LEU B C 1
ATOM 5628 O O . LEU B 1 234 ? 23.766 27.75 0.422 1 94.19 234 LEU B O 1
ATOM 5632 N N . LEU B 1 235 ? 22.641 29.703 0.494 1 93.5 235 LEU B N 1
ATOM 5633 C CA . LEU B 1 235 ? 21.875 29.547 -0.738 1 93.5 235 LEU B CA 1
ATOM 5634 C C . LEU B 1 235 ? 21.812 30.859 -1.507 1 93.5 235 LEU B C 1
ATOM 5636 O O . LEU B 1 235 ? 21.625 31.922 -0.912 1 93.5 235 LEU B O 1
ATOM 5640 N N . ALA B 1 236 ? 22.078 30.766 -2.76 1 94.31 236 ALA B N 1
ATOM 5641 C CA . ALA B 1 236 ? 21.953 31.938 -3.621 1 94.31 236 ALA B CA 1
ATOM 5642 C C . ALA B 1 236 ? 21.297 31.578 -4.945 1 94.31 236 ALA B C 1
ATOM 5644 O O . ALA B 1 236 ? 21.641 30.578 -5.574 1 94.31 236 ALA B O 1
ATOM 5645 N N . THR B 1 237 ? 20.25 32.25 -5.25 1 95.88 237 THR B N 1
ATOM 5646 C CA . THR B 1 237 ? 19.562 32.031 -6.516 1 95.88 237 THR B CA 1
ATOM 5647 C C . THR B 1 237 ? 19.625 33.281 -7.387 1 95.88 237 THR B C 1
ATOM 5649 O O . THR B 1 237 ? 19.641 34.406 -6.867 1 95.88 237 THR B O 1
ATOM 5652 N N . GLU B 1 238 ? 19.781 33.125 -8.664 1 95.88 238 GLU B N 1
ATOM 5653 C CA . GLU B 1 238 ? 19.75 34.188 -9.648 1 95.88 238 GLU B CA 1
ATOM 5654 C C . GLU B 1 238 ? 18.734 33.906 -10.75 1 95.88 238 GLU B C 1
ATOM 5656 O O . GLU B 1 238 ? 18.953 33.031 -11.578 1 95.88 238 GLU B O 1
ATOM 5661 N N . ASN B 1 239 ? 17.641 34.688 -10.781 1 96.44 239 ASN B N 1
ATOM 5662 C CA . ASN B 1 239 ? 16.578 34.562 -11.766 1 96.44 239 ASN B CA 1
ATOM 5663 C C . ASN B 1 239 ? 16.094 33.125 -11.875 1 96.44 239 ASN B C 1
ATOM 5665 O O . ASN B 1 239 ? 15.953 32.594 -12.977 1 96.44 239 ASN B O 1
ATOM 5669 N N . LEU B 1 240 ? 15.961 32.531 -10.742 1 96.19 240 LEU B N 1
ATOM 5670 C CA . LEU B 1 240 ? 15.578 31.141 -10.688 1 96.19 240 LEU B CA 1
ATOM 5671 C C . LEU B 1 240 ? 14.102 30.969 -11.023 1 96.19 240 LEU B C 1
ATOM 5673 O O . LEU B 1 240 ? 13.25 31.688 -10.492 1 96.19 240 LEU B O 1
ATOM 5677 N N . SER B 1 241 ? 13.836 30.078 -11.93 1 96.25 241 SER B N 1
ATOM 5678 C CA . SER B 1 241 ? 12.477 29.703 -12.273 1 96.25 241 SER B CA 1
ATOM 5679 C C . SER B 1 241 ? 12.305 28.188 -12.242 1 96.25 241 SER B C 1
ATOM 5681 O O . SER B 1 241 ? 13.227 27.438 -12.586 1 96.25 241 SER B O 1
ATOM 5683 N N . TYR B 1 242 ? 11.211 27.734 -11.719 1 93.88 242 TYR B N 1
ATOM 5684 C CA . TYR B 1 242 ? 10.953 26.297 -11.68 1 93.88 242 TYR B CA 1
ATOM 5685 C C . TYR B 1 242 ? 9.469 26.016 -11.883 1 93.88 242 TYR B C 1
ATOM 5687 O O . TYR B 1 242 ? 8.625 26.875 -11.656 1 93.88 242 TYR B O 1
ATOM 5695 N N . ALA B 1 243 ? 9.203 24.828 -12.383 1 89.69 243 ALA B N 1
ATOM 5696 C CA . ALA B 1 243 ? 7.859 24.344 -12.688 1 89.69 243 ALA B CA 1
ATOM 5697 C C . ALA B 1 243 ? 7.727 22.859 -12.32 1 89.69 243 ALA B C 1
ATOM 5699 O O . ALA B 1 243 ? 8.727 22.172 -12.109 1 89.69 243 ALA B O 1
ATOM 5700 N N . THR B 1 244 ? 6.48 22.453 -12.078 1 83 244 THR B N 1
ATOM 5701 C CA . THR B 1 244 ? 6.242 21.031 -11.898 1 83 244 THR B CA 1
ATOM 5702 C C . THR B 1 244 ? 6.715 20.25 -13.117 1 83 244 THR B C 1
ATOM 5704 O O . THR B 1 244 ? 6.48 20.656 -14.25 1 83 244 THR B O 1
ATOM 5707 N N . PRO B 1 245 ? 7.398 19.172 -12.844 1 79.69 245 PRO B N 1
ATOM 5708 C CA . PRO B 1 245 ? 7.879 18.406 -13.992 1 79.69 245 PRO B CA 1
ATOM 5709 C C . PRO B 1 245 ? 6.754 18.016 -14.953 1 79.69 245 PRO B C 1
ATOM 5711 O O . PRO B 1 245 ? 5.738 17.469 -14.523 1 79.69 245 PRO B O 1
ATOM 5714 N N . GLY B 1 246 ? 6.883 18.281 -16.125 1 70.75 246 GLY B N 1
ATOM 5715 C CA . GLY B 1 246 ? 5.891 17.953 -17.125 1 70.75 246 GLY B CA 1
ATOM 5716 C C . GLY B 1 246 ? 4.871 19.062 -17.344 1 70.75 246 GLY B C 1
ATOM 5717 O O . GLY B 1 246 ? 4.094 19.031 -18.297 1 70.75 246 GLY B O 1
ATOM 5718 N N . ASP B 1 247 ? 4.824 19.984 -16.406 1 75.06 247 ASP B N 1
ATOM 5719 C CA . ASP B 1 247 ? 3.902 21.109 -16.516 1 75.06 247 ASP B CA 1
ATOM 5720 C C . ASP B 1 247 ? 4.602 22.344 -17.094 1 75.06 247 ASP B C 1
ATOM 5722 O O . ASP B 1 247 ? 5.652 22.75 -16.609 1 75.06 247 ASP B O 1
ATOM 5726 N N . PRO B 1 248 ? 4.039 22.766 -18.156 1 74.94 248 PRO B N 1
ATOM 5727 C CA . PRO B 1 248 ? 4.652 23.953 -18.75 1 74.94 248 PRO B CA 1
ATOM 5728 C C . PRO B 1 248 ? 4.461 25.219 -17.906 1 74.94 248 PRO B C 1
ATOM 5730 O O . PRO B 1 248 ? 5.219 26.172 -18.047 1 74.94 248 PRO B O 1
ATOM 5733 N N . ASP B 1 249 ? 3.484 25.219 -17.062 1 82.06 249 ASP B N 1
ATOM 5734 C CA . ASP B 1 249 ? 3.213 26.406 -16.266 1 82.06 249 ASP B CA 1
ATOM 5735 C C . ASP B 1 249 ? 4.219 26.547 -15.117 1 82.06 249 ASP B C 1
ATOM 5737 O O . ASP B 1 249 ? 4.395 25.625 -14.32 1 82.06 249 ASP B O 1
ATOM 5741 N N . GLN B 1 250 ? 4.836 27.75 -15.117 1 89.44 250 GLN B N 1
ATOM 5742 C CA . GLN B 1 250 ? 5.824 28.016 -14.078 1 89.44 250 GLN B CA 1
ATOM 5743 C C . GLN B 1 250 ? 5.148 28.312 -12.742 1 89.44 250 GLN B C 1
ATOM 5745 O O . GLN B 1 250 ? 4.098 28.953 -12.703 1 89.44 250 GLN B O 1
ATOM 5750 N N . LEU B 1 251 ? 5.664 27.781 -11.727 1 88.94 251 LEU B N 1
ATOM 5751 C CA . LEU B 1 251 ? 5.184 28.094 -10.383 1 88.94 251 LEU B CA 1
ATOM 5752 C C . LEU B 1 251 ? 5.77 29.406 -9.883 1 88.94 251 LEU B C 1
ATOM 5754 O O . LEU B 1 251 ? 5.031 30.281 -9.438 1 88.94 251 LEU B O 1
ATOM 5758 N N . VAL B 1 252 ? 7.102 29.516 -9.984 1 94.12 252 VAL B N 1
ATOM 5759 C CA . VAL B 1 252 ? 7.828 30.719 -9.602 1 94.12 252 VAL B CA 1
ATOM 5760 C C . VAL B 1 252 ? 8.812 31.109 -10.703 1 94.12 252 VAL B C 1
ATOM 5762 O O . VAL B 1 252 ? 9.438 30.25 -11.312 1 94.12 252 VAL B O 1
ATOM 5765 N N . THR B 1 253 ? 8.828 32.375 -10.977 1 95.12 253 THR B N 1
ATOM 5766 C CA . THR B 1 253 ? 9.719 32.875 -12.016 1 95.12 253 THR B CA 1
ATOM 5767 C C . THR B 1 253 ? 10.641 33.969 -11.469 1 95.12 253 THR B C 1
ATOM 5769 O O . THR B 1 253 ? 10.242 34.75 -10.609 1 95.12 253 THR B O 1
ATOM 5772 N N . ASP B 1 254 ? 11.883 33.938 -11.875 1 95.62 254 ASP B N 1
ATOM 5773 C CA . ASP B 1 254 ? 12.867 35 -11.672 1 95.62 254 ASP B CA 1
ATOM 5774 C C . ASP B 1 254 ? 13.125 35.25 -10.188 1 95.62 254 ASP B C 1
ATOM 5776 O O . ASP B 1 254 ? 13.141 36.406 -9.734 1 95.62 254 ASP B O 1
ATOM 5780 N N . LEU B 1 255 ? 13.203 34.156 -9.461 1 96 255 LEU B N 1
ATOM 5781 C CA . LEU B 1 255 ? 13.477 34.25 -8.031 1 96 255 LEU B CA 1
ATOM 5782 C C . LEU B 1 255 ? 14.961 34.5 -7.773 1 96 255 LEU B C 1
ATOM 5784 O O . LEU B 1 255 ? 15.805 33.688 -8.156 1 96 255 LEU B O 1
ATOM 5788 N N . SER B 1 256 ? 15.312 35.656 -7.223 1 95.56 256 SER B N 1
ATOM 5789 C CA . SER B 1 256 ? 16.688 35.969 -6.848 1 95.56 256 SER B CA 1
ATOM 5790 C C . SER B 1 256 ? 16.797 36.281 -5.355 1 95.56 256 SER B C 1
ATOM 5792 O O . SER B 1 256 ? 16.125 37.188 -4.855 1 95.56 256 SER B O 1
ATOM 5794 N N . LEU B 1 257 ? 17.547 35.469 -4.68 1 94.69 257 LEU B N 1
ATOM 5795 C CA . LEU B 1 257 ? 17.719 35.688 -3.248 1 94.69 257 LEU B CA 1
ATOM 5796 C C . LEU B 1 257 ? 19.047 35.125 -2.766 1 94.69 257 LEU B C 1
ATOM 5798 O O . LEU B 1 257 ? 19.672 34.312 -3.457 1 94.69 257 LEU B O 1
ATOM 5802 N N . SER B 1 258 ? 19.516 35.656 -1.643 1 94.75 258 SER B N 1
ATOM 5803 C CA . SER B 1 258 ? 20.703 35.156 -0.938 1 94.75 258 SER B CA 1
ATOM 5804 C C . SER B 1 258 ? 20.391 34.906 0.537 1 94.75 258 SER B C 1
ATOM 5806 O O . SER B 1 258 ? 19.906 35.812 1.233 1 94.75 258 SER B O 1
ATOM 5808 N N . VAL B 1 259 ? 20.688 33.75 0.933 1 95.62 259 VAL B N 1
ATOM 5809 C CA . VAL B 1 259 ? 20.469 33.375 2.33 1 95.62 259 VAL B CA 1
ATOM 5810 C C . VAL B 1 259 ? 21.828 33.156 3.021 1 95.62 259 VAL B C 1
ATOM 5812 O O . VAL B 1 259 ? 22.547 32.219 2.727 1 95.62 259 VAL B O 1
ATOM 5815 N N . PRO B 1 260 ? 22.125 34.062 3.988 1 95.56 260 PRO B N 1
ATOM 5816 C CA . PRO B 1 260 ? 23.391 33.875 4.703 1 95.56 260 PRO B CA 1
ATOM 5817 C C . PRO B 1 260 ? 23.438 32.625 5.535 1 95.56 260 PRO B C 1
ATOM 5819 O O . PRO B 1 260 ? 22.406 32.125 6.008 1 95.56 260 PRO B O 1
ATOM 5822 N N . LYS B 1 261 ? 24.625 32.094 5.824 1 94.5 261 LYS B N 1
ATOM 5823 C CA . LYS B 1 261 ? 24.844 30.828 6.539 1 94.5 261 LYS B CA 1
ATOM 5824 C C . LYS B 1 261 ? 24.406 30.953 8 1 94.5 261 LYS B C 1
ATOM 5826 O O . LYS B 1 261 ? 24.031 29.953 8.625 1 94.5 261 LYS B O 1
ATOM 5831 N N . ASN B 1 262 ? 24.344 32.094 8.516 1 93.38 262 ASN B N 1
ATOM 5832 C CA . ASN B 1 262 ? 24.031 32.281 9.938 1 93.38 262 ASN B CA 1
ATOM 5833 C C . ASN B 1 262 ? 22.609 32.75 10.148 1 93.38 262 ASN B C 1
ATOM 5835 O O . ASN B 1 262 ? 22.219 33.094 11.266 1 93.38 262 ASN B O 1
ATOM 5839 N N . LYS B 1 263 ? 21.844 32.781 9.102 1 96.19 263 LYS B N 1
ATOM 5840 C CA . LYS B 1 263 ? 20.453 33.25 9.219 1 96.19 263 LYS B CA 1
ATOM 5841 C C . LYS B 1 263 ? 19.469 32.125 8.859 1 96.19 263 LYS B C 1
ATOM 5843 O O . LYS B 1 263 ? 19.766 31.266 8.031 1 96.19 263 LYS B O 1
ATOM 5848 N N . THR B 1 264 ? 18.391 32.156 9.562 1 97.44 264 THR B N 1
ATOM 5849 C CA . THR B 1 264 ? 17.297 31.234 9.297 1 97.44 264 THR B CA 1
ATOM 5850 C C . THR B 1 264 ? 16.266 31.844 8.352 1 97.44 264 THR B C 1
ATOM 5852 O O . THR B 1 264 ? 16.062 33.062 8.367 1 97.44 264 THR B O 1
ATOM 5855 N N . LEU B 1 265 ? 15.711 31.016 7.477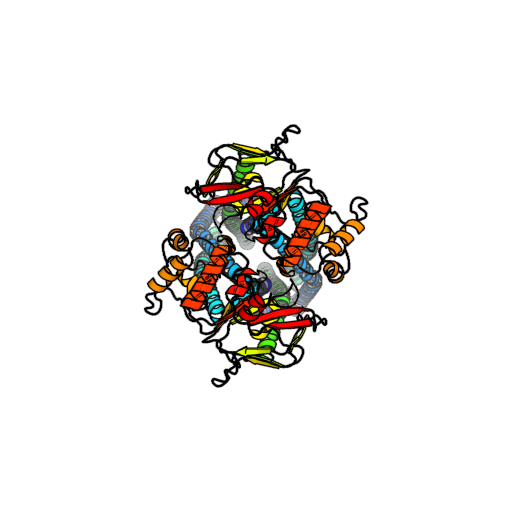 1 97.88 265 LEU B N 1
ATOM 5856 C CA . LEU B 1 265 ? 14.781 31.5 6.461 1 97.88 265 LEU B CA 1
ATOM 5857 C C . LEU B 1 265 ? 13.438 30.781 6.57 1 97.88 265 LEU B C 1
ATOM 5859 O O . LEU B 1 265 ? 13.391 29.562 6.672 1 97.88 265 LEU B O 1
ATOM 5863 N N . LEU B 1 266 ? 12.375 31.562 6.602 1 97.56 266 LEU B N 1
ATOM 5864 C CA . LEU B 1 266 ? 11.008 31.047 6.527 1 97.56 266 LEU B CA 1
ATOM 5865 C C . LEU B 1 266 ? 10.414 31.281 5.141 1 97.56 266 LEU B C 1
ATOM 5867 O O . LEU B 1 266 ? 10.414 32.406 4.645 1 97.56 266 LEU B O 1
ATOM 5871 N N . ILE B 1 267 ? 10.016 30.234 4.527 1 96.38 267 ILE B N 1
ATOM 5872 C CA . ILE B 1 267 ? 9.352 30.344 3.232 1 96.38 267 ILE B CA 1
ATOM 5873 C C . ILE B 1 267 ? 7.84 30.219 3.422 1 96.38 267 ILE B C 1
ATOM 5875 O O . ILE B 1 267 ? 7.348 29.203 3.908 1 96.38 267 ILE B O 1
ATOM 5879 N N . THR B 1 268 ? 7.086 31.234 3.064 1 92.69 268 THR B N 1
ATOM 5880 C CA . THR B 1 268 ? 5.641 31.266 3.242 1 92.69 268 THR B CA 1
ATOM 5881 C C . THR B 1 268 ? 4.934 31.5 1.91 1 92.69 268 THR B C 1
ATOM 5883 O O . THR B 1 268 ? 5.566 31.891 0.929 1 92.69 268 THR B O 1
ATOM 5886 N N . GLY B 1 269 ? 3.689 31.188 1.892 1 86.25 269 GLY B N 1
ATOM 5887 C CA . GLY B 1 269 ? 2.85 31.328 0.715 1 86.25 269 GLY B CA 1
ATOM 5888 C C . GLY B 1 269 ? 1.602 30.469 0.758 1 86.25 269 GLY B C 1
ATOM 5889 O O . GLY B 1 269 ? 1.467 29.609 1.627 1 86.25 269 GLY B O 1
ATOM 5890 N N . THR B 1 270 ? 0.785 30.781 -0.18 1 77.88 270 THR B N 1
ATOM 5891 C CA . THR B 1 270 ? -0.463 30.031 -0.251 1 77.88 270 THR B CA 1
ATOM 5892 C C . THR B 1 270 ? -0.206 28.594 -0.717 1 77.88 270 THR B C 1
ATOM 5894 O O . THR B 1 270 ? 0.861 28.297 -1.257 1 77.88 270 THR B O 1
ATOM 5897 N N . SER B 1 271 ? -1.164 27.75 -0.41 1 73.12 271 SER B N 1
ATOM 5898 C CA . SER B 1 271 ? -1.038 26.359 -0.832 1 73.12 271 SER B CA 1
ATOM 5899 C C . SER B 1 271 ? -0.928 26.25 -2.348 1 73.12 271 SER B C 1
ATOM 5901 O O . SER B 1 271 ? -1.687 26.891 -3.08 1 73.12 271 SER B O 1
ATOM 5903 N N . GLY B 1 272 ? 0.075 25.516 -2.828 1 75.31 272 GLY B N 1
ATOM 5904 C CA . GLY B 1 272 ? 0.238 25.266 -4.254 1 75.31 272 GLY B CA 1
ATOM 5905 C C . GLY B 1 272 ? 1.075 26.328 -4.945 1 75.31 272 GLY B C 1
ATOM 5906 O O . GLY B 1 272 ? 1.32 26.25 -6.152 1 75.31 272 GLY B O 1
ATOM 5907 N N . VAL B 1 273 ? 1.558 27.203 -4.191 1 80.88 273 VAL B N 1
ATOM 5908 C CA . VAL B 1 273 ? 2.26 28.328 -4.793 1 80.88 273 VAL B CA 1
ATOM 5909 C C . VAL B 1 273 ? 3.652 27.891 -5.242 1 80.88 273 VAL B C 1
ATOM 5911 O O . VAL B 1 273 ? 4.254 28.516 -6.121 1 80.88 273 VAL B O 1
ATOM 5914 N N . GLY B 1 274 ? 4.223 26.812 -4.586 1 87.69 274 GLY B N 1
ATOM 5915 C CA . GLY B 1 274 ? 5.523 26.312 -5.023 1 87.69 274 GLY B CA 1
ATOM 5916 C C . GLY B 1 274 ? 6.52 26.188 -3.887 1 87.69 274 GLY B C 1
ATOM 5917 O O . GLY B 1 274 ? 7.723 26.062 -4.121 1 87.69 274 GLY B O 1
ATOM 5918 N N . LYS B 1 275 ? 6.148 26.281 -2.646 1 90.75 275 LYS B N 1
ATOM 5919 C CA . LYS B 1 275 ? 7.051 26.156 -1.506 1 90.75 275 LYS B CA 1
ATOM 5920 C C . LYS B 1 275 ? 7.797 24.828 -1.527 1 90.75 275 LYS B C 1
ATOM 5922 O O . LYS B 1 275 ? 9.023 24.812 -1.45 1 90.75 275 LYS B O 1
ATOM 5927 N N . THR B 1 276 ? 7.008 23.75 -1.673 1 88.81 276 THR B N 1
ATOM 5928 C CA . THR B 1 276 ? 7.574 22.406 -1.67 1 88.81 276 THR B CA 1
ATOM 5929 C C . THR B 1 276 ? 8.453 22.188 -2.898 1 88.81 276 THR B C 1
ATOM 5931 O O . THR B 1 276 ? 9.5 21.547 -2.811 1 88.81 276 THR B O 1
ATOM 5934 N N . SER B 1 277 ? 8.016 22.734 -3.986 1 90.94 277 SER B N 1
ATOM 5935 C CA . SER B 1 277 ? 8.789 22.641 -5.219 1 90.94 277 SER B CA 1
ATOM 5936 C C . SER B 1 277 ? 10.148 23.312 -5.074 1 90.94 277 SER B C 1
ATOM 5938 O O . SER B 1 277 ? 11.148 22.828 -5.609 1 90.94 277 SER B O 1
ATOM 5940 N N . PHE B 1 278 ? 10.156 24.453 -4.402 1 95.06 278 PHE B N 1
ATOM 5941 C CA . PHE B 1 278 ? 11.422 25.156 -4.172 1 95.06 278 PHE B CA 1
ATOM 5942 C C . PHE B 1 278 ? 12.375 24.281 -3.361 1 95.06 278 PHE B C 1
ATOM 5944 O O . PHE B 1 278 ? 13.562 24.188 -3.676 1 95.06 278 PHE B O 1
ATOM 5951 N N . VAL B 1 279 ? 11.867 23.625 -2.344 1 94.94 279 VAL B N 1
ATOM 5952 C CA . VAL B 1 279 ? 12.68 22.734 -1.516 1 94.94 279 VAL B CA 1
ATOM 5953 C C . VAL B 1 279 ? 13.203 21.578 -2.355 1 94.94 279 VAL B C 1
ATOM 5955 O O . VAL B 1 279 ? 14.352 21.141 -2.191 1 94.94 279 VAL B O 1
ATOM 5958 N N . ARG B 1 280 ? 12.336 21.094 -3.271 1 93.06 280 ARG B N 1
ATOM 5959 C CA . ARG B 1 280 ? 12.758 20.031 -4.184 1 93.06 280 ARG B CA 1
ATOM 5960 C C . ARG B 1 280 ? 13.898 20.5 -5.078 1 93.06 280 ARG B C 1
ATOM 5962 O O . ARG B 1 280 ? 14.82 19.734 -5.375 1 93.06 280 ARG B O 1
ATOM 5969 N N . VAL B 1 281 ? 13.836 21.688 -5.477 1 93.25 281 VAL B N 1
ATOM 5970 C CA . VAL B 1 281 ? 14.875 22.266 -6.32 1 93.25 281 VAL B CA 1
ATOM 5971 C C . VAL B 1 281 ? 16.172 22.406 -5.523 1 93.25 281 VAL B C 1
ATOM 5973 O O . VAL B 1 281 ? 17.25 22.078 -6.023 1 93.25 281 VAL B O 1
ATOM 5976 N N . ILE B 1 282 ? 16.031 22.891 -4.273 1 93.88 282 ILE B N 1
ATOM 5977 C CA . ILE B 1 282 ? 17.203 23.031 -3.406 1 93.88 282 ILE B CA 1
ATOM 5978 C C . ILE B 1 282 ? 17.875 21.672 -3.223 1 93.88 282 ILE B C 1
ATOM 5980 O O . ILE B 1 282 ? 19.109 21.578 -3.271 1 93.88 282 ILE B O 1
ATOM 5984 N N . ARG B 1 283 ? 17.047 20.609 -3.031 1 92.81 283 ARG B N 1
ATOM 5985 C CA . ARG B 1 283 ? 17.547 19.266 -2.773 1 92.81 283 ARG B CA 1
ATOM 5986 C C . ARG B 1 283 ? 18 18.594 -4.066 1 92.81 283 ARG B C 1
ATOM 5988 O O . ARG B 1 283 ? 18.5 17.469 -4.043 1 92.81 283 ARG B O 1
ATOM 5995 N N . LYS B 1 284 ? 17.797 19.219 -5.254 1 89.44 284 LYS B N 1
ATOM 5996 C CA . LYS B 1 284 ? 18.172 18.75 -6.582 1 89.44 284 LYS B CA 1
ATOM 5997 C C . LYS B 1 284 ? 17.297 17.578 -7.016 1 89.44 284 LYS B C 1
ATOM 5999 O O . LYS B 1 284 ? 17.75 16.688 -7.727 1 89.44 284 LYS B O 1
ATOM 6004 N N . LEU B 1 285 ? 16.172 17.578 -6.438 1 88.44 285 LEU B N 1
ATOM 6005 C CA . LEU B 1 285 ? 15.195 16.594 -6.91 1 88.44 285 LEU B CA 1
ATOM 6006 C C . LEU B 1 285 ? 14.516 17.062 -8.188 1 88.44 285 LEU B C 1
ATOM 6008 O O . LEU B 1 285 ? 14.109 16.25 -9.016 1 88.44 285 LEU B O 1
ATOM 6012 N N . TRP B 1 286 ? 14.336 18.359 -8.258 1 89.5 286 TRP B N 1
ATOM 6013 C CA . TRP B 1 286 ? 13.805 19 -9.453 1 89.5 286 TRP B CA 1
ATOM 6014 C C . TRP B 1 286 ? 14.852 19.891 -10.109 1 89.5 286 TRP B C 1
ATOM 6016 O O . TRP B 1 286 ? 15.609 20.562 -9.414 1 89.5 286 TRP B O 1
ATOM 6026 N N . LYS B 1 287 ? 14.82 19.891 -11.43 1 89.06 287 LYS B N 1
ATOM 6027 C CA . LYS B 1 287 ? 15.688 20.812 -12.164 1 89.06 287 LYS B CA 1
ATOM 6028 C C . LYS B 1 287 ? 14.992 22.141 -12.406 1 89.06 287 LYS B C 1
ATOM 6030 O O . LYS B 1 287 ? 13.805 22.188 -12.742 1 89.06 287 LYS B O 1
ATOM 6035 N N . PRO B 1 288 ? 15.781 23.172 -12.141 1 93.19 288 PRO B N 1
ATOM 6036 C CA . PRO B 1 288 ? 15.195 24.469 -12.492 1 93.19 288 PRO B CA 1
ATOM 6037 C C . PRO B 1 288 ? 14.945 24.625 -13.992 1 93.19 288 PRO B C 1
ATOM 6039 O O . PRO B 1 288 ? 15.656 24.016 -14.805 1 93.19 288 PRO B O 1
ATOM 6042 N N . THR B 1 289 ? 13.898 25.328 -14.344 1 93.12 289 THR B N 1
ATOM 6043 C CA . THR B 1 289 ? 13.586 25.578 -15.742 1 93.12 289 THR B CA 1
ATOM 6044 C C . THR B 1 289 ? 14.445 26.719 -16.297 1 93.12 289 THR B C 1
ATOM 6046 O O . THR B 1 289 ? 14.766 26.734 -17.484 1 93.12 289 THR B O 1
ATOM 6049 N N . ALA B 1 290 ? 14.766 27.609 -15.5 1 93.75 290 ALA B N 1
ATOM 6050 C CA . ALA B 1 290 ? 15.625 28.734 -15.867 1 93.75 290 ALA B CA 1
ATOM 6051 C C . ALA B 1 290 ? 16.344 29.297 -14.641 1 93.75 290 ALA B C 1
ATOM 6053 O O . ALA B 1 290 ? 15.953 29.031 -13.508 1 93.75 290 ALA B O 1
ATOM 6054 N N . GLY B 1 291 ? 17.469 29.922 -14.922 1 94.75 291 GLY B N 1
ATOM 6055 C CA . GLY B 1 291 ? 18.234 30.531 -13.844 1 94.75 291 GLY B CA 1
ATOM 6056 C C . GLY B 1 291 ? 19.234 29.578 -13.203 1 94.75 291 GLY B C 1
ATOM 6057 O O . GLY B 1 291 ? 19.531 28.531 -13.758 1 94.75 291 GLY B O 1
ATOM 6058 N N . THR B 1 292 ? 19.812 30.109 -12.07 1 93.81 292 THR B N 1
ATOM 6059 C CA . THR B 1 292 ? 20.844 29.297 -11.414 1 93.81 292 THR B CA 1
ATOM 6060 C C . THR B 1 292 ? 20.625 29.281 -9.906 1 93.81 292 THR B C 1
ATOM 6062 O O . THR B 1 292 ? 20 30.203 -9.352 1 93.81 292 THR B O 1
ATOM 6065 N N . ILE B 1 293 ? 21.078 28.25 -9.328 1 93.44 293 ILE B N 1
ATOM 6066 C CA . ILE B 1 293 ? 21.047 28.094 -7.879 1 93.44 293 ILE B CA 1
ATOM 6067 C C . ILE B 1 293 ? 22.391 27.594 -7.379 1 93.44 293 ILE B C 1
ATOM 6069 O O . ILE B 1 293 ? 22.953 26.641 -7.918 1 93.44 293 ILE B O 1
ATOM 6073 N N . VAL B 1 294 ? 22.953 28.359 -6.469 1 92 294 VAL B N 1
ATOM 6074 C CA . VAL B 1 294 ? 24.203 27.953 -5.84 1 92 294 VAL B CA 1
ATOM 6075 C C . VAL B 1 294 ? 23.938 27.438 -4.434 1 92 294 VAL B C 1
ATOM 6077 O O . VAL B 1 294 ? 23.312 28.109 -3.615 1 92 294 VAL B O 1
ATOM 6080 N N . ARG B 1 295 ? 24.391 26.266 -4.191 1 92.81 295 ARG B N 1
ATOM 6081 C CA . ARG B 1 295 ? 24.203 25.594 -2.912 1 92.81 295 ARG B CA 1
ATOM 6082 C C . ARG B 1 295 ? 25.531 25.453 -2.168 1 92.81 295 ARG B C 1
ATOM 6084 O O . ARG B 1 295 ? 26.453 24.781 -2.641 1 92.81 295 ARG B O 1
ATOM 6091 N N . ASN B 1 296 ? 25.625 26.078 -1.093 1 91.88 296 ASN B N 1
ATOM 6092 C CA . ASN B 1 296 ? 26.875 26.031 -0.334 1 91.88 296 ASN B CA 1
ATOM 6093 C C . ASN B 1 296 ? 26.734 25.125 0.892 1 91.88 296 ASN B C 1
ATOM 6095 O O . ASN B 1 296 ? 27.031 25.547 2.01 1 91.88 296 ASN B O 1
ATOM 6099 N N . PHE B 1 297 ? 26.203 23.953 0.691 1 90.94 297 PHE B N 1
ATOM 6100 C CA . PHE B 1 297 ? 26.109 22.906 1.699 1 90.94 297 PHE B CA 1
ATOM 6101 C C . PHE B 1 297 ? 26.391 21.531 1.086 1 90.94 297 PHE B C 1
ATOM 6103 O O . PHE B 1 297 ? 26.453 21.406 -0.137 1 90.94 297 PHE B O 1
ATOM 6110 N N . ASN B 1 298 ? 26.688 20.594 1.913 1 86.94 298 ASN B N 1
ATOM 6111 C CA . ASN B 1 298 ? 26.969 19.234 1.461 1 86.94 298 ASN B CA 1
ATOM 6112 C C . ASN B 1 298 ? 26.125 18.203 2.201 1 86.94 298 ASN B C 1
ATOM 6114 O O . ASN B 1 298 ? 25.5 18.531 3.223 1 86.94 298 ASN B O 1
ATOM 6118 N N . PRO B 1 299 ? 25.953 17.094 1.643 1 83 299 PRO B N 1
ATOM 6119 C CA . PRO B 1 299 ? 25.094 16.062 2.23 1 83 299 PRO B CA 1
ATOM 6120 C C . PRO B 1 299 ? 25.531 15.648 3.633 1 83 299 PRO B C 1
ATOM 6122 O O . PRO B 1 299 ? 24.734 15.125 4.41 1 83 299 PRO B O 1
ATOM 6125 N N . ARG B 1 300 ? 26.797 15.984 3.988 1 86.44 300 ARG B N 1
ATOM 6126 C CA . ARG B 1 300 ? 27.312 15.578 5.285 1 86.44 300 ARG B CA 1
ATOM 6127 C C . ARG B 1 300 ? 26.875 16.547 6.383 1 86.44 300 ARG B C 1
ATOM 6129 O O . ARG B 1 300 ? 26.734 16.141 7.543 1 86.44 300 ARG B O 1
ATOM 6136 N N . ASN B 1 301 ? 26.656 17.734 5.988 1 91.44 301 ASN B N 1
ATOM 6137 C CA . ASN B 1 301 ? 26.344 18.719 7.02 1 91.44 301 ASN B CA 1
ATOM 6138 C C . ASN B 1 301 ? 24.891 19.188 6.922 1 91.44 301 ASN B C 1
ATOM 6140 O O . ASN B 1 301 ? 24.516 20.156 7.586 1 91.44 301 ASN B O 1
ATOM 6144 N N . THR B 1 302 ? 24.188 18.531 6.066 1 94.44 302 THR B N 1
ATOM 6145 C CA . THR B 1 302 ? 22.828 18.984 5.859 1 94.44 302 THR B CA 1
ATOM 6146 C C . THR B 1 302 ? 21.844 17.828 5.934 1 94.44 302 THR B C 1
ATOM 6148 O O . THR B 1 302 ? 22.203 16.688 5.633 1 94.44 302 THR B O 1
ATOM 6151 N N . MET B 1 303 ? 20.641 18.109 6.363 1 95.75 303 MET B N 1
ATOM 6152 C CA . MET B 1 303 ? 19.531 17.156 6.352 1 95.75 303 MET B CA 1
ATOM 6153 C C . MET B 1 303 ? 18.281 17.812 5.789 1 95.75 303 MET B C 1
ATOM 6155 O O . MET B 1 303 ? 18.094 19.016 5.906 1 95.75 303 MET B O 1
ATOM 6159 N N . PHE B 1 304 ? 17.562 17.016 5.113 1 96.56 304 PHE B N 1
ATOM 6160 C CA . PHE B 1 304 ? 16.281 17.453 4.57 1 96.56 304 PHE B CA 1
ATOM 6161 C C . PHE B 1 304 ? 15.125 16.672 5.203 1 96.56 304 PHE B C 1
ATOM 6163 O O . PHE B 1 304 ? 15.211 15.453 5.379 1 96.56 304 PHE B O 1
ATOM 6170 N N . VAL B 1 305 ? 14.133 17.375 5.637 1 96.12 305 VAL B N 1
ATOM 6171 C CA . VAL B 1 305 ? 12.938 16.766 6.215 1 96.12 305 VAL B CA 1
ATOM 6172 C C . VAL B 1 305 ? 11.742 17 5.293 1 96.12 305 VAL B C 1
ATOM 6174 O O . VAL B 1 305 ? 11.312 18.141 5.094 1 96.12 305 VAL B O 1
ATOM 6177 N N . PRO B 1 306 ? 11.148 15.914 4.789 1 93.5 306 PRO B N 1
ATOM 6178 C CA . PRO B 1 306 ? 10.016 16.062 3.869 1 93.5 306 PRO B CA 1
ATOM 6179 C C . PRO B 1 306 ? 8.719 16.422 4.59 1 93.5 306 PRO B C 1
ATOM 6181 O O . PRO B 1 306 ? 8.641 16.328 5.816 1 93.5 306 PRO B O 1
ATOM 6184 N N . GLN B 1 307 ? 7.832 16.828 3.738 1 87 307 GLN B N 1
ATOM 6185 C CA . GLN B 1 307 ? 6.516 17.188 4.25 1 87 307 GLN B CA 1
ATOM 6186 C C . GLN B 1 307 ? 5.832 15.992 4.914 1 87 307 GLN B C 1
ATOM 6188 O O . GLN B 1 307 ? 5.32 16.109 6.027 1 87 307 GLN B O 1
ATOM 6193 N N . ARG B 1 308 ? 5.93 14.922 4.223 1 86.31 308 ARG B N 1
ATOM 6194 C CA . ARG B 1 308 ? 5.387 13.688 4.781 1 86.31 308 ARG B CA 1
ATOM 6195 C C . ARG B 1 308 ? 6.465 12.906 5.516 1 86.31 308 ARG B C 1
ATOM 6197 O O . ARG B 1 308 ? 7.469 12.508 4.918 1 86.31 308 ARG B O 1
ATOM 6204 N N . PRO B 1 309 ? 6.223 12.688 6.816 1 90.44 309 PRO B N 1
ATOM 6205 C CA . PRO B 1 309 ? 7.211 11.875 7.527 1 90.44 309 PRO B CA 1
ATOM 6206 C C . PRO B 1 309 ? 7.336 10.469 6.953 1 90.44 309 PRO B C 1
ATOM 6208 O O . PRO B 1 309 ? 6.336 9.875 6.535 1 90.44 309 PRO B O 1
ATOM 6211 N N . TYR B 1 310 ? 8.562 10.07 6.906 1 92.81 310 TYR B N 1
ATOM 6212 C CA . TYR B 1 310 ? 8.836 8.727 6.426 1 92.81 310 TYR B CA 1
ATOM 6213 C C . TYR B 1 310 ? 9.461 7.867 7.52 1 92.81 310 TYR B C 1
ATOM 6215 O O . TYR B 1 310 ? 10.578 8.133 7.961 1 92.81 310 TYR B O 1
ATOM 6223 N N . LEU B 1 311 ? 8.734 6.855 7.891 1 93.75 311 LEU B N 1
ATOM 6224 C CA . LEU B 1 311 ? 9.195 5.863 8.852 1 93.75 311 LEU B CA 1
ATOM 6225 C C . LEU B 1 311 ? 9.312 4.488 8.203 1 93.75 311 LEU B C 1
ATOM 6227 O O . LEU B 1 311 ? 8.32 3.77 8.078 1 93.75 311 LEU B O 1
ATOM 6231 N N . PRO B 1 312 ? 10.531 4.137 7.836 1 91.62 312 PRO B N 1
ATOM 6232 C CA . PRO B 1 312 ? 10.719 2.896 7.082 1 91.62 312 PRO B CA 1
ATOM 6233 C C . PRO B 1 312 ? 10.141 1.678 7.805 1 91.62 312 PRO B C 1
ATOM 6235 O O . PRO B 1 312 ? 10.25 1.573 9.031 1 91.62 312 PRO B O 1
ATOM 6238 N N . PRO B 1 313 ? 9.57 0.796 7.066 1 88.88 313 PRO B N 1
ATOM 6239 C CA . PRO B 1 313 ? 9.039 -0.441 7.648 1 88.88 313 PRO B CA 1
ATOM 6240 C C . PRO B 1 313 ? 10.125 -1.494 7.875 1 88.88 313 PRO B C 1
ATOM 6242 O O . PRO B 1 313 ? 11.281 -1.289 7.5 1 88.88 313 PRO B O 1
ATOM 6245 N N . GLY B 1 314 ? 9.758 -2.662 8.508 1 84.5 314 GLY B N 1
ATOM 6246 C CA . GLY B 1 314 ? 10.672 -3.777 8.695 1 84.5 314 GLY B CA 1
ATOM 6247 C C . GLY B 1 314 ? 10.93 -4.102 10.156 1 84.5 314 GLY B C 1
ATOM 6248 O O . GLY B 1 314 ? 12.031 -4.539 10.508 1 84.5 314 GLY B O 1
ATOM 6249 N N . GLN B 1 315 ? 10.055 -3.77 10.922 1 86.81 315 GLN B N 1
ATOM 6250 C CA . GLN B 1 315 ? 10.18 -4.051 12.344 1 86.81 315 GLN B CA 1
ATOM 6251 C C . GLN B 1 315 ? 11.438 -3.412 12.922 1 86.81 315 GLN B C 1
ATOM 6253 O O . GLN B 1 315 ? 12.195 -4.059 13.656 1 86.81 315 GLN B O 1
ATOM 6258 N N . LEU B 1 316 ? 11.641 -2.213 12.469 1 90.62 316 LEU B N 1
ATOM 6259 C CA . LEU B 1 316 ? 12.797 -1.487 12.977 1 90.62 316 LEU B CA 1
ATOM 6260 C C . LEU B 1 316 ? 12.586 -1.059 14.422 1 90.62 316 LEU B C 1
ATOM 6262 O O . LEU B 1 316 ? 11.461 -0.723 14.812 1 90.62 316 LEU B O 1
ATOM 6266 N N . SER B 1 317 ? 13.656 -1.091 15.156 1 92.31 317 SER B N 1
ATOM 6267 C CA . SER B 1 317 ? 13.609 -0.606 16.531 1 92.31 317 SER B CA 1
ATOM 6268 C C . SER B 1 317 ? 13.492 0.914 16.578 1 92.31 317 SER B C 1
ATOM 6270 O O . SER B 1 317 ? 13.648 1.585 15.562 1 92.31 317 SER B O 1
ATOM 6272 N N . LEU B 1 318 ? 13.164 1.406 17.781 1 94.5 318 LEU B N 1
ATOM 6273 C CA . LEU B 1 318 ? 13.086 2.85 17.969 1 94.5 318 LEU B CA 1
ATOM 6274 C C . LEU B 1 318 ? 14.43 3.512 17.672 1 94.5 318 LEU B C 1
ATOM 6276 O O . LEU B 1 318 ? 14.477 4.574 17.047 1 94.5 318 LEU B O 1
ATOM 6280 N N . ARG B 1 319 ? 15.477 2.893 18.125 1 93.88 319 ARG B N 1
ATOM 6281 C CA . ARG B 1 319 ? 16.812 3.398 17.859 1 93.88 319 ARG B CA 1
ATOM 6282 C C . ARG B 1 319 ? 17.078 3.484 16.359 1 93.88 319 ARG B C 1
ATOM 6284 O O . ARG B 1 319 ? 17.578 4.496 15.875 1 93.88 319 ARG B O 1
ATOM 6291 N N . GLN B 1 320 ? 16.719 2.471 15.664 1 92.69 320 GLN B N 1
ATOM 6292 C CA . GLN B 1 320 ? 16.953 2.43 14.227 1 92.69 320 GLN B CA 1
ATOM 6293 C C . GLN B 1 320 ? 16.156 3.516 13.508 1 92.69 320 GLN B C 1
ATOM 6295 O O . GLN B 1 320 ? 16.625 4.082 12.516 1 92.69 320 GLN B O 1
ATOM 6300 N N . GLN B 1 321 ? 14.977 3.736 14.008 1 94.12 321 GLN B N 1
ATOM 6301 C CA . GLN B 1 321 ? 14.148 4.789 13.43 1 94.12 321 GLN B CA 1
ATOM 6302 C C . GLN B 1 321 ? 14.805 6.156 13.594 1 94.12 321 GLN B C 1
ATOM 6304 O O . GLN B 1 321 ? 14.758 6.988 12.688 1 94.12 321 GLN B O 1
ATOM 6309 N N . ILE B 1 322 ? 15.445 6.348 14.711 1 95.06 322 ILE B N 1
ATOM 6310 C CA . ILE B 1 322 ? 16.016 7.648 15.031 1 95.06 322 ILE B CA 1
ATOM 6311 C C . ILE B 1 322 ? 17.344 7.828 14.289 1 95.06 322 ILE B C 1
ATOM 6313 O O . ILE B 1 322 ? 17.641 8.922 13.797 1 95.06 322 ILE B O 1
ATOM 6317 N N . VAL B 1 323 ? 18.062 6.766 14.148 1 94 323 VAL B N 1
ATOM 6318 C CA . VAL B 1 323 ? 19.375 6.844 13.523 1 94 323 VAL B CA 1
ATOM 6319 C C . VAL B 1 323 ? 19.234 6.875 12.008 1 94 323 VAL B C 1
ATOM 6321 O O . VAL B 1 323 ? 20.156 7.293 11.297 1 94 323 VAL B O 1
ATOM 6324 N N . PHE B 1 324 ? 18.062 6.539 11.609 1 93.31 324 PHE B N 1
ATOM 6325 C CA . PHE B 1 324 ? 17.781 6.633 10.18 1 93.31 324 PHE B CA 1
ATOM 6326 C C . PHE B 1 324 ? 18.156 8.008 9.641 1 93.31 324 PHE B C 1
ATOM 6328 O O . PHE B 1 324 ? 17.875 9.023 10.289 1 93.31 324 PHE B O 1
ATOM 6335 N N . PRO B 1 325 ? 18.984 7.965 8.484 1 92.06 325 PRO B N 1
ATOM 6336 C CA . PRO B 1 325 ? 19.188 6.969 7.43 1 92.06 325 PRO B CA 1
ATOM 6337 C C . PRO B 1 325 ? 20.469 6.16 7.617 1 92.06 325 PRO B C 1
ATOM 6339 O O . PRO B 1 325 ? 20.859 5.398 6.727 1 92.06 325 PRO B O 1
ATOM 6342 N N . GLN B 1 326 ? 21.094 6.453 8.742 1 89.19 326 GLN B N 1
ATOM 6343 C CA . GLN B 1 326 ? 22.266 5.645 9.062 1 89.19 326 GLN B CA 1
ATOM 6344 C C . GLN B 1 326 ? 21.891 4.188 9.305 1 89.19 326 GLN B C 1
ATOM 6346 O O . GLN B 1 326 ? 20.844 3.908 9.898 1 89.19 326 GLN B O 1
ATOM 6351 N N . ILE B 1 327 ? 22.703 3.295 8.812 1 86.62 327 ILE B N 1
ATOM 6352 C CA . ILE B 1 327 ? 22.422 1.87 8.953 1 86.62 327 ILE B CA 1
ATOM 6353 C C . ILE B 1 327 ? 22.906 1.379 10.312 1 86.62 327 ILE B C 1
ATOM 6355 O O . ILE B 1 327 ? 24.078 1.566 10.664 1 86.62 327 ILE B O 1
ATOM 6359 N N . ASP B 1 328 ? 21.938 0.935 11.086 1 80.38 328 ASP B N 1
ATOM 6360 C CA . ASP B 1 328 ? 22.25 0.347 12.383 1 80.38 328 ASP B CA 1
ATOM 6361 C C . ASP B 1 328 ? 22.203 -1.178 12.32 1 80.38 328 ASP B C 1
ATOM 6363 O O . ASP B 1 328 ? 21.125 -1.765 12.164 1 80.38 328 ASP B O 1
ATOM 6367 N N . HIS B 1 329 ? 23.266 -1.819 12.242 1 70.44 329 HIS B N 1
ATOM 6368 C CA . HIS B 1 329 ? 23.312 -3.273 12.133 1 70.44 329 HIS B CA 1
ATOM 6369 C C . HIS B 1 329 ? 23.125 -3.93 13.5 1 70.44 329 HIS B C 1
ATOM 6371 O O . HIS B 1 329 ? 23.312 -5.141 13.641 1 70.44 329 HIS B O 1
ATOM 6377 N N . GLY B 1 330 ? 22.422 -3.293 14.453 1 61.03 330 GLY B N 1
ATOM 6378 C CA . GLY B 1 330 ? 22.031 -3.936 15.695 1 61.03 330 GLY B CA 1
ATOM 6379 C C . GLY B 1 330 ? 23 -3.693 16.828 1 61.03 330 GLY B C 1
ATOM 6380 O O . GLY B 1 330 ? 23.062 -2.596 17.391 1 61.03 330 GLY B O 1
ATOM 6381 N N . HIS B 1 331 ? 23.969 -4.645 17.016 1 55.72 331 HIS B N 1
ATOM 6382 C CA . HIS B 1 331 ? 24.641 -4.855 18.297 1 55.72 331 HIS B CA 1
ATOM 6383 C C . HIS B 1 331 ? 25.391 -3.605 18.734 1 55.72 331 HIS B C 1
ATOM 6385 O O . HIS B 1 331 ? 25.359 -2.582 18.047 1 55.72 331 HIS B O 1
ATOM 6391 N N . ASP B 1 332 ? 26.594 -3.865 19.484 1 54.53 332 ASP B N 1
ATOM 6392 C CA . ASP B 1 332 ? 27.5 -3.105 20.344 1 54.53 332 ASP B CA 1
ATOM 6393 C C . ASP B 1 332 ? 28.125 -1.943 19.578 1 54.53 332 ASP B C 1
ATOM 6395 O O . ASP B 1 332 ? 29.344 -1.881 19.422 1 54.53 332 ASP B O 1
ATOM 6399 N N . THR B 1 333 ? 27.312 -1.461 18.719 1 58.94 333 THR B N 1
ATOM 6400 C CA . THR B 1 333 ? 28.141 -0.445 18.078 1 58.94 333 THR B CA 1
ATOM 6401 C C . THR B 1 333 ? 28.344 0.756 19 1 58.94 333 THR B C 1
ATOM 6403 O O . THR B 1 333 ? 27.359 1.376 19.438 1 58.94 333 THR B O 1
ATOM 6406 N N . LYS B 1 334 ? 29.422 0.857 19.641 1 59.72 334 LYS B N 1
ATOM 6407 C CA . LYS B 1 334 ? 29.922 1.907 20.531 1 59.72 334 LYS B CA 1
ATOM 6408 C C . LYS B 1 334 ? 29.688 3.291 19.922 1 59.72 334 LYS B C 1
ATOM 6410 O O . LYS B 1 334 ? 29.75 4.301 20.641 1 59.72 334 LYS B O 1
ATOM 6415 N N . GLU B 1 335 ? 29.047 3.256 18.656 1 76.12 335 GLU B N 1
ATOM 6416 C CA . GLU B 1 335 ? 29.016 4.559 17.984 1 76.12 335 GLU B CA 1
ATOM 6417 C C . GLU B 1 335 ? 27.672 5.25 18.219 1 76.12 335 GLU B C 1
ATOM 6419 O O . GLU B 1 335 ? 27.562 6.473 18.094 1 76.12 335 GLU B O 1
ATOM 6424 N N . ILE B 1 336 ? 26.688 4.414 18.734 1 82.38 336 ILE B N 1
ATOM 6425 C CA . ILE B 1 336 ? 25.375 5.035 18.906 1 82.38 336 ILE B CA 1
ATOM 6426 C C . ILE B 1 336 ? 25.141 5.324 20.391 1 82.38 336 ILE B C 1
ATOM 6428 O O . ILE B 1 336 ? 25.266 4.43 21.234 1 82.38 336 ILE B O 1
ATOM 6432 N N . ASP B 1 337 ? 24.938 6.531 20.719 1 85.19 337 ASP B N 1
ATOM 6433 C CA . ASP B 1 337 ? 24.719 7.004 22.078 1 85.19 337 ASP B CA 1
ATOM 6434 C C . ASP B 1 337 ? 23.25 6.879 22.484 1 85.19 337 ASP B C 1
ATOM 6436 O O . ASP B 1 337 ? 22.438 7.766 22.188 1 85.19 337 ASP B O 1
ATOM 6440 N N . ASN B 1 338 ? 22.969 5.855 23.234 1 90.25 338 ASN B N 1
ATOM 6441 C CA . ASN B 1 338 ? 21.594 5.609 23.656 1 90.25 338 ASN B CA 1
ATOM 6442 C C . ASN B 1 338 ? 21.094 6.695 24.609 1 90.25 338 ASN B C 1
ATOM 6444 O O . ASN B 1 338 ? 19.922 7.035 24.609 1 90.25 338 ASN B O 1
ATOM 6448 N N . ASN B 1 339 ? 22 7.23 25.312 1 91.88 339 ASN B N 1
ATOM 6449 C CA . ASN B 1 339 ? 21.609 8.281 26.25 1 91.88 339 ASN B CA 1
ATOM 6450 C C . ASN B 1 339 ? 21.188 9.547 25.531 1 91.88 339 ASN B C 1
ATOM 6452 O O . ASN B 1 339 ? 20.25 10.227 25.953 1 91.88 339 ASN B O 1
ATOM 6456 N N . LYS B 1 340 ? 21.922 9.828 24.484 1 94.62 340 LYS B N 1
ATOM 6457 C CA . LYS B 1 340 ? 21.562 10.977 23.656 1 94.62 340 LYS B CA 1
ATOM 6458 C C . LYS B 1 340 ? 20.156 10.797 23.062 1 94.62 340 LYS B C 1
ATOM 6460 O O . LYS B 1 340 ? 19.359 11.742 23.047 1 94.62 340 LYS B O 1
ATOM 6465 N N . ILE B 1 341 ? 19.891 9.609 22.719 1 95.5 341 ILE B N 1
ATOM 6466 C CA . ILE B 1 341 ? 18.594 9.305 22.109 1 95.5 341 ILE B CA 1
ATOM 6467 C C . ILE B 1 341 ? 17.484 9.484 23.141 1 95.5 341 ILE B C 1
ATOM 6469 O O . ILE B 1 341 ? 16.453 10.102 22.859 1 95.5 341 ILE B O 1
ATOM 6473 N N . VAL B 1 342 ? 17.703 8.977 24.297 1 95.62 342 VAL B N 1
ATOM 6474 C CA . VAL B 1 342 ? 16.703 9.07 25.359 1 95.62 342 VAL B CA 1
ATOM 6475 C C . VAL B 1 342 ? 16.453 10.531 25.703 1 95.62 342 VAL B C 1
ATOM 6477 O O . VAL B 1 342 ? 15.305 10.945 25.875 1 95.62 342 VAL B O 1
ATOM 6480 N N . SER B 1 343 ? 17.469 11.297 25.766 1 96.56 343 SER B N 1
ATOM 6481 C CA . SER B 1 343 ? 17.344 12.711 26.094 1 96.56 343 SER B CA 1
ATOM 6482 C C . SER B 1 343 ? 16.547 13.453 25.031 1 96.56 343 SER B C 1
ATOM 6484 O O . SER B 1 343 ? 15.727 14.32 25.344 1 96.56 343 SER B O 1
ATOM 6486 N N . ILE B 1 344 ? 16.812 13.125 23.828 1 97.12 344 ILE B N 1
ATOM 6487 C CA . ILE B 1 344 ? 16.109 13.766 22.719 1 97.12 344 ILE B CA 1
ATOM 6488 C C . ILE B 1 344 ? 14.633 13.391 22.75 1 97.12 344 ILE B C 1
ATOM 6490 O O . ILE B 1 344 ? 13.766 14.25 22.578 1 97.12 344 ILE B O 1
ATOM 6494 N N . LEU B 1 345 ? 14.391 12.148 23.031 1 96.38 345 LEU B N 1
ATOM 6495 C CA . LEU B 1 345 ? 13.016 11.68 23.094 1 96.38 345 LEU B CA 1
ATOM 6496 C C . LEU B 1 345 ? 12.258 12.367 24.234 1 96.38 345 LEU B C 1
ATOM 6498 O O . LEU B 1 345 ? 11.086 12.719 24.078 1 96.38 345 LEU B O 1
ATOM 6502 N N . GLU B 1 346 ? 12.891 12.523 25.25 1 95.31 346 GLU B N 1
ATOM 6503 C CA . GLU B 1 346 ? 12.281 13.219 26.375 1 95.31 346 GLU B CA 1
ATOM 6504 C C . GLU B 1 346 ? 12.016 14.688 26.047 1 95.31 346 GLU B C 1
ATOM 6506 O O . GLU B 1 346 ? 10.945 15.211 26.344 1 95.31 346 GLU B O 1
ATOM 6511 N N . ALA B 1 347 ? 12.977 15.297 25.422 1 96.12 347 ALA B N 1
ATOM 6512 C CA . ALA B 1 347 ? 12.844 16.703 25.062 1 96.12 347 ALA B CA 1
ATOM 6513 C C . ALA B 1 347 ? 11.688 16.922 24.094 1 96.12 347 ALA B C 1
ATOM 6515 O O . ALA B 1 347 ? 11.047 17.984 24.109 1 96.12 347 ALA B O 1
ATOM 6516 N N . LEU B 1 348 ? 11.414 15.945 23.281 1 95.44 348 LEU B N 1
ATOM 6517 C CA . LEU B 1 348 ? 10.359 16.062 22.281 1 95.44 348 LEU B CA 1
ATOM 6518 C C . LEU B 1 348 ? 9.062 15.422 22.766 1 95.44 348 LEU B C 1
ATOM 6520 O O . LEU B 1 348 ? 8.125 15.234 22 1 95.44 348 LEU B O 1
ATOM 6524 N N . ARG B 1 349 ? 9.023 14.992 23.969 1 89.12 349 ARG B N 1
ATOM 6525 C CA . ARG B 1 349 ? 7.852 14.414 24.609 1 89.12 349 ARG B CA 1
ATOM 6526 C C . ARG B 1 349 ? 7.445 13.109 23.938 1 89.12 349 ARG B C 1
ATOM 6528 O O . ARG B 1 349 ? 6.266 12.898 23.641 1 89.12 349 ARG B O 1
ATOM 6535 N N . LEU B 1 350 ? 8.445 12.273 23.594 1 91.56 350 LEU B N 1
ATOM 6536 C CA . LEU B 1 350 ? 8.203 10.992 22.953 1 91.56 350 LEU B CA 1
ATOM 6537 C C . LEU B 1 350 ? 8.688 9.836 23.812 1 91.56 350 LEU B C 1
ATOM 6539 O O . LEU B 1 350 ? 8.914 8.727 23.312 1 91.56 350 LEU B O 1
ATOM 6543 N N . ARG B 1 351 ? 8.867 10.07 25.047 1 89.06 351 ARG B N 1
ATOM 6544 C CA . ARG B 1 351 ? 9.406 9.055 25.953 1 89.06 351 ARG B CA 1
ATOM 6545 C C . ARG B 1 351 ? 8.5 7.828 26 1 89.06 351 ARG B C 1
ATOM 6547 O O . ARG B 1 351 ? 8.977 6.699 26.156 1 89.06 351 ARG B O 1
ATOM 6554 N N . THR B 1 352 ? 7.254 7.953 25.812 1 85.69 352 THR B N 1
ATOM 6555 C CA . THR B 1 352 ? 6.273 6.879 25.891 1 85.69 352 THR B CA 1
ATOM 6556 C C . THR B 1 352 ? 6.52 5.84 24.797 1 85.69 352 THR B C 1
ATOM 6558 O O . THR B 1 352 ? 6.102 4.688 24.922 1 85.69 352 THR B O 1
ATOM 6561 N N . LEU B 1 353 ? 7.148 6.246 23.75 1 89.69 353 LEU B N 1
ATOM 6562 C CA . LEU B 1 353 ? 7.438 5.32 22.672 1 89.69 353 LEU B CA 1
ATOM 6563 C C . LEU B 1 353 ? 8.406 4.23 23.109 1 89.69 353 LEU B C 1
ATOM 6565 O O . LEU B 1 353 ? 8.375 3.115 22.594 1 89.69 353 LEU B O 1
ATOM 6569 N N . ILE B 1 354 ? 9.266 4.59 24.094 1 91.12 354 ILE B N 1
ATOM 6570 C CA . ILE B 1 354 ? 10.227 3.617 24.609 1 91.12 354 ILE B CA 1
ATOM 6571 C C . ILE B 1 354 ? 9.477 2.467 25.281 1 91.12 354 ILE B C 1
ATOM 6573 O O . ILE B 1 354 ? 9.805 1.298 25.062 1 91.12 354 ILE B O 1
ATOM 6577 N N . SER B 1 355 ? 8.477 2.828 26 1 86 355 SER B N 1
ATOM 6578 C CA . SER B 1 355 ? 7.688 1.817 26.703 1 86 355 SER B CA 1
ATOM 6579 C C . SER B 1 355 ? 6.844 1.004 25.719 1 86 355 SER B C 1
ATOM 6581 O O . SER B 1 355 ? 6.66 -0.201 25.906 1 86 355 SER B O 1
ATOM 6583 N N . MET B 1 356 ? 6.414 1.624 24.781 1 84 356 MET B N 1
ATOM 6584 C CA . MET B 1 356 ? 5.582 0.961 23.781 1 84 356 MET B CA 1
ATOM 6585 C C . MET B 1 356 ? 6.367 -0.129 23.047 1 84 356 MET B C 1
ATOM 6587 O O . MET B 1 356 ? 5.809 -1.173 22.703 1 84 356 MET B O 1
ATOM 6591 N N . CYS B 1 357 ? 7.645 0.112 22.812 1 87.38 357 CYS B N 1
ATOM 6592 C CA . CYS B 1 357 ? 8.477 -0.815 22.047 1 87.38 357 CYS B CA 1
ATOM 6593 C C . CYS B 1 357 ? 9.172 -1.809 22.969 1 87.38 357 CYS B C 1
ATOM 6595 O O . CYS B 1 357 ? 9.742 -2.799 22.516 1 87.38 357 CYS B O 1
ATOM 6597 N N . GLY B 1 358 ? 9.125 -1.634 24.234 1 84.25 358 GLY B N 1
ATOM 6598 C CA . GLY B 1 358 ? 9.82 -2.486 25.188 1 84.25 358 GLY B CA 1
ATOM 6599 C C . GLY B 1 358 ? 11.266 -2.08 25.422 1 84.25 358 GLY B C 1
ATOM 6600 O O . GLY B 1 358 ? 11.93 -2.607 26.312 1 84.25 358 GLY B O 1
ATOM 6601 N N . GLY B 1 359 ? 11.797 -1.21 24.578 1 87.81 359 GLY B N 1
ATOM 6602 C CA . GLY B 1 359 ? 13.172 -0.74 24.656 1 87.81 359 GLY B CA 1
ATOM 6603 C C . GLY B 1 359 ? 13.602 0.028 23.422 1 87.81 359 GLY B C 1
ATOM 6604 O O . GLY B 1 359 ? 12.805 0.231 22.5 1 87.81 359 GLY B O 1
ATOM 6605 N N . LEU B 1 360 ? 14.883 0.416 23.453 1 90.75 360 LEU B N 1
ATOM 6606 C CA . LEU B 1 360 ? 15.406 1.216 22.344 1 90.75 360 LEU B CA 1
ATOM 6607 C C . LEU B 1 360 ? 15.852 0.324 21.188 1 90.75 360 LEU B C 1
ATOM 6609 O O . LEU B 1 360 ? 15.797 0.734 20.031 1 90.75 360 LEU B O 1
ATOM 6613 N N . THR B 1 361 ? 16.25 -0.877 21.531 1 89.62 361 THR B N 1
ATOM 6614 C CA . THR B 1 361 ? 16.891 -1.714 20.531 1 89.62 361 THR B CA 1
ATOM 6615 C C . THR B 1 361 ? 15.984 -2.879 20.141 1 89.62 361 THR B C 1
ATOM 6617 O O . THR B 1 361 ? 16.297 -3.631 19.219 1 89.62 361 THR B O 1
ATOM 6620 N N . ASP B 1 362 ? 14.875 -2.961 20.75 1 88.81 362 ASP B N 1
ATOM 6621 C CA . ASP B 1 362 ? 13.969 -4.066 20.453 1 88.81 362 ASP B CA 1
ATOM 6622 C C . ASP B 1 362 ? 13.203 -3.82 19.156 1 88.81 362 ASP B C 1
ATOM 6624 O O . ASP B 1 362 ? 12.75 -2.703 18.891 1 88.81 362 ASP B O 1
ATOM 6628 N N . PRO B 1 363 ? 13.188 -4.871 18.406 1 88.94 363 PRO B N 1
ATOM 6629 C CA . PRO B 1 363 ? 12.367 -4.723 17.203 1 88.94 363 PRO B CA 1
ATOM 6630 C C . PRO B 1 363 ? 10.898 -4.457 17.516 1 88.94 363 PRO B C 1
ATOM 6632 O O . PRO B 1 363 ? 10.359 -5.012 18.469 1 88.94 363 PRO B O 1
ATOM 6635 N N . SER B 1 364 ? 10.312 -3.635 16.672 1 87.88 364 SER B N 1
ATOM 6636 C CA . SER B 1 364 ? 8.914 -3.277 16.906 1 87.88 364 SER B CA 1
ATOM 6637 C C . SER B 1 364 ? 7.973 -4.348 16.359 1 87.88 364 SER B C 1
ATOM 6639 O O . SER B 1 364 ? 8.266 -4.984 15.352 1 87.88 364 SER B O 1
ATOM 6641 N N . ASN B 1 365 ? 6.902 -4.543 17.047 1 84.75 365 ASN B N 1
ATOM 6642 C CA . ASN B 1 365 ? 5.895 -5.504 16.609 1 84.75 365 ASN B CA 1
ATOM 6643 C C . ASN B 1 365 ? 4.789 -4.832 15.797 1 84.75 365 ASN B C 1
ATOM 6645 O O . ASN B 1 365 ? 3.764 -5.449 15.5 1 84.75 365 ASN B O 1
ATOM 6649 N N . PHE B 1 366 ? 5.02 -3.518 15.516 1 82.62 366 PHE B N 1
ATOM 6650 C CA . PHE B 1 366 ? 4.051 -2.752 14.742 1 82.62 366 PHE B CA 1
ATOM 6651 C C . PHE B 1 366 ? 4.754 -1.912 13.68 1 82.62 366 PHE B C 1
ATOM 6653 O O . PHE B 1 366 ? 5.98 -1.774 13.703 1 82.62 366 PHE B O 1
ATOM 6660 N N . GLU B 1 367 ? 3.971 -1.445 12.758 1 85.12 367 GLU B N 1
ATOM 6661 C CA . GLU B 1 367 ? 4.504 -0.529 11.75 1 85.12 367 GLU B CA 1
ATOM 6662 C C . GLU B 1 367 ? 4.383 0.922 12.211 1 85.12 367 GLU B C 1
ATOM 6664 O O . GLU B 1 367 ? 3.281 1.397 12.5 1 85.12 367 GLU B O 1
ATOM 6669 N N . TRP B 1 368 ? 5.445 1.55 12.258 1 89.19 368 TRP B N 1
ATOM 6670 C CA . TRP B 1 368 ? 5.543 2.9 12.805 1 89.19 368 TRP B CA 1
ATOM 6671 C C . TRP B 1 368 ? 4.617 3.855 12.062 1 89.19 368 TRP B C 1
ATOM 6673 O O . TRP B 1 368 ? 3.893 4.637 12.688 1 89.19 368 TRP B O 1
ATOM 6683 N N . GLN B 1 369 ? 4.602 3.779 10.742 1 86.38 369 GLN B N 1
ATOM 6684 C CA . GLN B 1 369 ? 3.863 4.707 9.891 1 86.38 369 GLN B CA 1
ATOM 6685 C C . GLN B 1 369 ? 2.361 4.602 10.141 1 86.38 369 GLN B C 1
ATOM 6687 O O . GLN B 1 369 ? 1.642 5.602 10.055 1 86.38 369 GLN B O 1
ATOM 6692 N N . ASP B 1 370 ? 1.941 3.463 10.555 1 77.25 370 ASP B N 1
ATOM 6693 C CA . ASP B 1 370 ? 0.512 3.201 10.695 1 77.25 370 ASP B CA 1
ATOM 6694 C C . ASP B 1 370 ? 0.049 3.441 12.133 1 77.25 370 ASP B C 1
ATOM 6696 O O . ASP B 1 370 ? -1.135 3.686 12.375 1 77.25 370 ASP B O 1
ATOM 6700 N N . THR B 1 371 ? 0.93 3.387 13.008 1 79.44 371 THR B N 1
ATOM 6701 C CA . THR B 1 371 ? 0.568 3.371 14.422 1 79.44 371 THR B CA 1
ATOM 6702 C C . THR B 1 371 ? 0.669 4.77 15.023 1 79.44 371 THR B C 1
ATOM 6704 O O . THR B 1 371 ? -0.17 5.164 15.836 1 79.44 371 THR B O 1
ATOM 6707 N N . LEU B 1 372 ? 1.583 5.555 14.555 1 83.81 372 LEU B N 1
ATOM 6708 C CA . LEU B 1 372 ? 1.825 6.863 15.156 1 83.81 372 LEU B CA 1
ATOM 6709 C C . LEU B 1 372 ? 0.905 7.918 14.555 1 83.81 372 LEU B C 1
ATOM 6711 O O . LEU B 1 372 ? 0.583 7.863 13.359 1 83.81 372 LEU B O 1
ATOM 6715 N N . SER B 1 373 ? 0.547 8.875 15.375 1 76.94 373 SER B N 1
ATOM 6716 C CA . SER B 1 373 ? -0.186 10.039 14.898 1 76.94 373 SER B CA 1
ATOM 6717 C C . SER B 1 373 ? 0.701 10.938 14.039 1 76.94 373 SER B C 1
ATOM 6719 O O . SER B 1 373 ? 1.929 10.836 14.086 1 76.94 373 SER B O 1
ATOM 6721 N N . PRO B 1 374 ? 0.087 11.773 13.234 1 81.75 374 PRO B N 1
ATOM 6722 C CA . PRO B 1 374 ? 0.881 12.688 12.414 1 81.75 374 PRO B CA 1
ATOM 6723 C C . PRO B 1 374 ? 1.831 13.555 13.234 1 81.75 374 PRO B C 1
ATOM 6725 O O . PRO B 1 374 ? 2.975 13.781 12.836 1 81.75 374 PRO B O 1
ATOM 6728 N N . GLY B 1 375 ? 1.376 14.016 14.359 1 85.44 375 GLY B N 1
ATOM 6729 C CA . GLY B 1 375 ? 2.234 14.805 15.227 1 85.44 375 GLY B CA 1
ATOM 6730 C C . GLY B 1 375 ? 3.402 14.016 15.789 1 85.44 375 GLY B C 1
ATOM 6731 O O . GLY B 1 375 ? 4.523 14.523 15.859 1 85.44 375 GLY B O 1
ATOM 6732 N N . GLU B 1 376 ? 3.102 12.805 16.141 1 85.69 376 GLU B N 1
ATOM 6733 C CA . GLU B 1 376 ? 4.16 11.938 16.641 1 85.69 376 GLU B CA 1
ATOM 6734 C C . GLU B 1 376 ? 5.184 11.617 15.562 1 85.69 376 GLU B C 1
ATOM 6736 O O . GLU B 1 376 ? 6.383 11.562 15.828 1 85.69 376 GLU B O 1
ATOM 6741 N N . GLN B 1 377 ? 4.656 11.445 14.406 1 92 377 GLN B N 1
ATOM 6742 C CA . GLN B 1 377 ? 5.543 11.156 13.281 1 92 377 GLN B CA 1
ATOM 6743 C C . GLN B 1 377 ? 6.473 12.336 12.992 1 92 377 GLN B C 1
ATOM 6745 O O . GLN B 1 377 ? 7.664 12.141 12.742 1 92 377 GLN B O 1
ATOM 6750 N N . GLN B 1 378 ? 5.922 13.531 13.039 1 92.75 378 GLN B N 1
ATOM 6751 C CA . GLN B 1 378 ? 6.734 14.711 12.789 1 92.75 378 GLN B CA 1
ATOM 6752 C C . GLN B 1 378 ? 7.766 14.914 13.891 1 92.75 378 GLN B C 1
ATOM 6754 O O . GLN B 1 378 ? 8.922 15.25 13.617 1 92.75 378 GLN B O 1
ATOM 6759 N N . ARG B 1 379 ? 7.352 14.688 15.133 1 94.81 379 ARG B N 1
ATOM 6760 C CA . ARG B 1 379 ? 8.289 14.828 16.234 1 94.81 379 ARG B CA 1
ATOM 6761 C C . ARG B 1 379 ? 9.398 13.781 16.156 1 94.81 379 ARG B C 1
ATOM 6763 O O . ARG B 1 379 ? 10.555 14.07 16.469 1 94.81 379 ARG B O 1
ATOM 6770 N N . LEU B 1 380 ? 9.047 12.617 15.75 1 95.31 380 LEU B N 1
ATOM 6771 C CA . LEU B 1 380 ? 10.055 11.57 15.586 1 95.31 380 LEU B CA 1
ATOM 6772 C C . LEU B 1 380 ? 11.031 11.93 14.477 1 95.31 380 LEU B C 1
ATOM 6774 O O . LEU B 1 380 ? 12.227 11.648 14.578 1 95.31 380 LEU B O 1
ATOM 6778 N N . SER B 1 381 ? 10.531 12.469 13.414 1 96.06 381 SER B N 1
ATOM 6779 C CA . SER B 1 381 ? 11.398 12.953 12.344 1 96.06 381 SER B CA 1
ATOM 6780 C C . SER B 1 381 ? 12.367 14.008 12.852 1 96.06 381 SER B C 1
ATOM 6782 O O . SER B 1 381 ? 13.531 14.039 12.445 1 96.06 381 SER B O 1
ATOM 6784 N N . MET B 1 382 ? 11.883 14.844 13.734 1 97.25 382 MET B N 1
ATOM 6785 C CA . MET B 1 382 ? 12.734 15.875 14.32 1 97.25 382 MET B CA 1
ATOM 6786 C C . MET B 1 382 ? 13.773 15.266 15.25 1 97.25 382 MET B C 1
ATOM 6788 O O . MET B 1 382 ? 14.883 15.789 15.367 1 97.25 382 MET B O 1
ATOM 6792 N N . ALA B 1 383 ? 13.367 14.172 15.875 1 97.38 383 ALA B N 1
ATOM 6793 C CA . ALA B 1 383 ? 14.336 13.461 16.703 1 97.38 383 ALA B CA 1
ATOM 6794 C C . ALA B 1 383 ? 15.547 13.031 15.883 1 97.38 383 ALA B C 1
ATOM 6796 O O . ALA B 1 383 ? 16.688 13.078 16.375 1 97.38 383 ALA B O 1
ATOM 6797 N N . ARG B 1 384 ? 15.32 12.664 14.664 1 96.12 384 ARG B N 1
ATOM 6798 C CA . ARG B 1 384 ? 16.406 12.305 13.75 1 96.12 384 ARG B CA 1
ATOM 6799 C C . ARG B 1 384 ? 17.344 13.484 13.516 1 96.12 384 ARG B C 1
ATOM 6801 O O . ARG B 1 384 ? 18.562 13.336 13.531 1 96.12 384 ARG B O 1
ATOM 6808 N N . VAL B 1 385 ? 16.766 14.586 13.312 1 97.44 385 VAL B N 1
ATOM 6809 C CA . VAL B 1 385 ? 17.531 15.789 13.023 1 97.44 385 VAL B CA 1
ATOM 6810 C C . VAL B 1 385 ? 18.406 16.156 14.219 1 97.44 385 VAL B C 1
ATOM 6812 O O . VAL B 1 385 ? 19.594 16.438 14.07 1 97.44 385 VAL B O 1
ATOM 6815 N N . LEU B 1 386 ? 17.812 16.125 15.367 1 97.88 386 LEU B N 1
ATOM 6816 C CA . LEU B 1 386 ? 18.562 16.484 16.578 1 97.88 386 LEU B CA 1
ATOM 6817 C C . LEU B 1 386 ? 19.672 15.477 16.859 1 97.88 386 LEU B C 1
ATOM 6819 O O . LEU B 1 386 ? 20.75 15.844 17.328 1 97.88 386 LEU B O 1
ATOM 6823 N N . TYR B 1 387 ? 19.359 14.227 16.578 1 96.75 387 TYR B N 1
ATOM 6824 C CA . TYR B 1 387 ? 20.359 13.188 16.812 1 96.75 387 TYR B CA 1
ATOM 6825 C C . TYR B 1 387 ? 21.578 13.383 15.914 1 96.75 387 TYR B C 1
ATOM 6827 O O . TYR B 1 387 ? 22.719 13.352 16.375 1 96.75 387 TYR B O 1
ATOM 6835 N N . HIS B 1 388 ? 21.344 13.562 14.625 1 95.25 388 HIS B N 1
ATOM 6836 C CA . HIS B 1 388 ? 22.422 13.711 13.664 1 95.25 388 HIS B CA 1
ATOM 6837 C C . HIS B 1 388 ? 23.094 15.086 13.789 1 95.25 388 HIS B C 1
ATOM 6839 O O . HIS B 1 388 ? 24.234 15.266 13.383 1 95.25 388 HIS B O 1
ATOM 6845 N N . ASN B 1 389 ? 22.391 16.047 14.258 1 96.25 389 ASN B N 1
ATOM 6846 C CA . ASN B 1 389 ? 22.875 17.391 14.555 1 96.25 389 ASN B CA 1
ATOM 6847 C C . ASN B 1 389 ? 23.594 18.016 13.359 1 96.25 389 ASN B C 1
ATOM 6849 O O . ASN B 1 389 ? 24.75 18.422 13.461 1 96.25 389 ASN B O 1
ATOM 6853 N N . PRO B 1 390 ? 22.875 18.156 12.227 1 96.25 390 PRO B N 1
ATOM 6854 C CA . PRO B 1 390 ? 23.469 18.812 11.055 1 96.25 390 PRO B CA 1
ATOM 6855 C C . PRO B 1 390 ? 23.672 20.312 11.266 1 96.25 390 PRO B C 1
ATOM 6857 O O . PRO B 1 390 ? 23.062 20.906 12.156 1 96.25 390 PRO B O 1
ATOM 6860 N N . THR B 1 391 ? 24.562 20.875 10.438 1 96 391 THR B N 1
ATOM 6861 C CA . THR B 1 391 ? 24.75 22.328 10.484 1 96 391 THR B CA 1
ATOM 6862 C C . THR B 1 391 ? 23.516 23.047 9.938 1 96 391 THR B C 1
ATOM 6864 O O . THR B 1 391 ? 23.109 24.094 10.469 1 96 391 THR B O 1
ATOM 6867 N N . TYR B 1 392 ? 22.984 22.453 8.883 1 96.56 392 TYR B N 1
ATOM 6868 C CA . TYR B 1 392 ? 21.812 23.031 8.234 1 96.56 392 TYR B CA 1
ATOM 6869 C C . TYR B 1 392 ? 20.703 22 8.086 1 96.56 392 TYR B C 1
ATOM 6871 O O . TYR B 1 392 ? 20.969 20.828 7.812 1 96.56 392 TYR B O 1
ATOM 6879 N N . VAL B 1 393 ? 19.5 22.422 8.258 1 97.75 393 VAL B N 1
ATOM 6880 C CA . VAL B 1 393 ? 18.359 21.531 8 1 97.75 393 VAL B CA 1
ATOM 6881 C C . VAL B 1 393 ? 17.312 22.266 7.172 1 97.75 393 VAL B C 1
ATOM 6883 O O . VAL B 1 393 ? 17.047 23.453 7.398 1 97.75 393 VAL B O 1
ATOM 6886 N N . PHE B 1 394 ? 16.891 21.641 6.141 1 97.81 394 PHE B N 1
ATOM 6887 C CA . PHE B 1 394 ? 15.781 22.109 5.316 1 97.81 394 PHE B CA 1
ATOM 6888 C C . PHE B 1 394 ? 14.5 21.359 5.648 1 97.81 394 PHE B C 1
ATOM 6890 O O . PHE B 1 394 ? 14.453 20.125 5.543 1 97.81 394 PHE B O 1
ATOM 6897 N N . MET B 1 395 ? 13.484 22.078 6.043 1 97.25 395 MET B N 1
ATOM 6898 C CA . MET B 1 395 ? 12.266 21.438 6.527 1 97.25 395 MET B CA 1
ATOM 6899 C C . MET B 1 395 ? 11.055 21.859 5.699 1 97.25 395 MET B C 1
ATOM 6901 O O . MET B 1 395 ? 10.703 23.047 5.672 1 97.25 395 MET B O 1
ATOM 6905 N N . ASP B 1 396 ? 10.438 20.906 5.109 1 94.81 396 ASP B N 1
ATOM 6906 C CA . ASP B 1 396 ? 9.242 21.172 4.312 1 94.81 396 ASP B CA 1
ATOM 6907 C C . ASP B 1 396 ? 7.973 20.906 5.117 1 94.81 396 ASP B C 1
ATOM 6909 O O . ASP B 1 396 ? 7.469 19.781 5.137 1 94.81 396 ASP B O 1
ATOM 6913 N N . GLU B 1 397 ? 7.414 21.891 5.695 1 90.69 397 GLU B N 1
ATOM 6914 C CA . GLU B 1 397 ? 6.211 21.812 6.52 1 90.69 397 GLU B CA 1
ATOM 6915 C C . GLU B 1 397 ? 6.309 20.672 7.535 1 90.69 397 GLU B C 1
ATOM 6917 O O . GLU B 1 397 ? 5.379 19.875 7.668 1 90.69 397 GLU B O 1
ATOM 6922 N N . ALA B 1 398 ? 7.434 20.688 8.195 1 92.94 398 ALA B N 1
ATOM 6923 C CA . ALA B 1 398 ? 7.777 19.562 9.047 1 92.94 398 ALA B CA 1
ATOM 6924 C C . ALA B 1 398 ? 7.09 19.672 10.406 1 92.94 398 ALA B C 1
ATOM 6926 O O . ALA B 1 398 ? 7.148 18.734 11.219 1 92.94 398 ALA B O 1
ATOM 6927 N N . THR B 1 399 ? 6.418 20.812 10.68 1 91.62 399 THR B N 1
ATOM 6928 C CA . THR B 1 399 ? 5.77 21 11.969 1 91.62 399 THR B CA 1
ATOM 6929 C C . THR B 1 399 ? 4.293 21.344 11.789 1 91.62 399 THR B C 1
ATOM 6931 O O . THR B 1 399 ? 3.676 21.938 12.68 1 91.62 399 THR B O 1
ATOM 6934 N N . SER B 1 400 ? 3.787 20.984 10.656 1 83.88 400 SER B N 1
ATOM 6935 C CA . SER B 1 400 ? 2.432 21.391 10.305 1 83.88 400 SER B CA 1
ATOM 6936 C C . SER B 1 400 ? 1.396 20.672 11.164 1 83.88 400 SER B C 1
ATOM 6938 O O . SER B 1 400 ? 0.31 21.188 11.406 1 83.88 400 SER B O 1
ATOM 6940 N N . SER B 1 401 ? 1.729 19.516 11.641 1 81 401 SER B N 1
ATOM 6941 C CA . SER B 1 401 ? 0.769 18.719 12.398 1 81 401 SER B CA 1
ATOM 6942 C C . SER B 1 401 ? 1.011 18.859 13.898 1 81 401 SER B C 1
ATOM 6944 O O . SER B 1 401 ? 0.401 18.141 14.703 1 81 401 SER B O 1
ATOM 6946 N N . LEU B 1 402 ? 1.869 19.797 14.258 1 86.62 402 LEU B N 1
ATOM 6947 C CA . LEU B 1 402 ? 2.18 19.969 15.672 1 86.62 402 LEU B CA 1
ATOM 6948 C C . LEU B 1 402 ? 1.335 21.094 16.266 1 86.62 402 LEU B C 1
ATOM 6950 O O . LEU B 1 402 ? 0.93 22.016 15.57 1 86.62 402 LEU B O 1
ATOM 6954 N N . SER B 1 403 ? 1.115 20.969 17.562 1 83.25 403 SER B N 1
ATOM 6955 C CA . SER B 1 403 ? 0.53 22.094 18.281 1 83.25 403 SER B CA 1
ATOM 6956 C C . SER B 1 403 ? 1.498 23.266 18.359 1 83.25 403 SER B C 1
ATOM 6958 O O . SER B 1 403 ? 2.688 23.109 18.078 1 83.25 403 SER B O 1
ATOM 6960 N N . VAL B 1 404 ? 0.948 24.406 18.703 1 85.44 404 VAL B N 1
ATOM 6961 C CA . VAL B 1 404 ? 1.75 25.625 18.766 1 85.44 404 VAL B CA 1
ATOM 6962 C C . VAL B 1 404 ? 2.885 25.438 19.766 1 85.44 404 VAL B C 1
ATOM 6964 O O . VAL B 1 404 ? 4.027 25.812 19.5 1 85.44 404 VAL B O 1
ATOM 6967 N N . ASP B 1 405 ? 2.539 24.828 20.828 1 87.31 405 ASP B N 1
ATOM 6968 C CA . ASP B 1 405 ? 3.541 24.609 21.875 1 87.31 405 ASP B CA 1
ATOM 6969 C C . ASP B 1 405 ? 4.609 23.625 21.422 1 87.31 405 ASP B C 1
ATOM 6971 O O . ASP B 1 405 ? 5.797 23.828 21.672 1 87.31 405 ASP B O 1
ATOM 6975 N N . ALA B 1 406 ? 4.191 22.578 20.797 1 90.06 406 ALA B N 1
ATOM 6976 C CA . ALA B 1 406 ? 5.133 21.578 20.297 1 90.06 406 ALA B CA 1
ATOM 6977 C C . ALA B 1 406 ? 6.023 22.156 19.203 1 90.06 406 ALA B C 1
ATOM 6979 O O . ALA B 1 406 ? 7.211 21.828 19.125 1 90.06 406 ALA B O 1
ATOM 6980 N N . GLU B 1 407 ? 5.426 22.906 18.375 1 93 407 GLU B N 1
ATOM 6981 C CA . GLU B 1 407 ? 6.188 23.578 17.328 1 93 407 GLU B CA 1
ATOM 6982 C C . GLU B 1 407 ? 7.254 24.5 17.922 1 93 407 GLU B C 1
ATOM 6984 O O . GLU B 1 407 ? 8.414 24.469 17.484 1 93 407 GLU B O 1
ATOM 6989 N N . ALA B 1 408 ? 6.828 25.312 18.906 1 94.12 408 ALA B N 1
ATOM 6990 C CA . ALA B 1 408 ? 7.773 26.188 19.594 1 94.12 408 ALA B CA 1
ATOM 6991 C C . ALA B 1 408 ? 8.914 25.391 20.219 1 94.12 408 ALA B C 1
ATOM 6993 O O . ALA B 1 408 ? 10.078 25.797 20.141 1 94.12 408 ALA B O 1
ATOM 6994 N N . ASN B 1 409 ? 8.555 24.328 20.781 1 95.44 409 ASN B N 1
ATOM 6995 C CA . ASN B 1 409 ? 9.555 23.469 21.406 1 95.44 409 ASN B CA 1
ATOM 6996 C C . ASN B 1 409 ? 10.57 22.953 20.391 1 95.44 409 ASN B C 1
ATOM 6998 O O . ASN B 1 409 ? 11.773 22.938 20.672 1 95.44 409 ASN B O 1
ATOM 7002 N N . VAL B 1 410 ? 10.148 22.531 19.281 1 96.69 410 VAL B N 1
ATOM 7003 C CA . VAL B 1 410 ? 11.008 22 18.234 1 96.69 410 VAL B CA 1
ATOM 7004 C C . VAL B 1 410 ? 12 23.078 17.781 1 96.69 410 VAL B C 1
ATOM 7006 O O . VAL B 1 410 ? 13.203 22.828 17.703 1 96.69 410 VAL B O 1
ATOM 7009 N N . TYR B 1 411 ? 11.562 24.266 17.484 1 97.5 411 TYR B N 1
ATOM 7010 C CA . TYR B 1 411 ? 12.43 25.328 16.984 1 97.5 411 TYR B CA 1
ATOM 7011 C C . TYR B 1 411 ? 13.383 25.797 18.078 1 97.5 411 TYR B C 1
ATOM 7013 O O . TYR B 1 411 ? 14.531 26.156 17.781 1 97.5 411 TYR B O 1
ATOM 7021 N N . ASP B 1 412 ? 12.883 25.766 19.312 1 97.75 412 ASP B N 1
ATOM 7022 C CA . ASP B 1 412 ? 13.773 26.094 20.438 1 97.75 412 ASP B CA 1
ATOM 7023 C C . ASP B 1 412 ? 14.914 25.078 20.531 1 97.75 412 ASP B C 1
ATOM 7025 O O . ASP B 1 412 ? 16.062 25.453 20.797 1 97.75 412 ASP B O 1
ATOM 7029 N N . LEU B 1 413 ? 14.562 23.875 20.375 1 97.94 413 LEU B N 1
ATOM 7030 C CA . LEU B 1 413 ? 15.57 22.812 20.438 1 97.94 413 LEU B CA 1
ATOM 7031 C C . LEU B 1 413 ? 16.562 22.953 19.281 1 97.94 413 LEU B C 1
ATOM 7033 O O . LEU B 1 413 ? 17.766 22.75 19.469 1 97.94 413 LEU B O 1
ATOM 7037 N N . LEU B 1 414 ? 16.109 23.281 18.109 1 98 414 LEU B N 1
ATOM 7038 C CA . LEU B 1 414 ? 17 23.5 16.969 1 98 414 LEU B CA 1
ATOM 7039 C C . LEU B 1 414 ? 18.016 24.594 17.281 1 98 414 LEU B C 1
ATOM 7041 O O . LEU B 1 414 ? 19.203 24.453 16.984 1 98 414 LEU B O 1
ATOM 7045 N N . LYS B 1 415 ? 17.547 25.672 17.906 1 97.25 415 LYS B N 1
ATOM 7046 C CA . LYS B 1 415 ? 18.406 26.766 18.297 1 97.25 415 LYS B CA 1
ATOM 7047 C C . LYS B 1 415 ? 19.422 26.344 19.344 1 97.25 415 LYS B C 1
ATOM 7049 O O . LYS B 1 415 ? 20.609 26.672 19.25 1 97.25 415 LYS B O 1
ATOM 7054 N N . LYS B 1 416 ? 18.891 25.609 20.266 1 97.25 416 LYS B N 1
ATOM 7055 C CA . LYS B 1 416 ? 19.734 25.141 21.344 1 97.25 416 LYS B CA 1
ATOM 7056 C C . LYS B 1 416 ? 20.859 24.25 20.812 1 97.25 416 LYS B C 1
ATOM 7058 O O . LYS B 1 416 ? 21.969 24.281 21.328 1 97.25 416 LYS B O 1
ATOM 7063 N N . TYR B 1 417 ? 20.578 23.453 19.844 1 97.25 417 TYR B N 1
ATOM 7064 C CA . TYR B 1 417 ? 21.562 22.531 19.266 1 97.25 417 TYR B CA 1
ATOM 7065 C C . TYR B 1 417 ? 22.438 23.234 18.234 1 97.25 417 TYR B C 1
ATOM 7067 O O . TYR B 1 417 ? 23.344 22.625 17.672 1 97.25 417 TYR B O 1
ATOM 7075 N N . GLY B 1 418 ? 22.156 24.484 17.922 1 96.81 418 GLY B N 1
ATOM 7076 C CA . GLY B 1 418 ? 22.984 25.266 17.016 1 96.81 418 GLY B CA 1
ATOM 7077 C C . GLY B 1 418 ? 22.734 24.953 15.547 1 96.81 418 GLY B C 1
ATOM 7078 O O . GLY B 1 418 ? 23.625 25.078 14.719 1 96.81 418 GLY B O 1
ATOM 7079 N N . ILE B 1 419 ? 21.578 24.484 15.203 1 97.56 419 ILE B N 1
ATOM 7080 C CA . ILE B 1 419 ? 21.234 24.094 13.844 1 97.56 419 ILE B CA 1
ATOM 7081 C C . ILE B 1 419 ? 20.594 25.281 13.117 1 97.56 419 ILE B C 1
ATOM 7083 O O . ILE B 1 419 ? 19.672 25.906 13.648 1 97.56 419 ILE B O 1
ATOM 7087 N N . THR B 1 420 ? 21.125 25.641 11.961 1 97.44 420 THR B N 1
ATOM 7088 C CA . THR B 1 420 ? 20.5 26.641 11.109 1 97.44 420 THR B CA 1
ATOM 7089 C C . THR B 1 420 ? 19.453 25.984 10.203 1 97.44 420 THR B C 1
ATOM 7091 O O . THR B 1 420 ? 19.688 24.891 9.672 1 97.44 420 THR B O 1
ATOM 7094 N N . TYR B 1 421 ? 18.312 26.656 10.047 1 97.88 421 TYR B N 1
ATOM 7095 C CA . TYR B 1 421 ? 17.25 25.953 9.336 1 97.88 421 TYR B CA 1
ATOM 7096 C C . TYR B 1 421 ? 16.562 26.859 8.328 1 97.88 421 TYR B C 1
ATOM 7098 O O . TYR B 1 421 ? 16.531 28.078 8.516 1 97.88 421 TYR B O 1
ATOM 7106 N N . VAL B 1 422 ? 16.188 26.266 7.258 1 97.56 422 VAL B N 1
ATOM 7107 C CA . VAL B 1 422 ? 15.266 26.812 6.273 1 97.56 422 VAL B CA 1
ATOM 7108 C C . VAL B 1 422 ? 13.961 26.016 6.301 1 97.56 422 VAL B C 1
ATOM 7110 O O . VAL B 1 422 ? 13.969 24.797 6.105 1 97.56 422 VAL B O 1
ATOM 7113 N N . SER B 1 423 ? 12.883 26.641 6.617 1 97.12 423 SER B N 1
ATOM 7114 C CA . SER B 1 423 ? 11.633 25.891 6.777 1 97.12 423 SER B CA 1
ATOM 7115 C C . SER B 1 423 ? 10.5 26.531 5.984 1 97.12 423 SER B C 1
ATOM 7117 O O . SER B 1 423 ? 10.539 27.734 5.695 1 97.12 423 SER B O 1
ATOM 7119 N N . THR B 1 424 ? 9.609 25.703 5.531 1 95.12 424 THR B N 1
ATOM 7120 C CA . THR B 1 424 ? 8.375 26.156 4.91 1 95.12 424 THR B CA 1
ATOM 7121 C C . THR B 1 424 ? 7.195 26.016 5.867 1 95.12 424 THR B C 1
ATOM 7123 O O . THR B 1 424 ? 7.203 25.141 6.742 1 95.12 424 THR B O 1
ATOM 7126 N N . GLY B 1 425 ? 6.207 26.906 5.797 1 88.44 425 GLY B N 1
ATOM 7127 C CA . GLY B 1 425 ? 5.02 26.812 6.625 1 88.44 425 GLY B CA 1
ATOM 7128 C C . GLY B 1 425 ? 3.988 27.875 6.324 1 88.44 425 GLY B C 1
ATOM 7129 O O . GLY B 1 425 ? 4.254 28.797 5.555 1 88.44 425 GLY B O 1
ATOM 7130 N N . HIS B 1 426 ? 2.863 27.719 7.008 1 80.5 426 HIS B N 1
ATOM 7131 C CA . HIS B 1 426 ? 1.762 28.641 6.801 1 80.5 426 HIS B CA 1
ATOM 7132 C C . HIS B 1 426 ? 1.394 29.359 8.094 1 80.5 426 HIS B C 1
ATOM 7134 O O . HIS B 1 426 ? 0.712 30.391 8.07 1 80.5 426 HIS B O 1
ATOM 7140 N N . ARG B 1 427 ? 1.919 28.875 9.141 1 81.19 427 ARG B N 1
ATOM 7141 C CA . ARG B 1 427 ? 1.503 29.406 10.43 1 81.19 427 ARG B CA 1
ATOM 7142 C C . ARG B 1 427 ? 2.254 30.703 10.758 1 81.19 427 ARG B C 1
ATOM 7144 O O . ARG B 1 427 ? 3.482 30.75 10.672 1 81.19 427 ARG B O 1
ATOM 7151 N N . PRO B 1 428 ? 1.538 31.672 11.203 1 84.56 428 PRO B N 1
ATOM 7152 C CA . PRO B 1 428 ? 2.197 32.938 11.562 1 84.56 428 PRO B CA 1
ATOM 7153 C C . PRO B 1 428 ? 3.145 32.781 12.75 1 84.56 428 PRO B C 1
ATOM 7155 O O . PRO B 1 428 ? 4.113 33.531 12.875 1 84.56 428 PRO B O 1
ATOM 7158 N N . THR B 1 429 ? 2.904 31.797 13.594 1 86.38 429 THR B N 1
ATOM 7159 C CA . THR B 1 429 ? 3.725 31.609 14.789 1 86.38 429 THR B CA 1
ATOM 7160 C C . THR B 1 429 ? 5.168 31.297 14.406 1 86.38 429 THR B C 1
ATOM 7162 O O . THR B 1 429 ? 6.082 31.484 15.211 1 86.38 429 THR B O 1
ATOM 7165 N N . LEU B 1 430 ? 5.402 30.922 13.227 1 91.75 430 LEU B N 1
ATOM 7166 C CA . LEU B 1 430 ? 6.723 30.516 12.766 1 91.75 430 LEU B CA 1
ATOM 7167 C C . LEU B 1 430 ? 7.637 31.719 12.594 1 91.75 430 LEU B C 1
ATOM 7169 O O . LEU B 1 430 ? 8.859 31.578 12.625 1 91.75 430 LEU B O 1
ATOM 7173 N N . ARG B 1 431 ? 7.043 32.812 12.445 1 92.75 431 ARG B N 1
ATOM 7174 C CA . ARG B 1 431 ? 7.801 34.031 12.164 1 92.75 431 ARG B CA 1
ATOM 7175 C C . ARG B 1 431 ? 8.727 34.375 13.32 1 92.75 431 ARG B C 1
ATOM 7177 O O . ARG B 1 431 ? 9.836 34.875 13.109 1 92.75 431 ARG B O 1
ATOM 7184 N N . SER B 1 432 ? 8.305 34.062 14.508 1 93.06 432 SER B N 1
ATOM 7185 C CA . SER B 1 432 ? 9.078 34.438 15.695 1 93.06 432 SER B CA 1
ATOM 7186 C C . SER B 1 432 ? 10.352 33.594 15.797 1 93.06 432 SER B C 1
ATOM 7188 O O . SER B 1 432 ? 11.281 33.969 16.531 1 93.06 432 SER B O 1
ATOM 7190 N N . PHE B 1 433 ? 10.461 32.594 14.984 1 95.88 433 PHE B N 1
ATOM 7191 C CA . PHE B 1 433 ? 11.602 31.688 15.109 1 95.88 433 PHE B CA 1
ATOM 7192 C C . PHE B 1 433 ? 12.555 31.859 13.93 1 95.88 433 PHE B C 1
ATOM 7194 O O . PHE B 1 433 ? 13.523 31.109 13.797 1 95.88 433 PHE B O 1
ATOM 7201 N N . HIS B 1 434 ? 12.305 32.812 13.094 1 97.19 434 HIS B N 1
ATOM 7202 C CA . HIS B 1 434 ? 13.117 32.969 11.891 1 97.19 434 HIS B CA 1
ATOM 7203 C C . HIS B 1 434 ? 13.648 34.375 11.75 1 97.19 434 HIS B C 1
ATOM 7205 O O . HIS B 1 434 ? 13.016 35.344 12.219 1 97.19 434 HIS B O 1
ATOM 7211 N N . ASN B 1 435 ? 14.805 34.562 11.07 1 96.62 435 ASN B N 1
ATOM 7212 C CA . ASN B 1 435 ? 15.406 35.844 10.812 1 96.62 435 ASN B CA 1
ATOM 7213 C C . ASN B 1 435 ? 14.859 36.5 9.539 1 96.62 435 ASN B C 1
ATOM 7215 O O . ASN B 1 435 ? 14.609 37.688 9.5 1 96.62 435 ASN B O 1
ATOM 7219 N N . MET B 1 436 ? 14.758 35.625 8.523 1 96.94 436 MET B N 1
ATOM 7220 C CA . MET B 1 436 ? 14.32 36.094 7.203 1 96.94 436 MET B CA 1
ATOM 7221 C C . MET B 1 436 ? 13.031 35.406 6.789 1 96.94 436 MET B C 1
ATOM 7223 O O . MET B 1 436 ? 12.688 34.344 7.32 1 96.94 436 MET B O 1
ATOM 7227 N N . GLU B 1 437 ? 12.336 36.031 5.848 1 96.81 437 GLU B N 1
ATOM 7228 C CA . GLU B 1 437 ? 11.102 35.469 5.324 1 96.81 437 GLU B CA 1
ATOM 7229 C C . GLU B 1 437 ? 10.992 35.688 3.816 1 96.81 437 GLU B C 1
ATOM 7231 O O . GLU B 1 437 ? 11.172 36.812 3.33 1 96.81 437 GLU B O 1
ATOM 7236 N N . LEU B 1 438 ? 10.828 34.625 3.131 1 96.75 438 LEU B N 1
ATOM 7237 C CA . LEU B 1 438 ? 10.492 34.688 1.711 1 96.75 438 LEU B CA 1
ATOM 7238 C C . LEU B 1 438 ? 9.008 34.406 1.489 1 96.75 438 LEU B C 1
ATOM 7240 O O . LEU B 1 438 ? 8.539 33.281 1.724 1 96.75 438 LEU B O 1
ATOM 7244 N N . ARG B 1 439 ? 8.328 35.375 1.011 1 94.75 439 ARG B N 1
ATOM 7245 C CA . ARG B 1 439 ? 6.898 35.25 0.727 1 94.75 439 ARG B CA 1
ATOM 7246 C C . ARG B 1 439 ? 6.66 35 -0.759 1 94.75 439 ARG B C 1
ATOM 7248 O O . ARG B 1 439 ? 6.941 35.875 -1.591 1 94.75 439 ARG B O 1
ATOM 7255 N N . LEU B 1 440 ? 6.129 33.844 -1.021 1 93.44 440 LEU B N 1
ATOM 7256 C CA . LEU B 1 440 ? 5.793 33.5 -2.398 1 93.44 440 LEU B CA 1
ATOM 7257 C C . LEU B 1 440 ? 4.32 33.75 -2.682 1 93.44 440 LEU B C 1
ATOM 7259 O O . LEU B 1 440 ? 3.451 33.344 -1.907 1 93.44 440 LEU B O 1
ATOM 7263 N N . GLN B 1 441 ? 4.012 34.469 -3.719 1 87.81 441 GLN B N 1
ATOM 7264 C CA . GLN B 1 441 ? 2.633 34.781 -4.078 1 87.81 441 GLN B CA 1
ATOM 7265 C C . GLN B 1 441 ? 2.295 34.281 -5.477 1 87.81 441 GLN B C 1
ATOM 7267 O O . GLN B 1 441 ? 1.244 34.594 -6.027 1 87.81 441 GLN B O 1
ATOM 7272 N N . GLY B 1 442 ? 3.107 33.5 -6.152 1 84.88 442 GLY B N 1
ATOM 7273 C CA . GLY B 1 442 ? 2.857 32.938 -7.461 1 84.88 442 GLY B CA 1
ATOM 7274 C C . GLY B 1 442 ? 3.625 33.625 -8.578 1 84.88 442 GLY B C 1
ATOM 7275 O O . GLY B 1 442 ? 3.805 34.844 -8.555 1 84.88 442 GLY B O 1
ATOM 7276 N N . LYS B 1 443 ? 4.027 32.844 -9.43 1 88.56 443 LYS B N 1
ATOM 7277 C CA . LYS B 1 443 ? 4.738 33.281 -10.625 1 88.56 443 LYS B CA 1
ATOM 7278 C C . LYS B 1 443 ? 5.84 34.281 -10.258 1 88.56 443 LYS B C 1
ATOM 7280 O O . LYS B 1 443 ? 6.703 33.969 -9.43 1 88.56 443 LYS B O 1
ATOM 7285 N N . ASN B 1 444 ? 5.684 35.562 -10.734 1 84.62 444 ASN B N 1
ATOM 7286 C CA . ASN B 1 444 ? 6.766 36.5 -10.531 1 84.62 444 ASN B CA 1
ATOM 7287 C C . ASN B 1 444 ? 6.535 37.375 -9.289 1 84.62 444 ASN B C 1
ATOM 7289 O O . ASN B 1 444 ? 7.277 38.312 -9.039 1 84.62 444 ASN B O 1
ATOM 7293 N N . GLU B 1 445 ? 5.617 36.969 -8.523 1 91.25 445 GLU B N 1
ATOM 7294 C CA . GLU B 1 445 ? 5.309 37.75 -7.328 1 91.25 445 GLU B CA 1
ATOM 7295 C C . GLU B 1 445 ? 5.875 37.094 -6.074 1 91.25 445 GLU B C 1
ATOM 7297 O O . GLU B 1 445 ? 5.281 36.156 -5.543 1 91.25 445 GLU B O 1
ATOM 7302 N N . TRP B 1 446 ? 7.086 37.594 -5.668 1 94 446 TRP B N 1
ATOM 7303 C CA . TRP B 1 446 ? 7.707 37.156 -4.426 1 94 446 TRP B CA 1
ATOM 7304 C C . TRP B 1 446 ? 8.359 38.312 -3.697 1 94 446 TRP B C 1
ATOM 7306 O O . TRP B 1 446 ? 8.727 39.312 -4.32 1 94 446 TRP B O 1
ATOM 7316 N N . LYS B 1 447 ? 8.375 38.25 -2.402 1 94.06 447 LYS B N 1
ATOM 7317 C CA . LYS B 1 447 ? 8.953 39.312 -1.563 1 94.06 447 LYS B CA 1
ATOM 7318 C C . LYS B 1 447 ? 9.891 38.719 -0.509 1 94.06 447 LYS B C 1
ATOM 7320 O O . LYS B 1 447 ? 9.547 37.719 0.136 1 94.06 447 LYS B O 1
ATOM 7325 N N . LEU B 1 448 ? 11.078 39.312 -0.417 1 94.44 448 LEU B N 1
ATOM 7326 C CA . LEU B 1 448 ? 12.039 38.875 0.594 1 94.44 448 LEU B CA 1
ATOM 7327 C C . LEU B 1 448 ? 12.109 39.875 1.735 1 94.44 448 LEU B C 1
ATOM 7329 O O . LEU B 1 448 ? 12.367 41.062 1.508 1 94.44 448 LEU B O 1
ATOM 7333 N N . ILE B 1 449 ? 11.773 39.406 2.883 1 94.44 449 ILE B N 1
ATOM 7334 C CA . ILE B 1 449 ? 11.938 40.188 4.098 1 94.44 449 ILE B CA 1
ATOM 7335 C C . ILE B 1 449 ? 13.234 39.781 4.805 1 94.44 449 ILE B C 1
ATOM 7337 O O . ILE B 1 449 ? 13.344 38.688 5.344 1 94.44 449 ILE B O 1
ATOM 7341 N N . GLU B 1 450 ? 14.188 40.594 4.898 1 92 450 GLU B N 1
ATOM 7342 C CA . GLU B 1 450 ? 15.523 40.281 5.387 1 92 450 GLU B CA 1
ATOM 7343 C C . GLU B 1 450 ? 15.555 40.219 6.91 1 92 450 GLU B C 1
ATOM 7345 O O . GLU B 1 450 ? 16.375 39.5 7.492 1 92 450 GLU B O 1
ATOM 7350 N N . ASN B 1 451 ? 14.688 41.031 7.578 1 91.62 451 ASN B N 1
ATOM 7351 C CA . ASN B 1 451 ? 14.602 41.031 9.039 1 91.62 451 ASN B CA 1
ATOM 7352 C C . ASN B 1 451 ? 13.148 41.031 9.508 1 91.62 451 ASN B C 1
ATOM 7354 O O . ASN B 1 451 ? 12.516 42.094 9.547 1 91.62 451 ASN B O 1
ATOM 7358 N N . ILE B 1 452 ? 12.727 39.906 9.984 1 90.19 452 ILE B N 1
ATOM 7359 C CA . ILE B 1 452 ? 11.328 39.75 10.383 1 90.19 452 ILE B CA 1
ATOM 7360 C C . ILE B 1 452 ? 11.031 40.625 11.594 1 90.19 452 ILE B C 1
ATOM 7362 O O . ILE B 1 452 ? 9.961 41.25 11.68 1 90.19 452 ILE B O 1
ATOM 7366 N N . GLU B 1 453 ? 11.938 40.688 12.57 1 83.88 453 GLU B N 1
ATOM 7367 C CA . GLU B 1 453 ? 11.734 41.469 13.797 1 83.88 453 GLU B CA 1
ATOM 7368 C C . GLU B 1 453 ? 11.531 42.938 13.484 1 83.88 453 GLU B C 1
ATOM 7370 O O . GLU B 1 453 ? 10.664 43.594 14.07 1 83.88 453 GLU B O 1
ATOM 7375 N N . GLU B 1 454 ? 12.32 43.438 12.594 1 76 454 GLU B N 1
ATOM 7376 C CA . GLU B 1 454 ? 12.227 44.844 12.234 1 76 454 GLU B CA 1
ATOM 7377 C C . GLU B 1 454 ? 10.906 45.156 11.531 1 76 454 GLU B C 1
ATOM 7379 O O . GLU B 1 454 ? 10.305 46.219 11.766 1 76 454 GLU B O 1
ATOM 7384 N N . GLU B 1 455 ? 10.445 44.219 10.844 1 73.56 455 GLU B N 1
ATOM 7385 C CA . GLU B 1 455 ? 9.195 44.438 10.117 1 73.56 455 GLU B CA 1
ATOM 7386 C C . GLU B 1 455 ? 7.996 44.344 11.062 1 73.56 455 GLU B C 1
ATOM 7388 O O . GLU B 1 455 ? 7.023 45.094 10.906 1 73.56 455 GLU B O 1
ATOM 7393 N N . SER B 1 456 ? 8.047 43.438 11.938 1 69.81 456 SER B N 1
ATOM 7394 C CA . SER B 1 456 ? 6.953 43.312 12.891 1 69.81 456 SER B CA 1
ATOM 7395 C C . SER B 1 456 ? 6.824 44.531 13.789 1 69.81 456 SER B C 1
ATOM 7397 O O . SER B 1 456 ? 5.719 44.906 14.195 1 69.81 456 SER B O 1
ATOM 7399 N N . GLU B 1 457 ? 7.945 45.156 14.117 1 56.25 457 GLU B N 1
ATOM 7400 C CA . GLU B 1 457 ? 7.949 46.375 14.914 1 56.25 457 GLU B CA 1
ATOM 7401 C C . GLU B 1 457 ? 7.379 47.531 14.117 1 56.25 457 GLU B C 1
ATOM 7403 O O . GLU B 1 457 ? 6.75 48.438 14.688 1 56.25 457 GLU B O 1
ATOM 7408 N N . LYS B 1 458 ? 7.445 47.5 12.844 1 56.97 458 LYS B N 1
ATOM 7409 C CA . LYS B 1 458 ? 6.91 48.594 12.039 1 56.97 458 LYS B CA 1
ATOM 7410 C C . LYS B 1 458 ? 5.395 48.469 11.891 1 56.97 458 LYS B C 1
ATOM 7412 O O . LYS B 1 458 ? 4.715 49.469 11.641 1 56.97 458 LYS B O 1
ATOM 7417 N N . LEU B 1 459 ? 4.914 47.312 12.078 1 48.69 459 LEU B N 1
ATOM 7418 C CA . LEU B 1 459 ? 3.463 47.219 12.016 1 48.69 459 LEU B CA 1
ATOM 7419 C C . LEU B 1 459 ? 2.838 47.469 13.383 1 48.69 459 LEU B C 1
ATOM 7421 O O . LEU B 1 459 ? 1.696 47.906 13.477 1 48.69 459 LEU B O 1
#

pLDDT: mean 82.69, std 11.25, range [47.88, 98.0]

Sequence (918 aa):
DQRITQDAERMCSTLAKNIFPYILISPGVIAWYTYKTWATAGGFGVGIIYLYFILGVIANRIIVSPLTKWTARVEKCEGDFRYKHVTVRKNAEESAFFNAAAFEESESNRFFMRLLKRQLGATLWKYPAQFLQNFFDYYGAILSYVIQVFPIFIFNSYKDMDPPTLAQQISNNAFYFIYLINSFTRLTDLALALGEMAGYTQRIAELVRYMRRINYEDGIDLNEFDDEEGSANLLATENLSYATPGDPDQLVTDLSLSVPKNKTLLITGTSGVGKTSFVRVIRKLWKPTAGTIVRNFNPRNTMFVPQRPYLPPGQLSLRQQIVFPQIDHGHDTKEIDNNKIVSILEALRLRTLISMCGGLTDPSNFEWQDTLSPGEQQRLSMARVLYHNPTYVFMDEATSSLSVDAEANVYDLLKKYGITYVSTGHRPTLRSFHNMELRLQGKNEWKLIENIEEESEKLDQRITQDAERMCSTLAKNIFPYILISPGVIAWYTYKTWATAGGFGVGIIYLYFILGVIANRIIVSPLTKWTARVEKCEGDFRYKHVTVRKNAEESAFFNAAAFEESESNRFFMRLLKRQLGATLWKYPAQFLQNFFDYYGAILSYVIQVFPIFIFNSYKDMDPPTLAQQISNNAFYFIYLINSFTRLTDLALALGEMAGYTQRIAELVRYMRRINYEDGIDLNEFDDEEGSANLLATENLSYATPGDPDQLVTDLSLSVPKNKTLLITGTSGVGKTSFVRVIRKLWKPTAGTIVRNFNPRNTMFVPQRPYLPPGQLSLRQQIVFPQIDHGHDTKEIDNNKIVSILEALRLRTLISMCGGLTDPSNFEWQDTLSPGEQQRLSMARVLYHNPTYVFMDEATSSLSVDAEANVYDLLKKYGITYVSTGHRPTLRSFHNMELRLQGKNEWKLIENIEEESEKL

Organism: NCBI:txid53326

Radius of gyration: 36.9 Å; Cα contacts (8 Å, |Δi|>4): 1237; chains: 2; bounding box: 71×124×82 Å